Protein AF-A0A819T797-F1 (afdb_monomer)

Structure (mmCIF, N/CA/C/O backbone):
data_AF-A0A819T797-F1
#
_entry.id   AF-A0A819T797-F1
#
loop_
_atom_site.group_PDB
_atom_site.id
_atom_site.type_symbol
_atom_site.label_atom_id
_atom_site.label_alt_id
_atom_site.label_comp_id
_atom_site.label_asym_id
_atom_site.label_entity_id
_atom_site.label_seq_id
_atom_site.pdbx_PDB_ins_code
_atom_site.Cartn_x
_atom_site.Cartn_y
_atom_site.Cartn_z
_atom_site.occupancy
_atom_site.B_iso_or_equiv
_atom_site.auth_seq_id
_atom_site.auth_comp_id
_atom_site.auth_asym_id
_atom_site.auth_atom_id
_atom_site.pdbx_PDB_model_num
ATOM 1 N N . VAL A 1 1 ? -20.049 14.879 30.992 1.00 26.03 1 VAL A N 1
ATOM 2 C CA . VAL A 1 1 ? -18.796 15.307 31.667 1.00 26.03 1 VAL A CA 1
ATOM 3 C C . VAL A 1 1 ? -18.032 16.273 30.765 1.00 26.03 1 VAL A C 1
ATOM 5 O O . VAL A 1 1 ? -17.311 15.842 29.874 1.00 26.03 1 VAL A O 1
ATOM 8 N N . LYS A 1 2 ? -18.274 17.579 30.916 1.00 27.17 2 LYS A N 1
ATOM 9 C CA . LYS A 1 2 ? -17.555 18.656 30.216 1.00 27.17 2 LYS A CA 1
ATOM 10 C C . LYS A 1 2 ? -17.360 19.821 31.186 1.00 27.17 2 LYS A C 1
ATOM 12 O O . LYS A 1 2 ? -18.141 20.762 31.202 1.00 27.17 2 LYS A O 1
ATOM 17 N N . SER A 1 3 ? -16.300 19.748 31.974 1.00 25.39 3 SER A N 1
ATOM 18 C CA . SER A 1 3 ? -15.608 20.923 32.495 1.00 25.39 3 SER A CA 1
ATOM 19 C C . SER A 1 3 ? -14.126 20.671 32.277 1.00 25.39 3 SER A C 1
ATOM 21 O O . SER A 1 3 ? -13.622 19.600 32.611 1.00 25.39 3 SER A O 1
ATOM 23 N N . VAL A 1 4 ? -13.451 21.622 31.642 1.00 36.38 4 VAL A N 1
ATOM 24 C CA . VAL A 1 4 ? -12.000 21.596 31.465 1.00 36.38 4 VAL A CA 1
ATOM 25 C C . VAL A 1 4 ? -11.388 21.669 32.861 1.00 36.38 4 VAL A C 1
ATOM 27 O O . VAL A 1 4 ? -11.480 22.702 33.516 1.00 36.38 4 VAL A O 1
ATOM 30 N N . VAL A 1 5 ? -10.836 20.554 33.333 1.00 31.36 5 VAL A N 1
ATOM 31 C CA . VAL A 1 5 ? -10.043 20.509 34.561 1.00 31.36 5 VAL A CA 1
ATOM 32 C C . VAL A 1 5 ? -8.599 20.744 34.136 1.00 31.36 5 VAL A C 1
ATOM 34 O O . VAL A 1 5 ? -8.013 19.925 33.432 1.00 31.36 5 VAL A O 1
ATOM 37 N N . THR A 1 6 ? -8.065 21.911 34.484 1.00 36.41 6 THR A N 1
ATOM 38 C CA . THR A 1 6 ? -6.714 22.368 34.119 1.00 36.41 6 THR A CA 1
ATOM 39 C C . THR A 1 6 ? -5.624 21.841 35.053 1.00 36.41 6 THR A C 1
ATOM 41 O O . THR A 1 6 ? -4.452 22.130 34.838 1.00 36.41 6 THR A O 1
ATOM 44 N N . ASP A 1 7 ? -5.998 21.084 36.084 1.00 43.12 7 ASP A N 1
ATOM 45 C CA . ASP A 1 7 ? -5.095 20.585 37.115 1.00 43.12 7 ASP A CA 1
ATOM 46 C C . ASP A 1 7 ? -5.287 19.069 37.311 1.00 43.12 7 ASP A C 1
ATOM 48 O O . ASP A 1 7 ? -6.364 18.587 37.674 1.00 43.12 7 ASP A O 1
ATOM 52 N N . LEU A 1 8 ? -4.231 18.300 37.032 1.00 38.62 8 LEU A N 1
ATOM 53 C CA . LEU A 1 8 ? -4.230 16.841 37.145 1.00 38.62 8 LEU A CA 1
ATOM 54 C C . LEU A 1 8 ? -4.485 16.391 38.591 1.00 38.62 8 LEU A C 1
ATOM 56 O O . LEU A 1 8 ? -5.165 15.386 38.798 1.00 38.62 8 LEU A O 1
ATOM 60 N N . ASP A 1 9 ? -4.010 17.149 39.581 1.00 48.84 9 ASP A N 1
ATOM 61 C CA . ASP A 1 9 ? -4.235 16.838 40.992 1.00 48.84 9 ASP A CA 1
ATOM 62 C C . ASP A 1 9 ? -5.684 17.126 41.398 1.00 48.84 9 ASP A C 1
ATOM 64 O O . ASP A 1 9 ? -6.249 16.411 42.226 1.00 48.84 9 ASP A O 1
ATOM 68 N N . GLU A 1 10 ? -6.341 18.103 40.768 1.00 42.66 10 GLU A N 1
ATOM 69 C CA . GLU A 1 10 ? -7.766 18.374 40.963 1.00 42.66 10 GLU A CA 1
ATOM 70 C C . GLU A 1 10 ? -8.640 17.289 40.320 1.00 42.66 10 GLU A C 1
ATOM 72 O O . GLU A 1 10 ? -9.607 16.849 40.941 1.00 42.66 10 GLU A O 1
ATOM 77 N N . LEU A 1 11 ? -8.260 16.774 39.143 1.00 39.94 11 LEU A N 1
ATOM 78 C CA . LEU A 1 11 ? -8.920 15.633 38.497 1.00 39.94 11 LEU A CA 1
ATOM 79 C C . LEU A 1 11 ? -8.748 14.351 39.317 1.00 39.94 11 LEU A C 1
ATOM 81 O O . LEU A 1 11 ? -9.720 13.638 39.548 1.00 39.94 11 LEU A O 1
ATOM 85 N N . VAL A 1 12 ? -7.538 14.068 39.804 1.00 43.88 12 VAL A N 1
ATOM 86 C CA . VAL A 1 12 ? -7.283 12.926 40.691 1.00 43.88 12 VAL A CA 1
ATOM 87 C C . VAL A 1 12 ? -8.029 13.110 42.010 1.00 43.88 12 VAL A C 1
ATOM 89 O O . VAL A 1 12 ? -8.636 12.160 42.497 1.00 43.88 12 VAL A O 1
ATOM 92 N N . SER A 1 13 ? -8.083 14.323 42.567 1.00 41.03 13 SER A N 1
ATOM 93 C CA . SER A 1 13 ? -8.849 14.627 43.780 1.00 41.03 13 SER A CA 1
ATOM 94 C C . SER A 1 13 ? -10.359 14.505 43.561 1.00 41.03 13 SER A C 1
ATOM 96 O O . SER A 1 13 ? -11.052 14.050 44.467 1.00 41.03 13 SER A O 1
ATOM 98 N N . GLN A 1 14 ? -10.864 14.849 42.372 1.00 41.22 14 GLN A N 1
ATOM 99 C CA . GLN A 1 14 ? -12.263 14.698 41.975 1.00 41.22 14 GLN A CA 1
ATOM 100 C C . GLN A 1 14 ? -12.612 13.227 41.730 1.00 41.22 14 GLN A C 1
ATOM 102 O O . GLN A 1 14 ? -13.568 12.754 42.317 1.00 41.22 14 GLN A O 1
ATOM 107 N N . ILE A 1 15 ? -11.788 12.463 41.007 1.00 43.06 15 ILE A N 1
ATOM 108 C CA . ILE A 1 15 ? -11.938 11.006 40.833 1.00 43.06 15 ILE A CA 1
ATOM 109 C C . ILE A 1 15 ? -11.860 10.287 42.185 1.00 43.06 15 ILE A C 1
ATOM 111 O O . ILE A 1 15 ? -12.607 9.342 42.429 1.00 43.06 15 ILE A O 1
ATOM 115 N N . THR A 1 16 ? -10.995 10.751 43.091 1.00 41.03 16 THR A N 1
ATOM 116 C CA . THR A 1 16 ? -10.876 10.227 44.461 1.00 41.03 16 THR A CA 1
ATOM 117 C C . THR A 1 16 ? -12.066 10.645 45.338 1.00 41.03 16 THR A C 1
ATOM 119 O O . THR A 1 16 ? -12.443 9.907 46.246 1.00 41.03 16 THR A O 1
ATOM 122 N N . ARG A 1 17 ? -12.683 11.810 45.085 1.00 37.38 17 ARG A N 1
ATOM 123 C CA . ARG A 1 17 ? -13.941 12.258 45.717 1.00 37.38 17 ARG A CA 1
ATOM 124 C C . ARG A 1 17 ? -15.139 11.462 45.202 1.00 37.38 17 ARG A C 1
ATOM 126 O O . ARG A 1 17 ? -15.938 11.012 46.015 1.00 37.38 17 ARG A O 1
ATOM 133 N N . ASP A 1 18 ? -15.197 11.224 43.899 1.00 39.72 18 ASP A N 1
ATOM 134 C CA . ASP A 1 18 ? -16.226 10.445 43.212 1.00 39.72 18 ASP A CA 1
ATOM 135 C C . ASP A 1 18 ? -16.107 8.946 43.550 1.00 39.72 18 ASP A C 1
ATOM 137 O O . ASP A 1 18 ? -17.109 8.247 43.576 1.00 39.72 18 ASP A O 1
ATOM 141 N N . HIS A 1 19 ? -14.913 8.448 43.906 1.00 44.06 19 HIS A N 1
ATOM 142 C CA . HIS A 1 19 ? -14.728 7.117 44.513 1.00 44.06 19 HIS A CA 1
ATOM 143 C C . HIS A 1 19 ? -15.161 7.046 45.987 1.00 44.06 19 HIS A C 1
ATOM 145 O O . HIS A 1 19 ? -15.362 5.953 46.517 1.00 44.06 19 HIS A O 1
ATOM 151 N N . LYS A 1 20 ? -15.262 8.185 46.687 1.00 36.62 20 LYS A N 1
ATOM 152 C CA . LYS A 1 20 ? -15.606 8.249 48.121 1.00 36.62 20 LYS A CA 1
ATOM 153 C C . LYS A 1 20 ? -17.097 8.429 48.392 1.00 36.62 20 LYS A C 1
ATOM 155 O O . LYS A 1 20 ? -17.504 8.355 49.550 1.00 36.62 20 LYS A O 1
ATOM 160 N N . ILE A 1 21 ? -17.905 8.649 47.362 1.00 39.91 21 ILE A N 1
ATOM 161 C CA . ILE A 1 21 ? -19.356 8.777 47.461 1.00 39.91 21 ILE A CA 1
ATOM 162 C C . ILE A 1 21 ? -19.943 7.686 46.570 1.00 39.91 21 ILE A C 1
ATOM 164 O O . ILE A 1 21 ? -19.541 7.595 45.421 1.00 39.91 21 ILE A O 1
ATOM 168 N N . GLN A 1 22 ? -20.848 6.856 47.099 1.00 37.41 22 GLN A N 1
ATOM 169 C CA . GLN A 1 22 ? -22.180 6.615 46.518 1.00 37.41 22 GLN A CA 1
ATOM 170 C C . GLN A 1 22 ? -22.891 5.435 47.200 1.00 37.41 22 GLN A C 1
ATOM 172 O O . GLN A 1 22 ? -22.364 4.333 47.327 1.00 37.41 22 GLN A O 1
ATOM 177 N N . LYS A 1 23 ? -24.126 5.699 47.643 1.00 43.84 23 LYS A N 1
ATOM 178 C CA . LYS A 1 23 ? -25.135 4.680 47.969 1.00 43.84 23 LYS A CA 1
ATOM 179 C C . LYS A 1 23 ? -25.551 3.957 46.676 1.00 43.84 23 LYS A C 1
ATOM 181 O O . LYS A 1 23 ? -25.515 4.576 45.616 1.00 43.84 23 LYS A O 1
ATOM 186 N N . LYS A 1 24 ? -26.061 2.717 46.789 1.00 46.56 24 LYS A N 1
ATOM 187 C CA . LYS A 1 24 ? -26.581 1.815 45.719 1.00 46.56 24 LYS A CA 1
ATOM 188 C C . LYS A 1 24 ? -27.357 2.465 44.539 1.00 46.56 24 LYS A C 1
ATOM 190 O O . LYS A 1 24 ? -27.506 1.823 43.504 1.00 46.56 24 LYS A O 1
ATOM 195 N N . VAL A 1 25 ? -27.891 3.683 44.680 1.00 45.75 25 VAL A N 1
ATOM 196 C CA . VAL A 1 25 ? -28.860 4.321 43.760 1.00 45.75 25 VAL A CA 1
ATOM 197 C C . VAL A 1 25 ? -28.253 5.413 42.860 1.00 45.75 25 VAL A C 1
ATOM 199 O O . VAL A 1 25 ? -28.884 5.835 41.894 1.00 45.75 25 VAL A O 1
ATOM 202 N N . GLU A 1 26 ? -27.020 5.853 43.123 1.00 52.06 26 GLU A N 1
ATOM 203 C CA . GLU A 1 26 ? -26.384 6.969 42.396 1.00 52.06 26 GLU A CA 1
ATOM 204 C C . GLU A 1 26 ? -25.405 6.521 41.283 1.00 52.06 26 GLU A C 1
ATOM 206 O O . GLU A 1 26 ? -24.828 7.362 40.592 1.00 52.06 26 GLU A O 1
ATOM 211 N N . GLU A 1 27 ? -25.236 5.211 41.063 1.00 55.69 27 GLU A N 1
ATOM 212 C CA . GLU A 1 27 ? -24.305 4.675 40.059 1.00 55.69 27 GLU A CA 1
ATOM 213 C C . GLU A 1 27 ? -24.871 4.767 38.620 1.00 55.69 27 GLU A C 1
ATOM 215 O O . GLU A 1 27 ? -25.913 4.164 38.343 1.00 55.69 27 GLU A O 1
ATOM 220 N N . PRO A 1 28 ? -24.195 5.440 37.661 1.00 60.25 28 PRO A N 1
ATOM 221 C CA . PRO A 1 28 ? -24.653 5.549 36.268 1.00 60.25 28 PRO A CA 1
ATOM 222 C C . PRO A 1 28 ? -24.731 4.188 35.550 1.00 60.25 28 PRO A C 1
ATOM 224 O O . PRO A 1 28 ? -23.790 3.394 35.630 1.00 60.25 28 PRO A O 1
ATOM 227 N N . LEU A 1 29 ? -25.806 3.928 34.794 1.00 65.44 29 LEU A N 1
ATOM 228 C CA . LEU A 1 29 ? -25.934 2.720 33.962 1.00 65.44 29 LEU A CA 1
ATOM 229 C C . LEU A 1 29 ? -25.187 2.873 32.633 1.00 65.44 29 LEU A C 1
ATOM 231 O O . LEU A 1 29 ? -25.348 3.864 31.929 1.00 65.44 29 LEU A O 1
ATOM 235 N N . SER A 1 30 ? -24.437 1.843 32.235 1.00 67.00 30 SER A N 1
ATOM 236 C CA . SER A 1 30 ? -23.907 1.739 30.870 1.00 67.00 30 SER A CA 1
ATOM 237 C C . SER A 1 30 ? -24.970 1.114 29.961 1.00 67.00 30 SER A C 1
ATOM 239 O O . SER A 1 30 ? -25.177 -0.103 29.983 1.00 67.00 30 SER A O 1
ATOM 241 N N . ILE A 1 31 ? -25.671 1.965 29.205 1.00 70.19 31 ILE A N 1
ATOM 242 C CA . ILE A 1 31 ? -26.767 1.595 28.302 1.00 70.19 31 ILE A CA 1
ATOM 243 C C . ILE A 1 31 ? -26.278 1.653 26.850 1.00 70.19 31 ILE A C 1
ATOM 245 O O . ILE A 1 31 ? -25.914 2.719 26.358 1.00 70.19 31 ILE A O 1
ATOM 249 N N . ASN A 1 32 ? -26.330 0.520 26.147 1.00 71.25 32 ASN A N 1
ATOM 250 C CA . ASN A 1 32 ? -26.081 0.432 24.707 1.00 71.25 32 ASN A CA 1
ATOM 251 C C . ASN A 1 32 ? -27.406 0.267 23.955 1.00 71.25 32 ASN A C 1
ATOM 253 O O . ASN A 1 32 ? -28.196 -0.606 24.309 1.00 71.25 32 ASN A O 1
ATOM 257 N N . ILE A 1 33 ? -27.624 1.055 22.900 1.00 69.81 33 ILE A N 1
ATOM 258 C CA . ILE A 1 33 ? -28.846 1.029 22.081 1.00 69.81 33 ILE A CA 1
ATOM 259 C C . ILE A 1 33 ? -28.529 0.493 20.674 1.00 69.81 33 ILE A C 1
ATOM 261 O O . ILE A 1 33 ? -27.484 0.814 20.097 1.00 69.81 33 ILE A O 1
ATOM 265 N N . PHE A 1 34 ? -29.432 -0.317 20.118 1.00 68.31 34 PHE A N 1
ATOM 266 C CA . PHE A 1 34 ? -29.305 -0.957 18.807 1.00 68.31 34 PHE A CA 1
ATOM 267 C C . PHE A 1 34 ? -30.523 -0.683 17.918 1.00 68.31 34 PHE A C 1
ATOM 269 O O . PHE A 1 34 ? -31.641 -0.982 18.327 1.00 68.31 34 PHE A O 1
ATOM 276 N N . THR A 1 35 ? -30.300 -0.179 16.697 1.00 59.97 35 THR A N 1
ATOM 277 C CA . THR A 1 35 ? -31.363 0.187 15.750 1.00 59.97 35 THR A CA 1
ATOM 278 C C . THR A 1 35 ? -31.589 -0.850 14.639 1.00 59.97 35 THR A C 1
ATOM 280 O O . THR A 1 35 ? -30.652 -1.238 13.947 1.00 59.97 35 THR A O 1
ATOM 283 N N . THR A 1 36 ? -32.841 -1.265 14.404 1.00 54.22 36 THR A N 1
ATOM 284 C CA . THR A 1 36 ? -33.242 -2.152 13.285 1.00 54.22 36 THR A CA 1
ATOM 285 C C . THR A 1 36 ? -33.956 -1.377 12.172 1.00 54.22 36 THR A C 1
ATOM 287 O O . THR A 1 36 ? -35.148 -1.583 11.946 1.00 54.22 36 THR A O 1
ATOM 290 N N . ASN A 1 37 ? -33.294 -0.444 11.477 1.00 43.88 37 ASN A N 1
ATOM 291 C CA . ASN A 1 37 ? -33.953 0.245 10.356 1.00 43.88 37 ASN A CA 1
ATOM 292 C C . ASN A 1 37 ? -33.764 -0.506 9.031 1.00 43.88 37 ASN A C 1
ATOM 294 O O . ASN A 1 37 ? -32.662 -0.612 8.492 1.00 43.88 37 ASN A O 1
ATOM 298 N N . VAL A 1 38 ? -34.887 -1.032 8.540 1.00 39.25 38 VAL A N 1
ATOM 299 C CA . VAL A 1 38 ? -35.052 -1.830 7.326 1.00 39.25 38 VAL A CA 1
ATOM 300 C C . VAL A 1 38 ? -35.254 -0.901 6.128 1.00 39.25 38 VAL A C 1
ATOM 302 O O . VAL A 1 38 ? -36.359 -0.421 5.900 1.00 39.25 38 VAL A O 1
ATOM 305 N N . ASP A 1 39 ? -34.212 -0.718 5.319 1.00 29.88 39 ASP A N 1
ATOM 306 C CA . ASP A 1 39 ? -34.376 -0.495 3.880 1.00 29.88 39 ASP A CA 1
ATOM 307 C C . ASP A 1 39 ? -34.025 -1.809 3.174 1.00 29.88 39 ASP A C 1
ATOM 309 O O . ASP A 1 39 ? -32.863 -2.218 3.087 1.00 29.88 39 ASP A O 1
ATOM 313 N N . ALA A 1 40 ? -35.062 -2.502 2.702 1.00 32.16 40 ALA A N 1
ATOM 314 C CA . ALA A 1 40 ? -34.963 -3.759 1.972 1.00 32.16 40 ALA A CA 1
ATOM 315 C C . ALA A 1 40 ? -34.213 -3.543 0.644 1.00 32.16 40 ALA A C 1
ATOM 317 O O . ALA A 1 40 ? -34.805 -3.208 -0.380 1.00 32.16 40 ALA A O 1
ATOM 318 N N . GLY A 1 41 ? -32.889 -3.704 0.673 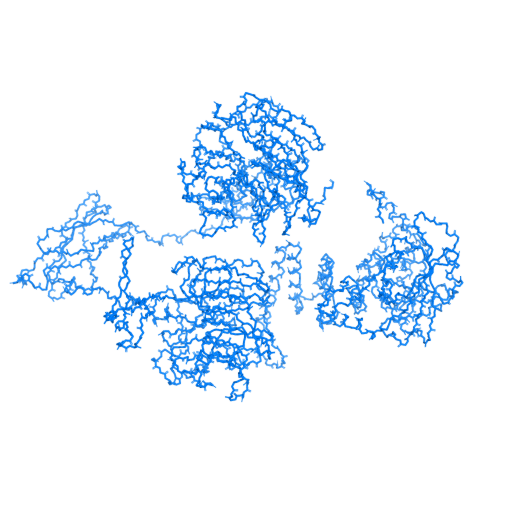1.00 29.42 41 GLY A N 1
ATOM 319 C CA . GLY A 1 41 ? -32.032 -3.574 -0.507 1.00 29.42 41 GLY A CA 1
ATOM 320 C C . GLY A 1 41 ? -30.555 -3.283 -0.241 1.00 29.42 41 GLY A C 1
ATOM 321 O O . GLY A 1 41 ? -29.785 -3.219 -1.198 1.00 29.42 41 GLY A O 1
ATOM 322 N N . LYS A 1 42 ? -30.121 -3.112 1.014 1.00 27.47 42 LYS A N 1
ATOM 323 C CA . LYS A 1 42 ? -28.709 -2.880 1.355 1.00 27.47 42 LYS A CA 1
ATOM 324 C C . LYS A 1 42 ? -28.232 -3.795 2.485 1.00 27.47 42 LYS A C 1
ATOM 326 O O . LYS A 1 42 ? -28.996 -4.180 3.359 1.00 27.47 42 LYS A O 1
ATOM 331 N N . SER A 1 43 ? -26.954 -4.146 2.372 1.00 31.52 43 SER A N 1
ATOM 332 C CA . SER A 1 43 ? -26.116 -4.976 3.243 1.00 31.52 43 SER A CA 1
ATOM 333 C C . SER A 1 43 ? -26.334 -4.776 4.753 1.00 31.52 43 SER A C 1
ATOM 335 O O . SER A 1 43 ? -26.717 -3.697 5.199 1.00 31.52 43 SER A O 1
ATOM 337 N N . THR A 1 44 ? -25.995 -5.799 5.543 1.00 28.28 44 THR A N 1
ATOM 338 C CA . THR A 1 44 ? -26.017 -5.899 7.021 1.00 28.28 44 THR A CA 1
ATOM 339 C C . THR A 1 44 ? -25.149 -4.865 7.771 1.00 28.28 44 THR A C 1
ATOM 341 O O . THR A 1 44 ? -24.879 -5.011 8.960 1.00 28.28 44 THR A O 1
ATOM 344 N N . THR A 1 45 ? -24.727 -3.784 7.117 1.00 31.83 45 THR A N 1
ATOM 345 C CA . THR A 1 45 ? -23.868 -2.714 7.647 1.00 31.83 45 THR A CA 1
ATOM 346 C C . THR A 1 45 ? -24.601 -1.684 8.517 1.00 31.83 45 THR A C 1
ATOM 348 O O . THR A 1 45 ? -23.988 -0.715 8.948 1.00 31.83 45 THR A O 1
ATOM 351 N N . GLY A 1 46 ? -25.899 -1.861 8.785 1.00 32.91 46 GLY A N 1
ATOM 352 C CA . GLY A 1 46 ? -26.690 -0.981 9.661 1.00 32.91 46 GLY A CA 1
ATOM 353 C C . GLY A 1 46 ? -26.572 -1.278 11.162 1.00 32.91 46 GLY A C 1
ATOM 354 O O . GLY A 1 46 ? -27.327 -0.718 11.947 1.00 32.91 46 GLY A O 1
ATOM 355 N N . VAL A 1 47 ? -25.674 -2.177 11.573 1.00 44.78 47 VAL A N 1
ATOM 356 C CA . VAL A 1 47 ? -25.555 -2.638 12.963 1.00 44.78 47 VAL A CA 1
ATOM 357 C C . VAL A 1 47 ? -24.534 -1.803 13.744 1.00 44.78 47 VAL A C 1
ATOM 359 O O . VAL A 1 47 ? -23.400 -1.634 13.299 1.00 44.78 47 VAL A O 1
ATOM 362 N N . ASN A 1 48 ? -24.903 -1.341 14.946 1.00 53.25 48 ASN A N 1
ATOM 363 C CA . ASN A 1 48 ? -23.972 -0.739 15.906 1.00 53.25 48 ASN A CA 1
ATOM 364 C C . ASN A 1 48 ? -22.905 -1.772 16.334 1.00 53.25 48 ASN A C 1
ATOM 366 O O . ASN A 1 48 ? -23.177 -2.667 17.139 1.00 53.25 48 ASN A O 1
ATOM 370 N N . GLY A 1 49 ? -21.694 -1.658 15.777 1.00 55.16 49 GLY A N 1
ATOM 371 C CA . GLY A 1 49 ? -20.591 -2.594 16.013 1.00 55.16 49 GLY A CA 1
ATOM 372 C C . GLY A 1 49 ? -20.163 -2.694 17.481 1.00 55.16 49 GLY A C 1
ATOM 373 O O . GLY A 1 49 ? -19.791 -3.774 17.931 1.00 55.16 49 GLY A O 1
ATOM 374 N N . GLU A 1 50 ? -20.281 -1.618 18.263 1.00 60.22 50 GLU A N 1
ATOM 375 C CA . GLU A 1 50 ? -19.898 -1.632 19.680 1.00 60.22 50 GLU A CA 1
ATOM 376 C C . GLU A 1 50 ? -20.799 -2.553 20.510 1.00 60.22 50 GLU A C 1
ATOM 378 O O . GLU A 1 50 ? -20.300 -3.382 21.269 1.00 60.22 50 GLU A O 1
ATOM 383 N N . PHE A 1 51 ? -22.121 -2.476 20.312 1.00 66.75 51 PHE A N 1
ATOM 384 C CA . PHE A 1 51 ? -23.104 -3.315 21.011 1.00 66.75 51 PHE A CA 1
ATOM 385 C C . PHE A 1 51 ? -22.817 -4.811 20.822 1.00 66.75 51 PHE A C 1
ATOM 387 O O . PHE A 1 51 ? -22.786 -5.591 21.775 1.00 66.75 51 PHE A O 1
ATOM 394 N N . VAL A 1 52 ? -22.546 -5.187 19.579 1.00 65.62 52 VAL A N 1
ATOM 395 C CA . VAL A 1 52 ? -22.212 -6.547 19.160 1.00 65.62 52 VAL A CA 1
ATOM 396 C C . VAL A 1 52 ? -20.963 -7.062 19.855 1.00 65.62 52 VAL A C 1
ATOM 398 O O . VAL A 1 52 ? -20.964 -8.153 20.432 1.00 65.62 52 VAL A O 1
ATOM 401 N N . PHE A 1 53 ? -19.884 -6.282 19.795 1.00 69.56 53 PHE A N 1
ATOM 402 C CA . PHE A 1 53 ? -18.616 -6.713 20.349 1.00 69.56 53 PHE A CA 1
ATOM 403 C C . PHE A 1 53 ? -18.674 -6.786 21.876 1.00 69.56 53 PHE A C 1
ATOM 405 O O . PHE A 1 53 ? -18.079 -7.697 22.444 1.00 69.56 53 PHE A O 1
ATOM 412 N N . SER A 1 54 ? -19.453 -5.923 22.543 1.00 72.56 54 SER A N 1
ATOM 413 C CA . SER A 1 54 ? -19.713 -6.036 23.985 1.00 72.56 54 SER A CA 1
ATOM 414 C C . SER A 1 54 ? -20.395 -7.359 24.351 1.00 72.56 54 SER A C 1
ATOM 416 O O . SER A 1 54 ? -19.975 -8.025 25.296 1.00 72.56 54 SER A O 1
ATOM 418 N N . GLN A 1 55 ? -21.412 -7.782 23.591 1.00 77.00 55 GLN A N 1
ATOM 419 C CA . GLN A 1 55 ? -22.140 -9.033 23.846 1.00 77.00 55 GLN A CA 1
ATOM 420 C C . GLN A 1 55 ? -21.250 -10.269 23.680 1.00 77.00 55 GLN A C 1
ATOM 422 O O . GLN A 1 55 ? -21.255 -11.173 24.518 1.00 77.00 55 GLN A O 1
ATOM 427 N N . ILE A 1 56 ? -20.437 -10.277 22.627 1.00 76.06 56 ILE A N 1
ATOM 428 C CA . ILE A 1 56 ? -19.475 -11.346 22.352 1.00 76.06 56 ILE A CA 1
ATOM 429 C C . ILE A 1 56 ? -18.352 -11.357 23.390 1.00 76.06 56 ILE A C 1
ATOM 431 O O . ILE A 1 56 ? -17.938 -12.429 23.826 1.00 76.06 56 ILE A O 1
ATOM 435 N N . LEU A 1 57 ? -17.862 -10.185 23.805 1.00 79.50 57 LEU A N 1
ATOM 436 C CA . LEU A 1 57 ? -16.830 -10.072 24.830 1.00 79.50 57 LEU A CA 1
ATOM 437 C C . LEU A 1 57 ? -17.306 -10.679 26.149 1.00 79.50 57 LEU A C 1
ATOM 439 O O . LEU A 1 57 ? -16.573 -11.460 26.748 1.00 79.50 57 LEU A O 1
ATOM 443 N N . ILE A 1 58 ? -18.539 -10.385 26.568 1.00 78.75 58 ILE A N 1
ATOM 444 C CA . ILE A 1 58 ? -19.128 -10.973 27.777 1.00 78.75 58 ILE A CA 1
ATOM 445 C C . ILE A 1 58 ? -19.218 -12.503 27.651 1.00 78.75 58 ILE A C 1
ATOM 447 O O . ILE A 1 58 ? -18.767 -13.209 28.551 1.00 78.75 58 ILE A O 1
ATOM 451 N N . ASP A 1 59 ? -19.731 -13.032 26.534 1.00 78.50 59 ASP A N 1
ATOM 452 C CA . ASP A 1 59 ? -19.814 -14.486 26.301 1.00 78.50 59 ASP A CA 1
ATOM 453 C C . ASP A 1 59 ? -18.424 -15.154 26.283 1.00 78.50 59 ASP A C 1
ATOM 455 O O . ASP A 1 59 ? -18.234 -16.224 26.860 1.00 78.50 59 ASP A O 1
ATOM 459 N N . CYS A 1 60 ? -17.427 -14.497 25.685 1.00 82.38 60 CYS A N 1
ATOM 460 C CA . CYS A 1 60 ? -16.036 -14.948 25.671 1.00 82.38 60 CYS A CA 1
ATOM 461 C C . CYS A 1 60 ? -15.456 -15.017 27.093 1.00 82.38 60 CYS A C 1
ATOM 463 O O . CYS A 1 60 ? -14.926 -16.052 27.503 1.00 82.38 60 CYS A O 1
ATOM 465 N N . LEU A 1 61 ? -15.620 -13.951 27.883 1.00 82.12 61 LEU A N 1
ATOM 466 C CA . LEU A 1 61 ? -15.134 -13.871 29.263 1.00 82.12 61 LEU A CA 1
ATOM 467 C C . LEU A 1 61 ? -15.775 -14.921 30.178 1.00 82.12 61 LEU A C 1
ATOM 469 O O . LEU A 1 61 ? -15.078 -15.477 31.023 1.00 82.12 61 LEU A O 1
ATOM 473 N N . LEU A 1 62 ? -17.056 -15.248 29.976 1.00 78.75 62 LEU A N 1
ATOM 474 C CA . LEU A 1 62 ? -17.758 -16.281 30.747 1.00 78.75 62 LEU A CA 1
ATOM 475 C C . LEU A 1 62 ? -17.245 -17.701 30.486 1.00 78.75 62 LEU A C 1
ATOM 477 O O . LEU A 1 62 ? -17.365 -18.561 31.354 1.00 78.75 62 LEU A O 1
ATOM 481 N N . ARG A 1 63 ? -16.689 -17.980 29.304 1.00 82.75 63 ARG A N 1
ATOM 482 C CA . ARG A 1 63 ? -16.186 -19.322 28.954 1.00 82.75 63 ARG A CA 1
ATOM 483 C C . ARG A 1 63 ? -14.682 -19.477 29.172 1.00 82.75 63 ARG A C 1
ATOM 485 O O . ARG A 1 63 ? -14.178 -20.600 29.175 1.00 82.75 63 ARG A O 1
ATOM 492 N N . LEU A 1 64 ? -13.969 -18.371 29.381 1.00 86.12 64 LEU A N 1
ATOM 493 C CA . LEU A 1 64 ? -12.544 -18.374 29.686 1.00 86.12 64 LEU A CA 1
ATOM 494 C C . LEU A 1 64 ? -12.277 -18.896 31.096 1.00 86.12 64 LEU A C 1
ATOM 496 O O . LEU A 1 64 ? -12.755 -18.353 32.091 1.00 86.12 64 LEU A O 1
ATOM 500 N N . LYS A 1 65 ? -11.415 -19.909 31.195 1.00 82.81 65 LYS A N 1
ATOM 501 C CA . LYS A 1 65 ? -10.968 -20.431 32.490 1.00 82.81 65 LYS A CA 1
ATOM 502 C C . LYS A 1 65 ? -10.147 -19.378 33.242 1.00 82.81 65 LYS A C 1
ATOM 504 O O . LYS A 1 65 ? -9.347 -18.647 32.651 1.00 82.81 65 LYS A O 1
ATOM 509 N N . SER A 1 66 ? -10.343 -19.310 34.557 1.00 85.00 66 SER A N 1
ATOM 510 C CA . SER A 1 66 ? -9.526 -18.493 35.457 1.00 85.00 66 SER A CA 1
ATOM 511 C C . SER A 1 66 ? -8.415 -19.311 36.090 1.00 85.00 66 SER A C 1
ATOM 513 O O . SER A 1 66 ? -8.634 -20.456 36.482 1.00 85.00 66 SER A O 1
ATOM 515 N N . THR A 1 67 ? -7.238 -18.708 36.224 1.00 86.12 67 THR A N 1
ATOM 516 C CA . THR A 1 67 ? -6.082 -19.276 36.924 1.00 86.12 67 THR A CA 1
ATOM 517 C C . THR A 1 67 ? -5.936 -18.656 38.316 1.00 86.12 67 THR A C 1
ATOM 519 O O . THR A 1 67 ? -6.530 -17.619 38.614 1.00 86.12 67 THR A O 1
ATOM 522 N N . GLU A 1 68 ? -5.125 -19.270 39.179 1.00 85.50 68 GLU A N 1
ATOM 523 C CA . GLU A 1 68 ? -4.778 -18.691 40.488 1.00 85.50 68 GLU A CA 1
ATOM 524 C C . GLU A 1 68 ? -3.929 -17.416 40.360 1.00 85.50 68 GLU A C 1
ATOM 526 O O . GLU A 1 68 ? -3.986 -16.542 41.221 1.00 85.50 68 GLU A O 1
ATOM 531 N N . ILE A 1 69 ? -3.181 -17.266 39.260 1.00 86.06 69 ILE A N 1
ATOM 532 C CA . ILE A 1 69 ? -2.410 -16.049 38.971 1.00 86.06 69 ILE A CA 1
ATOM 533 C C . ILE A 1 69 ? -3.362 -14.864 38.787 1.00 86.06 69 ILE A C 1
ATOM 535 O O . ILE A 1 69 ? -3.133 -13.805 39.364 1.00 86.06 69 ILE A O 1
ATOM 539 N N . ASP A 1 70 ? -4.460 -15.062 38.052 1.00 88.38 70 ASP A N 1
ATOM 540 C CA . ASP A 1 70 ? -5.472 -14.022 37.827 1.00 88.38 70 ASP A CA 1
ATOM 541 C C . ASP A 1 70 ? -6.135 -13.575 39.134 1.00 88.38 70 ASP A C 1
ATOM 543 O O . ASP A 1 70 ? -6.331 -12.383 39.362 1.00 88.38 70 ASP A O 1
ATOM 547 N N . LYS A 1 71 ? -6.447 -14.529 40.019 1.00 88.75 71 LYS A N 1
ATOM 548 C CA . LYS A 1 71 ? -7.036 -14.223 41.328 1.00 88.75 71 LYS A CA 1
ATOM 549 C C . LYS A 1 71 ? -6.076 -13.403 42.185 1.00 88.75 71 LYS A C 1
ATOM 551 O O . LYS A 1 71 ? -6.491 -12.406 42.761 1.00 88.75 71 LYS A O 1
ATOM 556 N N . ASN A 1 72 ? -4.799 -13.777 42.234 1.00 89.44 72 ASN A N 1
ATOM 557 C CA . ASN A 1 72 ? -3.793 -13.031 42.992 1.00 89.44 72 ASN A CA 1
ATOM 558 C C . ASN A 1 72 ? -3.543 -11.632 42.410 1.00 89.44 72 ASN A C 1
ATOM 560 O O . ASN A 1 72 ? -3.362 -10.681 43.164 1.00 89.44 72 ASN A O 1
ATOM 564 N N . GLU A 1 73 ? -3.562 -11.487 41.082 1.00 91.25 73 GLU A N 1
ATOM 565 C CA . GLU A 1 73 ? -3.454 -10.185 40.414 1.00 91.25 73 GLU A CA 1
ATOM 566 C C . GLU A 1 73 ? -4.617 -9.261 40.798 1.00 91.25 73 GLU A C 1
ATOM 568 O O . GLU A 1 73 ? -4.377 -8.099 41.125 1.00 91.25 73 GLU A O 1
ATOM 573 N N . LEU A 1 74 ? -5.849 -9.784 40.854 1.00 90.81 74 LEU A N 1
ATOM 574 C CA . LEU A 1 74 ? -7.005 -9.033 41.348 1.00 90.81 74 LEU A CA 1
ATOM 575 C C . LEU A 1 74 ? -6.801 -8.558 42.788 1.00 90.81 74 LEU A C 1
ATOM 577 O O . LEU A 1 74 ? -6.982 -7.377 43.068 1.00 90.81 74 LEU A O 1
ATOM 581 N N . ILE A 1 75 ? -6.410 -9.467 43.689 1.00 91.06 75 ILE A N 1
ATOM 582 C CA . ILE A 1 75 ? -6.199 -9.131 45.102 1.00 91.06 75 ILE A CA 1
ATOM 583 C C . ILE A 1 75 ? -5.139 -8.035 45.236 1.00 91.06 75 ILE A C 1
ATOM 585 O O . ILE A 1 75 ? -5.397 -7.037 45.898 1.00 91.06 75 ILE A O 1
ATOM 589 N N . ASN A 1 76 ? -4.003 -8.150 44.543 1.00 88.88 76 ASN A N 1
ATOM 590 C CA . ASN A 1 76 ? -2.944 -7.138 44.583 1.00 88.88 76 ASN A CA 1
ATOM 591 C C . ASN A 1 76 ? -3.410 -5.770 44.056 1.00 88.88 76 ASN A C 1
ATOM 593 O O . ASN A 1 76 ? -3.017 -4.733 44.590 1.00 88.88 76 ASN A O 1
ATOM 597 N N . LEU A 1 77 ? -4.228 -5.741 42.997 1.00 87.94 77 LEU A N 1
ATOM 598 C CA . LEU A 1 77 ? -4.798 -4.490 42.489 1.00 87.94 77 LEU A CA 1
ATOM 599 C C . LEU A 1 77 ? -5.734 -3.855 43.520 1.00 87.94 77 LEU A C 1
ATOM 601 O O . LEU A 1 77 ? -5.594 -2.667 43.797 1.00 87.94 77 LEU A O 1
ATOM 605 N N . CYS A 1 78 ? -6.614 -4.644 44.140 1.00 83.94 78 CYS A N 1
ATOM 606 C CA . CYS A 1 78 ? -7.498 -4.162 45.198 1.00 83.94 78 CYS A CA 1
ATOM 607 C C . CYS A 1 78 ? -6.715 -3.700 46.440 1.00 83.94 78 CYS A C 1
ATOM 609 O O . CYS A 1 78 ? -7.038 -2.663 47.012 1.00 83.94 78 CYS A O 1
ATOM 611 N N . GLU A 1 79 ? -5.658 -4.407 46.851 1.00 86.12 79 GLU A N 1
ATOM 612 C CA . GLU A 1 79 ? -4.795 -3.983 47.964 1.00 86.12 79 GLU A CA 1
ATOM 613 C C . GLU A 1 79 ? -4.160 -2.615 47.702 1.00 86.12 79 GLU A C 1
ATOM 615 O O . GLU A 1 79 ? -4.131 -1.778 48.604 1.00 86.12 79 GLU A O 1
ATOM 620 N N . ASN A 1 80 ? -3.696 -2.378 46.470 1.00 85.62 80 ASN A N 1
ATOM 621 C CA . ASN A 1 80 ? -3.110 -1.106 46.047 1.00 85.62 80 ASN A CA 1
ATOM 622 C C . ASN A 1 80 ? -4.151 0.018 45.923 1.00 85.62 80 ASN A C 1
ATOM 624 O O . ASN A 1 80 ? -3.863 1.164 46.265 1.00 85.62 80 ASN A O 1
ATOM 628 N N . GLU A 1 81 ? -5.355 -0.292 45.445 1.00 83.44 81 GLU A N 1
ATOM 629 C CA . GLU A 1 81 ? -6.449 0.675 45.309 1.00 83.44 81 GLU A CA 1
ATOM 630 C C . GLU A 1 81 ? -6.956 1.148 46.679 1.00 83.44 81 GLU A C 1
ATOM 632 O O . GLU A 1 81 ? -7.174 2.340 46.897 1.00 83.44 81 GLU A O 1
ATOM 637 N N . TYR A 1 82 ? -7.080 0.226 47.636 1.00 82.50 82 TYR A N 1
ATOM 638 C CA . TYR A 1 82 ? -7.597 0.505 48.976 1.00 82.50 82 TYR A CA 1
ATOM 639 C C . TYR A 1 82 ? -6.501 0.798 50.013 1.00 82.50 82 TYR A C 1
ATOM 641 O O . TYR A 1 82 ? -6.746 0.693 51.221 1.00 82.50 82 TYR A O 1
ATOM 649 N N . VAL A 1 83 ? -5.302 1.218 49.583 1.00 79.94 83 VAL A N 1
ATOM 650 C CA . VAL A 1 83 ? -4.222 1.636 50.493 1.00 79.94 83 VAL A CA 1
ATOM 651 C C . VAL A 1 83 ? -4.725 2.738 51.431 1.00 79.94 83 VAL A C 1
ATOM 653 O O . VAL A 1 83 ? -5.145 3.814 51.012 1.00 79.94 83 VAL A O 1
ATOM 656 N N . GLY A 1 84 ? -4.683 2.464 52.737 1.00 79.62 84 GLY A N 1
ATOM 657 C CA . GLY A 1 84 ? -5.156 3.376 53.784 1.00 79.62 84 GLY A CA 1
ATOM 658 C C . GLY A 1 84 ? -6.626 3.204 54.193 1.00 79.62 84 GLY A C 1
ATOM 659 O O . GLY A 1 84 ? -7.032 3.790 55.197 1.00 79.62 84 GLY A O 1
ATOM 660 N N . ASN A 1 85 ? -7.414 2.369 53.503 1.00 85.00 85 ASN A N 1
ATOM 661 C CA . ASN A 1 85 ? -8.772 1.996 53.910 1.00 85.00 85 ASN A CA 1
ATOM 662 C C . ASN A 1 85 ? -8.768 0.639 54.639 1.00 85.00 85 ASN A C 1
ATOM 664 O O . ASN A 1 85 ? -8.989 -0.418 54.048 1.00 85.00 85 ASN A O 1
ATOM 668 N N . TYR A 1 86 ? -8.518 0.667 55.952 1.00 85.56 86 TYR A N 1
ATOM 669 C CA . TYR A 1 86 ? -8.398 -0.544 56.778 1.00 85.56 86 TYR A CA 1
ATOM 670 C C . TYR A 1 86 ? -9.640 -1.446 56.762 1.00 85.56 86 TYR A C 1
ATOM 672 O O . TYR A 1 86 ? -9.501 -2.660 56.910 1.00 85.56 86 TYR A O 1
ATOM 680 N N . THR A 1 87 ? -10.835 -0.875 56.588 1.00 82.69 87 THR A N 1
ATOM 681 C CA . THR A 1 87 ? -12.089 -1.637 56.530 1.00 82.69 87 THR A CA 1
ATOM 682 C C . THR A 1 87 ? -12.136 -2.497 55.273 1.00 82.69 87 THR A C 1
ATOM 684 O O . THR A 1 87 ? -12.324 -3.707 55.373 1.00 82.69 87 THR A O 1
ATOM 687 N N . GLU A 1 88 ? -11.878 -1.909 54.102 1.00 84.81 88 GLU A N 1
ATOM 688 C CA . GLU A 1 88 ? -11.890 -2.663 52.842 1.00 84.81 88 GLU A CA 1
ATOM 689 C C . GLU A 1 88 ? -10.728 -3.657 52.752 1.00 84.81 88 GLU A C 1
ATOM 691 O O . GLU A 1 88 ? -10.919 -4.782 52.301 1.00 84.81 88 GLU A O 1
ATOM 696 N N . LEU A 1 89 ? -9.551 -3.320 53.290 1.00 86.38 89 LEU A N 1
ATOM 697 C CA . LEU A 1 89 ? -8.429 -4.264 53.380 1.00 86.38 89 LEU A CA 1
ATOM 698 C C . LEU A 1 89 ? -8.713 -5.450 54.323 1.00 86.38 89 LEU A C 1
ATOM 700 O O . LEU A 1 89 ? -8.150 -6.532 54.153 1.00 86.38 89 LEU A O 1
ATOM 704 N N . ASN A 1 90 ? -9.565 -5.282 55.339 1.00 87.69 90 ASN A N 1
ATOM 705 C CA . ASN A 1 90 ? -10.034 -6.400 56.164 1.00 87.69 90 ASN A CA 1
ATOM 706 C C . ASN A 1 90 ? -11.065 -7.252 55.418 1.00 87.69 90 ASN A C 1
ATOM 708 O O . ASN A 1 90 ? -10.940 -8.474 55.436 1.00 87.69 90 ASN A O 1
ATOM 712 N N . ASN A 1 91 ? -12.019 -6.622 54.724 1.00 87.25 91 ASN A N 1
ATOM 713 C CA . ASN A 1 91 ? -12.993 -7.319 53.878 1.00 87.25 91 ASN A CA 1
ATOM 714 C C . ASN A 1 91 ? -12.299 -8.144 52.783 1.00 87.25 91 ASN A C 1
ATOM 716 O O . ASN A 1 91 ? -12.692 -9.275 52.520 1.00 87.25 91 ASN A O 1
ATOM 720 N N . LEU A 1 92 ? -11.231 -7.611 52.184 1.00 89.88 92 LEU A N 1
ATOM 721 C CA . LEU A 1 92 ? -10.421 -8.299 51.178 1.00 89.88 92 LEU A CA 1
ATOM 722 C C . LEU A 1 92 ? -9.713 -9.536 51.752 1.00 89.88 92 LEU A C 1
ATOM 724 O O . LEU A 1 92 ? -9.710 -10.599 51.132 1.00 89.88 92 LEU A O 1
ATOM 728 N N . ARG A 1 93 ? -9.167 -9.431 52.971 1.00 89.81 93 ARG A N 1
ATOM 729 C CA . ARG A 1 93 ? -8.554 -10.567 53.682 1.00 89.81 93 ARG A CA 1
ATOM 730 C C . ARG A 1 93 ? -9.577 -11.632 54.072 1.00 89.81 93 ARG A C 1
ATOM 732 O O . ARG A 1 93 ? -9.288 -12.820 53.945 1.00 89.81 93 ARG A O 1
ATOM 739 N N . GLU A 1 94 ? -10.762 -11.222 54.524 1.00 91.69 94 GLU A N 1
ATOM 740 C CA . GLU A 1 94 ? -11.884 -12.127 54.802 1.00 91.69 94 GLU A CA 1
ATOM 741 C C . GLU A 1 94 ? -12.308 -12.858 53.523 1.00 91.69 94 GLU A C 1
ATOM 743 O O . GLU A 1 94 ? -12.398 -14.087 53.523 1.00 91.69 94 GLU A O 1
ATOM 748 N N . PHE A 1 95 ? -12.483 -12.125 52.422 1.00 91.38 95 PHE A N 1
ATOM 749 C CA . PHE A 1 95 ? -12.815 -12.681 51.114 1.00 91.38 95 PHE A CA 1
ATOM 750 C C . PHE A 1 95 ? -11.788 -13.730 50.677 1.00 91.38 95 PHE A C 1
ATOM 752 O O . PHE A 1 95 ? -12.157 -14.856 50.361 1.00 91.38 95 PHE A O 1
ATOM 759 N N . GLN A 1 96 ? -10.491 -13.421 50.748 1.00 89.75 96 GLN A N 1
ATOM 760 C CA . GLN A 1 96 ? -9.437 -14.359 50.353 1.00 89.75 96 GLN A CA 1
ATOM 761 C C . GLN A 1 96 ? -9.433 -15.657 51.184 1.00 89.75 96 GLN A C 1
ATOM 763 O O . GLN A 1 96 ? -9.063 -16.712 50.672 1.00 89.75 96 GLN A O 1
ATOM 768 N N . GLN A 1 97 ? -9.835 -15.600 52.458 1.00 89.25 97 GLN A N 1
ATOM 769 C CA . GLN A 1 97 ? -9.842 -16.761 53.357 1.00 89.25 97 GLN A CA 1
ATOM 770 C C . GLN A 1 97 ? -11.133 -17.583 53.300 1.00 89.25 97 GLN A C 1
ATOM 772 O O . GLN A 1 97 ? -11.088 -18.793 53.517 1.00 89.25 97 GLN A O 1
ATOM 777 N N . SER A 1 98 ? -12.274 -16.934 53.063 1.00 88.62 98 SER A N 1
ATOM 778 C CA . SER A 1 98 ? -13.606 -17.526 53.258 1.00 88.62 98 SER A CA 1
ATOM 779 C C . SER A 1 98 ? -14.452 -17.625 51.989 1.00 88.62 98 SER A C 1
ATOM 781 O O . SER A 1 98 ? -15.503 -18.263 52.024 1.00 88.62 98 SER A O 1
ATOM 783 N N . TYR A 1 99 ? -14.012 -17.046 50.865 1.00 92.62 99 TYR A N 1
ATOM 784 C CA . TYR A 1 99 ? -14.765 -17.095 49.615 1.00 92.62 99 TYR A CA 1
ATOM 785 C C . TYR A 1 99 ? -15.097 -18.533 49.190 1.00 92.62 99 TYR A C 1
ATOM 787 O O . TYR A 1 99 ? -14.238 -19.414 49.120 1.00 92.62 99 TYR A O 1
ATOM 795 N N . SER A 1 100 ? -16.363 -18.737 48.828 1.00 91.00 100 SER A N 1
ATOM 796 C CA . SER A 1 100 ? -16.895 -19.985 48.296 1.00 91.00 100 SER A CA 1
ATOM 797 C C . SER A 1 100 ? -17.799 -19.682 47.100 1.00 91.00 100 SER A C 1
ATOM 799 O O . SER A 1 100 ? -18.664 -18.809 47.213 1.00 91.00 100 SER A O 1
ATOM 801 N N . PRO A 1 101 ? -17.701 -20.437 45.987 1.00 90.62 101 PRO A N 1
ATOM 802 C CA . PRO A 1 101 ? -18.598 -20.283 44.838 1.00 90.62 101 PRO A CA 1
ATOM 803 C C . PRO A 1 101 ? -20.089 -20.381 45.185 1.00 90.62 101 PRO A C 1
ATOM 805 O O . PRO A 1 101 ? -20.923 -19.847 44.462 1.00 90.62 101 PRO A O 1
ATOM 808 N N . ASN A 1 102 ? -20.451 -21.038 46.296 1.00 88.94 102 ASN A N 1
ATOM 809 C CA . ASN A 1 102 ? -21.838 -21.146 46.765 1.00 88.94 102 ASN A CA 1
ATOM 810 C C . ASN A 1 102 ? -22.356 -19.884 47.477 1.00 88.94 102 ASN A C 1
ATOM 812 O O . ASN A 1 102 ? -23.566 -19.744 47.631 1.00 88.94 102 ASN A O 1
ATOM 816 N N . GLU A 1 103 ? -21.481 -18.955 47.862 1.00 89.56 103 GLU A N 1
ATOM 817 C CA . GLU A 1 103 ? -21.824 -17.724 48.593 1.00 89.56 103 GLU A CA 1
ATOM 818 C C . GLU A 1 103 ? -21.519 -16.451 47.784 1.00 89.56 103 GLU A C 1
ATOM 820 O O . GLU A 1 103 ? -21.569 -15.347 48.319 1.00 89.56 103 GLU A O 1
ATOM 825 N N . VAL A 1 104 ? -21.232 -16.566 46.479 1.00 93.50 104 VAL A N 1
ATOM 826 C CA . VAL A 1 104 ? -20.862 -15.404 45.653 1.00 93.50 104 VAL A CA 1
ATOM 827 C C . VAL A 1 104 ? -21.958 -14.338 45.566 1.00 93.50 104 VAL A C 1
ATOM 829 O O . VAL A 1 104 ? -21.635 -13.155 45.547 1.00 93.50 104 VAL A O 1
ATOM 832 N N . LEU A 1 105 ? -23.244 -14.716 45.566 1.00 92.81 105 LEU A N 1
ATOM 833 C CA . LEU A 1 105 ? -24.341 -13.739 45.571 1.00 92.81 105 LEU A CA 1
ATOM 834 C C . LEU A 1 105 ? -24.346 -12.904 46.857 1.00 92.81 105 LEU A C 1
ATOM 836 O O . LEU A 1 105 ? -24.534 -11.694 46.782 1.00 92.81 105 LEU A O 1
ATOM 840 N N . TRP A 1 106 ? -24.042 -13.516 48.005 1.00 91.31 106 TRP A N 1
ATOM 841 C CA . TRP A 1 106 ? -23.932 -12.790 49.269 1.00 91.31 106 TRP A CA 1
ATOM 842 C C . TRP A 1 106 ? -22.774 -11.792 49.210 1.00 91.31 106 TRP A C 1
ATOM 844 O O . TRP A 1 106 ? -22.979 -10.609 49.467 1.00 91.31 106 TRP A O 1
ATOM 854 N N . TRP A 1 107 ? -21.598 -12.228 48.741 1.00 91.12 107 TRP A N 1
ATOM 855 C CA . TRP A 1 107 ? -20.441 -11.349 48.523 1.00 91.12 107 TRP A CA 1
ATOM 856 C C . TRP A 1 107 ? -20.711 -10.212 47.535 1.00 91.12 107 TRP A C 1
ATOM 858 O O . TRP A 1 107 ? -20.242 -9.098 47.757 1.00 91.12 107 TRP A O 1
ATOM 868 N N . TYR A 1 108 ? -21.475 -10.475 46.472 1.00 90.69 108 TYR A N 1
ATOM 869 C CA . TYR A 1 108 ? -21.895 -9.448 45.523 1.00 90.69 108 TYR A CA 1
ATOM 870 C C . TYR A 1 108 ? -22.832 -8.430 46.168 1.00 90.69 108 TYR A C 1
ATOM 872 O O . TYR A 1 108 ? -22.721 -7.250 45.887 1.00 90.69 108 TYR A O 1
ATOM 880 N N . THR A 1 109 ? -23.738 -8.850 47.044 1.00 87.75 109 THR A N 1
ATOM 881 C CA . THR A 1 109 ? -24.691 -7.928 47.684 1.00 87.75 109 THR A CA 1
ATOM 882 C C . THR A 1 109 ? -24.134 -7.212 48.915 1.00 87.75 109 THR A C 1
ATOM 884 O O . THR A 1 109 ? -24.659 -6.166 49.285 1.00 87.75 109 THR A O 1
ATOM 887 N N . LYS A 1 110 ? -23.071 -7.741 49.533 1.00 84.62 110 LYS A N 1
ATOM 888 C CA . LYS A 1 110 ? -22.395 -7.147 50.693 1.00 84.62 110 LYS A CA 1
ATOM 889 C C . LYS A 1 110 ? -21.651 -5.880 50.270 1.00 84.62 110 LYS A C 1
ATOM 891 O O . LYS A 1 110 ? -20.924 -5.880 49.275 1.00 84.62 110 LYS A O 1
ATOM 896 N N . GLU A 1 111 ? -21.763 -4.812 51.058 1.00 79.94 111 GLU A N 1
ATOM 897 C CA . GLU A 1 111 ? -21.137 -3.514 50.766 1.00 79.94 111 GLU A CA 1
ATOM 898 C C . GLU A 1 111 ? -19.607 -3.536 50.990 1.00 79.94 111 GLU A C 1
ATOM 900 O O . GLU A 1 111 ? -19.069 -2.954 51.931 1.00 79.94 111 GLU A O 1
ATOM 905 N N . THR A 1 112 ? -18.892 -4.234 50.110 1.00 84.38 112 THR A N 1
ATOM 906 C CA . THR A 1 112 ? -17.435 -4.435 50.146 1.00 84.38 112 THR A CA 1
ATOM 907 C C . THR A 1 112 ? -16.791 -4.060 48.815 1.00 84.38 112 THR A C 1
ATOM 909 O O . THR A 1 112 ? -17.484 -3.759 47.837 1.00 84.38 112 THR A O 1
ATOM 912 N N . PHE A 1 113 ? -15.459 -4.138 48.754 1.00 84.75 113 PHE A N 1
ATOM 913 C CA . PHE A 1 113 ? -14.689 -4.020 47.516 1.00 84.75 113 PHE A CA 1
ATOM 914 C C . PHE A 1 113 ? -15.281 -4.847 46.360 1.00 84.75 113 PHE A C 1
ATOM 916 O O . PHE A 1 113 ? -15.306 -4.374 45.231 1.00 84.75 113 PHE A O 1
ATOM 923 N N . PHE A 1 114 ? -15.807 -6.052 46.625 1.00 87.50 114 PHE A N 1
ATOM 924 C CA . PHE A 1 114 ? -16.275 -6.952 45.572 1.00 87.50 114 PHE A CA 1
ATOM 925 C C . PHE A 1 114 ? -17.393 -6.315 44.736 1.00 87.50 114 PHE A C 1
ATOM 927 O O . PHE A 1 114 ? -17.282 -6.250 43.514 1.00 87.50 114 PHE A O 1
ATOM 934 N N . TYR A 1 115 ? -18.438 -5.792 45.386 1.00 85.88 115 TYR A N 1
ATOM 935 C CA . TYR A 1 115 ? -19.524 -5.075 44.711 1.00 85.88 115 TYR A CA 1
ATOM 936 C C . TYR A 1 115 ? -19.014 -3.799 44.032 1.00 85.88 115 TYR A C 1
ATOM 938 O O . TYR A 1 115 ? -19.290 -3.560 42.854 1.00 85.88 115 TYR A O 1
ATOM 946 N N . LYS A 1 116 ? -18.252 -2.986 44.774 1.00 82.19 116 LYS A N 1
ATOM 947 C CA . LYS A 1 116 ? -17.822 -1.646 44.347 1.00 82.19 116 LYS A CA 1
ATOM 948 C C . LYS A 1 116 ? -16.907 -1.715 43.125 1.00 82.19 116 LYS A C 1
ATOM 950 O O . LYS A 1 116 ? -17.193 -1.098 42.101 1.00 82.19 116 LYS A O 1
ATOM 955 N N . THR A 1 117 ? -15.838 -2.505 43.201 1.00 84.94 117 THR A N 1
ATOM 956 C CA . THR A 1 117 ? -14.844 -2.632 42.129 1.00 84.94 117 THR A CA 1
ATOM 957 C C . THR A 1 117 ? -15.440 -3.315 40.896 1.00 84.94 117 THR A C 1
ATOM 959 O O . THR A 1 117 ? -15.188 -2.868 39.777 1.00 84.94 117 THR A O 1
ATOM 962 N N . LEU A 1 118 ? -16.270 -4.355 41.063 1.00 87.12 118 LEU A N 1
ATOM 963 C CA . LEU A 1 118 ? -16.885 -5.057 39.932 1.00 87.12 118 LEU A CA 1
ATOM 964 C C . LEU A 1 118 ? -17.853 -4.156 39.154 1.00 87.12 118 LEU A C 1
ATOM 966 O O . LEU A 1 118 ? -17.741 -4.050 37.932 1.00 87.12 118 LEU A O 1
ATOM 970 N N . ASN A 1 119 ? -18.781 -3.479 39.835 1.00 81.81 119 ASN A N 1
ATOM 971 C CA . ASN A 1 119 ? -19.737 -2.602 39.154 1.00 81.81 119 ASN A CA 1
ATOM 972 C C . ASN A 1 119 ? -19.051 -1.358 38.565 1.00 81.81 119 ASN A C 1
ATOM 974 O O . ASN A 1 119 ? -19.395 -0.939 37.456 1.00 81.81 119 ASN A O 1
ATOM 978 N N . ALA A 1 120 ? -18.010 -0.826 39.218 1.00 77.75 120 ALA A N 1
ATOM 979 C CA . ALA A 1 120 ? -17.176 0.228 38.641 1.00 77.75 120 ALA A CA 1
ATOM 980 C C . ALA A 1 120 ? -16.465 -0.231 37.355 1.00 77.75 120 ALA A C 1
ATOM 982 O O . ALA A 1 120 ? -16.463 0.501 36.359 1.00 77.75 120 ALA A O 1
ATOM 983 N N . ALA A 1 121 ? -15.908 -1.446 37.343 1.00 81.44 121 ALA A N 1
ATOM 984 C CA . ALA A 1 121 ? -15.262 -2.022 36.167 1.00 81.44 121 ALA A CA 1
ATOM 985 C C . ALA A 1 121 ? -16.249 -2.240 35.011 1.00 81.44 121 ALA A C 1
ATOM 987 O O . ALA A 1 121 ? -15.929 -1.910 33.870 1.00 81.44 121 ALA A O 1
ATOM 988 N N . LEU A 1 122 ? -17.455 -2.737 35.296 1.00 79.62 122 LEU A N 1
ATOM 989 C CA . LEU A 1 122 ? -18.516 -2.929 34.300 1.00 79.62 122 LEU A CA 1
ATOM 990 C C . LEU A 1 122 ? -18.979 -1.592 33.698 1.00 79.62 122 LEU A C 1
ATOM 992 O O . LEU A 1 122 ? -19.029 -1.447 32.477 1.00 79.62 122 LEU A O 1
ATOM 996 N N . ARG A 1 123 ? -19.205 -0.574 34.538 1.00 73.56 123 ARG A N 1
ATOM 997 C CA . ARG A 1 123 ? -19.617 0.775 34.113 1.00 73.56 123 ARG A CA 1
ATOM 998 C C . ARG A 1 123 ? -18.577 1.472 33.241 1.00 73.56 123 ARG A C 1
ATOM 1000 O O . ARG A 1 123 ? -18.918 2.060 32.220 1.00 73.56 123 ARG A O 1
ATOM 1007 N N . THR A 1 124 ? -17.311 1.419 33.649 1.00 70.12 124 THR A N 1
ATOM 1008 C CA . THR A 1 124 ? -16.195 2.027 32.901 1.00 70.12 124 THR A CA 1
ATOM 1009 C C . THR A 1 124 ? -15.723 1.164 31.732 1.00 70.12 124 THR A C 1
ATOM 1011 O O . THR A 1 124 ? -14.811 1.564 31.011 1.00 70.12 124 THR A O 1
ATOM 1014 N N . GLN A 1 125 ? -16.326 -0.016 31.544 1.00 73.62 125 GLN A N 1
ATOM 1015 C CA . GLN A 1 125 ? -15.887 -1.035 30.594 1.00 73.62 125 GLN A CA 1
ATOM 1016 C C . GLN A 1 125 ? -14.382 -1.317 30.717 1.00 73.62 125 GLN A C 1
ATOM 1018 O O . GLN A 1 125 ? -13.667 -1.461 29.723 1.00 73.62 125 GLN A O 1
ATOM 1023 N N . ASN A 1 126 ? -13.881 -1.403 31.953 1.00 83.94 126 ASN A N 1
ATOM 1024 C CA . ASN A 1 126 ? -12.507 -1.798 32.228 1.00 83.94 126 ASN A CA 1
ATOM 1025 C C . ASN A 1 126 ? -12.352 -3.302 31.971 1.00 83.94 126 ASN A C 1
ATOM 1027 O O . ASN A 1 126 ? -12.443 -4.136 32.871 1.00 83.94 126 ASN A O 1
ATOM 1031 N N . ILE A 1 127 ? -12.106 -3.637 30.705 1.00 86.19 127 ILE A N 1
ATOM 1032 C CA . ILE A 1 127 ? -11.993 -5.005 30.189 1.00 86.19 127 ILE A CA 1
ATOM 1033 C C . ILE A 1 127 ? -11.003 -5.844 31.005 1.00 86.19 127 ILE A C 1
ATOM 1035 O O . ILE A 1 127 ? -11.232 -7.034 31.210 1.00 86.19 127 ILE A O 1
ATOM 1039 N N . HIS A 1 128 ? -9.904 -5.249 31.480 1.00 88.25 128 HIS A N 1
ATOM 1040 C CA . HIS A 1 128 ? -8.908 -5.991 32.244 1.00 88.25 128 HIS A CA 1
ATOM 1041 C C . HIS A 1 128 ? -9.402 -6.367 33.643 1.00 88.25 128 HIS A C 1
ATOM 1043 O O . HIS A 1 128 ? -9.268 -7.526 34.029 1.00 88.25 128 HIS A O 1
ATOM 1049 N N . LEU A 1 129 ? -10.039 -5.445 34.369 1.00 87.75 129 LEU A N 1
ATOM 1050 C CA . LEU A 1 129 ? -10.666 -5.783 35.649 1.00 87.75 129 LEU A CA 1
ATOM 1051 C C . LEU A 1 129 ? -11.804 -6.795 35.468 1.00 87.75 129 LEU A C 1
ATOM 1053 O O . LEU A 1 129 ? -11.862 -7.767 36.214 1.00 87.75 129 LEU A O 1
ATOM 1057 N N . ILE A 1 130 ? -12.652 -6.644 34.443 1.00 88.62 130 ILE A N 1
ATOM 1058 C CA . ILE A 1 130 ? -13.723 -7.617 34.151 1.00 88.62 130 ILE A CA 1
ATOM 1059 C C . ILE A 1 130 ? -13.122 -9.004 33.861 1.00 88.62 130 ILE A C 1
ATOM 1061 O O . ILE A 1 130 ? -13.626 -10.013 34.354 1.00 88.62 130 ILE A O 1
ATOM 1065 N N . PHE A 1 131 ? -12.010 -9.069 33.120 1.00 91.19 131 PHE A N 1
ATOM 1066 C CA . PHE A 1 131 ? -11.269 -10.311 32.906 1.00 91.19 131 PHE A CA 1
ATOM 1067 C C . PHE A 1 131 ? -10.784 -10.925 34.221 1.00 91.19 131 PHE A C 1
ATOM 1069 O O . PHE A 1 131 ? -10.954 -12.125 34.417 1.00 91.19 131 PHE A O 1
ATOM 1076 N N . LEU A 1 132 ? -10.220 -10.148 35.145 1.00 91.19 132 LEU A N 1
ATOM 1077 C CA . LEU A 1 132 ? -9.783 -10.669 36.445 1.00 91.19 132 LEU A CA 1
ATOM 1078 C C . LEU A 1 132 ? -10.964 -11.126 37.318 1.00 91.19 132 LEU A C 1
ATOM 1080 O O . LEU A 1 132 ? -10.859 -12.124 38.029 1.00 91.19 132 LEU A O 1
ATOM 1084 N N . PHE A 1 133 ? -12.120 -10.469 37.196 1.00 91.50 133 PHE A N 1
ATOM 1085 C CA . PHE A 1 133 ? -13.349 -10.860 37.885 1.00 91.50 133 PHE A CA 1
ATOM 1086 C C . PHE A 1 133 ? -14.086 -12.056 37.258 1.00 91.50 133 PHE A C 1
ATOM 1088 O O . PHE A 1 133 ? -15.029 -12.571 37.861 1.00 91.50 133 PHE A O 1
ATOM 1095 N N . ARG A 1 134 ? -13.678 -12.536 36.075 1.00 91.88 134 ARG A N 1
ATOM 1096 C CA . ARG A 1 134 ? -14.449 -13.508 35.274 1.00 91.88 134 ARG A CA 1
ATOM 1097 C C . ARG A 1 134 ? -14.827 -14.794 36.009 1.00 91.88 134 ARG A C 1
ATOM 1099 O O . ARG A 1 134 ? -15.917 -15.305 35.789 1.00 91.88 134 ARG A O 1
ATOM 1106 N N . ALA A 1 135 ? -13.966 -15.293 36.899 1.00 90.19 135 ALA A N 1
ATOM 1107 C CA . ALA A 1 135 ? -14.257 -16.478 37.710 1.00 90.19 135 ALA A CA 1
ATOM 1108 C C . ALA A 1 135 ? -15.481 -16.260 38.605 1.00 90.19 135 ALA A C 1
ATOM 1110 O O . ALA A 1 135 ? -16.353 -17.113 38.707 1.00 90.19 135 ALA A O 1
ATOM 1111 N N . TYR A 1 136 ? -15.556 -15.083 39.218 1.00 92.00 136 TYR A N 1
ATOM 1112 C CA . TYR A 1 136 ? -16.625 -14.731 40.136 1.00 92.00 136 TYR A CA 1
ATOM 1113 C C . TYR A 1 136 ? -17.906 -14.363 39.383 1.00 92.00 136 TYR A C 1
ATOM 1115 O O . TYR A 1 136 ? -18.994 -14.738 39.801 1.00 92.00 136 TYR A O 1
ATOM 1123 N N . ILE A 1 137 ? -17.787 -13.708 38.222 1.00 92.06 137 ILE A N 1
ATOM 1124 C CA . ILE A 1 137 ? -18.915 -13.480 37.305 1.00 92.06 137 ILE A CA 1
ATOM 1125 C C . ILE A 1 137 ? -19.500 -14.824 36.835 1.00 92.06 137 ILE A C 1
ATOM 1127 O O . ILE A 1 137 ? -20.719 -14.980 36.768 1.00 92.06 137 ILE A O 1
ATOM 1131 N N . TYR A 1 138 ? -18.643 -15.807 36.545 1.00 90.81 138 TYR A N 1
ATOM 1132 C CA . TYR A 1 138 ? -19.051 -17.170 36.210 1.00 90.81 138 TYR A CA 1
ATOM 1133 C C . TYR A 1 138 ? -19.761 -17.860 37.383 1.00 90.81 138 TYR A C 1
ATOM 1135 O O . TYR A 1 138 ? -20.813 -18.466 37.189 1.00 90.81 138 TYR A O 1
ATOM 1143 N N . ASP A 1 139 ? -19.255 -17.721 38.609 1.00 92.69 139 ASP A N 1
ATOM 1144 C CA . ASP A 1 139 ? -19.936 -18.246 39.797 1.00 92.69 139 ASP A CA 1
ATOM 1145 C C . ASP A 1 139 ? -21.322 -17.591 39.985 1.00 92.69 139 ASP A C 1
ATOM 1147 O O . ASP A 1 139 ? -22.300 -18.292 40.260 1.00 92.69 139 ASP A O 1
ATOM 1151 N N . ILE A 1 140 ? -21.446 -16.271 39.761 1.00 93.00 140 ILE A N 1
ATOM 1152 C CA . ILE A 1 140 ? -22.735 -15.552 39.808 1.00 93.00 140 ILE A CA 1
ATOM 1153 C C . ILE A 1 140 ? -23.681 -16.113 38.746 1.00 93.00 140 ILE A C 1
ATOM 1155 O O . ILE A 1 140 ? -24.832 -16.419 39.055 1.00 93.00 140 ILE A O 1
ATOM 1159 N N . TYR A 1 141 ? -23.198 -16.307 37.516 1.00 91.75 141 TYR A N 1
ATOM 1160 C CA . TYR A 1 141 ? -23.973 -16.903 36.429 1.00 91.75 141 TYR A CA 1
ATOM 1161 C C . TYR A 1 141 ? -24.556 -18.265 36.823 1.00 91.75 141 TYR A C 1
ATOM 1163 O O . TYR A 1 141 ? -25.762 -18.473 36.696 1.00 91.75 141 TYR A O 1
ATOM 1171 N N . HIS A 1 142 ? -23.735 -19.171 37.365 1.00 90.56 142 HIS A N 1
ATOM 1172 C CA . HIS A 1 142 ? -24.189 -20.500 37.798 1.00 90.56 142 HIS A CA 1
ATOM 1173 C C . HIS A 1 142 ? -25.200 -20.441 38.938 1.00 90.56 142 HIS A C 1
ATOM 1175 O O . HIS A 1 142 ? -26.170 -21.204 38.943 1.00 90.56 142 HIS A O 1
ATOM 1181 N N . GLN A 1 143 ? -25.019 -19.530 39.896 1.00 93.06 143 GLN A N 1
ATOM 1182 C CA . GLN A 1 143 ? -26.008 -19.332 40.952 1.00 93.06 143 GLN A CA 1
ATOM 1183 C C . GLN A 1 143 ? -27.331 -18.789 40.406 1.00 93.06 143 GLN A C 1
ATOM 1185 O O . GLN A 1 143 ? -28.389 -19.310 40.759 1.00 93.06 143 GLN A O 1
ATOM 1190 N N . LEU A 1 144 ? -27.295 -17.802 39.509 1.00 92.31 144 LEU A N 1
ATOM 1191 C CA . LEU A 1 144 ? -28.499 -17.274 38.870 1.00 92.31 144 LEU A CA 1
ATOM 1192 C C . LEU A 1 144 ? -29.205 -18.348 38.034 1.00 92.31 144 LEU A C 1
ATOM 1194 O O . LEU A 1 144 ? -30.419 -18.474 38.134 1.00 92.31 144 LEU A O 1
ATOM 1198 N N . GLN A 1 145 ? -28.473 -19.187 37.290 1.00 90.12 145 GLN A N 1
ATOM 1199 C CA . GLN A 1 145 ? -29.060 -20.333 36.580 1.00 90.12 145 GLN A CA 1
ATOM 1200 C C . GLN A 1 145 ? -29.729 -21.324 37.538 1.00 90.12 145 GLN A C 1
ATOM 1202 O O . GLN A 1 145 ? -30.837 -21.798 37.282 1.00 90.12 145 GLN A O 1
ATOM 1207 N N . LYS A 1 146 ? -29.074 -21.638 38.661 1.00 91.00 146 LYS A N 1
ATOM 1208 C CA . LYS A 1 146 ? -29.612 -22.542 39.686 1.00 91.00 146 LYS A CA 1
ATOM 1209 C C . LYS A 1 146 ? -30.901 -22.001 40.309 1.00 91.00 146 LYS A C 1
ATOM 1211 O O . LYS A 1 146 ? -31.803 -22.784 40.614 1.00 91.00 146 LYS A O 1
ATOM 1216 N N . TYR A 1 147 ? -30.987 -20.687 40.499 1.00 91.00 147 TYR A N 1
ATOM 1217 C CA . TYR A 1 147 ? -32.130 -20.010 41.115 1.00 91.00 147 TYR A CA 1
ATOM 1218 C C . TYR A 1 147 ? -33.074 -19.345 40.106 1.00 91.00 147 TYR A C 1
ATOM 1220 O O . TYR A 1 147 ? -33.955 -18.594 40.522 1.00 91.00 147 TYR A O 1
ATOM 1228 N N . GLN A 1 148 ? -32.924 -19.654 38.813 1.00 90.25 148 GLN A N 1
ATOM 1229 C CA . GLN A 1 148 ? -33.671 -19.046 37.715 1.00 90.25 148 GLN A CA 1
ATOM 1230 C C . GLN A 1 148 ? -35.163 -18.949 38.040 1.00 90.25 148 GLN A C 1
ATOM 1232 O O . GLN A 1 148 ? -35.813 -19.938 38.417 1.00 90.25 148 GLN A O 1
ATOM 1237 N N . SER A 1 149 ? -35.712 -17.746 37.871 1.00 85.25 149 SER A N 1
ATOM 1238 C CA . SER A 1 149 ? -37.135 -17.490 38.084 1.00 85.25 149 SER A CA 1
ATOM 1239 C C . SER A 1 149 ? -37.977 -18.429 37.215 1.00 85.25 149 SER A C 1
ATOM 1241 O O . SER A 1 149 ? -37.659 -18.672 36.060 1.00 85.25 149 SER A O 1
ATOM 1243 N N . LYS A 1 150 ? -39.064 -18.995 37.757 1.00 84.94 150 LYS A N 1
ATOM 1244 C CA . LYS A 1 150 ? -39.924 -19.957 37.022 1.00 84.94 150 LYS A CA 1
ATOM 1245 C C . LYS A 1 150 ? -41.239 -19.367 36.525 1.00 84.94 150 LYS A C 1
ATOM 1247 O O . LYS A 1 150 ? -42.008 -20.043 35.844 1.00 84.94 150 LYS A O 1
ATOM 1252 N N . LYS A 1 151 ? -41.545 -18.145 36.943 1.00 86.44 151 LYS A N 1
ATOM 1253 C CA . LYS A 1 151 ? -42.786 -17.440 36.635 1.00 86.44 151 LYS A CA 1
ATOM 1254 C C . LYS A 1 151 ? -42.434 -16.090 36.040 1.00 86.44 151 LYS A C 1
ATOM 1256 O O . LYS A 1 151 ? -41.365 -15.570 36.333 1.00 86.44 151 LYS A O 1
ATOM 1261 N N . PHE A 1 152 ? -43.351 -15.553 35.248 1.00 90.19 152 PHE A N 1
ATOM 1262 C CA . PHE A 1 152 ? -43.315 -14.159 34.835 1.00 90.19 152 PHE A CA 1
ATOM 1263 C C . PHE A 1 152 ? -43.192 -13.258 36.068 1.00 90.19 152 PHE A C 1
ATOM 1265 O O . PHE A 1 152 ? -43.923 -13.459 37.045 1.00 90.19 152 PHE A O 1
ATOM 1272 N N . VAL A 1 153 ? -42.276 -12.295 36.018 1.00 90.75 153 VAL A N 1
ATOM 1273 C CA . VAL A 1 153 ? -42.071 -11.307 37.079 1.00 90.75 153 VAL A CA 1
ATOM 1274 C C . VAL A 1 153 ? -42.066 -9.920 36.452 1.00 90.75 153 VAL A C 1
ATOM 1276 O O . VAL A 1 153 ? -41.494 -9.713 35.382 1.00 90.75 153 VAL A O 1
ATOM 1279 N N . ARG A 1 154 ? -42.705 -8.969 37.136 1.00 94.00 154 ARG A N 1
ATOM 1280 C CA . ARG A 1 154 ? -42.541 -7.545 36.865 1.00 94.00 154 ARG A CA 1
ATOM 1281 C C . ARG A 1 154 ? -41.672 -6.952 37.962 1.00 94.00 154 ARG A C 1
ATOM 1283 O O . ARG A 1 154 ? -41.974 -7.147 39.137 1.00 94.00 154 ARG A O 1
ATOM 1290 N N . VAL A 1 155 ? -40.613 -6.261 37.569 1.00 94.31 155 VAL A N 1
ATOM 1291 C CA . VAL A 1 155 ? -39.620 -5.703 38.489 1.00 94.31 155 VAL A CA 1
ATOM 1292 C C . VAL A 1 155 ? -39.423 -4.212 38.254 1.00 94.31 155 VAL A C 1
ATOM 1294 O O . VAL A 1 155 ? -39.760 -3.679 37.193 1.00 94.31 155 VAL A O 1
ATOM 1297 N N . TYR A 1 156 ? -38.859 -3.555 39.259 1.00 92.62 156 TYR A N 1
ATOM 1298 C CA . TYR A 1 156 ? -38.730 -2.113 39.344 1.00 92.62 156 TYR A CA 1
ATOM 1299 C C . TYR A 1 156 ? -37.321 -1.714 39.786 1.00 92.62 156 TYR A C 1
ATOM 1301 O O . TYR A 1 156 ? -36.718 -2.366 40.641 1.00 92.62 156 TYR A O 1
ATOM 1309 N N . ARG A 1 157 ? -36.806 -0.611 39.236 1.00 88.75 157 ARG A N 1
ATOM 1310 C CA . ARG A 1 157 ? -35.572 0.040 39.705 1.00 88.75 157 ARG A CA 1
ATOM 1311 C C . ARG A 1 157 ? -35.683 1.547 39.530 1.00 88.75 157 ARG A C 1
ATOM 1313 O O . ARG A 1 157 ? -35.977 2.012 38.434 1.00 88.75 157 ARG A O 1
ATOM 1320 N N . CYS A 1 158 ? -35.404 2.303 40.586 1.00 85.19 158 CYS A N 1
ATOM 1321 C CA . CYS A 1 158 ? -35.279 3.755 40.500 1.00 85.19 158 CYS A CA 1
ATOM 1322 C C . CYS A 1 158 ? -33.823 4.172 40.300 1.00 85.19 158 CYS A C 1
ATOM 1324 O O . CYS A 1 158 ? -32.915 3.523 40.821 1.00 85.19 158 CYS A O 1
ATOM 1326 N N . GLN A 1 159 ? -33.611 5.264 39.571 1.00 80.69 159 GLN A N 1
ATOM 1327 C CA . GLN A 1 159 ? -32.290 5.813 39.296 1.00 80.69 159 GLN A CA 1
ATOM 1328 C C . GLN A 1 159 ? -32.359 7.301 38.921 1.00 80.69 159 GLN A C 1
ATOM 1330 O O . GLN A 1 159 ? -33.351 7.759 38.355 1.00 80.69 159 GLN A O 1
ATOM 1335 N N . LEU A 1 160 ? -31.294 8.050 39.216 1.00 78.75 160 LEU A N 1
ATOM 1336 C CA . LEU A 1 160 ? -31.070 9.379 38.645 1.00 78.75 160 LEU A CA 1
ATOM 1337 C C . LEU A 1 160 ? -30.421 9.261 37.262 1.00 78.75 160 LEU A C 1
ATOM 1339 O O . LEU A 1 160 ? -29.471 8.498 37.083 1.00 78.75 160 LEU A O 1
ATOM 1343 N N . MET A 1 161 ? -30.930 10.022 36.297 1.00 78.88 161 MET A N 1
ATOM 1344 C CA . MET A 1 161 ? -30.455 10.009 34.914 1.00 78.88 161 MET A CA 1
ATOM 1345 C C . MET A 1 161 ? -30.384 11.431 34.360 1.00 78.88 161 MET A C 1
ATOM 1347 O O . MET A 1 161 ? -31.219 12.274 34.689 1.00 78.88 161 MET A O 1
ATOM 1351 N N . SER A 1 162 ? -29.394 11.710 33.514 1.00 80.38 162 SER A N 1
ATOM 1352 C CA . SER A 1 162 ? -29.271 13.021 32.877 1.00 80.38 162 SER A CA 1
ATOM 1353 C C . SER A 1 162 ? -30.355 13.244 31.817 1.00 80.38 162 SER A C 1
ATOM 1355 O O . SER A 1 162 ? -30.855 12.305 31.190 1.00 80.38 162 SER A O 1
ATOM 1357 N N . ASN A 1 163 ? -30.684 14.511 31.559 1.00 79.50 163 ASN A N 1
ATOM 1358 C CA . ASN A 1 163 ? -31.627 14.868 30.496 1.00 79.50 163 ASN A CA 1
ATOM 1359 C C . ASN A 1 163 ? -31.181 14.366 29.109 1.00 79.50 163 ASN A C 1
ATOM 1361 O O . ASN A 1 163 ? -32.023 13.974 28.299 1.00 79.50 163 ASN A O 1
ATOM 1365 N N . ASP A 1 164 ? -29.874 14.324 28.842 1.00 75.06 164 ASP A N 1
ATOM 1366 C CA . ASP A 1 164 ? -29.319 13.821 27.581 1.00 75.06 164 ASP A CA 1
ATOM 1367 C C . ASP A 1 164 ? -29.565 12.315 27.402 1.00 75.06 164 ASP A C 1
ATOM 1369 O O . ASP A 1 164 ? -29.975 11.877 26.325 1.00 75.06 164 ASP A O 1
ATOM 1373 N N . GLU A 1 165 ? -29.383 11.518 28.458 1.00 78.31 165 GLU A N 1
ATOM 1374 C CA . GLU A 1 165 ? -29.643 10.072 28.440 1.00 78.31 165 GLU A CA 1
ATOM 1375 C C . GLU A 1 165 ? -31.135 9.772 28.248 1.00 78.31 165 GLU A C 1
ATOM 1377 O O . GLU A 1 165 ? -31.496 8.937 27.417 1.00 78.31 165 GLU A O 1
ATOM 1382 N N . ILE A 1 166 ? -32.016 10.509 28.933 1.00 82.69 166 ILE A N 1
ATOM 1383 C CA . ILE A 1 166 ? -33.471 10.378 28.761 1.00 82.69 166 ILE A CA 1
ATOM 1384 C C . ILE A 1 166 ? -33.877 10.732 27.325 1.00 82.69 166 ILE A C 1
ATOM 1386 O O . ILE A 1 166 ? -34.690 10.034 26.715 1.00 82.69 166 ILE A O 1
ATOM 1390 N N . ASN A 1 167 ? -33.317 11.805 26.760 1.00 82.44 167 ASN A N 1
ATOM 1391 C CA . ASN A 1 167 ? -33.596 12.210 25.383 1.00 82.44 167 ASN A CA 1
ATOM 1392 C C . ASN A 1 167 ? -33.081 11.184 24.365 1.00 82.44 167 ASN A C 1
ATOM 1394 O O . ASN A 1 167 ? -33.779 10.902 23.390 1.00 82.44 167 ASN A O 1
ATOM 1398 N N . SER A 1 168 ? -31.914 10.583 24.612 1.00 81.19 168 SER A N 1
ATOM 1399 C CA . SER A 1 168 ? -31.380 9.487 23.798 1.00 81.19 168 SER A CA 1
ATOM 1400 C C . SER A 1 168 ? -32.316 8.274 23.807 1.00 81.19 168 SER A C 1
ATOM 1402 O O . SER A 1 168 ? -32.658 7.744 22.750 1.00 81.19 168 SER A O 1
ATOM 1404 N N . LEU A 1 169 ? -32.830 7.882 24.976 1.00 84.00 169 LEU A N 1
ATOM 1405 C CA . LEU A 1 169 ? -33.791 6.781 25.086 1.00 84.00 169 LEU A CA 1
ATOM 1406 C C . LEU A 1 169 ? -35.107 7.089 24.352 1.00 84.00 169 LEU A C 1
ATOM 1408 O O . LEU A 1 169 ? -35.613 6.243 23.620 1.00 84.00 169 LEU A O 1
ATOM 1412 N N . LYS A 1 170 ? -35.627 8.320 24.449 1.00 85.19 170 LYS A N 1
ATOM 1413 C CA . LYS A 1 170 ? -36.848 8.739 23.727 1.00 85.19 170 LYS A CA 1
ATOM 1414 C C . LYS A 1 170 ? -36.724 8.638 22.207 1.00 85.19 170 LYS A C 1
ATOM 1416 O O . LYS A 1 170 ? -37.714 8.357 21.540 1.00 85.19 170 LYS A O 1
ATOM 1421 N N . GLN A 1 171 ? -35.533 8.866 21.655 1.00 82.69 171 GLN A N 1
ATOM 1422 C CA . GLN A 1 171 ? -35.285 8.754 20.212 1.00 82.69 171 GLN A CA 1
ATOM 1423 C C . GLN A 1 171 ? -35.232 7.300 19.720 1.00 82.69 171 GLN A C 1
ATOM 1425 O O . GLN A 1 171 ? -35.259 7.071 18.514 1.00 82.69 171 GLN A O 1
ATOM 1430 N N . ASN A 1 172 ? -35.171 6.327 20.633 1.00 82.25 172 ASN A N 1
ATOM 1431 C CA . ASN A 1 172 ? -34.933 4.919 20.331 1.00 82.25 172 ASN A CA 1
ATOM 1432 C C . ASN A 1 172 ? -36.015 3.992 20.910 1.00 82.25 172 ASN A C 1
ATOM 1434 O O . ASN A 1 172 ? -35.740 2.851 21.277 1.00 82.25 172 ASN A O 1
ATOM 1438 N N . ILE A 1 173 ? -37.258 4.466 21.000 1.00 87.56 173 ILE A N 1
ATOM 1439 C CA . ILE A 1 173 ? -38.404 3.607 21.328 1.00 87.56 173 ILE A CA 1
ATOM 1440 C C . ILE A 1 173 ? -38.513 2.475 20.284 1.00 87.56 173 ILE A C 1
ATOM 1442 O O . ILE A 1 173 ? -38.149 2.658 19.121 1.00 87.56 173 ILE A O 1
ATOM 1446 N N . ASP A 1 174 ? -38.951 1.296 20.728 1.00 83.56 174 ASP A N 1
ATOM 1447 C CA . ASP A 1 174 ? -39.015 0.018 19.999 1.00 83.56 174 ASP A CA 1
ATOM 1448 C C . ASP A 1 174 ? -37.661 -0.629 19.656 1.00 83.56 174 ASP A C 1
ATOM 1450 O O . ASP A 1 174 ? -37.618 -1.734 19.111 1.00 83.56 174 ASP A O 1
ATOM 1454 N N . GLN A 1 175 ? -36.548 0.002 20.032 1.00 84.38 175 GLN A N 1
ATOM 1455 C CA . GLN A 1 175 ? -35.200 -0.517 19.800 1.00 84.38 175 GLN A CA 1
ATOM 1456 C C . GLN A 1 175 ? -34.714 -1.436 20.930 1.00 84.38 175 GLN A C 1
ATOM 1458 O O . GLN A 1 175 ? -35.277 -1.463 22.033 1.00 84.38 175 GLN A O 1
ATOM 1463 N N . PHE A 1 176 ? -33.650 -2.202 20.663 1.00 83.31 176 PHE A N 1
ATOM 1464 C CA . PHE A 1 176 ? -33.017 -3.044 21.680 1.00 83.31 176 PHE A CA 1
ATOM 1465 C C . PHE A 1 176 ? -32.043 -2.236 22.538 1.00 83.31 176 PHE A C 1
ATOM 1467 O O . PHE A 1 176 ? -31.248 -1.439 22.039 1.00 83.31 176 PHE A O 1
ATOM 1474 N N . ILE A 1 177 ? -32.081 -2.500 23.839 1.00 82.69 177 ILE A N 1
ATOM 1475 C CA . ILE A 1 177 ? -31.218 -1.934 24.863 1.00 82.69 177 ILE A CA 1
ATOM 1476 C C . ILE A 1 177 ? -30.455 -3.064 25.543 1.00 82.69 177 ILE A C 1
ATOM 1478 O O . ILE A 1 177 ? -31.048 -4.037 26.001 1.00 82.69 177 ILE A O 1
ATOM 1482 N N . SER A 1 178 ? -29.143 -2.906 25.682 1.00 82.94 178 SER A N 1
ATOM 1483 C CA . SER A 1 178 ? -28.322 -3.748 26.547 1.00 82.94 178 SER A CA 1
ATOM 1484 C C . SER A 1 178 ? -27.748 -2.959 27.694 1.00 82.94 178 SER A C 1
ATOM 1486 O O . SER A 1 178 ? -27.217 -1.864 27.514 1.00 82.94 178 SER A O 1
ATOM 1488 N N . ILE A 1 179 ? -27.805 -3.578 28.865 1.00 77.88 179 ILE A N 1
ATOM 1489 C CA . ILE A 1 179 ? -27.214 -3.052 30.084 1.00 77.88 179 ILE A CA 1
ATOM 1490 C C . ILE A 1 179 ? -25.926 -3.830 30.336 1.00 77.88 179 ILE A C 1
ATOM 1492 O O . ILE A 1 179 ? -25.944 -5.034 30.604 1.00 77.88 179 ILE A O 1
ATOM 1496 N N . ASN A 1 180 ? -24.788 -3.142 30.240 1.00 73.69 180 ASN A N 1
ATOM 1497 C CA . ASN A 1 180 ? -23.459 -3.752 30.375 1.00 73.69 180 ASN A CA 1
ATOM 1498 C C . ASN A 1 180 ? -23.000 -3.881 31.840 1.00 73.69 180 ASN A C 1
ATOM 1500 O O . ASN A 1 180 ? -21.807 -3.973 32.115 1.00 73.69 180 ASN A O 1
ATOM 1504 N N . SER A 1 181 ? -23.955 -3.927 32.768 1.00 81.31 181 SER A N 1
ATOM 1505 C CA . SER A 1 181 ? -23.761 -4.136 34.203 1.00 81.31 181 SER A CA 1
ATOM 1506 C C . SER A 1 181 ? -24.796 -5.134 34.717 1.00 81.31 181 SER A C 1
ATOM 1508 O O . SER A 1 181 ? -25.792 -5.413 34.046 1.00 81.31 181 SER A O 1
ATOM 1510 N N . PHE A 1 182 ? -24.560 -5.696 35.901 1.00 86.31 182 PHE A N 1
ATOM 1511 C CA . PHE A 1 182 ? -25.594 -6.458 36.591 1.00 86.31 182 PHE A CA 1
ATOM 1512 C C . PHE A 1 182 ? -26.753 -5.519 36.905 1.00 86.31 182 PHE A C 1
ATOM 1514 O O . PHE A 1 182 ? -26.544 -4.422 37.428 1.00 86.31 182 PHE A O 1
ATOM 1521 N N . PHE A 1 183 ? -27.971 -5.932 36.564 1.00 87.12 183 PHE A N 1
ATOM 1522 C CA . PHE A 1 183 ? -29.134 -5.078 36.759 1.00 87.12 183 PHE A CA 1
ATOM 1523 C C . PHE A 1 183 ? -29.911 -5.551 37.978 1.00 87.12 183 PHE A C 1
ATOM 1525 O O . PHE A 1 183 ? -30.686 -6.503 37.908 1.00 87.12 183 PHE A O 1
ATOM 1532 N N . SER A 1 184 ? -29.626 -4.921 39.118 1.00 87.88 184 SER A N 1
ATOM 1533 C CA . SER A 1 184 ? -30.327 -5.172 40.379 1.00 87.88 184 SER A CA 1
ATOM 1534 C C . SER A 1 184 ? -31.660 -4.421 40.390 1.00 87.88 184 SER A C 1
ATOM 1536 O O . SER A 1 184 ? -31.724 -3.222 40.104 1.00 87.88 184 SER A O 1
ATOM 1538 N N . THR A 1 185 ? -32.737 -5.140 40.669 1.00 91.44 185 THR A N 1
ATOM 1539 C CA . THR A 1 185 ? -34.122 -4.656 40.648 1.00 91.44 185 THR A CA 1
ATOM 1540 C C . THR A 1 185 ? -34.873 -5.239 41.845 1.00 91.44 185 THR A C 1
ATOM 1542 O O . THR A 1 185 ? -34.333 -6.075 42.562 1.00 91.44 185 THR A O 1
ATOM 1545 N N . THR A 1 186 ? -36.115 -4.832 42.081 1.00 90.50 186 THR A N 1
ATOM 1546 C CA . THR A 1 186 ? -36.986 -5.430 43.108 1.00 90.50 186 THR A CA 1
ATOM 1547 C C . THR A 1 186 ? -38.363 -5.715 42.520 1.00 90.50 186 THR A C 1
ATOM 1549 O O . THR A 1 186 ? -38.808 -5.009 41.616 1.00 90.50 186 THR A O 1
ATOM 1552 N N . ASP A 1 187 ? -39.047 -6.756 42.990 1.00 90.00 187 ASP A N 1
ATOM 1553 C CA . ASP A 1 187 ? -40.435 -7.034 42.595 1.00 90.00 187 ASP A CA 1
ATOM 1554 C C . ASP A 1 187 ? -41.461 -6.185 43.378 1.00 90.00 187 ASP A C 1
ATOM 1556 O O . ASP A 1 187 ? -42.641 -6.151 43.015 1.00 90.00 187 ASP A O 1
ATOM 1560 N N . ASP A 1 188 ? -41.011 -5.408 44.375 1.00 90.12 188 ASP A N 1
ATOM 1561 C CA . ASP A 1 188 ? -41.821 -4.425 45.095 1.00 90.12 188 ASP A CA 1
ATOM 1562 C C . ASP A 1 188 ? -41.533 -2.983 44.640 1.00 90.12 188 ASP A C 1
ATOM 1564 O O . ASP A 1 188 ? -40.515 -2.361 44.960 1.00 90.12 188 ASP A O 1
ATOM 1568 N N . ARG A 1 189 ? -42.514 -2.396 43.949 1.00 89.56 189 ARG A N 1
ATOM 1569 C CA . ARG A 1 189 ? -42.475 -1.002 43.485 1.00 89.56 189 ARG A CA 1
ATOM 1570 C C . ARG A 1 189 ? -42.274 0.007 44.621 1.00 89.56 189 ARG A C 1
ATOM 1572 O O . ARG A 1 189 ? -41.642 1.040 44.404 1.00 89.56 189 ARG A O 1
ATOM 1579 N N . SER A 1 190 ? -42.815 -0.263 45.808 1.00 85.94 190 SER A N 1
ATOM 1580 C CA . SER A 1 190 ? -42.719 0.651 46.956 1.00 85.94 190 SER A CA 1
ATOM 1581 C C . SER A 1 190 ? -41.286 0.698 47.476 1.00 85.94 190 SER A C 1
ATOM 1583 O O . SER A 1 190 ? -40.748 1.781 47.698 1.00 85.94 190 SER A O 1
ATOM 1585 N N . THR A 1 191 ? -40.649 -0.471 47.581 1.00 85.50 191 THR A N 1
ATOM 1586 C CA . THR A 1 191 ? -39.228 -0.604 47.917 1.00 85.50 191 THR A CA 1
ATOM 1587 C C . THR A 1 191 ? -38.339 0.139 46.911 1.00 85.50 191 THR A C 1
ATOM 1589 O O . THR A 1 191 ? -37.470 0.908 47.322 1.00 85.50 191 THR A O 1
ATOM 1592 N N . ALA A 1 192 ? -38.596 0.016 45.600 1.00 85.00 192 ALA A N 1
ATOM 1593 C CA . ALA A 1 192 ? -37.833 0.741 44.574 1.00 85.00 192 ALA A CA 1
ATOM 1594 C C . ALA A 1 192 ? -37.914 2.271 44.735 1.00 85.00 192 ALA A C 1
ATOM 1596 O O . ALA A 1 192 ? -36.907 2.967 44.603 1.00 85.00 192 ALA A O 1
ATOM 1597 N N . LEU A 1 193 ? -39.103 2.805 45.029 1.00 83.44 193 LEU A N 1
ATOM 1598 C CA . LEU A 1 193 ? -39.313 4.240 45.260 1.00 83.44 193 LEU A CA 1
ATOM 1599 C C . LEU A 1 193 ? -38.696 4.711 46.583 1.00 83.44 193 LEU A C 1
ATOM 1601 O O . LEU A 1 193 ? -38.136 5.803 46.636 1.00 83.44 193 LEU A O 1
ATOM 1605 N N . PHE A 1 194 ? -38.750 3.886 47.631 1.00 80.69 194 PHE A N 1
ATOM 1606 C CA . PHE A 1 194 ? -38.152 4.190 48.931 1.00 80.69 194 PHE A CA 1
ATOM 1607 C C . PHE A 1 194 ? -36.627 4.338 48.850 1.00 80.69 194 PHE A C 1
ATOM 1609 O O . PHE A 1 194 ? -36.067 5.271 49.427 1.00 80.69 194 PHE A O 1
ATOM 1616 N N . LEU A 1 195 ? -35.958 3.462 48.090 1.00 71.44 195 LEU A N 1
ATOM 1617 C CA . LEU A 1 195 ? -34.501 3.484 47.919 1.00 71.44 195 LEU A CA 1
ATOM 1618 C C . LEU A 1 195 ? -33.987 4.783 47.265 1.00 71.44 195 LEU A C 1
ATOM 1620 O O . LEU A 1 195 ? -32.844 5.166 47.506 1.00 71.44 195 LEU A O 1
ATOM 1624 N N . LEU A 1 196 ? -34.826 5.499 46.504 1.00 69.44 196 LEU A N 1
ATOM 1625 C CA . LEU A 1 196 ? -34.481 6.780 45.873 1.00 69.44 196 LEU A CA 1
ATOM 1626 C C . LEU A 1 196 ? -34.287 7.929 46.888 1.00 69.44 196 LEU A C 1
ATOM 1628 O O . LEU A 1 196 ? -33.544 8.866 46.610 1.00 69.44 196 LEU A O 1
ATOM 1632 N N . GLY A 1 197 ? -34.904 7.849 48.074 1.00 62.69 197 GLY A N 1
ATOM 1633 C CA . GLY A 1 197 ? -34.785 8.846 49.147 1.00 62.69 197 GLY A CA 1
ATOM 1634 C C . GLY A 1 197 ? -35.245 10.278 48.796 1.00 62.69 197 GLY A C 1
ATOM 1635 O O . GLY A 1 197 ? -35.707 10.568 47.695 1.00 62.69 197 GLY A O 1
ATOM 1636 N N . ASP A 1 198 ? -35.072 11.209 49.745 1.00 55.72 198 ASP A N 1
ATOM 1637 C CA . ASP A 1 198 ? -35.292 12.663 49.578 1.00 55.72 198 ASP A CA 1
ATOM 1638 C C . ASP A 1 198 ? -34.101 13.355 48.875 1.00 55.72 198 ASP A C 1
ATOM 1640 O O . ASP A 1 198 ? -33.650 14.432 49.267 1.00 55.72 198 ASP A O 1
ATOM 1644 N N . LEU A 1 199 ? -33.526 12.725 47.844 1.00 51.91 199 LEU A N 1
ATOM 1645 C CA . LEU A 1 199 ? -32.404 13.307 47.104 1.00 51.91 199 LEU A CA 1
ATOM 1646 C C . LEU A 1 199 ? -32.874 14.571 46.371 1.00 51.91 199 LEU A C 1
ATOM 1648 O O . LEU A 1 199 ? -33.639 14.509 45.403 1.00 51.91 199 LEU A O 1
ATOM 1652 N N . THR A 1 200 ? -32.438 15.732 46.865 1.00 49.53 200 THR A N 1
ATOM 1653 C CA . THR A 1 200 ? -32.588 17.024 46.192 1.00 49.53 200 THR A CA 1
ATOM 1654 C C . THR A 1 200 ? -31.851 16.960 44.863 1.00 49.53 200 THR A C 1
ATOM 1656 O O . THR A 1 200 ? -30.648 16.702 44.844 1.00 49.53 200 THR A O 1
ATOM 1659 N N . THR A 1 201 ? -32.584 17.177 43.772 1.00 52.62 201 THR A N 1
ATOM 1660 C CA . THR A 1 201 ? -32.093 17.216 42.389 1.00 52.62 201 THR A CA 1
ATOM 1661 C C . THR A 1 201 ? -30.769 17.975 42.296 1.00 52.62 201 THR A C 1
ATOM 1663 O O . THR A 1 201 ? -30.725 19.184 42.542 1.00 52.62 201 THR A O 1
ATOM 1666 N N . GLN A 1 202 ? -29.688 17.269 41.952 1.00 54.53 202 GLN A N 1
ATOM 1667 C CA . GLN A 1 202 ? -28.484 17.918 41.441 1.00 54.53 202 GLN A CA 1
ATOM 1668 C C . GLN A 1 202 ? -28.851 18.662 40.149 1.00 54.53 202 GLN A C 1
ATOM 1670 O O . GLN A 1 202 ? -29.743 18.237 39.414 1.00 54.53 202 GLN A O 1
ATOM 1675 N N . ILE A 1 203 ? -28.189 19.794 39.907 1.00 54.38 203 ILE A N 1
ATOM 1676 C CA . ILE A 1 203 ? -28.361 20.616 38.704 1.00 54.38 203 ILE A CA 1
ATOM 1677 C C . ILE A 1 203 ? -28.123 19.686 37.493 1.00 54.38 203 ILE A C 1
ATOM 1679 O O . ILE A 1 203 ? -27.011 19.197 37.332 1.00 54.38 203 ILE A O 1
ATOM 1683 N N . ASP A 1 204 ? -29.176 19.395 36.717 1.00 64.94 204 ASP A N 1
ATOM 1684 C CA . ASP A 1 204 ? -29.208 18.575 35.481 1.00 64.94 204 ASP A CA 1
ATOM 1685 C C . ASP A 1 204 ? -29.472 17.045 35.571 1.00 64.94 204 ASP A C 1
ATOM 1687 O O . ASP A 1 204 ? -29.200 16.328 34.604 1.00 64.94 204 ASP A O 1
ATOM 1691 N N . SER A 1 205 ? -30.050 16.508 36.659 1.00 72.81 205 SER A N 1
ATOM 1692 C CA . SER A 1 205 ? -30.479 15.085 36.735 1.00 72.81 205 SER A CA 1
ATOM 1693 C C . SER A 1 205 ? -31.946 14.894 37.139 1.00 72.81 205 SER A C 1
ATOM 1695 O O . SER A 1 205 ? -32.426 15.521 38.081 1.00 72.81 205 SER A O 1
ATOM 1697 N N . GLU A 1 206 ? -32.634 13.973 36.461 1.00 81.62 206 GLU A N 1
ATOM 1698 C CA . GLU A 1 206 ? -34.056 13.654 36.628 1.00 81.62 206 GLU A CA 1
ATOM 1699 C C . GLU A 1 206 ? -34.265 12.289 37.301 1.00 81.62 206 GLU A C 1
ATOM 1701 O O . GLU A 1 206 ? -33.422 11.390 37.218 1.00 81.62 206 GLU A O 1
ATOM 1706 N N . ARG A 1 207 ? -35.421 12.113 37.954 1.00 84.75 207 ARG A N 1
ATOM 1707 C CA . ARG A 1 207 ? -35.809 10.849 38.599 1.00 84.75 207 ARG A CA 1
ATOM 1708 C C . ARG A 1 207 ? -36.438 9.906 37.577 1.00 84.75 207 ARG A C 1
ATOM 1710 O O . ARG A 1 207 ? -37.427 10.254 36.933 1.00 84.75 207 ARG A O 1
ATOM 1717 N N . VAL A 1 208 ? -35.896 8.696 37.471 1.00 86.81 208 VAL A N 1
ATOM 1718 C CA . VAL A 1 208 ? -36.351 7.664 36.535 1.00 86.81 208 VAL A CA 1
ATOM 1719 C C . VAL A 1 208 ? -36.733 6.389 37.283 1.00 86.81 208 VAL A C 1
ATOM 1721 O O . VAL A 1 208 ? -36.004 5.937 38.163 1.00 86.81 208 VAL A O 1
ATOM 1724 N N . LEU A 1 209 ? -37.860 5.787 36.907 1.00 90.50 209 LEU A N 1
ATOM 1725 C CA . LEU A 1 209 ? -38.310 4.464 37.324 1.00 90.50 209 LEU A CA 1
ATOM 1726 C C . LEU A 1 209 ? -38.319 3.530 36.108 1.00 90.50 209 LEU A C 1
ATOM 1728 O O . LEU A 1 209 ? -39.120 3.704 35.193 1.00 90.50 209 LEU A O 1
ATOM 1732 N N . PHE A 1 210 ? -37.468 2.511 36.121 1.00 91.50 210 PHE A N 1
ATOM 1733 C CA . PHE A 1 210 ? -37.549 1.391 35.190 1.00 91.50 210 PHE A CA 1
ATOM 1734 C C . PHE A 1 210 ? -38.647 0.425 35.641 1.00 91.50 210 PHE A C 1
ATOM 1736 O O . PHE A 1 210 ? -38.641 -0.021 36.789 1.00 91.50 210 PHE A O 1
ATOM 1743 N N . GLU A 1 211 ? -39.565 0.089 34.737 1.00 94.69 211 GLU A N 1
ATOM 1744 C CA . GLU A 1 211 ? -40.577 -0.958 34.898 1.00 94.69 211 GLU A CA 1
ATOM 1745 C C . GLU A 1 211 ? -40.324 -2.036 33.841 1.00 94.69 211 GLU A C 1
ATOM 1747 O O . GLU A 1 211 ? -40.413 -1.770 32.641 1.00 94.69 211 GLU A O 1
ATOM 1752 N N . ILE A 1 212 ? -39.971 -3.242 34.286 1.00 94.31 212 ILE A N 1
ATOM 1753 C CA . ILE A 1 212 ? -39.466 -4.292 33.399 1.00 94.31 212 ILE A CA 1
ATOM 1754 C C . ILE A 1 212 ? -40.339 -5.531 33.507 1.00 94.31 212 ILE A C 1
ATOM 1756 O O . ILE A 1 212 ? -40.559 -6.060 34.599 1.00 94.31 212 ILE A O 1
ATOM 1760 N N . GLU A 1 213 ? -40.794 -6.023 32.362 1.00 93.81 213 GLU A N 1
ATOM 1761 C CA . GLU A 1 213 ? -41.477 -7.305 32.241 1.00 93.81 213 GLU A CA 1
ATOM 1762 C C . GLU A 1 213 ? -40.488 -8.393 31.819 1.00 93.81 213 GLU A C 1
ATOM 1764 O O . GLU A 1 213 ? -39.824 -8.276 30.787 1.00 93.81 213 GLU A O 1
ATOM 1769 N N . ALA A 1 214 ? -40.382 -9.459 32.614 1.00 91.06 214 ALA A N 1
ATOM 1770 C CA . ALA A 1 214 ? -39.462 -10.559 32.356 1.00 91.06 214 ALA A CA 1
ATOM 1771 C C . ALA A 1 214 ? -40.186 -11.912 32.408 1.00 91.06 214 ALA A C 1
ATOM 1773 O O . ALA A 1 214 ? -40.651 -12.351 33.467 1.00 91.06 214 ALA A O 1
ATOM 1774 N N . ASP A 1 215 ? -40.254 -12.599 31.262 1.00 88.38 215 ASP A N 1
ATOM 1775 C CA . ASP A 1 215 ? -40.706 -13.990 31.184 1.00 88.38 215 ASP A CA 1
ATOM 1776 C C . ASP A 1 215 ? -39.488 -14.930 31.138 1.00 88.38 215 ASP A C 1
ATOM 1778 O O . ASP A 1 215 ? -38.730 -14.923 30.169 1.00 88.38 215 ASP A O 1
ATOM 1782 N N . PRO A 1 216 ? -39.274 -15.781 32.154 1.00 84.00 216 PRO A N 1
ATOM 1783 C CA . PRO A 1 216 ? -38.147 -16.706 32.149 1.00 84.00 216 PRO A CA 1
ATOM 1784 C C . PRO A 1 216 ? -38.256 -17.822 31.101 1.00 84.00 216 PRO A C 1
ATOM 1786 O O . PRO A 1 216 ? -37.298 -18.569 30.930 1.00 84.00 216 PRO A O 1
ATOM 1789 N N . LYS A 1 217 ? -39.401 -17.994 30.424 1.00 81.50 217 LYS A N 1
ATOM 1790 C CA . LYS A 1 217 ? -39.570 -19.026 29.387 1.00 81.50 217 LYS A CA 1
ATOM 1791 C C . LYS A 1 217 ? -38.889 -18.687 28.066 1.00 81.50 217 LYS A C 1
ATOM 1793 O O . LYS A 1 217 ? -38.565 -19.612 27.330 1.00 81.50 217 LYS A O 1
ATOM 1798 N N . VAL A 1 218 ? -38.723 -17.400 27.771 1.00 74.12 218 VAL A N 1
ATOM 1799 C CA . VAL A 1 218 ? -38.159 -16.914 26.500 1.00 74.12 218 VAL A CA 1
ATOM 1800 C C . VAL A 1 218 ? -36.652 -16.657 26.586 1.00 74.12 218 VAL A C 1
ATOM 1802 O O . VAL A 1 218 ? -35.996 -16.468 25.571 1.00 74.12 218 VAL A O 1
ATOM 1805 N N . VAL A 1 219 ? -36.073 -16.695 27.793 1.00 73.81 219 VAL A N 1
ATOM 1806 C CA . VAL A 1 219 ? -34.641 -16.449 28.008 1.00 73.81 219 VAL A CA 1
ATOM 1807 C C . VAL A 1 219 ? -33.962 -17.684 28.575 1.00 73.81 219 VAL A C 1
ATOM 1809 O O . VAL A 1 219 ? -34.150 -18.067 29.729 1.00 73.81 219 VAL A O 1
ATOM 1812 N N . THR A 1 220 ? -33.143 -18.302 27.738 1.00 68.44 220 THR A N 1
ATOM 1813 C CA . THR A 1 220 ? -32.378 -19.524 27.993 1.00 68.44 220 THR A CA 1
ATOM 1814 C C . THR A 1 220 ? -30.883 -19.266 28.208 1.00 68.44 220 THR A C 1
ATOM 1816 O O . THR A 1 220 ? -30.224 -20.060 28.880 1.00 68.44 220 THR A O 1
ATOM 1819 N N . THR A 1 221 ? -30.330 -18.167 27.681 1.00 72.44 221 THR A N 1
ATOM 1820 C CA . THR A 1 221 ? -28.883 -17.899 27.684 1.00 72.44 221 THR A CA 1
ATOM 1821 C C . THR A 1 221 ? -28.424 -17.001 28.834 1.00 72.44 221 THR A C 1
ATOM 1823 O O . THR A 1 221 ? -27.331 -17.222 29.368 1.00 72.44 221 THR A O 1
ATOM 1826 N N . LYS A 1 222 ? -29.249 -16.030 29.258 1.00 84.75 222 LYS A N 1
ATOM 1827 C CA . LYS A 1 222 ? -28.928 -15.052 30.314 1.00 84.75 222 LYS A CA 1
ATOM 1828 C C . LYS A 1 222 ? -29.890 -15.154 31.500 1.00 84.75 222 LYS A C 1
ATOM 1830 O O . LYS A 1 222 ? -31.024 -14.691 31.409 1.00 84.75 222 LYS A O 1
ATOM 1835 N N . PRO A 1 223 ? -29.465 -15.766 32.617 1.00 89.31 223 PRO A N 1
ATOM 1836 C CA . PRO A 1 223 ? -30.352 -16.015 33.740 1.00 89.31 223 PRO A CA 1
ATOM 1837 C C . PRO A 1 223 ? -30.678 -14.741 34.531 1.00 89.31 223 PRO A C 1
ATOM 1839 O O . PRO A 1 223 ? -29.897 -13.789 34.580 1.00 89.31 223 PRO A O 1
ATOM 1842 N N . PHE A 1 224 ? -31.818 -14.766 35.211 1.00 92.81 224 PHE A N 1
ATOM 1843 C CA . PHE A 1 224 ? -32.191 -13.803 36.238 1.00 92.81 224 PHE A CA 1
ATOM 1844 C C . PHE A 1 224 ? -32.964 -14.515 37.353 1.00 92.81 224 PHE A C 1
ATOM 1846 O O . PHE A 1 224 ? -33.760 -15.433 37.117 1.00 92.81 224 PHE A O 1
ATOM 1853 N N . ALA A 1 225 ? -32.740 -14.092 38.591 1.00 92.81 225 ALA A N 1
ATOM 1854 C CA . ALA A 1 225 ? -33.316 -14.744 39.759 1.00 92.81 225 ALA A CA 1
ATOM 1855 C C . ALA A 1 225 ? -33.643 -13.731 40.852 1.00 92.81 225 ALA A C 1
ATOM 1857 O O . ALA A 1 225 ? -32.948 -12.728 41.007 1.00 92.81 225 ALA A O 1
ATOM 1858 N N . ASN A 1 226 ? -34.672 -14.031 41.644 1.00 90.88 226 ASN A N 1
ATOM 1859 C CA . ASN A 1 226 ? -34.822 -13.418 42.958 1.00 90.88 226 ASN A CA 1
ATOM 1860 C C . ASN A 1 226 ? -33.717 -13.978 43.871 1.00 90.88 226 ASN A C 1
ATOM 1862 O O . ASN A 1 226 ? -33.654 -15.188 44.110 1.00 90.88 226 ASN A O 1
ATOM 1866 N N . ILE A 1 227 ? -32.839 -13.098 44.346 1.00 91.94 227 ILE A N 1
ATOM 1867 C CA . ILE A 1 227 ? -31.654 -13.448 45.131 1.00 91.94 227 ILE A CA 1
ATOM 1868 C C . ILE A 1 227 ? -31.798 -13.103 46.611 1.00 91.94 227 ILE A C 1
ATOM 1870 O O . ILE A 1 227 ? -30.838 -13.261 47.355 1.00 91.94 227 ILE A O 1
ATOM 1874 N N . SER A 1 228 ? -32.977 -12.691 47.083 1.00 89.19 228 SER A N 1
ATOM 1875 C CA . SER A 1 228 ? -33.149 -12.156 48.444 1.00 89.19 228 SER A CA 1
ATOM 1876 C C . SER A 1 228 ? -32.706 -13.140 49.533 1.00 89.19 228 SER A C 1
ATOM 1878 O O . SER A 1 228 ? -32.086 -12.755 50.513 1.00 89.19 228 SER A O 1
ATOM 1880 N N . LYS A 1 229 ? -32.914 -14.449 49.336 1.00 88.19 229 LYS A N 1
ATOM 1881 C CA . LYS A 1 229 ? -32.461 -15.499 50.278 1.00 88.19 229 LYS A CA 1
ATOM 1882 C C . LYS A 1 229 ? -30.942 -15.694 50.339 1.00 88.19 229 LYS A C 1
ATOM 1884 O O . LYS A 1 229 ? -30.459 -16.418 51.205 1.00 88.19 229 LYS A O 1
ATOM 1889 N N . HIS A 1 230 ? -30.224 -15.120 49.386 1.00 89.56 230 HIS A N 1
ATOM 1890 C CA . HIS A 1 230 ? -28.779 -15.216 49.218 1.00 89.56 230 HIS A CA 1
ATOM 1891 C C . HIS A 1 230 ? -28.117 -13.831 49.226 1.00 89.56 230 HIS A C 1
ATOM 1893 O O . HIS A 1 230 ? -26.929 -13.742 48.936 1.00 89.56 230 HIS A O 1
ATOM 1899 N N . SER A 1 231 ? -28.881 -12.781 49.541 1.00 87.56 231 SER A N 1
ATOM 1900 C CA . SER A 1 231 ? -28.425 -11.397 49.632 1.00 87.56 231 SER A CA 1
ATOM 1901 C C . SER A 1 231 ? -28.100 -11.047 51.084 1.00 87.56 231 SER A C 1
ATOM 1903 O O . SER A 1 231 ? -28.714 -11.578 52.011 1.00 87.56 231 SER A O 1
ATOM 1905 N N . ASP A 1 232 ? -27.160 -10.127 51.283 1.00 87.88 232 ASP A N 1
ATOM 1906 C CA . ASP A 1 232 ? -26.900 -9.469 52.570 1.00 87.88 232 ASP A CA 1
ATOM 1907 C C . ASP A 1 232 ? -28.089 -8.582 53.006 1.00 87.88 232 ASP A C 1
ATOM 1909 O O . ASP A 1 232 ? -28.222 -8.228 54.176 1.00 87.88 232 ASP A O 1
ATOM 1913 N N . PHE A 1 233 ? -29.007 -8.296 52.072 1.00 84.31 233 PHE A N 1
ATOM 1914 C CA . PHE A 1 233 ? -30.226 -7.513 52.272 1.00 84.31 233 PHE A CA 1
ATOM 1915 C C . PHE A 1 233 ? -31.485 -8.320 51.888 1.00 84.31 233 PHE A C 1
ATOM 1917 O O . PHE A 1 233 ? -32.117 -8.056 50.862 1.00 84.31 233 PHE A O 1
ATOM 1924 N N . PRO A 1 234 ? -31.892 -9.320 52.693 1.00 82.25 234 PRO A N 1
ATOM 1925 C CA . PRO A 1 234 ? -33.001 -10.213 52.348 1.00 82.25 234 PRO A CA 1
ATOM 1926 C C . PRO A 1 234 ? -34.369 -9.521 52.268 1.00 82.25 234 PRO A C 1
ATOM 1928 O O . PRO A 1 234 ? -35.273 -10.045 51.617 1.00 82.25 234 PRO A O 1
ATOM 1931 N N . ASP A 1 235 ? -34.518 -8.350 52.887 1.00 81.81 235 ASP A N 1
ATOM 1932 C CA . ASP A 1 235 ? -35.773 -7.594 52.916 1.00 81.81 235 ASP A CA 1
ATOM 1933 C C . ASP A 1 235 ? -36.006 -6.750 51.643 1.00 81.81 235 ASP A C 1
ATOM 1935 O O . ASP A 1 235 ? -37.125 -6.303 51.407 1.00 81.81 235 ASP A O 1
ATOM 1939 N N . GLU A 1 236 ? -34.996 -6.561 50.781 1.00 82.00 236 GLU A N 1
ATOM 1940 C CA . GLU A 1 236 ? -35.105 -5.724 49.565 1.00 82.00 236 GLU A CA 1
ATOM 1941 C C . GLU A 1 236 ? -35.865 -6.406 48.409 1.00 82.00 236 GLU A C 1
ATOM 1943 O O . GLU A 1 236 ? -36.127 -5.786 47.375 1.00 82.00 236 GLU A O 1
ATOM 1948 N N . SER A 1 237 ? -36.225 -7.686 48.560 1.00 87.38 237 SER A N 1
ATOM 1949 C CA . SER A 1 237 ? -36.845 -8.507 47.504 1.00 87.38 237 SER A CA 1
ATOM 1950 C C . SER A 1 237 ? -36.079 -8.448 46.168 1.00 87.38 237 SER A C 1
ATOM 1952 O O . SER A 1 237 ? -36.656 -8.398 45.082 1.00 87.38 237 SER A O 1
ATOM 1954 N N . GLU A 1 238 ? -34.744 -8.422 46.261 1.00 89.56 238 GLU A N 1
ATOM 1955 C CA . GLU A 1 238 ? -33.847 -8.186 45.130 1.00 89.56 238 GLU A CA 1
ATOM 1956 C C . GLU A 1 238 ? -33.958 -9.266 44.037 1.00 89.56 238 GLU A C 1
ATOM 1958 O O . GLU A 1 238 ? -33.821 -10.466 44.298 1.00 89.56 238 GLU A O 1
ATOM 1963 N N . VAL A 1 239 ? -34.158 -8.823 42.795 1.00 91.81 239 VAL A N 1
ATOM 1964 C CA . VAL A 1 239 ? -34.118 -9.610 41.561 1.00 91.81 239 VAL A CA 1
ATOM 1965 C C . VAL A 1 239 ? -32.948 -9.123 40.712 1.00 91.81 239 VAL A C 1
ATOM 1967 O O . VAL A 1 239 ? -32.908 -7.963 40.298 1.00 91.81 239 VAL A O 1
ATOM 1970 N N . LEU A 1 240 ? -31.999 -10.016 40.438 1.00 92.62 240 LEU A N 1
ATOM 1971 C CA . LEU A 1 240 ? -30.756 -9.694 39.742 1.00 92.62 240 LEU A CA 1
ATOM 1972 C C . LEU A 1 240 ? -30.752 -10.281 38.327 1.00 92.62 240 LEU A C 1
ATOM 1974 O O . LEU A 1 240 ? -30.929 -11.490 38.156 1.00 92.62 240 LEU A O 1
ATOM 1978 N N . PHE A 1 241 ? -30.504 -9.434 37.326 1.00 91.38 241 PHE A N 1
ATOM 1979 C CA . PHE A 1 241 ? -30.298 -9.847 35.934 1.00 91.38 241 PHE A CA 1
ATOM 1980 C C . PHE A 1 241 ? -28.811 -9.964 35.609 1.00 91.38 241 PHE A C 1
ATOM 1982 O O . PHE A 1 241 ? -28.004 -9.117 36.005 1.00 91.38 241 PHE A O 1
ATOM 1989 N N . MET A 1 242 ? -28.460 -10.994 34.835 1.00 89.94 242 MET A N 1
ATOM 1990 C CA . MET A 1 242 ? -27.097 -11.210 34.355 1.00 89.94 242 MET A CA 1
ATOM 1991 C C . MET A 1 242 ? -26.608 -10.055 33.465 1.00 89.94 242 MET A C 1
ATOM 1993 O O . MET A 1 242 ? -27.380 -9.473 32.696 1.00 89.94 242 MET A O 1
ATOM 1997 N N . ILE A 1 243 ? -25.304 -9.764 33.521 1.00 86.38 243 ILE A N 1
ATOM 1998 C CA . ILE A 1 243 ? -24.653 -8.779 32.644 1.00 86.38 243 ILE A CA 1
ATOM 1999 C C . ILE A 1 243 ? -24.958 -9.022 31.156 1.00 86.38 243 ILE A C 1
ATOM 2001 O O . ILE A 1 243 ? -24.941 -10.148 30.645 1.00 86.38 243 ILE A O 1
ATOM 2005 N N . GLY A 1 244 ? -25.221 -7.928 30.443 1.00 80.62 244 GLY A N 1
ATOM 2006 C CA . GLY A 1 244 ? -25.539 -7.935 29.021 1.00 80.62 244 GLY A CA 1
ATOM 2007 C C . GLY A 1 244 ? -26.946 -8.438 28.694 1.00 80.62 244 GLY A C 1
ATOM 2008 O O . GLY A 1 244 ? -27.189 -8.747 27.530 1.00 80.62 244 GLY A O 1
ATOM 2009 N N . SER A 1 245 ? -27.847 -8.575 29.670 1.00 86.12 245 SER A N 1
ATOM 2010 C CA . SER A 1 245 ? -29.270 -8.819 29.392 1.00 86.12 245 SER A CA 1
ATOM 2011 C C . SER A 1 245 ? -29.813 -7.768 28.418 1.00 86.12 245 SER A C 1
ATOM 2013 O O . SER A 1 245 ? -29.458 -6.588 28.508 1.00 86.12 245 SER A O 1
ATOM 2015 N N . ILE A 1 246 ? -30.625 -8.222 27.462 1.00 86.62 246 ILE A N 1
ATOM 2016 C CA . ILE A 1 246 ? -31.146 -7.406 26.362 1.00 86.62 246 ILE A CA 1
ATOM 2017 C C . ILE A 1 246 ? -32.636 -7.192 26.590 1.00 86.62 246 ILE A C 1
ATOM 2019 O O . ILE A 1 246 ? -33.378 -8.135 26.865 1.00 86.62 246 ILE A O 1
ATOM 2023 N N . PHE A 1 247 ? -33.063 -5.947 26.458 1.00 88.19 247 PHE A N 1
ATOM 2024 C CA . PHE A 1 247 ? -34.430 -5.522 26.673 1.00 88.19 247 PHE A CA 1
ATOM 2025 C C . PHE A 1 247 ? -34.918 -4.718 25.473 1.00 88.19 247 PHE A C 1
ATOM 2027 O O . PHE A 1 247 ? -34.159 -3.958 24.878 1.00 88.19 247 PHE A O 1
ATOM 2034 N N . ARG A 1 248 ? -36.199 -4.821 25.144 1.00 88.56 248 ARG A N 1
ATOM 2035 C CA . ARG A 1 248 ? -36.866 -3.915 24.212 1.00 88.56 248 ARG A CA 1
ATOM 2036 C C . ARG A 1 248 ? -37.357 -2.694 24.975 1.00 88.56 248 ARG A C 1
ATOM 2038 O O . ARG A 1 248 ? -37.972 -2.847 26.029 1.00 88.56 248 ARG A O 1
ATOM 2045 N N . LEU A 1 249 ? -37.102 -1.500 24.444 1.00 90.06 249 LEU A N 1
ATOM 2046 C CA . LEU A 1 249 ? -37.668 -0.265 24.978 1.00 90.06 249 LEU A CA 1
ATOM 2047 C C . LEU A 1 249 ? -39.099 -0.087 24.467 1.00 90.06 249 LEU A C 1
ATOM 2049 O O . LEU A 1 249 ? -39.292 0.154 23.282 1.00 90.06 249 LEU A O 1
ATOM 2053 N N . ASN A 1 250 ? -40.098 -0.190 25.341 1.00 91.38 250 ASN A N 1
ATOM 2054 C CA . ASN A 1 250 ? -41.506 -0.138 24.940 1.00 91.38 250 ASN A CA 1
ATOM 2055 C C . ASN A 1 250 ? -42.059 1.291 24.927 1.00 91.38 250 ASN A C 1
ATOM 2057 O O . ASN A 1 250 ? -42.695 1.709 23.966 1.00 91.38 250 ASN A O 1
ATOM 2061 N N . SER A 1 251 ? -41.877 2.035 26.019 1.00 92.62 251 SER A N 1
ATOM 2062 C CA . SER A 1 251 ? -42.364 3.412 26.125 1.00 92.62 251 SER A CA 1
ATOM 2063 C C . SER A 1 251 ? -41.650 4.171 27.236 1.00 92.62 251 SER A C 1
ATOM 2065 O O . SER A 1 251 ? -41.069 3.579 28.148 1.00 92.62 251 SER A O 1
ATOM 2067 N N . ILE A 1 252 ? -41.710 5.500 27.159 1.00 91.50 252 ILE A N 1
ATOM 2068 C CA . ILE A 1 252 ? -41.212 6.402 28.196 1.00 91.50 252 ILE A CA 1
ATOM 2069 C C . ILE A 1 252 ? -42.329 7.385 28.526 1.00 91.50 252 ILE A C 1
ATOM 2071 O O . ILE A 1 252 ? -42.677 8.230 27.703 1.00 91.50 252 ILE A O 1
ATOM 2075 N N . ASP A 1 253 ? -42.874 7.264 29.730 1.00 91.06 253 ASP A N 1
ATOM 2076 C CA . ASP A 1 253 ? -43.957 8.097 30.244 1.00 91.06 253 ASP A CA 1
ATOM 2077 C C . ASP A 1 253 ? -43.407 9.067 31.303 1.00 91.06 253 ASP A C 1
ATOM 2079 O O . ASP A 1 253 ? -42.354 8.826 31.887 1.00 91.06 253 ASP A O 1
ATOM 2083 N N . HIS A 1 254 ? -44.104 10.167 31.585 1.00 87.06 254 HIS A N 1
ATOM 2084 C CA . HIS A 1 254 ? -43.763 11.067 32.693 1.00 87.06 254 HIS A CA 1
ATOM 2085 C C . HIS A 1 254 ? -44.959 11.160 33.634 1.00 87.06 254 HIS A C 1
ATOM 2087 O O . HIS A 1 254 ? -46.044 11.545 33.201 1.00 87.06 254 HIS A O 1
ATOM 2093 N N . ASN A 1 255 ? -44.776 10.753 34.890 1.00 80.75 255 ASN A N 1
ATOM 2094 C CA . ASN A 1 255 ? -45.842 10.737 35.888 1.00 80.75 255 ASN A CA 1
ATOM 2095 C C . ASN A 1 255 ? -46.017 12.110 36.560 1.00 80.75 255 ASN A C 1
ATOM 2097 O O . ASN A 1 255 ? -45.087 12.919 36.596 1.00 80.75 255 ASN A O 1
ATOM 2101 N N . ASP A 1 256 ? -47.186 12.328 37.162 1.00 68.88 256 ASP A N 1
ATOM 2102 C CA . ASP A 1 256 ? -47.547 13.551 37.893 1.00 68.88 256 ASP A CA 1
ATOM 2103 C C . ASP A 1 256 ? -46.611 13.835 39.089 1.00 68.88 256 ASP A C 1
ATOM 2105 O O . ASP A 1 256 ? -46.424 14.989 39.472 1.00 68.88 256 ASP A O 1
ATOM 2109 N N . ASP A 1 257 ? -45.946 12.803 39.620 1.00 65.38 257 ASP A N 1
ATOM 2110 C CA . ASP A 1 257 ? -44.966 12.888 40.716 1.00 65.38 257 ASP A CA 1
ATOM 2111 C C . ASP A 1 257 ? -43.551 13.339 40.276 1.00 65.38 257 ASP A C 1
ATOM 2113 O O . ASP A 1 257 ? -42.591 13.163 41.026 1.00 65.38 257 ASP A O 1
ATOM 2117 N N . GLN A 1 258 ? -43.391 13.895 39.065 1.00 75.44 258 GLN A N 1
ATOM 2118 C CA . GLN A 1 258 ? -42.094 14.289 38.471 1.00 75.44 258 GLN A CA 1
ATOM 2119 C C . GLN A 1 258 ? -41.093 13.126 38.323 1.00 75.44 258 GLN A C 1
ATOM 2121 O O . GLN A 1 258 ? -39.898 13.267 38.584 1.00 75.44 258 GLN A O 1
ATOM 2126 N N . ILE A 1 259 ? -41.586 11.947 37.929 1.00 85.75 259 ILE A N 1
ATOM 2127 C CA . ILE A 1 259 ? -40.758 10.758 37.681 1.00 85.75 259 ILE A CA 1
ATOM 2128 C C . ILE A 1 259 ? -40.998 10.274 36.251 1.00 85.75 259 ILE A C 1
ATOM 2130 O O . ILE A 1 259 ? -42.139 10.015 35.857 1.00 85.75 259 ILE A O 1
ATOM 2134 N N . TRP A 1 260 ? -39.922 10.098 35.485 1.00 88.62 260 TRP A N 1
ATOM 2135 C CA . TRP A 1 260 ? -39.958 9.431 34.183 1.00 88.62 260 TRP A CA 1
ATOM 2136 C C . TRP A 1 260 ? -40.083 7.917 34.378 1.00 88.62 260 TRP A C 1
ATOM 2138 O O . TRP A 1 260 ? -39.279 7.314 35.079 1.00 88.62 260 TRP A O 1
ATOM 2148 N N . ILE A 1 261 ? -41.073 7.283 33.757 1.00 91.56 261 ILE A N 1
ATOM 2149 C CA . ILE A 1 261 ? -41.283 5.834 33.795 1.00 91.56 261 ILE A CA 1
ATOM 2150 C C . ILE A 1 261 ? -40.810 5.240 32.471 1.00 91.56 261 ILE A C 1
ATOM 2152 O O . ILE A 1 261 ? -41.393 5.514 31.425 1.00 91.56 261 ILE A O 1
ATOM 2156 N N . ILE A 1 262 ? -39.776 4.405 32.519 1.00 92.31 262 ILE A N 1
ATOM 2157 C CA . ILE A 1 262 ? -39.209 3.715 31.359 1.00 92.31 262 ILE A CA 1
ATOM 2158 C C . ILE A 1 262 ? -39.691 2.268 31.379 1.00 92.31 262 ILE A C 1
ATOM 2160 O O . ILE A 1 262 ? -39.302 1.494 32.254 1.00 92.31 262 ILE A O 1
ATOM 2164 N N . LYS A 1 263 ? -40.544 1.901 30.419 1.00 94.19 263 LYS A N 1
ATOM 2165 C CA . LYS A 1 263 ? -41.106 0.551 30.303 1.00 94.19 263 LYS A CA 1
ATOM 2166 C C . LYS A 1 263 ? -40.290 -0.289 29.338 1.00 94.19 263 LYS A C 1
ATOM 2168 O O . LYS A 1 263 ? -40.053 0.126 28.202 1.00 94.19 263 LYS A O 1
ATOM 2173 N N . MET A 1 264 ? -39.879 -1.468 29.791 1.00 93.31 264 MET A N 1
ATOM 2174 C CA . MET A 1 264 ? -39.010 -2.368 29.038 1.00 93.31 264 MET A CA 1
ATOM 2175 C C . MET A 1 264 ? -39.475 -3.821 29.156 1.00 93.31 264 MET A C 1
ATOM 2177 O O . MET A 1 264 ? -40.043 -4.228 30.166 1.00 93.31 264 MET A O 1
ATOM 2181 N N . THR A 1 265 ? -39.194 -4.624 28.135 1.00 91.56 265 THR A N 1
ATOM 2182 C CA . THR A 1 265 ? -39.488 -6.066 28.130 1.00 91.56 265 THR A CA 1
ATOM 2183 C C . THR A 1 265 ? -38.203 -6.839 27.881 1.00 91.56 265 THR A C 1
ATOM 2185 O O . THR A 1 265 ? -37.461 -6.493 26.967 1.00 91.56 265 THR A O 1
ATOM 2188 N N . LEU A 1 266 ? -37.919 -7.873 28.671 1.00 90.00 266 LEU A N 1
ATOM 2189 C CA . LEU A 1 266 ? -36.775 -8.758 28.438 1.00 90.00 266 LEU A CA 1
ATOM 2190 C C . LEU A 1 266 ? -36.959 -9.521 27.110 1.00 90.00 266 LEU A C 1
ATOM 2192 O O . LEU A 1 266 ? -38.003 -10.141 26.904 1.00 90.00 266 LEU A O 1
ATOM 2196 N N . CYS A 1 267 ? -35.968 -9.459 26.216 1.00 86.50 267 CYS A N 1
ATOM 2197 C CA . CYS A 1 267 ? -36.061 -10.049 24.874 1.00 86.50 267 CYS A CA 1
ATOM 2198 C C . CYS A 1 267 ? -35.864 -11.571 24.867 1.00 86.50 267 CYS A C 1
ATOM 2200 O O . CYS A 1 267 ? -35.119 -12.105 25.686 1.00 86.50 267 CYS A O 1
ATOM 2202 N N . ASP A 1 268 ? -36.487 -12.239 23.891 1.00 79.75 268 ASP A N 1
ATOM 2203 C CA . ASP A 1 268 ? -36.313 -13.670 23.604 1.00 79.75 268 ASP A CA 1
ATOM 2204 C C . ASP A 1 268 ? -34.953 -13.928 22.927 1.00 79.75 268 ASP A C 1
ATOM 2206 O O . ASP A 1 268 ? -34.549 -13.187 22.026 1.00 79.75 268 ASP A O 1
ATOM 2210 N N . ASP A 1 269 ? -34.258 -14.998 23.322 1.00 69.06 269 ASP A N 1
ATOM 2211 C CA . ASP A 1 269 ? -33.003 -15.417 22.682 1.00 69.06 269 ASP A CA 1
ATOM 2212 C C . ASP A 1 269 ? -33.180 -15.818 21.201 1.00 69.06 269 ASP A C 1
ATOM 2214 O O . ASP A 1 269 ? -32.219 -15.766 20.426 1.00 69.06 269 ASP A O 1
ATOM 2218 N N . ASP A 1 270 ? -34.383 -16.241 20.800 1.00 67.62 270 ASP A N 1
ATOM 2219 C CA . ASP A 1 270 ? -34.719 -16.702 19.448 1.00 67.62 270 ASP A CA 1
ATOM 2220 C C . ASP A 1 270 ? -35.315 -15.611 18.542 1.00 67.62 270 ASP A C 1
ATOM 2222 O O . ASP A 1 270 ? -35.678 -15.887 17.391 1.00 67.62 270 ASP A O 1
ATOM 2226 N N . GLU A 1 271 ? -35.391 -14.365 19.015 1.00 72.75 271 GLU A N 1
ATOM 2227 C CA . GLU A 1 271 ? -35.894 -13.250 18.218 1.00 72.75 271 GLU A CA 1
ATOM 2228 C C . GLU A 1 271 ? -35.077 -13.074 16.920 1.00 72.75 271 GLU A C 1
ATOM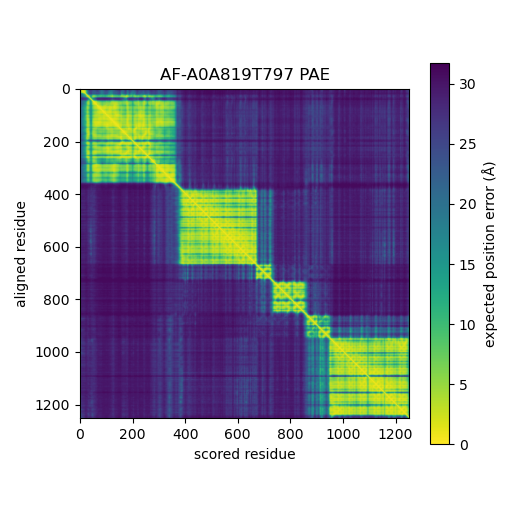 2230 O O . GLU A 1 271 ? -33.846 -13.005 16.935 1.00 72.75 271 GLU A O 1
ATOM 2235 N N . HIS A 1 272 ? -35.770 -13.041 15.772 1.00 67.06 272 HIS A N 1
ATOM 2236 C CA . HIS A 1 272 ? -35.166 -13.195 14.440 1.00 67.06 272 HIS A CA 1
ATOM 2237 C C . HIS A 1 272 ? -34.025 -12.202 14.174 1.00 67.06 272 HIS A C 1
ATOM 2239 O O . HIS A 1 272 ? -32.953 -12.603 13.711 1.00 67.06 272 HIS A O 1
ATOM 2245 N N . ASP A 1 273 ? -34.242 -10.934 14.524 1.00 66.31 273 ASP A N 1
ATOM 2246 C CA . ASP A 1 273 ? -33.291 -9.847 14.291 1.00 66.31 273 ASP A CA 1
ATOM 2247 C C . ASP A 1 273 ? -32.045 -9.988 15.176 1.00 66.31 273 ASP A C 1
ATOM 2249 O O . ASP A 1 273 ? -30.920 -9.797 14.713 1.00 66.31 273 ASP A O 1
ATOM 2253 N N . LEU A 1 274 ? -32.218 -10.421 16.429 1.00 65.69 274 LEU A N 1
ATOM 2254 C CA . LEU A 1 274 ? -31.115 -10.670 17.357 1.00 65.69 274 LEU A CA 1
ATOM 2255 C C . LEU A 1 274 ? -30.304 -11.909 16.938 1.00 65.69 274 LEU A C 1
ATOM 2257 O O . LEU A 1 274 ? -29.071 -11.897 16.947 1.00 65.69 274 LEU A O 1
ATOM 2261 N N . LYS A 1 275 ? -30.987 -12.971 16.502 1.00 68.44 275 LYS A N 1
ATOM 2262 C CA . LYS A 1 275 ? -30.374 -14.245 16.113 1.00 68.44 275 LYS A CA 1
ATOM 2263 C C . LYS A 1 275 ? -29.538 -14.140 14.839 1.00 68.44 275 LYS A C 1
ATOM 2265 O O . LYS A 1 275 ? -28.433 -14.681 14.806 1.00 68.44 275 LYS A O 1
ATOM 2270 N N . GLN A 1 276 ? -30.017 -13.439 13.808 1.00 65.50 276 GLN A N 1
ATOM 2271 C CA . GLN A 1 276 ? -29.248 -13.242 12.571 1.00 65.50 276 GLN A CA 1
ATOM 2272 C C . GLN A 1 276 ? -27.947 -12.474 12.821 1.00 65.50 276 GLN A C 1
ATOM 2274 O O . GLN A 1 276 ? -26.884 -12.879 12.346 1.00 65.50 276 GLN A O 1
ATOM 2279 N N . VAL A 1 277 ? -28.030 -11.402 13.612 1.00 60.19 277 VAL A N 1
ATOM 2280 C CA . VAL A 1 277 ? -26.894 -10.555 13.979 1.00 60.19 277 VAL A CA 1
ATOM 2281 C C . VAL A 1 277 ? -25.859 -11.382 14.749 1.00 60.19 277 VAL A C 1
ATOM 2283 O O . VAL A 1 277 ? -24.715 -11.508 14.310 1.00 60.19 277 VAL A O 1
ATOM 2286 N N . LEU A 1 278 ? -26.274 -12.069 15.819 1.00 64.25 278 LEU A N 1
ATOM 2287 C CA . LEU A 1 278 ? -25.380 -12.906 16.625 1.00 64.25 278 LEU A CA 1
ATOM 2288 C C . LEU A 1 278 ? -24.780 -14.091 15.842 1.00 64.25 278 LEU A C 1
ATOM 2290 O O . LEU A 1 278 ? -23.622 -14.446 16.078 1.00 64.25 278 LEU A O 1
ATOM 2294 N N . MET A 1 279 ? -25.518 -14.709 14.908 1.00 64.19 279 MET A N 1
ATOM 2295 C CA . MET A 1 279 ? -24.998 -15.800 14.066 1.00 64.19 279 MET A CA 1
ATOM 2296 C C . MET A 1 279 ? -23.951 -15.316 13.063 1.00 64.19 279 MET A C 1
ATOM 2298 O O . MET A 1 279 ? -22.902 -15.951 12.946 1.00 64.19 279 MET A O 1
ATOM 2302 N N . TYR A 1 280 ? -24.195 -14.192 12.382 1.00 61.25 280 TYR A N 1
ATOM 2303 C CA . TYR A 1 280 ? -23.230 -13.601 11.453 1.00 61.25 280 TYR A CA 1
ATOM 2304 C C . TYR A 1 280 ? -21.900 -13.303 12.154 1.00 61.25 280 TYR A C 1
ATOM 2306 O O . TYR A 1 280 ? -20.829 -13.591 11.631 1.00 61.25 280 TYR A O 1
ATOM 2314 N N . MET A 1 281 ? -21.948 -12.808 13.389 1.00 54.41 281 MET A N 1
ATOM 2315 C CA . MET A 1 281 ? -20.735 -12.463 14.133 1.00 54.41 281 MET A CA 1
ATOM 2316 C C . MET A 1 281 ? -20.026 -13.670 14.739 1.00 54.41 281 MET A C 1
ATOM 2318 O O . MET A 1 281 ? -18.797 -13.698 14.763 1.00 54.41 281 MET A O 1
ATOM 2322 N N . LYS A 1 282 ? -20.770 -14.700 15.162 1.00 62.16 282 LYS A N 1
ATOM 2323 C CA . LYS A 1 282 ? -20.176 -15.988 15.548 1.00 62.16 282 LYS A CA 1
ATOM 2324 C C . LYS A 1 282 ? -19.478 -16.680 14.378 1.00 62.16 282 LYS A C 1
ATOM 2326 O O . LYS A 1 282 ? -18.538 -17.415 14.619 1.00 62.16 282 LYS A O 1
ATOM 2331 N N . GLN A 1 283 ? -19.874 -16.432 13.127 1.00 63.44 283 GLN A N 1
ATOM 2332 C CA . GLN A 1 283 ? -19.121 -16.911 11.958 1.00 63.44 283 GLN A CA 1
ATOM 2333 C C . GLN A 1 283 ? -17.803 -16.146 11.739 1.00 63.44 283 GLN A C 1
ATOM 2335 O O . GLN A 1 283 ? -16.866 -16.704 11.178 1.00 63.44 283 GLN A O 1
ATOM 2340 N N . GLN A 1 284 ? -17.707 -14.893 12.203 1.00 53.12 284 GLN A N 1
ATOM 2341 C CA . GLN A 1 284 ? -16.502 -14.054 12.091 1.00 53.12 284 GLN A CA 1
ATOM 2342 C C . GLN A 1 284 ? -15.440 -14.348 13.164 1.00 53.12 284 GLN A C 1
ATOM 2344 O O . GLN A 1 284 ? -14.312 -13.849 13.082 1.00 53.12 284 GLN A O 1
ATOM 2349 N N . ILE A 1 285 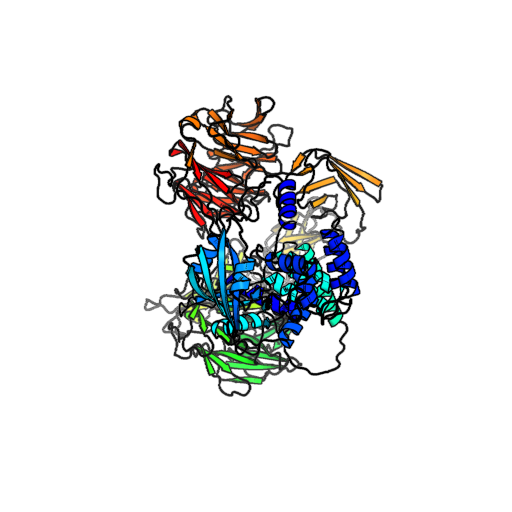? -15.796 -15.112 14.195 1.00 58.22 285 ILE A N 1
ATOM 2350 C CA . ILE A 1 285 ? -14.893 -15.610 15.231 1.00 58.22 285 ILE A CA 1
ATOM 2351 C C . ILE A 1 285 ? -14.833 -17.110 14.988 1.00 58.22 285 ILE A C 1
ATOM 2353 O O . ILE A 1 285 ? -15.804 -17.805 15.255 1.00 58.22 285 ILE A O 1
ATOM 2357 N N . GLU A 1 286 ? -13.743 -17.581 14.380 1.00 53.44 286 GLU A N 1
ATOM 2358 C CA . GLU A 1 286 ? -13.523 -18.984 13.999 1.00 53.44 286 GLU A CA 1
ATOM 2359 C C . GLU A 1 286 ? -14.017 -19.947 15.102 1.00 53.44 286 GLU A C 1
ATOM 2361 O O . GLU A 1 286 ? -13.899 -19.627 16.284 1.00 53.44 286 GLU A O 1
ATOM 2366 N N . ASN A 1 287 ? -14.541 -21.131 14.738 1.00 53.53 287 ASN A N 1
ATOM 2367 C CA . ASN A 1 287 ? -15.016 -22.193 15.658 1.00 53.53 287 ASN A CA 1
ATOM 2368 C C . ASN A 1 287 ? -13.894 -22.793 16.561 1.00 53.53 287 ASN A C 1
ATOM 2370 O O . ASN A 1 287 ? -13.924 -23.976 16.904 1.00 53.53 287 ASN A O 1
ATOM 2374 N N . GLU A 1 288 ? -12.871 -22.013 16.904 1.00 55.06 288 GLU A N 1
ATOM 2375 C CA . GLU A 1 288 ? -11.796 -22.346 17.828 1.00 55.06 288 GLU A CA 1
ATOM 2376 C C . GLU A 1 288 ? -12.312 -22.392 19.280 1.00 55.06 288 GLU A C 1
ATOM 2378 O O . GLU A 1 288 ? -13.262 -21.713 19.674 1.00 55.06 288 GLU A O 1
ATOM 2383 N N . GLU A 1 289 ? -11.663 -23.216 20.102 1.00 66.94 289 GLU A N 1
ATOM 2384 C CA . GLU A 1 289 ? -11.901 -23.285 21.544 1.00 66.94 289 GLU A CA 1
ATOM 2385 C C . GLU A 1 289 ? -11.583 -21.924 22.196 1.00 66.94 289 GLU A C 1
ATOM 2387 O O . GLU A 1 289 ? -10.507 -21.371 21.967 1.00 66.94 289 GLU A O 1
ATOM 2392 N N . ILE A 1 290 ? -12.503 -21.373 23.002 1.00 77.06 290 ILE A N 1
ATOM 2393 C CA . ILE A 1 290 ? -12.343 -20.033 23.594 1.00 77.06 290 ILE A CA 1
ATOM 2394 C C . ILE A 1 290 ? -11.143 -20.012 24.549 1.00 77.06 290 ILE A C 1
ATOM 2396 O O . ILE A 1 290 ? -11.164 -20.629 25.616 1.00 77.06 290 ILE A O 1
ATOM 2400 N N . ASN A 1 291 ? -10.102 -19.271 24.171 1.00 83.94 291 ASN A N 1
ATOM 2401 C CA . ASN A 1 291 ? -8.855 -19.133 24.923 1.00 83.94 291 ASN A CA 1
ATOM 2402 C C . ASN A 1 291 ? -8.308 -17.686 24.850 1.00 83.94 291 ASN A C 1
ATOM 2404 O O . ASN A 1 291 ? -8.922 -16.800 24.250 1.00 83.94 291 ASN A O 1
ATOM 2408 N N . LEU A 1 292 ? -7.154 -17.421 25.481 1.00 87.81 292 LEU A N 1
ATOM 2409 C CA . LEU A 1 292 ? -6.548 -16.078 25.512 1.00 87.81 292 LEU A CA 1
ATOM 2410 C C . LEU A 1 292 ? -6.219 -15.524 24.115 1.00 87.81 292 LEU A C 1
ATOM 2412 O O . LEU A 1 292 ? -6.253 -14.310 23.925 1.00 87.81 292 LEU A O 1
ATOM 2416 N N . ARG A 1 293 ? -5.955 -16.388 23.126 1.00 86.94 293 ARG A N 1
ATOM 2417 C CA . ARG A 1 293 ? -5.741 -15.984 21.731 1.00 86.94 293 ARG A CA 1
ATOM 2418 C C . ARG A 1 293 ? -7.040 -15.479 21.110 1.00 86.94 293 ARG A C 1
ATOM 2420 O O . ARG A 1 293 ? -7.037 -14.432 20.470 1.00 86.94 293 ARG A O 1
ATOM 2427 N N . THR A 1 294 ? -8.154 -16.179 21.337 1.00 86.00 294 THR A N 1
ATOM 2428 C CA . THR A 1 294 ? -9.489 -15.748 20.889 1.00 86.00 294 THR A CA 1
ATOM 2429 C C . THR A 1 294 ? -9.868 -14.403 21.509 1.00 86.00 294 THR A C 1
ATOM 2431 O O . THR A 1 294 ? -10.350 -13.519 20.804 1.00 86.00 294 THR A O 1
ATOM 2434 N N . LEU A 1 295 ? -9.591 -14.214 22.807 1.00 87.19 295 LEU A N 1
ATOM 2435 C CA . LEU A 1 295 ? -9.784 -12.931 23.489 1.00 87.19 295 LEU A CA 1
ATOM 2436 C C . LEU A 1 295 ? -8.915 -11.828 22.874 1.00 87.19 295 LEU A C 1
ATOM 2438 O O . LEU A 1 295 ? -9.430 -10.755 22.575 1.00 87.19 295 LEU A O 1
ATOM 2442 N N . GLY A 1 296 ? -7.627 -12.096 22.639 1.00 88.06 296 GLY A N 1
ATOM 2443 C CA . GLY A 1 296 ? -6.712 -11.151 21.996 1.00 88.06 296 GLY A CA 1
ATOM 2444 C C . GLY A 1 296 ? -7.194 -10.731 20.606 1.00 88.06 296 GLY A C 1
ATOM 2445 O O . GLY A 1 296 ? -7.297 -9.539 20.329 1.00 88.06 296 GLY A O 1
ATOM 2446 N N . LYS A 1 297 ? -7.608 -11.688 19.765 1.00 85.62 297 LYS A N 1
ATOM 2447 C CA . LYS A 1 297 ? -8.189 -11.418 18.438 1.00 85.62 297 LYS A CA 1
ATOM 2448 C C . LYS A 1 297 ? -9.485 -10.605 18.512 1.00 85.62 297 LYS A C 1
ATOM 2450 O O . LYS A 1 297 ? -9.697 -9.717 17.690 1.00 85.62 297 LYS A O 1
ATOM 2455 N N . LEU A 1 298 ? -10.359 -10.890 19.479 1.00 83.75 298 LEU A N 1
ATOM 2456 C CA . LEU A 1 298 ? -11.595 -10.130 19.670 1.00 83.75 298 LEU A CA 1
ATOM 2457 C C . LEU A 1 298 ? -11.297 -8.676 20.056 1.00 83.75 298 LEU A C 1
ATOM 2459 O O . LEU A 1 298 ? -11.836 -7.758 19.448 1.00 83.75 298 LEU A O 1
ATOM 2463 N N . LEU A 1 299 ? -10.402 -8.466 21.023 1.00 84.94 299 LEU A N 1
ATOM 2464 C CA . LEU A 1 299 ? -9.989 -7.133 21.471 1.00 84.94 299 LEU A CA 1
ATOM 2465 C C . LEU A 1 299 ? -9.296 -6.347 20.362 1.00 84.94 299 LEU A C 1
ATOM 2467 O O . LEU A 1 299 ? -9.522 -5.147 20.219 1.00 84.94 299 LEU A O 1
ATOM 2471 N N . TRP A 1 300 ? -8.519 -7.039 19.538 1.00 85.44 300 TRP A N 1
ATOM 2472 C CA . TRP A 1 300 ? -7.916 -6.475 18.346 1.00 85.44 300 TRP A CA 1
ATOM 2473 C C . TRP A 1 300 ? -8.976 -5.994 17.343 1.00 85.44 300 TRP A C 1
ATOM 2475 O O . TRP A 1 300 ? -8.931 -4.836 16.934 1.00 85.44 300 TRP A O 1
ATOM 2485 N N . LYS A 1 301 ? -10.000 -6.807 17.035 1.00 78.56 301 LYS A N 1
ATOM 2486 C CA . LYS A 1 301 ? -11.140 -6.394 16.187 1.00 78.56 301 LYS A CA 1
ATOM 2487 C C . LYS A 1 301 ? -11.949 -5.232 16.780 1.00 78.56 301 LYS A C 1
ATOM 2489 O O . LYS A 1 301 ? -12.522 -4.449 16.031 1.00 78.56 301 LYS A O 1
ATOM 2494 N N . MET A 1 302 ? -11.968 -5.094 18.107 1.00 73.12 302 MET A N 1
ATOM 2495 C CA . MET A 1 302 ? -12.567 -3.956 18.821 1.00 73.12 302 MET A CA 1
ATOM 2496 C C . MET A 1 302 ? -11.687 -2.690 18.820 1.00 73.12 302 MET A C 1
ATOM 2498 O O . MET A 1 302 ? -12.061 -1.694 19.437 1.00 73.12 302 MET A O 1
ATOM 2502 N N . GLY A 1 303 ? -10.499 -2.722 18.203 1.00 76.25 303 GLY A N 1
ATOM 2503 C CA . GLY A 1 303 ? -9.541 -1.611 18.206 1.00 76.25 303 GLY A CA 1
ATOM 2504 C C . GLY A 1 303 ? -8.812 -1.404 19.541 1.00 76.25 303 GLY A C 1
ATOM 2505 O O . GLY A 1 303 ? -8.163 -0.381 19.739 1.00 76.25 303 GLY A O 1
ATOM 2506 N N . LYS A 1 304 ? -8.897 -2.354 20.482 1.00 81.19 304 LYS A N 1
ATOM 2507 C CA . LYS A 1 304 ? -8.222 -2.306 21.793 1.00 81.19 304 LYS A CA 1
ATOM 2508 C C . LYS A 1 304 ? -6.829 -2.944 21.703 1.00 81.19 304 LYS A C 1
ATOM 2510 O O . LYS A 1 304 ? -6.576 -3.975 22.327 1.00 81.19 304 LYS A O 1
ATOM 2515 N N . LEU A 1 305 ? -5.948 -2.337 20.905 1.00 83.25 305 LEU A N 1
ATOM 2516 C CA . LEU A 1 305 ? -4.653 -2.909 20.504 1.00 83.25 305 LEU A CA 1
ATOM 2517 C C . LEU A 1 305 ? -3.739 -3.234 21.700 1.00 83.25 305 LEU A C 1
ATOM 2519 O O . LEU A 1 305 ? -3.261 -4.361 21.795 1.00 83.25 305 LEU A O 1
ATOM 2523 N N . ASP A 1 306 ? -3.601 -2.325 22.671 1.00 83.69 306 ASP A N 1
ATOM 2524 C CA . ASP A 1 306 ? -2.757 -2.541 23.864 1.00 83.69 306 ASP A CA 1
ATOM 2525 C C . ASP A 1 306 ? -3.219 -3.738 24.708 1.00 83.69 306 ASP A C 1
ATOM 2527 O O . ASP A 1 306 ? -2.423 -4.518 25.235 1.00 83.69 306 ASP A O 1
ATOM 2531 N N . LEU A 1 307 ? -4.539 -3.907 24.845 1.00 84.69 307 LEU A N 1
ATOM 2532 C CA . LEU A 1 307 ? -5.112 -5.035 25.575 1.00 84.69 307 LEU A CA 1
ATOM 2533 C C . LEU A 1 307 ? -4.953 -6.338 24.786 1.00 84.69 307 LEU A C 1
ATOM 2535 O O . LEU A 1 307 ? -4.659 -7.369 25.390 1.00 84.69 307 LEU A O 1
ATOM 2539 N N . ALA A 1 308 ? -5.111 -6.301 23.460 1.00 88.62 308 ALA A N 1
ATOM 2540 C CA . ALA A 1 308 ? -4.844 -7.452 22.604 1.00 88.62 308 ALA A CA 1
ATOM 2541 C C . ALA A 1 308 ? -3.387 -7.914 22.747 1.00 88.62 308 ALA A C 1
ATOM 2543 O O . ALA A 1 308 ? -3.141 -9.092 23.015 1.00 88.62 308 ALA A O 1
ATOM 2544 N N . GLU A 1 309 ? -2.433 -6.981 22.689 1.00 89.12 309 GLU A N 1
ATOM 2545 C CA . GLU A 1 309 ? -1.011 -7.262 22.885 1.00 89.12 309 GLU A CA 1
ATOM 2546 C C . GLU A 1 309 ? -0.743 -7.836 24.281 1.00 89.12 309 GLU A C 1
ATOM 2548 O O . GLU A 1 309 ? -0.057 -8.854 24.416 1.00 89.12 309 GLU A O 1
ATOM 2553 N N . LYS A 1 310 ? -1.330 -7.239 25.327 1.00 90.62 310 LYS A N 1
ATOM 2554 C CA . LYS A 1 310 ? -1.207 -7.719 26.710 1.00 90.62 310 LYS A CA 1
ATOM 2555 C C . LYS A 1 310 ? -1.619 -9.186 26.842 1.00 90.62 310 LYS A C 1
ATOM 2557 O O . LYS A 1 310 ? -0.894 -9.966 27.463 1.00 90.62 310 LYS A O 1
ATOM 2562 N N . TYR A 1 311 ? -2.757 -9.583 26.270 1.00 92.06 311 TYR A N 1
ATOM 2563 C CA . TYR A 1 311 ? -3.240 -10.963 26.380 1.00 92.06 311 TYR A CA 1
ATOM 2564 C C . TYR A 1 311 ? -2.507 -11.940 25.460 1.00 92.06 311 TYR A C 1
ATOM 2566 O O . TYR A 1 311 ? -2.279 -13.079 25.871 1.00 92.06 311 TYR A O 1
ATOM 2574 N N . PHE A 1 312 ? -2.057 -11.510 24.277 1.00 92.88 312 PHE A N 1
ATOM 2575 C CA . PHE A 1 312 ? -1.166 -12.324 23.450 1.00 92.88 312 PHE A CA 1
ATOM 2576 C C . PHE A 1 312 ? 0.173 -12.585 24.149 1.00 92.88 312 PHE A C 1
ATOM 2578 O O . PHE A 1 312 ? 0.636 -13.723 24.178 1.00 92.88 312 PHE A O 1
ATOM 2585 N N . ASN A 1 313 ? 0.761 -11.571 24.788 1.00 89.69 313 ASN A N 1
ATOM 2586 C CA . ASN A 1 313 ? 1.988 -11.725 25.567 1.00 89.69 313 ASN A CA 1
ATOM 2587 C C . ASN A 1 313 ? 1.787 -12.583 26.824 1.00 89.69 313 ASN A C 1
ATOM 2589 O O . ASN A 1 313 ? 2.674 -13.359 27.176 1.00 89.69 313 ASN A O 1
ATOM 2593 N N . ARG A 1 314 ? 0.626 -12.497 27.487 1.00 89.44 314 ARG A N 1
ATOM 2594 C CA . ARG A 1 314 ? 0.290 -13.390 28.609 1.00 89.44 314 ARG A CA 1
ATOM 2595 C C . ARG A 1 314 ? 0.228 -14.847 28.150 1.00 89.44 314 ARG A C 1
ATOM 2597 O O . ARG A 1 314 ? 0.898 -15.692 28.733 1.00 89.44 314 ARG A O 1
ATOM 2604 N N . LEU A 1 315 ? -0.478 -15.121 27.051 1.00 90.06 315 LEU A N 1
ATOM 2605 C CA . LEU A 1 315 ? -0.514 -16.457 26.455 1.00 90.06 315 LEU A CA 1
ATOM 2606 C C . LEU A 1 315 ? 0.890 -16.931 26.057 1.00 90.06 315 LEU A C 1
ATOM 2608 O O . LEU A 1 315 ? 1.246 -18.081 26.291 1.00 90.06 315 LEU A O 1
ATOM 2612 N N . LEU A 1 316 ? 1.717 -16.039 25.511 1.00 88.69 316 LEU A N 1
ATOM 2613 C CA . LEU A 1 316 ? 3.085 -16.360 25.117 1.00 88.69 316 LEU A CA 1
ATOM 2614 C C . LEU A 1 316 ? 3.947 -16.841 26.298 1.00 88.69 316 LEU A C 1
ATOM 2616 O O . LEU A 1 316 ? 4.830 -17.674 26.105 1.00 88.69 316 LEU A O 1
ATOM 2620 N N . GLN A 1 317 ? 3.699 -16.327 27.504 1.00 86.62 317 GLN A N 1
ATOM 2621 C CA . GLN A 1 317 ? 4.389 -16.752 28.725 1.00 86.62 317 GLN A CA 1
ATOM 2622 C C . GLN A 1 317 ? 3.868 -18.092 29.268 1.00 86.62 317 GLN A C 1
ATOM 2624 O O . GLN A 1 317 ? 4.626 -18.820 29.906 1.00 86.62 317 GLN A O 1
ATOM 2629 N N . GLU A 1 318 ? 2.597 -18.420 29.020 1.00 85.25 318 GLU A N 1
ATOM 2630 C CA . GLU A 1 318 ? 1.964 -19.668 29.467 1.00 85.25 318 GLU A CA 1
ATOM 2631 C C . GLU A 1 318 ? 2.292 -20.864 28.555 1.00 85.25 318 GLU A C 1
ATOM 2633 O O . GLU A 1 318 ? 2.324 -22.007 29.019 1.00 85.25 318 GLU A O 1
ATOM 2638 N N . LEU A 1 319 ? 2.554 -20.622 27.266 1.00 85.44 319 LEU A N 1
ATOM 2639 C CA . LEU A 1 319 ? 2.819 -21.685 26.296 1.00 85.44 319 LEU A CA 1
ATOM 2640 C C . LEU A 1 319 ? 4.243 -22.267 26.431 1.00 85.44 319 LEU A C 1
ATOM 2642 O O . LEU A 1 319 ? 5.229 -21.524 26.471 1.00 85.44 319 LEU A O 1
ATOM 2646 N N . PRO A 1 320 ? 4.405 -23.605 26.426 1.00 83.25 320 PRO A N 1
ATOM 2647 C CA . PRO A 1 320 ? 5.723 -24.228 26.399 1.00 83.25 320 PRO A CA 1
ATOM 2648 C C . PRO A 1 320 ? 6.445 -23.948 25.072 1.00 83.25 320 PRO A C 1
ATOM 2650 O O . PRO A 1 320 ? 5.833 -23.783 24.020 1.00 83.25 320 PRO A O 1
ATOM 2653 N N . SER A 1 321 ? 7.782 -23.984 25.080 1.00 74.81 321 SER A N 1
ATOM 2654 C CA . SER A 1 321 ? 8.618 -23.612 23.921 1.00 74.81 321 SER A CA 1
ATOM 2655 C C . SER A 1 321 ? 8.415 -24.458 22.650 1.00 74.81 321 SER A C 1
ATOM 2657 O O . SER A 1 321 ? 8.950 -24.107 21.600 1.00 74.81 321 SER A O 1
ATOM 2659 N N . ASN A 1 322 ? 7.680 -25.571 22.743 1.00 74.50 322 ASN A N 1
ATOM 2660 C CA . ASN A 1 322 ? 7.366 -26.483 21.639 1.00 74.50 322 ASN A CA 1
ATOM 2661 C C . ASN A 1 322 ? 5.860 -26.525 21.310 1.00 74.50 322 ASN A C 1
ATOM 2663 O O . ASN A 1 322 ? 5.421 -27.444 20.620 1.00 74.50 322 ASN A O 1
ATOM 2667 N N . ASP A 1 323 ? 5.061 -25.591 21.831 1.00 79.75 323 ASP A N 1
ATOM 2668 C CA . ASP A 1 323 ? 3.617 -25.594 21.606 1.00 79.75 323 ASP A CA 1
ATOM 2669 C C . ASP A 1 323 ? 3.266 -25.298 20.132 1.00 79.75 323 ASP A C 1
ATOM 2671 O O . ASP A 1 323 ? 3.811 -24.350 19.552 1.00 79.75 323 ASP A O 1
ATOM 2675 N N . PRO A 1 324 ? 2.360 -26.069 19.499 1.00 74.00 324 PRO A N 1
ATOM 2676 C CA . PRO A 1 324 ? 1.938 -25.817 18.122 1.00 74.00 324 PRO A CA 1
ATOM 2677 C C . PRO A 1 324 ? 1.262 -24.449 17.920 1.00 74.00 324 PRO A C 1
ATOM 2679 O O . PRO A 1 324 ? 1.347 -23.904 16.818 1.00 74.00 324 PRO A O 1
ATOM 2682 N N . LEU A 1 325 ? 0.642 -23.859 18.950 1.00 82.06 325 LEU A N 1
ATOM 2683 C CA . LEU A 1 325 ? -0.004 -22.541 18.868 1.00 82.06 325 LEU A CA 1
ATOM 2684 C C . LEU A 1 325 ? 0.996 -21.382 18.819 1.00 82.06 325 LEU A C 1
ATOM 2686 O O . LEU A 1 325 ? 0.640 -20.290 18.377 1.00 82.06 325 LEU A O 1
ATOM 2690 N N . LEU A 1 326 ? 2.249 -21.610 19.223 1.00 84.38 326 LEU A N 1
ATOM 2691 C CA . LEU A 1 326 ? 3.274 -20.571 19.348 1.00 84.38 326 LEU A CA 1
ATOM 2692 C C . LEU A 1 326 ? 3.571 -19.885 18.005 1.00 84.38 326 LEU A C 1
ATOM 2694 O O . LEU A 1 326 ? 3.811 -18.683 17.949 1.00 84.38 326 LEU A O 1
ATOM 2698 N N . SER A 1 327 ? 3.495 -20.643 16.908 1.00 82.88 327 SER A N 1
ATOM 2699 C CA . SER A 1 327 ? 3.664 -20.102 15.559 1.00 82.88 327 SER A CA 1
ATOM 2700 C C . SER A 1 327 ? 2.531 -19.151 15.175 1.00 82.88 327 SER A C 1
ATOM 2702 O O . SER A 1 327 ? 2.806 -18.055 14.696 1.00 82.88 327 SER A O 1
ATOM 2704 N N . ASN A 1 328 ? 1.280 -19.541 15.422 1.00 84.31 328 ASN A N 1
ATOM 2705 C CA . ASN A 1 328 ? 0.117 -18.712 15.110 1.00 84.31 328 ASN A CA 1
ATOM 2706 C C . ASN A 1 328 ? 0.085 -17.460 15.997 1.00 84.31 328 ASN A C 1
ATOM 2708 O O . ASN A 1 328 ? -0.193 -16.372 15.513 1.00 84.31 328 ASN A O 1
ATOM 2712 N N . LEU A 1 329 ? 0.456 -17.596 17.274 1.00 88.25 329 LEU A N 1
ATOM 2713 C CA . LEU A 1 329 ? 0.543 -16.476 18.209 1.00 88.25 329 LEU A CA 1
ATOM 2714 C C . LEU A 1 329 ? 1.610 -15.449 17.801 1.00 88.25 329 LEU A C 1
ATOM 2716 O O . LEU A 1 329 ? 1.393 -14.249 17.931 1.00 88.25 329 LEU A O 1
ATOM 2720 N N . TYR A 1 330 ? 2.754 -15.902 17.282 1.00 89.81 330 TYR A N 1
ATOM 2721 C CA . TYR A 1 330 ? 3.758 -15.008 16.705 1.00 89.81 330 TYR A CA 1
ATOM 2722 C C . TYR A 1 330 ? 3.296 -14.349 15.401 1.00 89.81 330 TYR A C 1
ATOM 2724 O O . TYR A 1 330 ? 3.769 -13.266 15.083 1.00 89.81 330 TYR A O 1
ATOM 2732 N N . GLU A 1 331 ? 2.387 -14.955 14.640 1.00 85.69 331 GLU A N 1
ATOM 2733 C CA . GLU A 1 331 ? 1.775 -14.266 13.496 1.00 85.69 331 GLU A CA 1
ATOM 2734 C C . GLU A 1 331 ? 0.808 -13.186 13.960 1.00 85.69 331 GLU A C 1
ATOM 2736 O O . GLU A 1 331 ? 0.931 -12.058 13.494 1.00 85.69 331 GLU A O 1
ATOM 2741 N N . ASP A 1 332 ? -0.052 -13.489 14.937 1.00 88.44 332 ASP A N 1
ATOM 2742 C CA . ASP A 1 332 ? -0.986 -12.507 15.494 1.00 88.44 332 ASP A CA 1
ATOM 2743 C C . ASP A 1 332 ? -0.234 -11.317 16.130 1.00 88.44 332 ASP A C 1
ATOM 2745 O O . ASP A 1 332 ? -0.581 -10.166 15.887 1.00 88.44 332 ASP A O 1
ATOM 2749 N N . LEU A 1 333 ? 0.843 -11.568 16.892 1.00 85.31 333 LEU A N 1
ATOM 2750 C CA . LEU A 1 333 ? 1.710 -10.515 17.450 1.00 85.31 333 LEU A CA 1
ATOM 2751 C C . LEU A 1 333 ? 2.459 -9.730 16.365 1.00 85.31 333 LEU A C 1
ATOM 2753 O O . LEU A 1 333 ? 2.695 -8.534 16.523 1.00 85.31 333 LEU A O 1
ATOM 2757 N N . GLY A 1 334 ? 2.844 -10.391 15.271 1.00 81.19 334 GLY A N 1
ATOM 2758 C CA . GLY A 1 334 ? 3.502 -9.746 14.139 1.00 81.19 334 GLY A CA 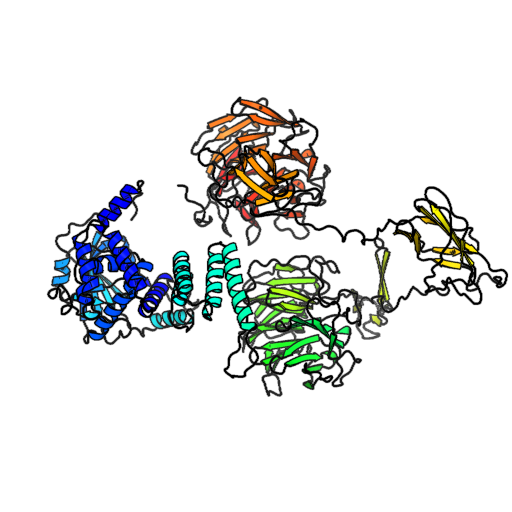1
ATOM 2759 C C . GLY A 1 334 ? 2.568 -8.807 13.384 1.00 81.19 334 GLY A C 1
ATOM 2760 O O . GLY A 1 334 ? 2.944 -7.678 13.069 1.00 81.19 334 GLY A O 1
ATOM 2761 N N . GLU A 1 335 ? 1.334 -9.238 13.152 1.00 80.38 335 GLU A N 1
ATOM 2762 C CA . GLU A 1 335 ? 0.319 -8.434 12.481 1.00 80.38 335 GLU A CA 1
ATOM 2763 C C . GLU A 1 335 ? -0.176 -7.294 13.379 1.00 80.38 335 GLU A C 1
ATOM 2765 O O . GLU A 1 335 ? -0.291 -6.159 12.916 1.00 80.38 335 GLU A O 1
ATOM 2770 N N . LEU A 1 336 ? -0.352 -7.550 14.681 1.00 78.69 336 LEU A N 1
ATOM 2771 C CA . LEU A 1 336 ? -0.683 -6.514 15.658 1.00 78.69 336 LEU A CA 1
ATOM 2772 C C . LEU A 1 336 ? 0.410 -5.437 15.722 1.00 78.69 336 LEU A C 1
ATOM 2774 O O . LEU A 1 336 ? 0.089 -4.256 15.625 1.00 78.69 336 LEU A O 1
ATOM 2778 N N . ALA A 1 337 ? 1.687 -5.834 15.787 1.00 72.88 337 ALA A N 1
ATOM 2779 C CA . ALA A 1 337 ? 2.820 -4.908 15.747 1.00 72.88 337 ALA A CA 1
ATOM 2780 C C . ALA A 1 337 ? 2.885 -4.119 14.425 1.00 72.88 337 ALA A C 1
ATOM 2782 O O . ALA A 1 337 ? 3.227 -2.941 14.415 1.00 72.88 337 ALA A O 1
ATOM 2783 N N . SER A 1 338 ? 2.495 -4.728 13.299 1.00 67.31 338 SER A N 1
ATOM 2784 C CA . SER A 1 338 ? 2.384 -4.008 12.024 1.00 67.31 338 SER A CA 1
ATOM 2785 C C . SER A 1 338 ? 1.265 -2.965 12.044 1.00 67.31 338 SER A C 1
ATOM 2787 O O . SER A 1 338 ? 1.413 -1.918 11.418 1.00 67.31 338 SER A O 1
ATOM 2789 N N . GLN A 1 339 ? 0.147 -3.243 12.719 1.00 61.16 339 GLN A N 1
ATOM 2790 C CA . GLN A 1 339 ? -0.986 -2.320 12.816 1.00 61.16 339 GLN A CA 1
ATOM 2791 C C . GLN A 1 339 ? -0.761 -1.199 13.837 1.00 61.16 339 GLN A C 1
ATOM 2793 O O . GLN A 1 339 ? -1.265 -0.097 13.637 1.00 61.16 339 GLN A O 1
ATOM 2798 N N . THR A 1 340 ? 0.025 -1.438 14.891 1.00 62.59 340 THR A N 1
ATOM 2799 C CA . THR A 1 340 ? 0.475 -0.392 15.827 1.00 62.59 340 THR A CA 1
ATOM 2800 C C . THR A 1 340 ? 1.667 0.414 15.297 1.00 62.59 340 THR A C 1
ATOM 2802 O O . THR A 1 340 ? 2.075 1.385 15.930 1.00 62.59 340 THR A O 1
ATOM 2805 N N . GLY A 1 341 ? 2.210 0.055 14.126 1.00 46.28 341 GLY A N 1
ATOM 2806 C CA . GLY A 1 341 ? 3.316 0.758 13.467 1.00 46.28 341 GLY A CA 1
ATOM 2807 C C . GLY A 1 341 ? 4.721 0.333 13.919 1.00 46.28 341 GLY A C 1
ATOM 2808 O O . GLY A 1 341 ? 5.705 0.884 13.426 1.00 46.28 341 GLY A O 1
ATOM 2809 N N . ASP A 1 342 ? 4.845 -0.669 14.796 1.00 65.31 342 ASP A N 1
ATOM 2810 C CA . ASP A 1 342 ? 6.116 -1.289 15.193 1.00 65.31 342 ASP A CA 1
ATOM 2811 C C . ASP A 1 342 ? 6.527 -2.389 14.195 1.00 65.31 342 ASP A C 1
ATOM 2813 O O . ASP A 1 342 ? 6.513 -3.597 14.460 1.00 65.31 342 ASP A O 1
ATOM 2817 N N . TYR A 1 343 ? 6.893 -1.961 12.985 1.00 48.81 343 TYR A N 1
ATOM 2818 C CA . TYR A 1 343 ? 7.277 -2.866 11.898 1.00 48.81 343 TYR A CA 1
ATOM 2819 C C . TYR A 1 343 ? 8.543 -3.686 12.208 1.00 48.81 343 TYR A C 1
ATOM 2821 O O . TYR A 1 343 ? 8.694 -4.802 11.708 1.00 48.81 343 TYR A O 1
ATOM 2829 N N . ASP A 1 344 ? 9.452 -3.173 13.045 1.00 51.69 344 ASP A N 1
ATOM 2830 C CA . ASP A 1 344 ? 10.653 -3.907 13.460 1.00 51.69 344 ASP A CA 1
ATOM 2831 C C . ASP A 1 344 ? 10.273 -5.086 14.372 1.00 51.69 344 ASP A C 1
ATOM 2833 O O . ASP A 1 344 ? 10.783 -6.200 14.197 1.00 51.69 344 ASP A O 1
ATOM 2837 N N . MET A 1 345 ? 9.353 -4.873 15.316 1.00 59.50 345 MET A N 1
ATOM 2838 C CA . MET A 1 345 ? 8.804 -5.940 16.147 1.00 59.50 345 MET A CA 1
ATOM 2839 C C . MET A 1 345 ? 7.926 -6.897 15.331 1.00 59.50 345 MET A C 1
ATOM 2841 O O . MET A 1 345 ? 8.027 -8.113 15.506 1.00 59.50 345 MET A O 1
ATOM 2845 N N . SER A 1 346 ? 7.158 -6.381 14.365 1.00 61.25 346 SER A N 1
ATOM 2846 C CA . SER A 1 346 ? 6.391 -7.187 13.407 1.00 61.25 346 SER A CA 1
ATOM 2847 C C . SER A 1 346 ? 7.280 -8.196 12.678 1.00 61.25 346 SER A C 1
ATOM 2849 O O . SER A 1 346 ? 7.036 -9.406 12.708 1.00 61.25 346 SER A O 1
ATOM 2851 N N . VAL A 1 347 ? 8.396 -7.727 12.111 1.00 59.97 347 VAL A N 1
ATOM 2852 C CA . VAL A 1 347 ? 9.371 -8.587 11.432 1.00 59.97 347 VAL A CA 1
ATOM 2853 C C . VAL A 1 347 ? 9.984 -9.608 12.394 1.00 59.97 347 VAL A C 1
ATOM 2855 O O . VAL A 1 347 ? 10.145 -10.772 12.020 1.00 59.97 347 VAL A O 1
ATOM 2858 N N . GLN A 1 348 ? 10.307 -9.222 13.632 1.00 72.38 348 GLN A N 1
ATOM 2859 C CA . GLN A 1 348 ? 10.843 -10.156 14.631 1.00 72.38 348 GLN A CA 1
ATOM 2860 C C . GLN A 1 348 ? 9.851 -11.269 14.982 1.00 72.38 348 GLN A C 1
ATOM 2862 O O . GLN A 1 348 ? 10.243 -12.438 15.073 1.00 72.38 348 GLN A O 1
ATOM 2867 N N . TRP A 1 349 ? 8.576 -10.936 15.165 1.00 79.62 349 TRP A N 1
ATOM 2868 C CA . TRP A 1 349 ? 7.535 -11.917 15.446 1.00 79.62 349 TRP A CA 1
ATOM 2869 C C . TRP A 1 349 ? 7.307 -12.856 14.257 1.00 79.62 349 TRP A C 1
ATOM 2871 O O . TRP A 1 349 ? 7.368 -14.078 14.427 1.00 79.62 349 TRP A O 1
ATOM 2881 N N . HIS A 1 350 ? 7.214 -12.334 13.031 1.00 71.38 350 HIS A N 1
ATOM 2882 C CA . HIS A 1 350 ? 7.097 -13.169 11.830 1.00 71.38 350 HIS A CA 1
ATOM 2883 C C . HIS A 1 350 ? 8.315 -14.086 11.619 1.00 71.38 350 HIS A C 1
ATOM 2885 O O . HIS A 1 350 ? 8.158 -15.248 11.238 1.00 71.38 350 HIS A O 1
ATOM 2891 N N . GLN A 1 351 ? 9.531 -13.628 11.941 1.00 68.38 351 GLN A N 1
ATOM 2892 C CA . GLN A 1 351 ? 10.733 -14.471 11.912 1.00 68.38 351 GLN A CA 1
ATOM 2893 C C . GLN A 1 351 ? 10.676 -15.610 12.938 1.00 68.38 351 GLN A C 1
ATOM 2895 O O . GLN A 1 351 ? 11.046 -16.743 12.615 1.00 68.38 351 GLN A O 1
ATOM 2900 N N . LYS A 1 352 ? 10.200 -15.341 14.161 1.00 80.12 352 LYS A N 1
ATOM 2901 C CA . LYS A 1 352 ? 10.011 -16.376 15.190 1.00 80.12 352 LYS A CA 1
ATOM 2902 C C . LYS A 1 352 ? 8.954 -17.400 14.770 1.00 80.12 352 LYS A C 1
ATOM 2904 O O . LYS A 1 352 ? 9.185 -18.597 14.947 1.00 80.12 352 LYS A O 1
ATOM 2909 N N . SER A 1 353 ? 7.852 -16.961 14.157 1.00 79.50 353 SER A N 1
ATOM 2910 C CA . SER A 1 353 ? 6.846 -17.872 13.592 1.00 79.50 353 SER A CA 1
ATOM 2911 C C . SER A 1 353 ? 7.447 -18.773 12.511 1.00 79.50 353 SER A C 1
ATOM 2913 O O . SER A 1 353 ? 7.358 -20.002 12.590 1.00 79.50 353 SER A O 1
ATOM 2915 N N . LEU A 1 354 ? 8.163 -18.182 11.548 1.00 73.44 354 LEU A N 1
ATOM 2916 C CA . LEU A 1 354 ? 8.792 -18.909 10.447 1.00 73.44 354 LEU A CA 1
ATOM 2917 C C . LEU A 1 354 ? 9.825 -19.934 10.943 1.00 73.44 354 LEU A C 1
ATOM 2919 O O . LEU A 1 354 ? 9.907 -21.043 10.414 1.00 73.44 354 LEU A O 1
ATOM 2923 N N . ALA A 1 355 ? 10.591 -19.601 11.986 1.00 75.25 355 ALA A N 1
ATOM 2924 C CA . ALA A 1 355 ? 11.557 -20.514 12.589 1.00 75.25 355 ALA A CA 1
ATOM 2925 C C . ALA A 1 355 ? 10.893 -21.785 13.147 1.00 75.25 355 ALA A C 1
ATOM 2927 O O . ALA A 1 355 ? 11.443 -22.874 12.978 1.00 75.25 355 ALA A O 1
ATOM 2928 N N . ILE A 1 356 ? 9.708 -21.672 13.758 1.00 75.06 356 ILE A N 1
ATOM 2929 C CA . ILE A 1 356 ? 8.940 -22.817 14.274 1.00 75.06 356 ILE A CA 1
ATOM 2930 C C . ILE A 1 356 ? 8.344 -23.631 13.123 1.00 75.06 356 ILE A C 1
ATOM 2932 O O . ILE A 1 356 ? 8.497 -24.856 13.109 1.00 75.06 356 ILE A O 1
ATOM 2936 N N . LYS A 1 357 ? 7.751 -22.971 12.115 1.00 71.44 357 LYS A N 1
ATOM 2937 C CA . LYS A 1 357 ? 7.227 -23.642 10.909 1.00 71.44 357 LYS A CA 1
ATOM 2938 C C . LYS A 1 357 ? 8.320 -24.455 10.202 1.00 71.44 357 LYS A C 1
ATOM 2940 O O . LYS A 1 357 ? 8.091 -25.607 9.839 1.00 71.44 357 LYS A O 1
ATOM 2945 N N . ASN A 1 358 ? 9.538 -23.920 10.118 1.00 61.66 358 ASN A N 1
ATOM 2946 C CA . ASN A 1 358 ? 10.692 -24.604 9.527 1.00 61.66 358 ASN A CA 1
ATOM 2947 C C . ASN A 1 358 ? 11.241 -25.748 10.403 1.00 61.66 358 ASN A C 1
ATOM 2949 O O . ASN A 1 358 ? 11.656 -26.782 9.881 1.00 61.66 358 ASN A O 1
ATOM 2953 N N . LYS A 1 359 ? 11.228 -25.610 11.738 1.00 57.66 359 LYS A N 1
ATOM 2954 C CA . LYS A 1 359 ? 11.657 -26.674 12.670 1.00 57.66 359 LYS A CA 1
ATOM 2955 C C . LYS A 1 359 ? 10.721 -27.887 12.622 1.00 57.66 359 LYS A C 1
ATOM 2957 O O . LYS A 1 359 ? 11.188 -29.027 12.636 1.00 57.66 359 LYS A O 1
ATOM 2962 N N . ASN A 1 360 ? 9.420 -27.630 12.489 1.00 48.91 360 ASN A N 1
ATOM 2963 C CA . ASN A 1 360 ? 8.392 -28.658 12.324 1.00 48.91 360 ASN A CA 1
ATOM 2964 C C . ASN A 1 360 ? 8.446 -29.318 10.930 1.00 48.91 360 ASN A C 1
ATOM 2966 O O . ASN A 1 360 ? 8.094 -30.486 10.798 1.00 48.91 360 ASN A O 1
ATOM 2970 N N . GLN A 1 361 ? 8.970 -28.630 9.905 1.00 39.19 361 GLN A N 1
ATOM 2971 C CA . GLN A 1 361 ? 9.265 -29.226 8.591 1.00 39.19 361 GLN A CA 1
ATOM 2972 C C . GLN A 1 361 ? 10.499 -30.150 8.590 1.00 39.19 361 GLN A C 1
ATOM 2974 O O . GLN A 1 361 ? 10.587 -31.041 7.750 1.00 39.19 361 GLN A O 1
ATOM 2979 N N . LEU A 1 362 ? 11.433 -29.991 9.536 1.00 33.94 362 LEU A N 1
ATOM 2980 C CA . LEU A 1 362 ? 12.666 -30.793 9.627 1.00 33.94 362 LEU A CA 1
ATOM 2981 C C . LEU A 1 362 ? 12.531 -32.074 10.476 1.00 33.94 362 LEU A C 1
ATOM 2983 O O . LEU A 1 362 ? 13.469 -32.867 10.523 1.00 33.94 362 LEU A O 1
ATOM 2987 N N . THR A 1 363 ? 11.392 -32.305 11.140 1.00 29.12 363 THR A N 1
ATOM 2988 C CA . THR A 1 363 ? 11.190 -33.450 12.057 1.00 29.12 363 THR A CA 1
ATOM 2989 C C . THR A 1 363 ? 10.185 -34.505 11.589 1.00 29.12 363 THR A C 1
ATOM 2991 O O . THR A 1 363 ? 10.000 -35.504 12.281 1.00 29.12 363 THR A O 1
ATOM 2994 N N . VAL A 1 364 ? 9.592 -34.379 10.399 1.00 25.55 364 VAL A N 1
ATOM 2995 C CA . VAL A 1 364 ? 8.621 -35.368 9.898 1.00 25.55 364 VAL A CA 1
ATOM 2996 C C . VAL A 1 364 ? 9.206 -36.165 8.731 1.00 25.55 364 VAL A C 1
ATOM 2998 O O . VAL A 1 364 ? 9.002 -35.848 7.563 1.00 25.55 364 VAL A O 1
ATOM 3001 N N . ASN A 1 365 ? 9.909 -37.252 9.063 1.00 24.36 365 ASN A N 1
ATOM 3002 C CA . ASN A 1 365 ? 9.985 -38.414 8.176 1.00 24.36 365 ASN A CA 1
ATOM 3003 C C . ASN A 1 365 ? 8.599 -39.094 8.136 1.00 24.36 365 ASN A C 1
ATOM 3005 O O . ASN A 1 365 ? 7.913 -39.154 9.161 1.00 24.36 365 ASN A O 1
ATOM 3009 N N . PRO A 1 366 ? 8.159 -39.607 6.975 1.00 27.44 366 PRO A N 1
ATOM 3010 C CA . PRO A 1 366 ? 6.759 -39.907 6.725 1.00 27.44 366 PRO A CA 1
ATOM 3011 C C . PRO A 1 366 ? 6.345 -41.198 7.431 1.00 27.44 366 PRO A C 1
ATOM 3013 O O . PRO A 1 366 ? 6.683 -42.299 7.004 1.00 27.44 366 PRO A O 1
ATOM 3016 N N . THR A 1 367 ? 5.544 -41.075 8.487 1.00 22.45 367 THR A N 1
ATOM 3017 C CA . THR A 1 367 ? 4.610 -42.139 8.866 1.00 22.45 367 THR A CA 1
ATOM 3018 C C . THR A 1 367 ? 3.199 -41.661 8.582 1.00 22.45 367 THR A C 1
ATOM 3020 O O . THR A 1 367 ? 2.705 -40.684 9.136 1.00 22.45 367 THR A O 1
ATOM 3023 N N . ILE A 1 368 ? 2.578 -42.364 7.643 1.00 35.06 368 ILE A N 1
ATOM 3024 C CA . ILE A 1 368 ? 1.210 -42.179 7.187 1.00 35.06 368 ILE A CA 1
ATOM 3025 C C . ILE A 1 368 ? 0.263 -42.294 8.386 1.00 35.06 368 ILE A C 1
ATOM 3027 O O . ILE A 1 368 ? 0.087 -43.379 8.939 1.00 35.06 368 ILE A O 1
ATOM 3031 N N . LYS A 1 369 ? -0.433 -41.204 8.715 1.00 21.95 369 LYS A N 1
ATOM 3032 C CA . LYS A 1 369 ? -1.811 -41.275 9.206 1.00 21.95 369 LYS A CA 1
ATOM 3033 C C . LYS A 1 369 ? -2.664 -40.275 8.436 1.00 21.95 369 LYS A C 1
ATOM 3035 O O . LYS A 1 369 ? -2.479 -39.069 8.522 1.00 21.95 369 LYS A O 1
ATOM 3040 N N . LYS A 1 370 ? -3.576 -40.842 7.645 1.00 35.81 370 LYS A N 1
ATOM 3041 C CA . LYS A 1 370 ? -4.700 -40.166 7.000 1.00 35.81 370 LYS A CA 1
ATOM 3042 C C . LYS A 1 370 ? -5.497 -39.381 8.041 1.00 35.81 370 LYS A C 1
ATOM 3044 O O . LYS A 1 370 ? -6.015 -40.012 8.954 1.00 35.81 370 LYS A O 1
ATOM 3049 N N . THR A 1 371 ? -5.691 -38.088 7.812 1.00 22.47 371 THR A N 1
ATOM 3050 C CA . THR A 1 371 ? -6.949 -37.382 8.097 1.00 22.47 371 THR A CA 1
ATOM 3051 C C . THR A 1 371 ? -7.027 -36.139 7.214 1.00 22.47 371 THR A C 1
ATOM 3053 O O . THR A 1 371 ? -6.039 -35.435 7.025 1.00 22.47 371 THR A O 1
ATOM 3056 N N . ASN A 1 372 ? -8.201 -35.956 6.616 1.00 28.17 372 ASN A N 1
ATOM 3057 C CA . ASN A 1 372 ? -8.528 -35.005 5.562 1.00 28.17 372 ASN A CA 1
ATOM 3058 C C . ASN A 1 372 ? -8.483 -33.550 6.050 1.00 28.17 372 ASN A C 1
ATOM 3060 O O . ASN A 1 372 ? -9.108 -33.243 7.060 1.00 28.17 372 ASN A O 1
ATOM 3064 N N . ASN A 1 373 ? -7.804 -32.672 5.309 1.00 25.33 373 ASN A N 1
ATOM 3065 C CA . ASN A 1 373 ? -8.357 -31.442 4.719 1.00 25.33 373 ASN A CA 1
ATOM 3066 C C . ASN A 1 373 ? -7.226 -30.525 4.231 1.00 25.33 373 ASN A C 1
ATOM 3068 O O . ASN A 1 373 ? -6.168 -30.393 4.841 1.00 25.33 373 ASN A O 1
ATOM 3072 N N . SER A 1 374 ? -7.465 -29.955 3.060 1.00 25.83 374 SER A N 1
ATOM 3073 C CA . SER A 1 374 ? -6.568 -29.169 2.226 1.00 25.83 374 SER A CA 1
ATOM 3074 C C . SER A 1 374 ? -6.177 -27.852 2.906 1.00 25.83 374 SER A C 1
ATOM 3076 O O . SER A 1 374 ? -7.026 -26.989 3.093 1.00 25.83 374 SER A O 1
ATOM 3078 N N . ILE A 1 375 ? -4.897 -27.667 3.243 1.00 23.55 375 ILE A N 1
ATOM 3079 C CA . ILE A 1 375 ? -4.361 -26.352 3.628 1.00 23.55 375 ILE A CA 1
ATOM 3080 C C . ILE A 1 375 ? -3.937 -25.643 2.340 1.00 23.55 375 ILE A C 1
ATOM 3082 O O . ILE A 1 375 ? -2.895 -25.958 1.759 1.00 23.55 375 ILE A O 1
ATOM 3086 N N . VAL A 1 376 ? -4.773 -24.717 1.873 1.00 26.45 376 VAL A N 1
ATOM 3087 C CA . VAL A 1 376 ? -4.400 -23.710 0.875 1.00 26.45 376 VAL A CA 1
ATOM 3088 C C . VAL A 1 376 ? -3.718 -22.577 1.643 1.00 26.45 376 VAL A C 1
ATOM 3090 O O . VAL A 1 376 ? -4.340 -21.905 2.456 1.00 26.45 376 VAL A O 1
ATOM 3093 N N . LEU A 1 377 ? -2.411 -22.412 1.441 1.00 24.11 377 LEU A N 1
ATOM 3094 C CA . LEU A 1 377 ? -1.667 -21.239 1.904 1.00 24.11 377 LEU A CA 1
ATOM 3095 C C . LEU A 1 377 ? -2.006 -20.070 0.970 1.00 24.11 377 LEU A C 1
ATOM 3097 O O . LEU A 1 377 ? -1.460 -19.999 -0.130 1.00 24.11 377 LEU A O 1
ATOM 3101 N N . VAL A 1 378 ? -2.908 -19.188 1.400 1.00 26.98 378 VAL A N 1
ATOM 3102 C CA . VAL A 1 378 ? -3.188 -17.900 0.747 1.00 26.98 378 VAL A CA 1
ATOM 3103 C C . VAL A 1 378 ? -2.402 -16.824 1.498 1.00 26.98 378 VAL A C 1
ATOM 3105 O O . VAL A 1 378 ? -2.641 -16.600 2.680 1.00 26.98 378 VAL A O 1
ATOM 3108 N N . ASN A 1 379 ? -1.434 -16.190 0.831 1.00 28.23 379 ASN A N 1
ATOM 3109 C CA . ASN A 1 379 ? -0.729 -15.011 1.337 1.00 28.23 379 ASN A CA 1
ATOM 3110 C C . ASN A 1 379 ? -1.205 -13.769 0.575 1.00 28.23 379 ASN A C 1
ATOM 3112 O O . ASN A 1 379 ? -1.305 -13.774 -0.652 1.00 28.23 379 ASN A O 1
ATOM 3116 N N . TYR A 1 380 ? -1.470 -12.713 1.340 1.00 31.61 380 TYR A N 1
ATOM 3117 C CA . TYR A 1 380 ? -2.050 -11.443 0.923 1.00 31.61 380 TYR A CA 1
ATOM 3118 C C . TYR A 1 380 ? -1.125 -10.639 -0.011 1.00 31.61 380 TYR A C 1
ATOM 3120 O O . TYR A 1 380 ? -0.032 -10.225 0.376 1.00 31.61 380 TYR A O 1
ATOM 3128 N N . ILE A 1 381 ? -1.597 -10.328 -1.222 1.00 34.31 381 ILE A N 1
ATOM 3129 C CA . ILE A 1 381 ? -1.117 -9.172 -1.998 1.00 34.31 381 ILE A CA 1
ATOM 3130 C C . ILE A 1 381 ? -1.538 -7.902 -1.244 1.00 34.31 381 ILE A C 1
ATOM 3132 O O . ILE A 1 381 ? -2.728 -7.645 -1.075 1.00 34.31 381 ILE A O 1
ATOM 3136 N N . ASN A 1 382 ? -0.561 -7.139 -0.752 1.00 34.78 382 ASN A N 1
ATOM 3137 C CA . ASN A 1 382 ? -0.768 -5.899 -0.003 1.00 34.78 382 ASN A CA 1
ATOM 3138 C C . ASN A 1 382 ? -1.189 -4.763 -0.963 1.00 34.78 382 ASN A C 1
ATOM 3140 O O . ASN A 1 382 ? -0.543 -4.577 -1.997 1.00 34.78 382 ASN A O 1
ATOM 3144 N N . ASN A 1 383 ? -2.220 -3.977 -0.624 1.00 33.28 383 ASN A N 1
ATOM 3145 C CA . ASN A 1 383 ? -2.864 -2.971 -1.499 1.00 33.28 383 ASN A CA 1
ATOM 3146 C C . ASN A 1 383 ? -1.923 -1.874 -2.055 1.00 33.28 383 ASN A C 1
ATOM 3148 O O . ASN A 1 383 ? -2.248 -1.215 -3.044 1.00 33.28 383 ASN A O 1
ATOM 3152 N N . ASN A 1 384 ? -0.731 -1.720 -1.465 1.00 37.19 384 ASN A N 1
ATOM 3153 C CA . ASN A 1 384 ? 0.305 -0.754 -1.850 1.00 37.19 384 ASN A CA 1
ATOM 3154 C C . ASN A 1 384 ? 1.510 -1.366 -2.588 1.00 37.19 384 ASN A C 1
ATOM 3156 O O . ASN A 1 384 ? 2.550 -0.714 -2.721 1.00 37.19 384 ASN A O 1
ATOM 3160 N N . THR A 1 385 ? 1.416 -2.605 -3.076 1.00 42.69 385 THR A N 1
ATOM 3161 C CA . THR A 1 385 ? 2.496 -3.212 -3.869 1.00 42.69 385 THR A CA 1
ATOM 3162 C C . THR A 1 385 ? 2.636 -2.515 -5.226 1.00 42.69 385 THR A C 1
ATOM 3164 O O . THR A 1 385 ? 2.028 -2.885 -6.225 1.00 42.69 385 THR A O 1
ATOM 3167 N N . LYS A 1 386 ? 3.483 -1.481 -5.283 1.00 48.56 386 LYS A N 1
ATOM 3168 C CA . LYS A 1 386 ? 4.020 -0.980 -6.551 1.00 48.56 386 LYS A CA 1
ATOM 3169 C C . LYS A 1 386 ? 5.078 -1.967 -7.029 1.00 48.56 386 LYS A C 1
ATOM 3171 O O . LYS A 1 386 ? 6.157 -2.057 -6.438 1.00 48.56 386 LYS A O 1
ATOM 3176 N N . TRP A 1 387 ? 4.783 -2.709 -8.095 1.00 63.91 387 TRP A N 1
ATOM 3177 C CA . TRP A 1 387 ? 5.819 -3.489 -8.766 1.00 63.91 387 TRP A CA 1
ATOM 3178 C C . TRP A 1 387 ? 6.907 -2.556 -9.296 1.00 63.91 387 TRP A C 1
ATOM 3180 O O . TRP A 1 387 ? 6.654 -1.417 -9.704 1.00 63.91 387 TRP A O 1
ATOM 3190 N N . LYS A 1 388 ? 8.149 -3.044 -9.278 1.00 67.12 388 LYS A N 1
ATOM 3191 C CA . LYS A 1 388 ? 9.256 -2.342 -9.923 1.00 67.12 388 LYS A CA 1
ATOM 3192 C C . LYS A 1 388 ? 8.910 -2.170 -11.400 1.00 67.12 388 LYS A C 1
ATOM 3194 O O . LYS A 1 388 ? 8.570 -3.138 -12.068 1.00 67.12 388 LYS A O 1
ATOM 3199 N N . GLN A 1 389 ? 9.054 -0.949 -11.906 1.00 68.25 389 GLN A N 1
ATOM 3200 C CA . GLN A 1 389 ? 8.767 -0.629 -13.310 1.00 68.25 389 GLN A CA 1
ATOM 3201 C C . GLN A 1 389 ? 9.727 -1.317 -14.294 1.00 68.25 389 GLN A C 1
ATOM 3203 O O . GLN A 1 389 ? 9.433 -1.408 -15.479 1.00 68.25 389 GLN A O 1
ATOM 3208 N N . HIS A 1 390 ? 10.866 -1.812 -13.800 1.00 73.06 390 HIS A N 1
ATOM 3209 C CA . HIS A 1 390 ? 11.810 -2.619 -14.561 1.00 73.06 390 HIS A CA 1
ATOM 3210 C C . HIS A 1 390 ? 11.665 -4.091 -14.153 1.00 73.06 390 HIS A C 1
ATOM 3212 O O . HIS A 1 390 ? 12.036 -4.467 -13.036 1.00 73.06 390 HIS A O 1
ATOM 3218 N N . GLY A 1 391 ? 11.130 -4.903 -15.060 1.00 68.75 391 GLY A N 1
ATOM 3219 C CA . GLY A 1 391 ? 11.055 -6.352 -14.945 1.00 68.75 391 GLY A CA 1
ATOM 3220 C C . GLY A 1 391 ? 12.423 -7.022 -15.077 1.00 68.75 391 GLY A C 1
ATOM 3221 O O . GLY A 1 391 ? 13.398 -6.437 -15.546 1.00 68.75 391 GLY A O 1
ATOM 3222 N N . ILE A 1 392 ? 12.503 -8.276 -14.645 1.00 77.56 392 ILE A N 1
ATOM 3223 C CA . ILE A 1 392 ? 13.702 -9.106 -14.775 1.00 77.56 392 ILE A CA 1
ATOM 3224 C C . ILE A 1 392 ? 13.315 -10.315 -15.612 1.00 77.56 392 ILE A C 1
ATOM 3226 O O . ILE A 1 392 ? 12.332 -10.987 -15.310 1.00 77.56 392 ILE A O 1
ATOM 3230 N N . THR A 1 393 ? 14.096 -10.623 -16.644 1.00 77.94 393 THR A N 1
ATOM 3231 C CA . THR A 1 393 ? 13.908 -11.866 -17.392 1.00 77.94 393 THR A CA 1
ATOM 3232 C C . THR A 1 393 ? 14.343 -13.054 -16.541 1.00 77.94 393 THR A C 1
ATOM 3234 O O . THR A 1 393 ? 15.504 -13.159 -16.147 1.00 77.94 393 THR A O 1
ATOM 3237 N N . ILE A 1 394 ? 13.406 -13.957 -16.272 1.00 77.25 394 ILE A N 1
ATOM 3238 C CA . ILE A 1 394 ? 13.617 -15.143 -15.429 1.00 77.25 394 ILE A CA 1
ATOM 3239 C C . ILE A 1 394 ? 13.685 -16.453 -16.228 1.00 77.25 394 ILE A C 1
ATOM 3241 O O . ILE A 1 394 ? 14.243 -17.437 -15.749 1.00 77.25 394 ILE A O 1
ATOM 3245 N N . ALA A 1 395 ? 13.110 -16.463 -17.432 1.00 78.81 395 ALA A N 1
ATOM 3246 C CA . ALA A 1 395 ? 13.031 -17.596 -18.341 1.00 78.81 395 ALA A CA 1
ATOM 3247 C C . ALA A 1 395 ? 13.120 -17.065 -19.777 1.00 78.81 395 ALA A C 1
ATOM 3249 O O . ALA A 1 395 ? 12.537 -16.033 -20.102 1.00 78.81 395 ALA A O 1
ATOM 3250 N N . GLY A 1 396 ? 13.891 -17.738 -20.627 1.00 74.75 396 GLY A N 1
ATOM 3251 C CA . GLY A 1 396 ? 14.246 -17.226 -21.952 1.00 74.75 396 GLY A CA 1
ATOM 3252 C C . GLY A 1 396 ? 15.284 -16.095 -21.899 1.00 74.75 396 GLY A C 1
ATOM 3253 O O . GLY A 1 396 ? 16.261 -16.176 -21.155 1.00 74.75 396 GLY A O 1
ATOM 3254 N N . GLY A 1 397 ? 15.111 -15.064 -22.736 1.00 66.44 397 GLY A N 1
ATOM 3255 C CA . GLY A 1 397 ? 15.984 -13.877 -22.780 1.00 66.44 397 GLY A CA 1
ATOM 3256 C C . GLY A 1 397 ? 17.272 -14.012 -23.595 1.00 66.44 397 GLY A C 1
ATOM 3257 O O . GLY A 1 397 ? 18.052 -13.067 -23.661 1.00 66.44 397 GLY A O 1
ATOM 3258 N N . ASN A 1 398 ? 17.506 -15.161 -24.235 1.00 73.75 398 ASN A N 1
ATOM 3259 C CA . ASN A 1 398 ? 18.704 -15.427 -25.044 1.00 73.75 398 ASN A CA 1
ATOM 3260 C C . ASN A 1 398 ? 18.392 -15.461 -26.553 1.00 73.75 398 ASN A C 1
ATOM 3262 O O . ASN A 1 398 ? 18.967 -16.260 -27.296 1.00 73.75 398 ASN A O 1
ATOM 3266 N N . GLY A 1 399 ? 17.463 -14.606 -26.989 1.00 65.88 399 GLY A N 1
ATOM 3267 C CA . GLY A 1 399 ? 16.890 -14.609 -28.338 1.00 65.88 399 GLY A CA 1
ATOM 3268 C C . GLY A 1 399 ? 15.753 -15.620 -28.513 1.00 65.88 399 GLY A C 1
ATOM 3269 O O . GLY A 1 399 ? 15.556 -16.507 -27.675 1.00 65.88 399 GLY A O 1
ATOM 3270 N N . SER A 1 400 ? 15.005 -15.469 -29.605 1.00 70.44 400 SER A N 1
ATOM 3271 C CA . SER A 1 400 ? 13.958 -16.400 -30.021 1.00 70.44 400 SER A CA 1
ATOM 3272 C C . SER A 1 400 ? 14.573 -17.663 -30.626 1.00 70.44 400 SER A C 1
ATOM 3274 O O . SER A 1 400 ? 15.484 -17.588 -31.453 1.00 70.44 400 SER A O 1
ATOM 3276 N N . GLY A 1 401 ? 14.092 -18.840 -30.226 1.00 75.94 401 GLY A N 1
ATOM 3277 C CA . GLY A 1 401 ? 14.605 -20.105 -30.753 1.00 75.94 401 GLY A CA 1
ATOM 3278 C C . GLY A 1 401 ? 14.180 -21.329 -29.951 1.00 75.94 401 GLY A C 1
ATOM 3279 O O . GLY A 1 401 ? 13.358 -21.238 -29.043 1.00 75.94 401 GLY A O 1
ATOM 3280 N N . ASN A 1 402 ? 14.747 -22.488 -30.294 1.00 79.12 402 ASN A N 1
ATOM 3281 C CA . ASN A 1 402 ? 14.364 -23.797 -29.750 1.00 79.12 402 ASN A CA 1
ATOM 3282 C C . ASN A 1 402 ? 15.380 -24.400 -28.763 1.00 79.12 402 ASN A C 1
ATOM 3284 O O . ASN A 1 402 ? 15.188 -25.522 -28.284 1.00 79.12 402 ASN A O 1
ATOM 3288 N N . GLN A 1 403 ? 16.460 -23.688 -28.435 1.00 83.81 403 GLN A N 1
ATOM 3289 C CA . GLN A 1 403 ? 17.417 -24.139 -27.422 1.00 83.81 403 GLN A CA 1
ATOM 3290 C C . GLN A 1 403 ? 16.777 -24.147 -26.023 1.00 83.81 403 GLN A C 1
ATOM 3292 O O . GLN A 1 403 ? 15.718 -23.565 -25.801 1.00 83.81 403 GLN A O 1
ATOM 3297 N N . LEU A 1 404 ? 17.407 -24.820 -25.056 1.00 83.44 404 LEU A N 1
ATOM 3298 C CA . LEU A 1 404 ? 16.870 -24.937 -23.691 1.00 83.44 404 LEU A CA 1
ATOM 3299 C C . LEU A 1 404 ? 16.883 -23.613 -22.911 1.00 83.44 404 LEU A C 1
ATOM 3301 O O . LEU A 1 404 ? 16.180 -23.479 -21.921 1.00 83.44 404 LEU A O 1
ATOM 3305 N N . ASN A 1 405 ? 17.668 -22.626 -23.335 1.00 81.62 405 ASN A N 1
ATOM 3306 C CA . ASN A 1 405 ? 17.682 -21.270 -22.779 1.00 81.62 405 ASN A CA 1
ATOM 3307 C C . ASN A 1 405 ? 16.898 -20.253 -23.639 1.00 81.62 405 ASN A C 1
ATOM 3309 O O . ASN A 1 405 ? 17.002 -19.048 -23.391 1.00 81.62 405 ASN A O 1
ATOM 3313 N N . GLN A 1 406 ? 16.157 -20.722 -24.647 1.00 82.88 406 GLN A N 1
ATOM 3314 C CA . GLN A 1 406 ? 15.384 -19.918 -25.596 1.00 82.88 406 GLN A CA 1
ATOM 3315 C C . GLN A 1 406 ? 13.915 -20.361 -25.604 1.00 82.88 406 GLN A C 1
ATOM 3317 O O . GLN A 1 406 ? 13.598 -21.511 -25.300 1.00 82.88 406 GLN A O 1
ATOM 3322 N N . LEU A 1 407 ? 13.028 -19.434 -25.956 1.00 81.88 407 LEU A N 1
ATOM 3323 C CA . LEU A 1 407 ? 11.593 -19.660 -26.147 1.00 81.88 407 LEU A CA 1
ATOM 3324 C C . LEU A 1 407 ? 11.193 -19.050 -27.498 1.00 81.88 407 LEU A C 1
ATOM 3326 O O . LEU A 1 407 ? 11.846 -18.113 -27.957 1.00 81.88 407 LEU A O 1
ATOM 3330 N N . TYR A 1 408 ? 10.137 -19.555 -28.131 1.00 78.56 408 TYR A N 1
ATOM 3331 C CA . TYR A 1 408 ? 9.586 -19.025 -29.375 1.00 78.56 408 TYR A CA 1
ATOM 3332 C C . TYR A 1 408 ? 8.069 -18.828 -29.251 1.00 78.56 408 TYR A C 1
ATOM 3334 O O . TYR A 1 408 ? 7.293 -19.780 -29.309 1.00 78.56 408 TYR A O 1
ATOM 3342 N N . CYS A 1 409 ? 7.650 -17.563 -29.136 1.00 76.31 409 CYS A N 1
ATOM 3343 C CA . CYS A 1 409 ? 6.257 -17.160 -28.891 1.00 76.31 409 CYS A CA 1
ATOM 3344 C C . CYS A 1 409 ? 5.669 -17.822 -27.623 1.00 76.31 409 CYS A C 1
ATOM 3346 O O . CYS A 1 409 ? 4.725 -18.600 -27.737 1.00 76.31 409 CYS A O 1
ATOM 3348 N N . PRO A 1 410 ? 6.228 -17.587 -26.421 1.00 85.50 410 PRO A N 1
ATOM 3349 C CA . PRO A 1 410 ? 5.630 -18.124 -25.198 1.00 85.50 410 PRO A CA 1
ATOM 3350 C C . PRO A 1 410 ? 4.202 -17.579 -25.025 1.00 85.50 410 PRO A C 1
ATOM 3352 O O . PRO A 1 410 ? 3.988 -16.378 -25.174 1.00 85.50 410 PRO A O 1
ATOM 3355 N N . PHE A 1 411 ? 3.235 -18.454 -24.738 1.00 83.25 411 PHE A N 1
ATOM 3356 C CA . PHE A 1 411 ? 1.816 -18.083 -24.648 1.00 83.25 411 PHE A CA 1
ATOM 3357 C C . PHE A 1 411 ? 1.300 -18.195 -23.206 1.00 83.25 411 PHE A C 1
ATOM 3359 O O . PHE A 1 411 ? 1.319 -17.210 -22.471 1.00 83.25 411 PHE A O 1
ATOM 3366 N N . GLY A 1 412 ? 0.877 -19.388 -22.779 1.00 83.38 412 GLY A N 1
ATOM 3367 C CA . GLY A 1 412 ? 0.440 -19.668 -21.412 1.00 83.38 412 GLY A CA 1
ATOM 3368 C C . GLY A 1 412 ? 1.601 -19.920 -20.450 1.00 83.38 412 GLY A C 1
ATOM 3369 O O . GLY A 1 412 ? 2.646 -20.468 -20.823 1.00 83.38 412 GLY A O 1
ATOM 3370 N N . ILE A 1 413 ? 1.405 -19.521 -19.195 1.00 89.88 413 ILE A N 1
ATOM 3371 C CA . ILE A 1 413 ? 2.376 -19.661 -18.108 1.00 89.88 413 ILE A CA 1
ATOM 3372 C C . ILE A 1 413 ? 1.667 -20.117 -16.832 1.00 89.88 413 ILE A C 1
ATOM 3374 O O . ILE A 1 413 ? 0.625 -19.580 -16.471 1.00 89.88 413 ILE A O 1
ATOM 3378 N N . TYR A 1 414 ? 2.264 -21.073 -16.119 1.00 90.06 414 TYR A N 1
ATOM 3379 C CA . TYR A 1 414 ? 1.762 -21.551 -14.830 1.00 90.06 414 TYR A CA 1
ATOM 3380 C C . TYR A 1 414 ? 2.891 -21.738 -13.825 1.00 90.06 414 TYR A C 1
ATOM 3382 O O . TYR A 1 414 ? 3.954 -22.267 -14.154 1.00 90.06 414 TYR A O 1
ATOM 3390 N N . ILE A 1 415 ? 2.654 -21.339 -12.576 1.00 86.19 415 ILE A N 1
ATOM 3391 C CA . ILE A 1 415 ? 3.656 -21.388 -11.509 1.00 86.19 415 ILE A CA 1
ATOM 3392 C C . ILE A 1 415 ? 3.253 -22.430 -10.463 1.00 86.19 415 ILE A C 1
ATOM 3394 O O . ILE A 1 415 ? 2.258 -22.287 -9.759 1.00 86.19 415 ILE A O 1
ATOM 3398 N N . ASP A 1 416 ? 4.070 -23.473 -10.315 1.00 83.00 416 ASP A N 1
ATOM 3399 C CA . ASP A 1 416 ? 3.944 -24.471 -9.253 1.00 83.00 416 ASP A CA 1
ATOM 3400 C C . ASP A 1 416 ? 4.759 -24.036 -8.026 1.00 83.00 416 ASP A C 1
ATOM 3402 O O . ASP A 1 416 ? 5.965 -24.287 -7.913 1.00 83.00 416 ASP A O 1
ATOM 3406 N N . HIS A 1 417 ? 4.090 -23.371 -7.082 1.00 69.56 417 HIS A N 1
ATOM 3407 C CA . HIS A 1 417 ? 4.728 -22.830 -5.877 1.00 69.56 417 HIS A CA 1
ATOM 3408 C C . HIS A 1 417 ? 5.320 -23.906 -4.960 1.00 69.56 417 HIS A C 1
ATOM 3410 O O . HIS A 1 417 ? 6.294 -23.635 -4.259 1.00 69.56 417 HIS A O 1
ATOM 3416 N N . ARG A 1 418 ? 4.775 -25.133 -4.967 1.00 65.94 418 ARG A N 1
ATOM 3417 C CA . ARG A 1 418 ? 5.258 -26.229 -4.108 1.00 65.94 418 ARG A CA 1
ATOM 3418 C C . ARG A 1 418 ? 6.647 -26.700 -4.535 1.00 65.94 418 ARG A C 1
ATOM 3420 O O . ARG A 1 418 ? 7.440 -27.116 -3.695 1.00 65.94 418 ARG A O 1
ATOM 3427 N N . HIS A 1 419 ? 6.930 -26.608 -5.832 1.00 64.19 419 HIS A N 1
ATOM 3428 C CA . HIS A 1 419 ? 8.177 -27.062 -6.440 1.00 64.19 419 HIS A CA 1
ATOM 3429 C C . HIS A 1 419 ? 9.053 -25.911 -6.962 1.00 64.19 419 HIS A C 1
ATOM 3431 O O . HIS A 1 419 ? 10.075 -26.179 -7.590 1.00 64.19 419 HIS A O 1
ATOM 3437 N N . GLN A 1 420 ? 8.673 -24.647 -6.719 1.00 76.44 420 GLN A N 1
ATOM 3438 C CA . GLN A 1 420 ? 9.366 -23.445 -7.219 1.00 76.44 420 GLN A CA 1
ATOM 3439 C C . GLN A 1 420 ? 9.696 -23.541 -8.718 1.00 76.44 420 GLN A C 1
ATOM 3441 O O . GLN A 1 420 ? 10.835 -23.346 -9.153 1.00 76.44 420 GLN A O 1
ATOM 3446 N N . THR A 1 421 ? 8.692 -23.930 -9.503 1.00 86.38 421 THR A N 1
ATOM 3447 C CA . THR A 1 421 ? 8.857 -24.306 -10.907 1.00 86.38 421 THR A CA 1
ATOM 3448 C C . THR A 1 421 ? 7.845 -23.575 -11.784 1.00 86.38 421 THR A C 1
ATOM 3450 O O . THR A 1 421 ? 6.679 -23.454 -11.417 1.00 86.38 421 THR A O 1
ATOM 3453 N N . ILE A 1 422 ? 8.295 -23.092 -12.941 1.00 89.25 422 ILE A N 1
ATOM 3454 C CA . ILE A 1 422 ? 7.484 -22.383 -13.934 1.00 89.25 422 ILE A CA 1
ATOM 3455 C C . ILE A 1 422 ? 7.291 -23.300 -15.139 1.00 89.25 422 ILE A C 1
ATOM 3457 O O . ILE A 1 422 ? 8.267 -23.799 -15.694 1.00 89.25 422 ILE A O 1
ATOM 3461 N N . TYR A 1 423 ? 6.048 -23.511 -15.555 1.00 91.94 423 TYR A N 1
ATOM 3462 C CA . TYR A 1 423 ? 5.703 -24.210 -16.787 1.00 91.94 423 TYR A CA 1
ATOM 3463 C C . TYR A 1 423 ? 5.291 -23.190 -17.841 1.00 91.94 423 TYR A C 1
ATOM 3465 O O . TYR A 1 423 ? 4.466 -22.320 -17.575 1.00 91.94 423 TYR A O 1
ATOM 3473 N N . ILE A 1 424 ? 5.887 -23.286 -19.026 1.00 92.62 424 ILE A N 1
ATOM 3474 C CA . ILE A 1 424 ? 5.670 -22.341 -20.123 1.00 92.62 424 ILE A CA 1
ATOM 3475 C C . ILE A 1 424 ? 5.217 -23.120 -21.352 1.00 92.62 424 ILE A C 1
ATOM 3477 O O . ILE A 1 424 ? 5.906 -24.048 -21.791 1.00 92.62 424 ILE A O 1
ATOM 3481 N N . ALA A 1 425 ? 4.079 -22.722 -21.919 1.00 91.56 425 ALA A N 1
ATOM 3482 C CA . ALA A 1 425 ? 3.636 -23.170 -23.228 1.00 91.56 425 ALA A CA 1
ATOM 3483 C C . ALA A 1 425 ? 4.440 -22.433 -24.308 1.00 91.56 425 ALA A C 1
ATOM 3485 O O . ALA A 1 425 ? 4.165 -21.286 -24.665 1.00 91.56 425 ALA A O 1
ATOM 3486 N N . ASP A 1 426 ? 5.481 -23.096 -24.805 1.00 90.81 426 ASP A N 1
ATOM 3487 C CA . ASP A 1 426 ? 6.372 -22.587 -25.842 1.00 90.81 426 ASP A CA 1
ATOM 3488 C C . ASP A 1 426 ? 5.737 -22.869 -27.213 1.00 90.81 426 ASP A C 1
ATOM 3490 O O . ASP A 1 426 ? 6.084 -23.827 -27.917 1.00 90.81 426 ASP A O 1
ATOM 3494 N N . TRP A 1 427 ? 4.707 -22.076 -27.526 1.00 86.31 427 TRP A N 1
ATOM 3495 C CA . TRP A 1 427 ? 3.746 -22.294 -28.612 1.00 86.31 427 TRP A CA 1
ATOM 3496 C C . TRP A 1 427 ? 4.425 -22.558 -29.957 1.00 86.31 427 TRP A C 1
ATOM 3498 O O . TRP A 1 427 ? 4.072 -23.505 -30.672 1.00 86.31 427 TRP A O 1
ATOM 3508 N N . GLY A 1 428 ? 5.434 -21.752 -30.291 1.00 79.56 428 GLY A N 1
ATOM 3509 C CA . GLY A 1 428 ? 6.138 -21.817 -31.568 1.00 79.56 428 GLY A CA 1
ATOM 3510 C C . GLY A 1 428 ? 7.070 -23.019 -31.687 1.00 79.56 428 GLY A C 1
ATOM 3511 O O . GLY A 1 428 ? 7.312 -23.483 -32.796 1.00 79.56 428 GLY A O 1
ATOM 3512 N N . ASN A 1 429 ? 7.554 -23.553 -30.564 1.00 84.69 429 ASN A N 1
ATOM 3513 C CA . ASN A 1 429 ? 8.388 -24.758 -30.529 1.00 84.69 429 ASN A CA 1
ATOM 3514 C C . ASN A 1 429 ? 7.591 -26.039 -30.233 1.00 84.69 429 ASN A C 1
ATOM 3516 O O . ASN A 1 429 ? 8.180 -27.117 -30.143 1.00 84.69 429 ASN A O 1
ATOM 3520 N N . HIS A 1 430 ? 6.269 -25.933 -30.072 1.00 89.88 430 HIS A N 1
ATOM 3521 C CA . HIS A 1 430 ? 5.358 -27.065 -29.886 1.00 89.88 430 HIS A CA 1
ATOM 3522 C C . HIS A 1 430 ? 5.717 -27.948 -28.682 1.00 89.88 430 HIS A C 1
ATOM 3524 O O . HIS A 1 430 ? 5.759 -29.181 -28.761 1.00 89.88 430 HIS A O 1
ATOM 3530 N N . ARG A 1 431 ? 6.028 -27.303 -27.557 1.00 92.81 431 ARG A N 1
ATOM 3531 C CA . ARG A 1 431 ? 6.507 -27.973 -26.345 1.00 92.81 431 ARG A CA 1
ATOM 3532 C C . ARG A 1 431 ? 6.076 -27.240 -25.080 1.00 92.81 431 ARG A C 1
ATOM 3534 O O . ARG A 1 431 ? 5.797 -26.045 -25.119 1.00 92.81 431 ARG A O 1
ATOM 3541 N N . ILE A 1 432 ? 6.094 -27.952 -23.959 1.00 94.00 432 ILE A N 1
ATOM 3542 C CA . ILE A 1 432 ? 6.029 -27.363 -22.621 1.00 94.00 432 ILE A CA 1
ATOM 3543 C C . ILE A 1 432 ? 7.424 -27.399 -22.008 1.00 94.00 432 ILE A C 1
ATOM 3545 O O . ILE A 1 432 ? 8.061 -28.457 -21.939 1.00 94.00 432 ILE A O 1
ATOM 3549 N N . VAL A 1 433 ? 7.890 -26.236 -21.562 1.00 93.00 433 VAL A N 1
ATOM 3550 C CA . VAL A 1 433 ? 9.188 -26.077 -20.905 1.00 93.00 433 VAL A CA 1
ATOM 3551 C C . VAL A 1 433 ? 8.973 -25.888 -19.410 1.00 93.00 433 VAL A C 1
ATOM 3553 O O . VAL A 1 433 ? 8.243 -24.998 -18.986 1.00 93.00 433 VAL A O 1
ATOM 3556 N N . GLU A 1 434 ? 9.631 -26.726 -18.618 1.00 92.44 434 GLU A N 1
ATOM 3557 C CA . GLU A 1 434 ? 9.789 -26.573 -17.178 1.00 92.44 434 GLU A CA 1
ATOM 3558 C C . GLU A 1 434 ? 11.024 -25.718 -16.887 1.00 92.44 434 GLU A C 1
ATOM 3560 O O . GLU A 1 434 ? 12.131 -26.027 -17.333 1.00 92.44 434 GLU A O 1
ATOM 3565 N N . TRP A 1 435 ? 10.857 -24.657 -16.108 1.00 88.88 435 TRP A N 1
ATOM 3566 C CA . TRP A 1 435 ? 11.927 -23.759 -15.703 1.00 88.88 435 TRP A CA 1
ATOM 3567 C C . TRP A 1 435 ? 11.978 -23.658 -14.182 1.00 88.88 435 TRP A C 1
ATOM 3569 O O . TRP A 1 435 ? 11.086 -23.104 -13.540 1.00 88.88 435 TRP A O 1
ATOM 3579 N N . LYS A 1 436 ? 13.033 -24.210 -13.582 1.00 85.81 436 LYS A N 1
ATOM 3580 C CA . LYS A 1 436 ? 13.239 -24.142 -12.130 1.00 85.81 436 LYS A CA 1
ATOM 3581 C C . LYS A 1 436 ? 13.764 -22.771 -11.729 1.00 85.81 436 LYS A C 1
ATOM 3583 O O . LYS A 1 436 ? 14.529 -22.151 -12.471 1.00 85.81 436 LYS A O 1
ATOM 3588 N N . TYR A 1 437 ? 13.391 -22.314 -10.539 1.00 74.69 437 TYR A N 1
ATOM 3589 C CA . TYR A 1 437 ? 13.853 -21.031 -10.020 1.00 74.69 437 TYR A CA 1
ATOM 3590 C C . TYR A 1 437 ? 15.396 -20.944 -10.026 1.00 74.69 437 TYR A C 1
ATOM 3592 O O . TYR A 1 437 ? 16.082 -21.891 -9.640 1.00 74.69 437 TYR A O 1
ATOM 3600 N N . ALA A 1 438 ? 15.940 -19.818 -10.503 1.00 71.31 438 ALA A N 1
ATOM 3601 C CA . ALA A 1 438 ? 17.375 -19.561 -10.721 1.00 71.31 438 ALA A CA 1
ATOM 3602 C C . ALA A 1 438 ? 18.096 -20.433 -11.781 1.00 71.31 438 ALA A C 1
ATOM 3604 O O . ALA A 1 438 ? 19.314 -20.300 -11.953 1.00 71.31 438 ALA A O 1
ATOM 3605 N N . ALA A 1 439 ? 17.389 -21.290 -12.526 1.00 76.75 439 ALA A N 1
ATOM 3606 C CA . ALA A 1 439 ? 17.982 -22.035 -13.634 1.00 76.75 439 ALA A CA 1
ATOM 3607 C C . ALA A 1 439 ? 18.278 -21.120 -14.837 1.00 76.75 439 ALA A C 1
ATOM 3609 O O . ALA A 1 439 ? 17.498 -20.231 -15.173 1.00 76.75 439 ALA A O 1
ATOM 3610 N N . LYS A 1 440 ? 19.401 -21.361 -15.528 1.00 76.81 440 LYS A N 1
ATOM 3611 C CA . LYS A 1 440 ? 19.766 -20.635 -16.764 1.00 76.81 440 LYS A CA 1
ATOM 3612 C C . LYS A 1 440 ? 19.176 -21.255 -18.038 1.00 76.81 440 LYS A C 1
ATOM 3614 O O . LYS A 1 440 ? 19.237 -20.646 -19.101 1.00 76.81 440 LYS A O 1
ATOM 3619 N N . THR A 1 441 ? 18.655 -22.473 -17.934 1.00 85.81 441 THR A N 1
ATOM 3620 C CA . THR A 1 441 ? 18.085 -23.280 -19.020 1.00 85.81 441 THR A CA 1
ATOM 3621 C C . THR A 1 441 ? 16.862 -24.012 -18.483 1.00 85.81 441 THR A C 1
ATOM 3623 O O . THR A 1 441 ? 16.925 -24.550 -17.375 1.00 85.81 441 THR A O 1
ATOM 3626 N N . GLY A 1 442 ? 15.796 -24.081 -19.269 1.00 88.19 442 GLY A N 1
ATOM 3627 C CA . GLY A 1 442 ? 14.651 -24.942 -19.011 1.00 88.19 442 GLY A CA 1
ATOM 3628 C C . GLY A 1 442 ? 14.885 -26.399 -19.419 1.00 88.19 442 GLY A C 1
ATOM 3629 O O . GLY A 1 442 ? 15.917 -26.766 -19.985 1.00 88.19 442 GLY A O 1
ATOM 3630 N N . GLN A 1 443 ? 13.893 -27.235 -19.136 1.00 90.81 443 GLN A N 1
ATOM 3631 C CA . GLN A 1 443 ? 13.818 -28.641 -19.508 1.00 90.81 443 GLN A CA 1
ATOM 3632 C C . GLN A 1 443 ? 12.501 -28.889 -20.244 1.00 90.81 443 GLN A C 1
ATOM 3634 O O . GLN A 1 443 ? 11.442 -28.475 -19.787 1.00 90.81 443 GLN A O 1
ATOM 3639 N N . VAL A 1 444 ? 12.542 -29.584 -21.381 1.00 91.38 444 VAL A N 1
ATOM 3640 C CA . VAL A 1 444 ? 11.310 -29.986 -22.074 1.00 91.38 444 VAL A CA 1
ATOM 3641 C C . VAL A 1 444 ? 10.647 -31.113 -21.290 1.00 91.38 444 VAL A C 1
ATOM 3643 O O . VAL A 1 444 ? 11.274 -32.149 -21.064 1.00 91.38 444 VAL A O 1
ATOM 3646 N N . VAL A 1 445 ? 9.397 -30.904 -20.877 1.00 91.31 445 VAL A N 1
ATOM 3647 C CA . VAL A 1 445 ? 8.621 -31.881 -20.090 1.00 91.31 445 VAL A CA 1
ATOM 3648 C C . VAL A 1 445 ? 7.450 -32.489 -20.858 1.00 91.31 445 VAL A C 1
ATOM 3650 O O . VAL A 1 445 ? 7.005 -33.575 -20.508 1.00 91.31 445 VAL A O 1
ATOM 3653 N N . ALA A 1 446 ? 6.999 -31.844 -21.937 1.00 91.19 446 ALA A N 1
ATOM 3654 C CA . ALA A 1 446 ? 6.017 -32.395 -22.868 1.00 91.19 446 ALA A CA 1
ATOM 3655 C C . ALA A 1 446 ? 6.254 -31.858 -24.288 1.00 91.19 446 ALA A C 1
ATOM 3657 O O . ALA A 1 446 ? 6.658 -30.705 -24.461 1.00 91.19 446 ALA A O 1
ATOM 3658 N N . GLY A 1 447 ? 5.985 -32.676 -25.307 1.00 90.06 447 GLY A N 1
ATOM 3659 C CA . GLY A 1 447 ? 6.200 -32.318 -26.714 1.00 90.06 447 GLY A CA 1
ATOM 3660 C C . GLY A 1 447 ? 7.674 -32.114 -27.094 1.00 90.06 447 GLY A C 1
ATOM 3661 O O . GLY A 1 447 ? 8.572 -32.742 -26.533 1.00 90.06 447 GLY A O 1
ATOM 3662 N N . GLY A 1 448 ? 7.927 -31.256 -28.090 1.00 82.81 448 GLY A N 1
ATOM 3663 C CA . GLY A 1 448 ? 9.279 -30.951 -28.587 1.00 82.81 448 GLY A CA 1
ATOM 3664 C C . GLY A 1 448 ? 9.904 -32.006 -29.513 1.00 82.81 448 GLY A C 1
ATOM 3665 O O . GLY A 1 448 ? 11.054 -31.844 -29.914 1.00 82.81 448 GLY A O 1
ATOM 3666 N N . ASN A 1 449 ? 9.151 -33.049 -29.881 1.00 81.56 449 ASN A N 1
ATOM 3667 C CA . ASN A 1 449 ? 9.568 -34.135 -30.776 1.00 81.56 449 ASN A CA 1
ATOM 3668 C C . ASN A 1 449 ? 8.791 -34.082 -32.106 1.00 81.56 449 ASN A C 1
ATOM 3670 O O . ASN A 1 449 ? 8.079 -35.026 -32.448 1.00 81.56 449 ASN A O 1
ATOM 3674 N N . GLU A 1 450 ? 8.933 -32.972 -32.839 1.00 76.19 450 GLU A N 1
ATOM 3675 C CA . GLU A 1 450 ? 8.213 -32.656 -34.091 1.00 76.19 450 GLU A CA 1
ATOM 3676 C C . GLU A 1 450 ? 6.718 -32.320 -33.905 1.00 76.19 450 GLU A C 1
ATOM 3678 O O . GLU A 1 450 ? 6.097 -32.639 -32.891 1.00 76.19 450 GLU A O 1
ATOM 3683 N N . ILE A 1 451 ? 6.144 -31.633 -34.900 1.00 83.44 451 ILE A N 1
ATOM 3684 C CA . ILE A 1 451 ? 4.718 -31.280 -34.934 1.00 83.44 451 ILE A CA 1
ATOM 3685 C C . ILE A 1 451 ? 3.901 -32.540 -35.208 1.00 83.44 451 ILE A C 1
ATOM 3687 O O . ILE A 1 451 ? 4.125 -33.212 -36.214 1.00 83.44 451 ILE A O 1
ATOM 3691 N N . GLY A 1 452 ? 2.897 -32.825 -34.380 1.00 82.38 452 GLY A N 1
ATOM 3692 C CA . GLY A 1 452 ? 1.957 -33.899 -34.686 1.00 82.38 452 GLY A CA 1
ATOM 3693 C C . GLY A 1 452 ? 0.950 -34.200 -33.585 1.00 82.38 452 GLY A C 1
ATOM 3694 O O . GLY A 1 452 ? 0.889 -33.513 -32.569 1.00 82.38 452 GLY A O 1
ATOM 3695 N N . LYS A 1 453 ? 0.133 -35.233 -33.827 1.00 86.00 453 LYS A N 1
ATOM 3696 C CA . LYS A 1 453 ? -0.997 -35.666 -32.978 1.00 86.00 453 LYS A CA 1
ATOM 3697 C C . LYS A 1 453 ? -0.706 -36.910 -32.138 1.00 86.00 453 LYS A C 1
ATOM 3699 O O . LYS A 1 453 ? -1.593 -37.387 -31.426 1.00 86.00 453 LYS A O 1
ATOM 3704 N N . ARG A 1 454 ? 0.502 -37.475 -32.238 1.00 88.62 454 ARG A N 1
ATOM 3705 C CA . ARG A 1 454 ? 0.886 -38.648 -31.444 1.00 88.62 454 ARG A CA 1
ATOM 3706 C C . ARG A 1 454 ? 0.835 -38.326 -29.949 1.00 88.62 454 ARG A C 1
ATOM 3708 O O . ARG A 1 454 ? 0.795 -37.160 -29.558 1.00 88.62 454 ARG A O 1
ATOM 3715 N N . SER A 1 455 ? 0.812 -39.363 -29.119 1.00 87.06 455 SER A N 1
ATOM 3716 C CA . SER A 1 455 ? 0.784 -39.209 -27.663 1.00 87.06 455 SER A CA 1
ATOM 3717 C C . SER A 1 455 ? 2.019 -38.478 -27.129 1.00 87.06 455 SER A C 1
ATOM 3719 O O . SER A 1 455 ? 1.921 -37.783 -26.135 1.00 87.06 455 SER A O 1
ATOM 3721 N N . ASP A 1 456 ? 3.163 -38.565 -27.802 1.00 87.44 456 ASP A N 1
ATOM 3722 C CA . ASP A 1 456 ? 4.420 -37.894 -27.448 1.00 87.44 456 ASP A CA 1
ATOM 3723 C C . ASP A 1 456 ? 4.624 -36.524 -28.128 1.00 87.44 456 ASP A C 1
ATOM 3725 O O . ASP A 1 456 ? 5.692 -35.918 -27.998 1.00 87.44 456 ASP A O 1
ATOM 3729 N N . GLN A 1 457 ? 3.614 -36.016 -28.843 1.00 91.38 457 GLN A N 1
ATOM 3730 C CA . GLN A 1 457 ? 3.690 -34.791 -29.643 1.00 91.38 457 GLN A CA 1
ATOM 3731 C C . GLN A 1 457 ? 2.616 -33.770 -29.255 1.00 91.38 457 GLN A C 1
ATOM 3733 O O . GLN A 1 457 ? 1.512 -34.116 -28.833 1.00 91.38 457 GLN A O 1
ATOM 3738 N N . LEU A 1 458 ? 2.956 -32.497 -29.449 1.00 91.38 458 LEU A N 1
ATOM 3739 C CA . LEU A 1 458 ? 2.057 -31.354 -29.319 1.00 91.38 458 LEU A CA 1
ATOM 3740 C C . LEU A 1 458 ? 2.111 -30.541 -30.619 1.00 91.38 458 LEU A C 1
ATOM 3742 O O . LEU A 1 458 ? 3.086 -30.603 -31.371 1.00 91.38 458 LEU A O 1
ATOM 3746 N N . HIS A 1 459 ? 1.078 -29.754 -30.880 1.00 87.62 459 HIS A N 1
ATOM 3747 C CA . HIS A 1 459 ? 1.018 -28.787 -31.961 1.00 87.62 459 HIS A CA 1
ATOM 3748 C C . HIS A 1 459 ? 0.468 -27.473 -31.413 1.00 87.62 459 HIS A C 1
ATOM 3750 O O . HIS A 1 459 ? -0.721 -27.342 -31.139 1.00 87.62 459 HIS A O 1
ATOM 3756 N N . ARG A 1 460 ? 1.355 -26.477 -31.305 1.00 86.44 460 ARG A N 1
ATOM 3757 C CA . ARG A 1 460 ? 1.015 -25.113 -30.862 1.00 86.44 460 ARG A CA 1
ATOM 3758 C C . ARG A 1 460 ? 0.239 -25.111 -29.533 1.00 86.44 460 ARG A C 1
ATOM 3760 O O . ARG A 1 460 ? -0.905 -24.656 -29.505 1.00 86.44 460 ARG A O 1
ATOM 3767 N N . PRO A 1 461 ? 0.833 -25.643 -28.446 1.00 92.00 461 PRO A N 1
ATOM 3768 C CA . PRO A 1 461 ? 0.181 -25.621 -27.150 1.00 92.00 461 PRO A CA 1
ATOM 3769 C C . PRO A 1 461 ? -0.009 -24.169 -26.715 1.00 92.00 461 PRO A C 1
ATOM 3771 O O . PRO A 1 461 ? 0.924 -23.370 -26.818 1.00 92.00 461 PRO A O 1
ATOM 3774 N N . THR A 1 462 ? -1.211 -23.821 -26.275 1.00 86.69 462 THR A N 1
ATOM 3775 C CA . THR A 1 462 ? -1.536 -22.444 -25.886 1.00 86.69 462 THR A CA 1
ATOM 3776 C C . THR A 1 462 ? -1.453 -22.259 -24.381 1.00 86.69 462 THR A C 1
ATOM 3778 O O . THR A 1 462 ? -0.998 -21.215 -23.943 1.00 86.69 462 THR A O 1
ATOM 3781 N N . ASP A 1 463 ? -1.804 -23.268 -23.583 1.00 93.12 463 ASP A N 1
ATOM 3782 C CA . ASP A 1 463 ? -1.837 -23.136 -22.125 1.00 93.12 463 ASP A CA 1
ATOM 3783 C C . ASP A 1 463 ? -1.488 -24.442 -21.404 1.00 93.12 463 ASP A C 1
ATOM 3785 O O . ASP A 1 463 ? -1.601 -25.535 -21.973 1.00 93.12 463 ASP A O 1
ATOM 3789 N N . VAL A 1 464 ? -1.047 -24.332 -20.151 1.00 94.81 464 VAL A N 1
ATOM 3790 C CA . VAL A 1 464 ? -0.668 -25.466 -19.302 1.00 94.81 464 VAL A CA 1
ATOM 3791 C C . VAL A 1 464 ? -0.988 -25.181 -17.840 1.00 94.81 464 VAL A C 1
ATOM 3793 O O . VAL A 1 464 ? -0.655 -24.121 -17.336 1.00 94.81 464 VAL A O 1
ATOM 3796 N N . ILE A 1 465 ? -1.564 -26.151 -17.129 1.00 94.06 465 ILE A N 1
ATOM 3797 C CA . ILE A 1 465 ? -1.791 -26.092 -15.676 1.00 94.06 465 ILE A CA 1
ATOM 3798 C C . ILE A 1 465 ? -1.363 -27.402 -15.004 1.00 94.06 465 ILE A C 1
ATOM 3800 O O . ILE A 1 465 ? -1.248 -28.440 -15.655 1.00 94.06 465 ILE A O 1
ATOM 3804 N N . VAL A 1 466 ? -1.135 -27.379 -13.689 1.00 91.12 466 VAL A N 1
ATOM 3805 C CA . VAL A 1 466 ? -0.789 -28.584 -12.915 1.00 91.12 466 VAL A CA 1
ATOM 3806 C C . VAL A 1 466 ? -2.031 -29.176 -12.249 1.00 91.12 466 VAL A C 1
ATOM 3808 O O . VAL A 1 466 ? -2.646 -28.555 -11.381 1.00 91.12 466 VAL A O 1
ATOM 3811 N N . ASP A 1 467 ? -2.344 -30.427 -12.582 1.00 88.75 467 ASP A N 1
ATOM 3812 C CA . ASP A 1 467 ? -3.279 -31.260 -11.832 1.00 88.75 467 ASP A CA 1
ATOM 3813 C C . ASP A 1 467 ? -2.554 -31.914 -10.650 1.00 88.75 467 ASP A C 1
ATOM 3815 O O . ASP A 1 467 ? -1.890 -32.950 -10.765 1.00 88.75 467 ASP A O 1
ATOM 3819 N N . LYS A 1 468 ? -2.702 -31.282 -9.483 1.00 81.94 468 LYS A N 1
ATOM 3820 C CA . LYS A 1 468 ? -2.067 -31.702 -8.226 1.00 81.94 468 LYS A CA 1
ATOM 3821 C C . LYS A 1 468 ? -2.559 -33.060 -7.719 1.00 81.94 468 LYS A C 1
ATOM 3823 O O . LYS A 1 468 ? -1.850 -33.684 -6.935 1.00 81.94 468 LYS A O 1
ATOM 3828 N N . ARG A 1 469 ? -3.762 -33.506 -8.100 1.00 79.81 469 ARG A N 1
ATOM 3829 C CA . ARG A 1 469 ? -4.344 -34.765 -7.598 1.00 79.81 469 ARG A CA 1
ATOM 3830 C C . ARG A 1 469 ? -3.730 -35.968 -8.294 1.00 79.81 469 ARG A C 1
ATOM 3832 O O . ARG A 1 469 ? -3.433 -36.960 -7.638 1.00 79.81 469 ARG A O 1
ATOM 3839 N N . ASN A 1 470 ? -3.524 -35.843 -9.602 1.00 79.88 470 ASN A N 1
ATOM 3840 C CA . ASN A 1 470 ? -2.971 -36.901 -10.445 1.00 79.88 470 ASN A CA 1
ATOM 3841 C C . ASN A 1 470 ? -1.467 -36.736 -10.718 1.00 79.88 470 ASN A C 1
ATOM 3843 O O . ASN A 1 470 ? -0.901 -37.542 -11.449 1.00 79.88 470 ASN A O 1
ATOM 3847 N N . ASP A 1 471 ? -0.832 -35.701 -10.153 1.00 86.12 471 ASP A N 1
ATOM 3848 C CA . ASP A 1 471 ? 0.581 -35.360 -10.372 1.00 86.12 471 ASP A CA 1
ATOM 3849 C C . ASP A 1 471 ? 0.927 -35.275 -11.873 1.00 86.12 471 ASP A C 1
ATOM 3851 O O . ASP A 1 471 ? 1.856 -35.902 -12.390 1.00 86.12 471 ASP A O 1
ATOM 3855 N N . SER A 1 472 ? 0.105 -34.517 -12.603 1.00 90.81 472 SER A N 1
ATOM 3856 C CA . SER A 1 472 ? 0.154 -34.424 -14.066 1.00 90.81 472 SER A CA 1
ATOM 3857 C C . SER A 1 472 ? -0.007 -32.983 -14.553 1.00 90.81 472 SER A C 1
ATOM 3859 O O . SER A 1 472 ? -0.509 -32.122 -13.834 1.00 90.81 472 SER A O 1
ATOM 3861 N N . LEU A 1 473 ? 0.447 -32.707 -15.772 1.00 93.38 473 LEU A N 1
ATOM 3862 C CA . LEU A 1 473 ? 0.192 -31.464 -16.491 1.00 93.38 473 LEU A CA 1
ATOM 3863 C C . LEU A 1 473 ? -1.083 -31.620 -17.317 1.00 93.38 473 LEU A C 1
ATOM 3865 O O . LEU A 1 473 ? -1.249 -32.627 -17.999 1.00 93.38 473 LEU A O 1
ATOM 3869 N N . ILE A 1 474 ? -1.953 -30.619 -17.297 1.00 95.31 474 ILE A N 1
ATOM 3870 C CA . ILE A 1 474 ? -3.062 -30.493 -18.242 1.00 95.31 474 ILE A CA 1
ATOM 3871 C C . ILE A 1 474 ? -2.657 -29.438 -19.260 1.00 95.31 474 ILE A C 1
ATOM 3873 O O . ILE A 1 474 ? -2.330 -28.315 -18.889 1.00 95.31 474 ILE A O 1
ATOM 3877 N N . ILE A 1 475 ? -2.626 -29.818 -20.531 1.00 96.06 475 ILE A N 1
ATOM 3878 C CA . ILE A 1 475 ? -2.085 -29.012 -21.621 1.00 96.06 475 ILE A CA 1
ATOM 3879 C C . ILE A 1 475 ? -3.184 -28.789 -22.645 1.00 96.06 475 ILE A C 1
ATOM 3881 O O . ILE A 1 475 ? -3.795 -29.745 -23.127 1.00 96.06 475 ILE A O 1
ATOM 3885 N N . CYS A 1 476 ? -3.405 -27.532 -23.012 1.00 95.00 476 CYS A N 1
ATOM 3886 C CA . CYS A 1 476 ? -4.231 -27.207 -24.155 1.00 95.00 476 CYS A CA 1
ATOM 3887 C C . CYS A 1 476 ? -3.371 -27.307 -25.415 1.00 95.00 476 CYS A C 1
ATOM 3889 O O . CYS A 1 476 ? -2.507 -26.471 -25.679 1.00 95.00 476 CYS A O 1
ATOM 3891 N N . ASP A 1 477 ? -3.607 -28.361 -26.188 1.00 94.31 477 ASP A N 1
ATOM 3892 C CA . ASP A 1 477 ? -2.925 -28.662 -27.440 1.00 94.31 477 ASP A CA 1
ATOM 3893 C C . ASP A 1 477 ? -3.740 -28.073 -28.603 1.00 94.31 477 ASP A C 1
ATOM 3895 O O . ASP A 1 477 ? -4.336 -28.790 -29.415 1.00 94.31 477 ASP A O 1
ATOM 3899 N N . GLY A 1 478 ? -3.837 -26.738 -28.614 1.00 84.94 478 GLY A N 1
ATOM 3900 C CA . GLY A 1 478 ? -4.793 -25.983 -29.429 1.00 84.94 478 GLY A CA 1
ATOM 3901 C C . GLY A 1 478 ? -4.696 -26.276 -30.926 1.00 84.94 478 GLY A C 1
ATOM 3902 O O . GLY A 1 478 ? -5.713 -26.487 -31.584 1.00 84.94 478 GLY A O 1
ATOM 3903 N N . GLY A 1 479 ? -3.484 -26.416 -31.473 1.00 83.62 479 GLY A N 1
ATOM 3904 C CA . GLY A 1 479 ? -3.287 -26.764 -32.885 1.00 83.62 479 GLY A CA 1
ATOM 3905 C C . GLY A 1 479 ? -3.757 -28.176 -33.256 1.00 83.62 479 GLY A C 1
ATOM 3906 O O . GLY A 1 479 ? -3.955 -28.469 -34.437 1.00 83.62 479 GLY A O 1
ATOM 3907 N N . ASN A 1 480 ? -3.948 -29.058 -32.275 1.00 89.62 480 ASN A N 1
ATOM 3908 C CA . ASN A 1 480 ? -4.533 -30.385 -32.457 1.00 89.62 480 ASN A CA 1
ATOM 3909 C C . ASN A 1 480 ? -5.993 -30.476 -32.005 1.00 89.62 480 ASN A C 1
ATOM 3911 O O . ASN A 1 480 ? -6.587 -31.546 -32.154 1.00 89.62 480 ASN A O 1
ATOM 3915 N N . ARG A 1 481 ? -6.568 -29.372 -31.513 1.00 91.94 481 ARG A N 1
ATOM 3916 C CA . ARG A 1 481 ? -7.954 -29.263 -31.045 1.00 91.94 481 ARG A CA 1
ATOM 3917 C C . ARG A 1 481 ? -8.299 -30.240 -29.920 1.00 91.94 481 ARG A C 1
ATOM 3919 O O . ARG A 1 481 ? -9.312 -30.944 -29.974 1.00 91.94 481 ARG A O 1
ATOM 3926 N N . ARG A 1 482 ? -7.413 -30.346 -28.929 1.00 94.06 482 ARG A N 1
ATOM 3927 C CA . ARG A 1 482 ? -7.569 -31.279 -27.808 1.00 94.06 482 ARG A CA 1
ATOM 3928 C C . ARG A 1 482 ? -6.945 -30.752 -26.520 1.00 94.06 482 ARG A C 1
ATOM 3930 O O . ARG A 1 482 ? -6.027 -29.938 -26.555 1.00 94.06 482 ARG A O 1
ATOM 3937 N N . VAL A 1 483 ? -7.392 -31.293 -25.392 1.00 95.44 483 VAL A N 1
ATOM 3938 C CA . VAL A 1 483 ? -6.738 -31.136 -24.088 1.00 95.44 483 VAL A CA 1
ATOM 3939 C C . VAL A 1 483 ? -6.096 -32.462 -23.695 1.00 95.44 483 VAL A C 1
ATOM 3941 O O . VAL A 1 483 ? -6.718 -33.524 -23.798 1.00 95.44 483 VAL A O 1
ATOM 3944 N N . VAL A 1 484 ? -4.839 -32.399 -23.266 1.00 94.25 484 VAL A N 1
ATOM 3945 C CA . VAL A 1 484 ? -3.989 -33.559 -22.989 1.00 94.25 484 VAL A CA 1
ATOM 3946 C C . VAL A 1 484 ? -3.574 -33.560 -21.521 1.00 94.25 484 VAL A C 1
ATOM 3948 O O . VAL A 1 484 ? -3.144 -32.534 -21.003 1.00 94.25 484 VAL A O 1
ATOM 3951 N N . ARG A 1 485 ? -3.661 -34.714 -20.856 1.00 92.81 485 ARG A N 1
ATOM 3952 C CA . ARG A 1 485 ? -3.070 -34.961 -19.537 1.00 92.81 485 ARG A CA 1
ATOM 3953 C C . ARG A 1 485 ? -1.713 -35.638 -19.706 1.00 92.81 485 ARG A C 1
ATOM 3955 O O . ARG A 1 485 ? -1.616 -36.656 -20.382 1.00 92.81 485 ARG A O 1
ATOM 3962 N N . TRP A 1 486 ? -0.676 -35.111 -19.069 1.00 91.75 486 TRP A N 1
ATOM 3963 C CA . TRP A 1 486 ? 0.703 -35.584 -19.192 1.00 91.75 486 TRP A CA 1
ATOM 3964 C C . TRP A 1 486 ? 1.300 -35.885 -17.817 1.00 91.75 486 TRP A C 1
ATOM 3966 O O . TRP A 1 486 ? 1.414 -34.990 -16.984 1.00 91.75 486 TRP A O 1
ATOM 3976 N N . SER A 1 487 ? 1.676 -37.134 -17.539 1.00 86.81 487 SER A N 1
ATOM 3977 C CA . SER A 1 487 ? 2.203 -37.514 -16.217 1.00 86.81 487 SER A CA 1
ATOM 3978 C C . SER A 1 487 ? 3.580 -36.900 -15.944 1.00 86.81 487 SER A C 1
ATOM 3980 O O . SER A 1 487 ? 4.460 -36.933 -16.805 1.00 86.81 487 SER A O 1
ATOM 3982 N N . ARG A 1 488 ? 3.806 -36.393 -14.721 1.00 82.50 488 ARG A N 1
ATOM 3983 C CA . ARG A 1 488 ? 5.120 -35.874 -14.291 1.00 82.50 488 ARG A CA 1
ATOM 3984 C C . ARG A 1 488 ? 6.089 -36.978 -13.852 1.00 82.50 488 ARG A C 1
ATOM 3986 O O . ARG A 1 488 ? 7.282 -36.724 -13.711 1.00 82.50 488 ARG A O 1
ATOM 3993 N N . GLN A 1 489 ? 5.622 -38.217 -13.677 1.00 75.62 489 GLN A N 1
ATOM 3994 C CA . GLN A 1 489 ? 6.411 -39.339 -13.143 1.00 75.62 489 GLN A CA 1
ATOM 3995 C C . GLN A 1 489 ? 7.200 -40.118 -14.219 1.00 75.62 489 GLN A C 1
ATOM 3997 O O . GLN A 1 489 ? 7.387 -41.326 -14.100 1.00 75.62 489 GLN A O 1
ATOM 4002 N N . ASN A 1 490 ? 7.721 -39.417 -15.237 1.00 60.88 490 ASN A N 1
ATOM 4003 C CA . ASN A 1 490 ? 8.475 -39.943 -16.393 1.00 60.88 490 ASN A CA 1
ATOM 4004 C C . ASN A 1 490 ? 7.663 -40.672 -17.483 1.00 60.88 490 ASN A C 1
ATOM 4006 O O . ASN A 1 490 ? 8.204 -41.562 -18.145 1.00 60.88 490 ASN A O 1
ATOM 4010 N N . ASP A 1 491 ? 6.415 -40.272 -17.743 1.00 64.38 491 ASP A N 1
ATOM 4011 C CA . ASP A 1 491 ? 5.737 -40.696 -18.974 1.00 64.38 491 ASP A CA 1
ATOM 4012 C C . ASP A 1 491 ? 6.076 -39.738 -20.129 1.00 64.38 491 ASP A C 1
ATOM 4014 O O . ASP A 1 491 ? 5.940 -38.518 -20.018 1.00 64.38 491 ASP A O 1
ATOM 4018 N N . LYS A 1 492 ? 6.554 -40.282 -21.252 1.00 68.25 492 LYS A N 1
ATOM 4019 C CA . LYS A 1 492 ? 6.821 -39.491 -22.468 1.00 68.25 492 LYS A CA 1
ATOM 4020 C C . LYS A 1 492 ? 5.565 -39.277 -23.311 1.00 68.25 492 LYS A C 1
ATOM 4022 O O . LYS A 1 492 ? 5.658 -38.646 -24.357 1.00 68.25 492 LYS A O 1
ATOM 4027 N N . ASN A 1 493 ? 4.427 -39.811 -22.877 1.00 84.50 493 ASN A N 1
ATOM 4028 C CA . ASN A 1 493 ? 3.166 -39.766 -23.592 1.00 84.50 493 ASN A CA 1
ATOM 4029 C C . ASN A 1 493 ? 2.103 -39.007 -22.793 1.00 84.50 493 ASN A C 1
ATOM 4031 O O . ASN A 1 493 ? 1.942 -39.205 -21.592 1.00 84.50 493 ASN A O 1
ATOM 4035 N N . GLY A 1 494 ? 1.342 -38.176 -23.494 1.00 87.06 494 GLY A N 1
ATOM 4036 C CA . GLY A 1 494 ? 0.116 -37.563 -23.023 1.00 87.06 494 GLY A CA 1
ATOM 4037 C C . GLY A 1 494 ? -1.130 -38.349 -23.439 1.00 87.06 494 GLY A C 1
ATOM 4038 O O . GLY A 1 494 ? -1.230 -38.873 -24.552 1.00 87.06 494 GLY A O 1
ATOM 4039 N N . GLU A 1 495 ? -2.106 -38.391 -22.539 1.00 91.31 495 GLU A N 1
ATOM 4040 C CA . GLU A 1 495 ? -3.444 -38.941 -22.740 1.00 91.31 495 GLU A CA 1
ATOM 4041 C C . GLU A 1 495 ? -4.399 -37.824 -23.180 1.00 91.31 495 GLU A C 1
ATOM 4043 O O . GLU A 1 495 ? -4.494 -36.784 -22.531 1.00 91.31 495 GLU A O 1
ATOM 4048 N N . THR A 1 496 ? -5.134 -38.015 -24.278 1.00 92.56 496 THR A N 1
ATOM 4049 C CA . THR A 1 496 ? -6.171 -37.050 -24.680 1.00 92.56 496 THR A CA 1
ATOM 4050 C C . THR A 1 496 ? -7.392 -37.203 -23.778 1.00 92.56 496 THR A C 1
ATOM 4052 O O . THR A 1 496 ? -8.027 -38.253 -23.794 1.00 92.56 496 THR A O 1
ATOM 4055 N N . ILE A 1 497 ? -7.727 -36.153 -23.025 1.00 91.62 497 ILE A N 1
ATOM 4056 C CA . ILE A 1 497 ? -8.862 -36.149 -22.088 1.00 91.62 497 ILE A CA 1
ATOM 4057 C C . ILE A 1 497 ? -10.079 -35.387 -22.626 1.00 91.62 497 ILE A C 1
ATOM 4059 O O . ILE A 1 497 ? -11.200 -35.675 -22.220 1.00 91.62 497 ILE A O 1
ATOM 4063 N N . ILE A 1 498 ? -9.878 -34.445 -23.555 1.00 92.62 498 ILE A N 1
ATOM 4064 C CA . ILE A 1 498 ? -10.951 -33.739 -24.274 1.00 92.62 498 ILE A CA 1
ATOM 4065 C C . ILE A 1 498 ? -10.538 -33.623 -25.743 1.00 92.62 498 ILE A C 1
ATOM 4067 O O . ILE A 1 498 ? -9.416 -33.208 -26.032 1.00 92.62 498 ILE A O 1
ATOM 4071 N N . SER A 1 499 ? -11.431 -33.972 -26.668 1.00 91.88 499 SER A N 1
ATOM 4072 C CA . SER A 1 499 ? -11.238 -33.846 -28.119 1.00 91.88 499 SER A CA 1
ATOM 4073 C C . SER A 1 499 ? -12.213 -32.838 -28.735 1.00 91.88 499 SER A C 1
ATOM 4075 O O . SER A 1 499 ? -13.195 -32.452 -28.107 1.00 91.88 499 SER A O 1
ATOM 4077 N N . ASP A 1 500 ? -11.944 -32.428 -29.977 1.00 90.00 500 ASP A N 1
ATOM 4078 C CA . ASP A 1 500 ? -12.796 -31.541 -30.787 1.00 90.00 500 ASP A CA 1
ATOM 4079 C C . ASP A 1 500 ? -13.110 -30.183 -30.139 1.00 90.00 500 ASP A C 1
ATOM 4081 O O . ASP A 1 500 ? -14.183 -29.594 -30.335 1.00 90.00 500 ASP A O 1
ATOM 4085 N N . ILE A 1 501 ? -12.127 -29.664 -29.406 1.00 90.75 501 ILE A N 1
ATOM 4086 C CA . ILE A 1 501 ? -12.179 -28.368 -28.736 1.00 90.75 501 ILE A CA 1
ATOM 4087 C C . ILE A 1 501 ? -11.062 -27.471 -29.253 1.00 90.75 501 ILE A C 1
ATOM 4089 O O . ILE A 1 501 ? -9.887 -27.827 -29.175 1.00 90.75 501 ILE A O 1
ATOM 4093 N N . ASP A 1 502 ? -11.413 -26.301 -29.780 1.00 86.25 502 ASP A N 1
ATOM 4094 C CA . ASP A 1 502 ? -10.439 -25.288 -30.190 1.00 86.25 502 ASP A CA 1
ATOM 4095 C C . ASP A 1 502 ? -9.975 -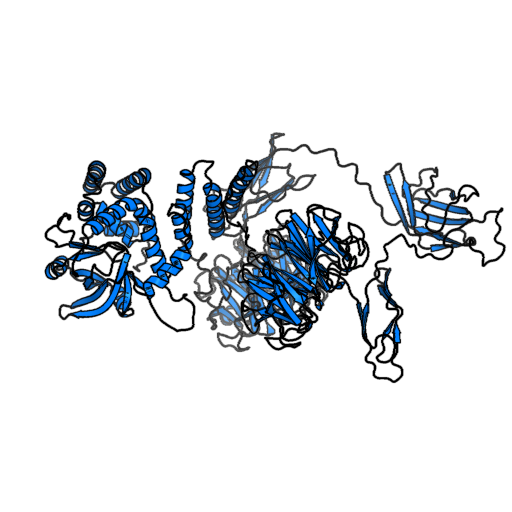24.530 -28.935 1.00 86.25 502 ASP A C 1
ATOM 4097 O O . ASP A 1 502 ? -10.324 -23.373 -28.702 1.00 86.25 502 ASP A O 1
ATOM 4101 N N . CYS A 1 503 ? -9.263 -25.241 -28.056 1.00 89.00 503 CYS A N 1
ATOM 4102 C CA . CYS A 1 503 ? -8.933 -24.729 -26.735 1.00 89.00 503 CYS A CA 1
ATOM 4103 C C . CYS A 1 503 ? -7.937 -23.557 -26.816 1.00 89.00 503 CYS A C 1
ATOM 4105 O O . CYS A 1 503 ? -7.034 -23.562 -27.657 1.00 89.00 503 CYS A O 1
ATOM 4107 N N . SER A 1 504 ? -8.093 -22.564 -25.935 1.00 85.75 504 SER A N 1
ATOM 4108 C CA . SER A 1 504 ? -7.136 -21.452 -25.802 1.00 85.75 504 SER A CA 1
ATOM 4109 C C . SER A 1 504 ? -6.542 -21.334 -24.407 1.00 85.75 504 SER A C 1
ATOM 4111 O O . SER A 1 504 ? -5.331 -21.151 -24.299 1.00 85.75 504 SER A O 1
ATOM 4113 N N . SER A 1 505 ? -7.350 -21.503 -23.359 1.00 92.06 505 SER A N 1
ATOM 4114 C CA . SER A 1 505 ? -6.906 -21.411 -21.968 1.00 92.06 505 SER A CA 1
ATOM 4115 C C . SER A 1 505 ? -7.582 -22.446 -21.076 1.00 92.06 505 SER A C 1
ATOM 4117 O O . SER A 1 505 ? -8.669 -22.949 -21.385 1.00 92.06 505 SER A O 1
ATOM 4119 N N . LEU A 1 506 ? -6.894 -22.782 -19.985 1.00 95.00 506 LEU A N 1
ATOM 4120 C CA . LEU A 1 506 ? -7.286 -23.772 -18.996 1.00 95.00 506 LEU A CA 1
ATOM 4121 C C . LEU A 1 506 ? -7.353 -23.142 -17.603 1.00 95.00 506 LEU A C 1
ATOM 4123 O O . LEU A 1 506 ? -6.444 -22.435 -17.182 1.00 95.00 506 LEU A O 1
ATOM 4127 N N . ALA A 1 507 ? -8.377 -23.499 -16.834 1.00 94.06 507 ALA A N 1
ATOM 4128 C CA . ALA A 1 507 ? -8.429 -23.233 -15.400 1.00 94.06 507 ALA A CA 1
ATOM 4129 C C . ALA A 1 507 ? -8.975 -24.459 -14.668 1.00 94.06 507 ALA A C 1
ATOM 4131 O O . ALA A 1 507 ? -9.793 -25.200 -15.208 1.00 94.06 507 ALA A O 1
ATOM 4132 N N . MET A 1 508 ? -8.526 -24.692 -13.438 1.00 90.94 508 MET A N 1
ATOM 4133 C CA . MET A 1 508 ? -9.025 -25.793 -12.617 1.00 90.94 508 MET A CA 1
ATOM 4134 C C . MET A 1 508 ? -9.305 -25.289 -11.211 1.00 90.94 508 MET A C 1
ATOM 4136 O O . MET A 1 508 ? -8.445 -24.654 -10.602 1.00 90.94 508 MET A O 1
ATOM 4140 N N . ASP A 1 509 ? -10.504 -25.570 -10.709 1.00 87.38 509 ASP A N 1
ATOM 4141 C CA . ASP A 1 509 ? -10.898 -25.148 -9.368 1.00 87.38 509 ASP A CA 1
ATOM 4142 C C . ASP A 1 509 ? -10.427 -26.133 -8.281 1.00 87.38 509 ASP A C 1
ATOM 4144 O O . ASP A 1 509 ? -9.874 -27.207 -8.548 1.00 87.38 509 ASP A O 1
ATOM 4148 N N . ASN A 1 510 ? -10.660 -25.777 -7.016 1.00 82.69 510 ASN A N 1
ATOM 4149 C CA . ASN A 1 510 ? -10.279 -26.604 -5.867 1.00 82.69 510 ASN A CA 1
ATOM 4150 C C . ASN A 1 510 ? -10.996 -27.971 -5.836 1.00 82.69 510 ASN A C 1
ATOM 4152 O O . ASN A 1 510 ? -10.491 -28.925 -5.226 1.00 82.69 510 ASN A O 1
ATOM 4156 N N . ASN A 1 511 ? -12.134 -28.098 -6.528 1.00 83.19 511 ASN A N 1
ATOM 4157 C CA . ASN A 1 511 ? -12.876 -29.348 -6.677 1.00 83.19 511 ASN A CA 1
ATOM 4158 C C . ASN A 1 511 ? -12.315 -30.234 -7.794 1.00 83.19 511 ASN A C 1
ATOM 4160 O O . ASN A 1 511 ? -12.679 -31.411 -7.844 1.00 83.19 511 ASN A O 1
ATOM 4164 N N . GL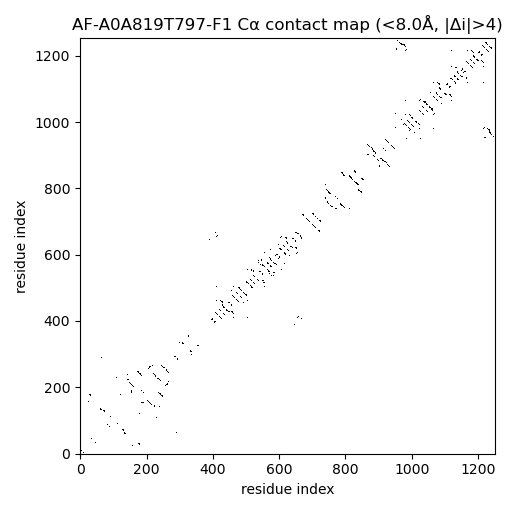Y A 1 512 ? -11.348 -29.741 -8.571 1.00 85.25 512 GLY A N 1
ATOM 4165 C CA . GLY A 1 512 ? -10.749 -30.449 -9.697 1.00 85.25 512 GLY A CA 1
ATOM 4166 C C . GLY A 1 512 ? -11.605 -30.390 -10.960 1.00 85.25 512 GLY A C 1
ATOM 4167 O O . GLY A 1 512 ? -11.356 -31.173 -11.875 1.00 85.25 512 GLY A O 1
ATOM 4168 N N . ASP A 1 513 ? -12.602 -29.502 -11.011 1.00 91.12 513 ASP A N 1
ATOM 4169 C CA . ASP A 1 513 ? -13.388 -29.283 -12.221 1.00 91.12 513 ASP A CA 1
ATOM 4170 C C . ASP A 1 513 ? -12.535 -28.490 -13.220 1.00 91.12 513 ASP A C 1
ATOM 4172 O O . ASP A 1 513 ? -11.923 -27.476 -12.868 1.00 91.12 513 ASP A O 1
ATOM 4176 N N . LEU A 1 514 ? -12.483 -28.961 -14.467 1.00 94.00 514 LEU A N 1
ATOM 4177 C CA . LEU A 1 514 ? -11.662 -28.377 -15.525 1.00 94.00 514 LEU A CA 1
ATOM 4178 C C . LEU A 1 514 ? -12.498 -27.431 -16.385 1.00 94.00 514 LEU A C 1
ATOM 4180 O O . LEU A 1 514 ? -13.503 -27.836 -16.968 1.00 94.00 514 LEU A O 1
ATOM 4184 N N . TYR A 1 515 ? -12.049 -26.189 -16.504 1.00 96.31 515 TYR A N 1
ATOM 4185 C CA . TYR A 1 515 ? -12.638 -25.148 -17.333 1.00 96.31 515 TYR A CA 1
ATOM 4186 C C . TYR A 1 515 ? -11.754 -24.932 -18.560 1.00 96.31 515 TYR A C 1
ATOM 4188 O O . TYR A 1 515 ? -10.531 -24.843 -18.439 1.00 96.31 515 TYR A O 1
ATOM 4196 N N . VAL A 1 516 ? -12.369 -24.858 -19.738 1.00 96.44 516 VAL A N 1
ATOM 4197 C CA . VAL A 1 516 ? -11.667 -24.694 -21.017 1.00 96.44 516 VAL A CA 1
ATOM 4198 C C . VAL A 1 516 ? -12.404 -23.672 -21.872 1.00 96.44 516 VAL A C 1
ATOM 4200 O O . VAL A 1 516 ? -13.618 -23.796 -22.069 1.00 96.44 516 VAL A O 1
ATOM 4203 N N . SER A 1 517 ? -11.685 -22.674 -22.388 1.00 94.88 517 SER A N 1
ATOM 4204 C CA . SER A 1 517 ? -12.223 -21.754 -23.397 1.00 94.88 517 SER A CA 1
ATOM 4205 C C . SER A 1 517 ? -12.102 -22.345 -24.798 1.00 94.88 517 SER A C 1
ATOM 4207 O O . SER A 1 517 ? -11.041 -22.840 -25.167 1.00 94.88 517 SER A O 1
ATOM 4209 N N . ASP A 1 518 ? -13.180 -22.277 -25.580 1.00 93.38 518 ASP A N 1
ATOM 4210 C CA . ASP A 1 518 ? -13.212 -22.613 -27.006 1.00 93.38 518 ASP A CA 1
ATOM 4211 C C . ASP A 1 518 ? -13.371 -21.310 -27.804 1.00 93.38 518 ASP A C 1
ATOM 4213 O O . ASP A 1 518 ? -14.442 -20.687 -27.818 1.00 93.38 518 ASP A O 1
ATOM 4217 N N . HIS A 1 519 ? -12.282 -20.862 -28.434 1.00 84.44 519 HIS A N 1
ATOM 4218 C CA . HIS A 1 519 ? -12.248 -19.559 -29.103 1.00 84.44 519 HIS A CA 1
ATOM 4219 C C . HIS A 1 519 ? -13.049 -19.533 -30.408 1.00 84.44 519 HIS A C 1
ATOM 4221 O O . HIS A 1 519 ? -13.524 -18.472 -30.808 1.00 84.44 519 HIS A O 1
ATOM 4227 N N . VAL A 1 520 ? -13.237 -20.687 -31.057 1.00 85.69 520 VAL A N 1
ATOM 4228 C CA . VAL A 1 520 ? -14.011 -20.798 -32.302 1.00 85.69 520 VAL A CA 1
ATOM 4229 C C . VAL A 1 520 ? -15.505 -20.839 -31.997 1.00 85.69 520 VAL A C 1
ATOM 4231 O O . VAL A 1 520 ? -16.296 -20.171 -32.665 1.00 85.69 520 VAL A O 1
ATOM 4234 N N . LYS A 1 521 ? -15.911 -21.588 -30.966 1.00 88.62 521 LYS A N 1
ATOM 4235 C CA . LYS A 1 521 ? -17.317 -21.667 -30.538 1.00 88.62 521 LYS A CA 1
ATOM 4236 C C . LYS A 1 521 ? -17.757 -20.492 -29.664 1.00 88.62 521 LYS A C 1
ATOM 4238 O O . LYS A 1 521 ? -18.952 -20.351 -29.417 1.00 88.62 521 LYS A O 1
ATOM 4243 N N . ASN A 1 522 ? -16.832 -19.618 -29.262 1.00 92.75 522 ASN A N 1
ATOM 4244 C CA . ASN A 1 522 ? -17.100 -18.437 -28.437 1.00 92.75 522 ASN A CA 1
ATOM 4245 C C . ASN A 1 522 ? -17.768 -18.791 -27.097 1.00 92.75 522 ASN A C 1
ATOM 4247 O O . ASN A 1 522 ? -18.770 -18.196 -26.688 1.00 92.75 522 ASN A O 1
ATOM 4251 N N . GLU A 1 523 ? -17.232 -19.801 -26.419 1.00 95.44 523 GLU A N 1
ATOM 4252 C CA . GLU A 1 523 ? -17.794 -20.316 -25.172 1.00 95.44 523 GLU A CA 1
ATOM 4253 C C . GLU A 1 523 ? -16.707 -20.795 -24.210 1.00 95.44 523 GLU A C 1
ATOM 4255 O O . GLU A 1 523 ? -15.583 -21.103 -24.605 1.00 95.44 523 GLU A O 1
ATOM 4260 N N . VAL A 1 524 ? -17.062 -20.880 -22.931 1.00 96.75 524 VAL A N 1
ATOM 4261 C CA . VAL A 1 524 ? -16.257 -21.539 -21.901 1.00 96.75 524 VAL A CA 1
ATOM 4262 C C . VAL A 1 524 ? -17.067 -22.690 -21.338 1.00 96.75 524 VAL A C 1
ATOM 4264 O O . VAL A 1 524 ? -18.233 -22.523 -20.964 1.00 96.75 524 VAL A O 1
ATOM 4267 N N . ARG A 1 525 ? -16.447 -23.866 -21.268 1.00 95.56 525 ARG A N 1
ATOM 4268 C CA . ARG A 1 525 ? -17.072 -25.091 -20.770 1.00 95.56 525 ARG A CA 1
ATOM 4269 C C . ARG A 1 525 ? -16.361 -25.605 -19.528 1.00 95.56 525 ARG A C 1
ATOM 4271 O O . ARG A 1 525 ? -15.145 -25.491 -19.424 1.00 95.56 525 ARG A O 1
ATOM 4278 N N . ARG A 1 526 ? -17.128 -26.209 -18.621 1.00 95.12 526 ARG A N 1
ATOM 4279 C CA . ARG A 1 526 ? -16.654 -26.899 -17.417 1.00 95.12 526 ARG A CA 1
ATOM 4280 C C . ARG A 1 526 ? -16.935 -28.397 -17.519 1.00 95.12 526 ARG A C 1
ATOM 4282 O O . ARG A 1 526 ? -18.075 -28.776 -17.785 1.00 95.12 526 ARG A O 1
ATOM 4289 N N . TRP A 1 527 ? -15.937 -29.217 -17.212 1.00 94.31 527 TRP A N 1
ATOM 4290 C CA . TRP A 1 527 ? -16.049 -30.661 -17.016 1.00 94.31 527 TRP A CA 1
ATOM 4291 C C . TRP A 1 527 ? -15.832 -31.004 -15.550 1.00 94.31 527 TRP A C 1
ATOM 4293 O O . TRP A 1 527 ? -14.785 -30.682 -14.986 1.00 94.31 527 TRP A O 1
ATOM 4303 N N . LYS A 1 528 ? -16.796 -31.699 -14.951 1.00 89.56 528 LYS A N 1
ATOM 4304 C CA . LYS A 1 528 ? -16.585 -32.367 -13.666 1.00 89.56 528 LYS A CA 1
ATOM 4305 C C . LYS A 1 528 ? -15.892 -33.707 -13.855 1.00 89.56 528 LYS A C 1
ATOM 4307 O O . LYS A 1 528 ? -15.868 -34.277 -14.948 1.00 89.56 528 LYS A O 1
ATOM 4312 N N . GLN A 1 529 ? -15.374 -34.247 -12.758 1.00 72.56 529 GLN A N 1
ATOM 4313 C CA . GLN A 1 529 ? -14.839 -35.602 -12.730 1.00 72.56 529 GLN A CA 1
ATOM 4314 C C . GLN A 1 529 ? -15.892 -36.601 -13.261 1.00 72.56 529 GLN A C 1
ATOM 4316 O O . GLN A 1 529 ? -17.020 -36.620 -12.780 1.00 72.56 529 GLN A O 1
ATOM 4321 N N . GLU A 1 530 ? -15.512 -37.406 -14.263 1.00 71.44 530 GLU A N 1
ATOM 4322 C CA . GLU A 1 530 ? -16.345 -38.415 -14.958 1.00 71.44 530 GLU A CA 1
ATOM 4323 C C . GLU A 1 530 ? -17.390 -37.894 -15.971 1.00 71.44 530 GLU A C 1
ATOM 4325 O O . GLU A 1 530 ? -18.031 -38.701 -16.651 1.00 71.44 530 GLU A O 1
ATOM 4330 N N . GLU A 1 531 ? -17.532 -36.577 -16.166 1.00 83.38 531 GLU A N 1
ATOM 4331 C CA . GLU A 1 531 ? -18.386 -36.033 -17.232 1.00 83.38 531 GLU A CA 1
ATOM 4332 C C . GLU A 1 531 ? -17.739 -36.233 -18.614 1.00 83.38 531 GLU A C 1
ATOM 4334 O O . GLU A 1 531 ? -16.583 -35.880 -18.842 1.00 83.38 531 GLU A O 1
ATOM 4339 N N . ARG A 1 532 ? -18.502 -36.784 -19.569 1.00 78.75 532 ARG A N 1
ATOM 4340 C CA . ARG A 1 532 ? -18.048 -36.946 -20.965 1.00 78.75 532 ARG A CA 1
ATOM 4341 C C . ARG A 1 532 ? -18.222 -35.681 -21.804 1.00 78.75 532 ARG A C 1
ATOM 4343 O O . ARG A 1 532 ? -17.488 -35.486 -22.767 1.00 78.75 532 ARG A O 1
ATOM 4350 N N . GLU A 1 533 ? -19.177 -34.830 -21.443 1.00 86.19 533 GLU A N 1
ATOM 4351 C CA . GLU A 1 533 ? -19.494 -33.588 -22.148 1.00 86.19 533 GLU A CA 1
ATOM 4352 C C . GLU A 1 533 ? -19.460 -32.408 -21.178 1.00 86.19 533 GLU A C 1
ATOM 4354 O O . GLU A 1 533 ? -20.000 -32.484 -20.077 1.00 86.19 533 GLU A O 1
ATOM 4359 N N . GLY A 1 534 ? -18.824 -31.313 -21.596 1.00 89.31 534 GLY A N 1
ATOM 4360 C CA . GLY A 1 534 ? -18.667 -30.123 -20.768 1.00 89.31 534 GLY A CA 1
ATOM 4361 C C . GLY A 1 534 ? -19.914 -29.249 -20.780 1.00 89.31 534 GLY A C 1
ATOM 4362 O O . GLY A 1 534 ? -20.500 -28.998 -21.838 1.00 89.31 534 GLY A O 1
ATOM 4363 N N . THR A 1 535 ? -20.273 -28.730 -19.608 1.00 93.44 535 THR A N 1
ATOM 4364 C CA . THR A 1 535 ? -21.368 -27.769 -19.433 1.00 93.44 535 THR A CA 1
ATOM 4365 C C . THR A 1 535 ? -20.893 -26.364 -19.796 1.00 93.44 535 THR A C 1
ATOM 4367 O O . THR A 1 535 ? -19.856 -25.931 -19.299 1.00 93.44 535 THR A O 1
ATOM 4370 N N . ILE A 1 536 ? -21.648 -25.628 -20.613 1.00 95.06 536 ILE A N 1
ATOM 4371 C CA . ILE A 1 536 ? -21.354 -24.216 -20.912 1.00 95.06 536 ILE A CA 1
ATOM 4372 C C . ILE A 1 536 ? -21.564 -23.381 -19.643 1.00 95.06 536 ILE A C 1
ATOM 4374 O O . ILE A 1 536 ? -22.619 -23.457 -19.014 1.00 95.06 536 ILE A O 1
ATOM 4378 N N . VAL A 1 537 ? -20.555 -22.594 -19.271 1.00 95.62 537 VAL A N 1
ATOM 4379 C CA .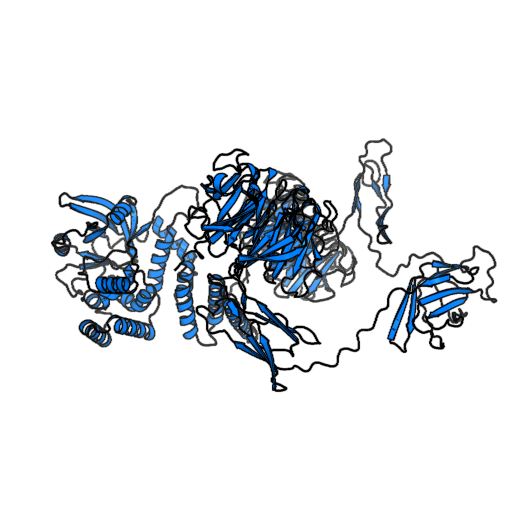 VAL A 1 537 ? -20.566 -21.727 -18.078 1.00 95.62 537 VAL A CA 1
ATOM 4380 C C . VAL A 1 537 ? -20.392 -20.243 -18.407 1.00 95.62 537 VAL A C 1
ATOM 4382 O O . VAL A 1 537 ? -20.748 -19.405 -17.586 1.00 95.62 537 VAL A O 1
ATOM 4385 N N . ALA A 1 538 ? -19.904 -19.912 -19.605 1.00 95.81 538 ALA A N 1
ATOM 4386 C CA . ALA A 1 538 ? -19.893 -18.554 -20.147 1.00 95.81 538 ALA A CA 1
ATOM 4387 C C . ALA A 1 538 ? -20.022 -18.591 -21.680 1.00 95.81 538 ALA A C 1
ATOM 4389 O O . ALA A 1 538 ? -19.508 -19.505 -22.329 1.00 95.81 538 ALA A O 1
ATOM 4390 N N . GLY A 1 539 ? -20.692 -17.596 -22.265 1.00 93.88 539 GLY A N 1
ATOM 4391 C CA . GLY A 1 539 ? -20.938 -17.531 -23.711 1.00 93.88 539 GLY A CA 1
ATOM 4392 C C . GLY A 1 539 ? -21.920 -18.593 -24.220 1.00 93.88 539 GLY A C 1
ATOM 4393 O O . GLY A 1 539 ? -22.924 -18.882 -23.570 1.00 93.88 539 GLY A O 1
ATOM 4394 N N . GLY A 1 540 ? -21.664 -19.132 -25.418 1.00 87.00 540 GLY A N 1
ATOM 4395 C CA . GLY A 1 540 ? -22.489 -20.184 -26.036 1.00 87.00 540 GLY A CA 1
ATOM 4396 C C . GLY A 1 540 ? -23.768 -19.700 -26.738 1.00 87.00 540 GLY A C 1
ATOM 4397 O O . GLY A 1 540 ? -24.520 -20.511 -27.272 1.00 87.00 540 GLY A O 1
ATOM 4398 N N . ASN A 1 541 ? -24.013 -18.385 -26.792 1.00 91.25 541 ASN A N 1
ATOM 4399 C CA . ASN A 1 541 ? -25.179 -17.779 -27.459 1.00 91.25 541 ASN A CA 1
ATOM 4400 C C . ASN A 1 541 ? -24.821 -17.116 -28.806 1.00 91.25 541 ASN A C 1
ATOM 4402 O O . ASN A 1 541 ? -25.432 -16.121 -29.207 1.00 91.25 541 ASN A O 1
ATOM 4406 N N . GLY A 1 542 ? -23.812 -17.656 -29.494 1.00 85.94 542 GLY A N 1
ATOM 4407 C CA . GLY A 1 542 ? -23.258 -17.101 -30.730 1.00 85.94 542 GLY A CA 1
ATOM 4408 C C . GLY A 1 542 ? -22.223 -15.995 -30.502 1.00 85.94 542 GLY A C 1
ATOM 4409 O O . GLY A 1 542 ? -22.028 -15.512 -29.386 1.00 85.94 542 GLY A O 1
ATOM 4410 N N . GLN A 1 543 ? -21.552 -15.613 -31.589 1.00 90.75 543 GLN A N 1
ATOM 4411 C CA . GLN A 1 543 ? -20.540 -14.561 -31.603 1.00 90.75 543 GLN A CA 1
ATOM 4412 C C . GLN A 1 543 ? -21.189 -13.176 -31.508 1.00 90.75 543 GLN A C 1
ATOM 4414 O O . GLN A 1 543 ? -22.097 -12.868 -32.283 1.00 90.75 543 GLN A O 1
ATOM 4419 N N . GLY A 1 544 ? -20.699 -12.320 -30.613 1.00 88.88 544 GLY A N 1
ATOM 4420 C CA . GLY A 1 544 ? -21.131 -10.924 -30.571 1.00 88.88 544 GLY A CA 1
ATOM 4421 C C . GLY A 1 544 ? -20.797 -10.202 -29.272 1.00 88.88 544 GLY A C 1
ATOM 4422 O O . GLY A 1 544 ? -20.100 -10.724 -28.408 1.00 88.88 544 GLY A O 1
ATOM 4423 N N . LYS A 1 545 ? -21.313 -8.974 -29.152 1.00 90.75 545 LYS A N 1
ATOM 4424 C CA . LYS A 1 545 ? -21.003 -8.021 -28.069 1.00 90.75 545 LYS A CA 1
ATOM 4425 C C . LYS A 1 545 ? -22.049 -7.954 -26.951 1.00 90.75 545 LYS A C 1
ATOM 4427 O O . LYS A 1 545 ? -21.891 -7.175 -26.009 1.00 90.75 545 LYS A O 1
ATOM 4432 N N . HIS A 1 546 ? -23.144 -8.710 -27.047 1.00 93.94 546 HIS A N 1
ATOM 4433 C CA . HIS A 1 546 ? -24.155 -8.750 -25.985 1.00 93.94 546 HIS A CA 1
ATOM 4434 C C . HIS A 1 546 ? -23.581 -9.370 -24.696 1.00 93.94 546 HIS A C 1
ATOM 4436 O O . HIS A 1 546 ? -22.543 -10.029 -24.726 1.00 93.94 546 HIS A O 1
ATOM 4442 N N . LEU A 1 547 ? -24.224 -9.135 -23.546 1.00 94.38 547 LEU A N 1
ATOM 4443 C CA . LEU A 1 547 ? -23.714 -9.586 -22.240 1.00 94.38 547 LEU A CA 1
ATOM 4444 C C . LEU A 1 547 ? -23.732 -11.114 -22.065 1.00 94.38 547 LEU A C 1
ATOM 4446 O O . LEU A 1 547 ? -23.034 -11.658 -21.218 1.00 94.38 547 LEU A O 1
ATOM 4450 N N . ASN A 1 548 ? -24.498 -11.825 -22.884 1.00 93.25 548 ASN A N 1
ATOM 4451 C CA . ASN A 1 548 ? -24.556 -13.285 -22.931 1.00 93.25 548 ASN A CA 1
ATOM 4452 C C . ASN A 1 548 ? -23.730 -13.893 -24.085 1.00 93.25 548 ASN A C 1
ATOM 4454 O O . ASN A 1 548 ? -23.817 -15.099 -24.323 1.00 93.25 548 ASN A O 1
ATOM 4458 N N . GLN A 1 549 ? -22.963 -13.075 -24.811 1.00 95.31 549 GLN A N 1
ATOM 4459 C CA . GLN A 1 549 ? -22.146 -13.471 -25.958 1.00 95.31 549 GLN A CA 1
ATOM 4460 C C . GLN A 1 549 ? -20.668 -13.157 -25.714 1.00 95.31 549 GLN A C 1
ATOM 4462 O O . GLN A 1 549 ? -20.324 -12.253 -24.952 1.00 95.31 549 GLN A O 1
ATOM 4467 N N . LEU A 1 550 ? -19.810 -13.919 -26.385 1.00 93.44 550 LEU A N 1
ATOM 4468 C CA . LEU A 1 550 ? -18.363 -13.733 -26.419 1.00 93.44 550 LEU A CA 1
ATOM 4469 C C . LEU A 1 550 ? -17.911 -13.655 -27.881 1.00 93.44 550 LEU A C 1
ATOM 4471 O O . LEU A 1 550 ? -18.621 -14.096 -28.788 1.00 93.44 550 LEU A O 1
ATOM 4475 N N . GLN A 1 551 ? -16.720 -13.119 -28.108 1.00 89.75 551 GLN A N 1
ATOM 4476 C CA . GLN A 1 551 ? -16.039 -13.131 -29.388 1.00 89.75 551 GLN A CA 1
ATOM 4477 C C . GLN A 1 551 ? -14.546 -13.395 -29.184 1.00 89.75 551 GLN A C 1
ATOM 4479 O O . GLN A 1 551 ? -13.773 -12.510 -28.813 1.00 89.75 551 GLN A O 1
ATOM 4484 N N . TYR A 1 552 ? -14.148 -14.624 -29.509 1.00 83.88 552 TYR A N 1
ATOM 4485 C CA . TYR A 1 552 ? -12.779 -15.122 -29.438 1.00 83.88 552 TYR A CA 1
ATOM 4486 C C . TYR A 1 552 ? -12.210 -15.122 -28.003 1.00 83.88 552 TYR A C 1
ATOM 4488 O O . TYR A 1 552 ? -11.245 -14.418 -27.714 1.00 83.88 552 TYR A O 1
ATOM 4496 N N . PRO A 1 553 ? -12.813 -15.880 -27.063 1.00 90.31 553 PRO A N 1
ATOM 4497 C CA . PRO A 1 553 ? -12.345 -15.950 -25.679 1.00 90.31 553 PRO A CA 1
ATOM 4498 C C . PRO A 1 553 ? -10.964 -16.615 -25.570 1.00 90.31 553 PRO A C 1
ATOM 4500 O O . PRO A 1 553 ? -10.843 -17.835 -25.685 1.00 90.31 553 PRO A O 1
ATOM 4503 N N . ILE A 1 554 ? -9.921 -15.818 -25.322 1.00 83.06 554 ILE A N 1
ATOM 4504 C CA . ILE A 1 554 ? -8.529 -16.301 -25.320 1.00 83.06 554 ILE A CA 1
ATOM 4505 C C . ILE A 1 554 ? -8.103 -16.865 -23.965 1.00 83.06 554 ILE A C 1
ATOM 4507 O O . ILE A 1 554 ? -7.478 -17.923 -23.930 1.00 83.06 554 ILE A O 1
ATOM 4511 N N . TYR A 1 555 ? -8.434 -16.190 -22.863 1.00 91.19 555 TYR A N 1
ATOM 4512 C CA . TYR A 1 555 ? -7.945 -16.548 -21.529 1.00 91.19 555 TYR A CA 1
ATOM 4513 C C . TYR A 1 555 ? -9.056 -16.537 -20.496 1.00 91.19 555 TYR A C 1
ATOM 4515 O O . TYR A 1 555 ? -9.999 -15.743 -20.599 1.00 91.19 555 TYR A O 1
ATOM 4523 N N . ILE A 1 556 ? -8.935 -17.427 -19.513 1.00 95.06 556 ILE A N 1
ATOM 4524 C CA . ILE A 1 556 ? -9.910 -17.568 -18.438 1.00 95.06 556 ILE A CA 1
ATOM 4525 C C . ILE A 1 556 ? -9.242 -17.585 -17.068 1.00 95.06 556 ILE A C 1
ATOM 4527 O O . ILE A 1 556 ? -8.140 -18.096 -16.895 1.00 95.06 556 ILE A O 1
ATOM 4531 N N . PHE A 1 557 ? -9.956 -17.061 -16.079 1.00 94.69 557 PHE A N 1
ATOM 4532 C CA . PHE A 1 557 ? -9.621 -17.195 -14.666 1.00 94.69 557 PHE A CA 1
ATOM 4533 C C . PHE A 1 557 ? -10.876 -17.596 -13.892 1.00 94.69 557 PHE A C 1
ATOM 4535 O O . PHE A 1 557 ? -11.971 -17.124 -14.200 1.00 94.69 557 PHE A O 1
ATOM 4542 N N . VAL A 1 558 ? -10.729 -18.473 -12.901 1.00 93.56 558 VAL A N 1
ATOM 4543 C CA . VAL A 1 558 ? -11.837 -18.934 -12.056 1.00 93.56 558 VAL A CA 1
ATOM 4544 C C . VAL A 1 558 ? -11.508 -18.602 -10.607 1.00 93.56 558 VAL A C 1
ATOM 4546 O O . VAL A 1 558 ? -10.463 -19.023 -10.114 1.00 93.56 558 VAL A O 1
ATOM 4549 N N . ASP A 1 559 ? -12.377 -17.827 -9.954 1.00 88.25 559 ASP A N 1
ATOM 4550 C CA . ASP A 1 559 ? -12.218 -17.445 -8.545 1.00 88.25 559 ASP A CA 1
ATOM 4551 C C . ASP A 1 559 ? -12.724 -18.534 -7.576 1.00 88.25 559 ASP A C 1
ATOM 4553 O O . ASP A 1 559 ? -13.248 -19.576 -7.987 1.00 88.25 559 ASP A O 1
ATOM 4557 N N . GLU A 1 560 ? -12.548 -18.310 -6.269 1.00 85.19 560 GLU A N 1
ATOM 4558 C CA . GLU A 1 560 ? -12.963 -19.260 -5.224 1.00 85.19 560 GLU A CA 1
ATOM 4559 C C . GLU A 1 560 ? -14.487 -19.468 -5.164 1.00 85.19 560 GLU A C 1
ATOM 4561 O O . GLU A 1 560 ? -14.944 -20.547 -4.781 1.00 85.19 560 GLU A O 1
ATOM 4566 N N . ASP A 1 561 ? -15.269 -18.491 -5.630 1.00 85.25 561 ASP A N 1
ATOM 4567 C CA . ASP A 1 561 ? -16.731 -18.557 -5.726 1.00 85.25 561 ASP A CA 1
ATOM 4568 C C . ASP A 1 561 ? -17.218 -19.263 -7.008 1.00 85.25 561 ASP A C 1
ATOM 4570 O O . ASP A 1 561 ? -18.425 -19.371 -7.266 1.00 85.25 561 ASP A O 1
ATOM 4574 N N . HIS A 1 562 ? -16.291 -19.797 -7.810 1.00 88.44 562 HIS A N 1
ATOM 4575 C CA . HIS A 1 562 ? -16.530 -20.403 -9.121 1.00 88.44 562 HIS A CA 1
ATOM 4576 C C . HIS A 1 562 ? -17.107 -19.430 -10.163 1.00 88.44 562 HIS A C 1
ATOM 4578 O O . HIS A 1 562 ? -17.826 -19.849 -11.079 1.00 88.44 562 HIS A O 1
ATOM 4584 N N . SER A 1 563 ? -16.816 -18.136 -10.039 1.00 92.44 563 SER A N 1
ATOM 4585 C CA . SER A 1 563 ? -17.072 -17.167 -11.099 1.00 92.44 563 SER A CA 1
ATOM 4586 C C . SER A 1 563 ? -15.992 -17.269 -12.169 1.00 92.44 563 SER A C 1
ATOM 4588 O O . SER A 1 563 ? -14.806 -17.391 -11.868 1.00 92.44 563 SER A O 1
ATOM 4590 N N . VAL A 1 564 ? -16.402 -17.181 -13.432 1.00 95.38 564 VAL A N 1
ATOM 4591 C CA . VAL A 1 564 ? -15.509 -17.286 -14.588 1.00 95.38 564 VAL A CA 1
ATOM 4592 C C . VAL A 1 564 ? -15.267 -15.899 -15.166 1.00 95.38 564 VAL A C 1
ATOM 4594 O O . VAL A 1 564 ? -16.192 -15.243 -15.644 1.00 95.38 564 VAL A O 1
ATOM 4597 N N . TYR A 1 565 ? -14.016 -15.466 -15.147 1.00 96.75 565 TYR A N 1
ATOM 4598 C CA . TYR A 1 565 ? -13.538 -14.268 -15.819 1.00 96.75 565 TYR A CA 1
ATOM 4599 C C . TYR A 1 565 ? -13.004 -14.662 -17.188 1.00 96.75 565 TYR A C 1
ATOM 4601 O O . TYR A 1 565 ? -12.234 -15.614 -17.299 1.00 96.75 565 TYR A O 1
ATOM 4609 N N . VAL A 1 566 ? -13.417 -13.945 -18.227 1.00 96.69 566 VAL A N 1
ATOM 4610 C CA . VAL A 1 566 ? -13.080 -14.263 -19.615 1.00 96.69 566 VAL A CA 1
ATOM 4611 C C . VAL A 1 566 ? -12.556 -13.018 -20.313 1.00 96.69 566 VAL A C 1
ATOM 4613 O O . VAL A 1 566 ? -13.234 -11.986 -20.343 1.00 96.69 566 VAL A O 1
ATOM 4616 N N . SER A 1 567 ? -11.372 -13.137 -20.909 1.00 94.38 567 SER A N 1
ATOM 4617 C CA . SER A 1 567 ? -10.838 -12.152 -21.849 1.00 94.38 567 SER A CA 1
ATOM 4618 C C . SER A 1 567 ? -11.575 -12.264 -23.181 1.00 94.38 567 SER A C 1
ATOM 4620 O O . SER A 1 567 ? -11.336 -13.184 -23.966 1.00 94.38 567 SER A O 1
ATOM 4622 N N . ASP A 1 568 ? -12.490 -11.332 -23.430 1.00 93.81 568 ASP A N 1
ATOM 4623 C CA . ASP A 1 568 ? -13.321 -11.268 -24.630 1.00 93.81 568 ASP A CA 1
ATOM 4624 C C . ASP A 1 568 ? -12.588 -10.449 -25.708 1.00 93.81 568 ASP A C 1
ATOM 4626 O O . ASP A 1 568 ? -12.874 -9.269 -25.942 1.00 93.81 568 ASP A O 1
ATOM 4630 N N . HIS A 1 569 ? -11.559 -11.081 -26.284 1.00 87.62 569 HIS A N 1
ATOM 4631 C CA . HIS A 1 569 ? -10.475 -10.472 -27.061 1.00 87.62 569 HIS A CA 1
ATOM 4632 C C . HIS A 1 569 ? -10.956 -9.457 -28.106 1.00 87.62 569 HIS A C 1
ATOM 4634 O O . HIS A 1 569 ? -10.616 -8.275 -28.038 1.00 87.62 569 HIS A O 1
ATOM 4640 N N . HIS A 1 570 ? -11.795 -9.876 -29.056 1.00 86.00 570 HIS A N 1
ATOM 4641 C CA . HIS A 1 570 ? -12.225 -8.991 -30.146 1.00 86.00 570 HIS A CA 1
ATOM 4642 C C . HIS A 1 570 ? -13.300 -7.983 -29.734 1.00 86.00 570 HIS A C 1
ATOM 4644 O O . HIS A 1 570 ? -13.527 -7.010 -30.447 1.00 86.00 570 HIS A O 1
ATOM 4650 N N . ASN A 1 571 ? -13.954 -8.189 -28.590 1.00 88.56 571 ASN A N 1
ATOM 4651 C CA . ASN A 1 571 ? -14.867 -7.204 -28.016 1.00 88.56 571 ASN A CA 1
ATOM 4652 C C . ASN A 1 571 ? -14.151 -6.203 -27.095 1.00 88.56 571 ASN A C 1
ATOM 4654 O O . ASN A 1 571 ? -14.806 -5.310 -26.552 1.00 88.56 571 ASN A O 1
ATOM 4658 N N . HIS A 1 572 ? -12.831 -6.334 -26.912 1.00 92.94 572 HIS A N 1
ATOM 4659 C CA . HIS A 1 572 ? -12.003 -5.391 -26.158 1.00 92.94 572 HIS A CA 1
ATOM 4660 C C . HIS A 1 572 ? -12.477 -5.182 -24.711 1.00 92.94 572 HIS A C 1
ATOM 4662 O O . HIS A 1 572 ? -12.551 -4.061 -24.192 1.00 92.94 572 HIS A O 1
ATOM 4668 N N . ARG A 1 573 ? -12.856 -6.281 -24.054 1.00 95.31 573 ARG A N 1
ATOM 4669 C CA . ARG A 1 573 ? -13.383 -6.268 -22.688 1.00 95.31 573 ARG A CA 1
ATOM 4670 C C . ARG A 1 573 ? -13.011 -7.533 -21.928 1.00 95.31 573 ARG A C 1
ATOM 4672 O O . ARG A 1 573 ? -12.696 -8.560 -22.521 1.00 95.31 573 ARG A O 1
ATOM 4679 N N . VAL A 1 574 ? -13.113 -7.457 -20.610 1.00 96.75 574 VAL A N 1
ATOM 4680 C CA . VAL A 1 574 ? -13.092 -8.618 -19.720 1.00 96.75 574 VAL A CA 1
ATOM 4681 C C . VAL A 1 574 ? -14.448 -8.724 -19.053 1.00 96.75 574 VAL A C 1
ATOM 4683 O O . VAL A 1 574 ? -14.994 -7.736 -18.554 1.00 96.75 574 VAL A O 1
ATOM 4686 N N . MET A 1 575 ? -14.995 -9.930 -19.059 1.00 96.06 575 MET A N 1
ATOM 4687 C CA . MET A 1 575 ? -16.339 -10.208 -18.581 1.00 96.06 575 MET A CA 1
ATOM 4688 C C . MET A 1 575 ? -16.302 -11.255 -17.460 1.00 96.06 575 MET A C 1
ATOM 4690 O O . MET A 1 575 ? -15.581 -12.245 -17.571 1.00 96.06 575 MET A O 1
ATOM 4694 N N . LYS A 1 576 ? -17.083 -11.049 -16.394 1.00 96.19 576 LYS A N 1
ATOM 4695 C CA . LYS A 1 576 ? -17.259 -11.981 -15.267 1.00 96.19 576 LYS A CA 1
ATOM 4696 C C . LYS A 1 576 ? -18.634 -12.646 -15.351 1.00 96.19 576 LYS A C 1
ATOM 4698 O O . LYS A 1 576 ? -19.649 -11.952 -15.392 1.00 96.19 576 LYS A O 1
ATOM 4703 N N . TRP A 1 577 ? -18.679 -13.975 -15.312 1.00 96.50 577 TRP A N 1
ATOM 4704 C CA . TRP A 1 577 ? -19.900 -14.770 -15.148 1.00 96.50 577 TRP A CA 1
ATOM 4705 C C . TRP A 1 577 ? -19.927 -15.399 -13.765 1.00 96.50 577 TRP A C 1
ATOM 4707 O O . TRP A 1 577 ? -19.081 -16.226 -13.437 1.00 96.50 577 TRP A O 1
ATOM 4717 N N . MET A 1 578 ? -20.925 -15.036 -12.966 1.00 93.31 578 MET A N 1
ATOM 4718 C CA . MET A 1 578 ? -21.189 -15.708 -11.694 1.00 93.31 578 MET A CA 1
ATOM 4719 C C . MET A 1 578 ? -21.737 -17.118 -11.939 1.00 93.31 578 MET A C 1
ATOM 4721 O O . MET A 1 578 ? -22.371 -17.391 -12.963 1.00 93.31 578 MET A O 1
ATOM 4725 N N . LYS A 1 579 ? -21.542 -18.018 -10.973 1.00 90.31 579 LYS A N 1
ATOM 4726 C CA . LYS A 1 579 ? -22.018 -19.403 -11.049 1.00 90.31 579 LYS A CA 1
ATOM 4727 C C . LYS A 1 579 ? -23.520 -19.473 -11.362 1.00 90.31 579 LYS A C 1
ATOM 4729 O O . LYS A 1 579 ? -24.357 -19.068 -10.562 1.00 90.31 579 LYS A O 1
ATOM 4734 N N . GLY A 1 580 ? -23.861 -20.039 -12.521 1.00 85.62 580 GLY A N 1
ATOM 4735 C CA . GLY A 1 580 ? -25.248 -20.207 -12.976 1.00 85.62 580 GLY A CA 1
ATOM 4736 C C . GLY A 1 580 ? -25.880 -18.971 -13.629 1.00 85.62 580 GLY A C 1
ATOM 4737 O O . GLY A 1 580 ? -27.058 -19.021 -13.989 1.00 85.62 580 GLY A O 1
ATOM 4738 N N . ALA A 1 581 ? -25.130 -17.880 -13.807 1.00 88.94 581 ALA A N 1
ATOM 4739 C CA . ALA A 1 581 ? -25.604 -16.692 -14.507 1.00 88.94 581 ALA A CA 1
ATOM 4740 C C . ALA A 1 581 ? -25.824 -16.966 -16.006 1.00 88.94 581 ALA A C 1
ATOM 4742 O O . ALA A 1 581 ? -25.080 -17.716 -16.637 1.00 88.94 581 ALA A O 1
ATOM 4743 N N . LYS A 1 582 ? -26.851 -16.336 -16.590 1.00 89.69 582 LYS A N 1
ATOM 4744 C CA . LYS A 1 582 ? -27.157 -16.432 -18.033 1.00 89.69 582 LYS A CA 1
ATOM 4745 C C . LYS A 1 582 ? -26.440 -15.374 -18.875 1.00 89.69 582 LYS A C 1
ATOM 4747 O O . LYS A 1 582 ? -26.315 -15.529 -20.086 1.00 89.69 582 LYS A O 1
ATOM 4752 N N . GLU A 1 583 ? -25.985 -14.308 -18.235 1.00 93.44 583 GLU A N 1
ATOM 4753 C CA . GLU A 1 583 ? -25.240 -13.202 -18.824 1.00 93.44 583 GLU A CA 1
ATOM 4754 C C . GLU A 1 583 ? -24.109 -12.800 -17.877 1.00 93.44 583 GLU A C 1
ATOM 4756 O O . GLU A 1 583 ? -24.170 -13.077 -16.677 1.00 93.44 583 GLU A O 1
ATOM 4761 N N . GLY A 1 584 ? -23.058 -12.210 -18.433 1.00 93.00 584 GLY A N 1
ATOM 4762 C CA . GLY A 1 584 ? -21.910 -11.733 -17.683 1.00 93.00 584 GLY A CA 1
ATOM 4763 C C . GLY A 1 584 ? -21.987 -10.234 -17.439 1.00 93.00 584 GLY A C 1
ATOM 4764 O O . GLY A 1 584 ? -22.787 -9.519 -18.042 1.00 93.00 584 GLY A O 1
ATOM 4765 N N . ILE A 1 585 ? -21.103 -9.754 -16.576 1.00 93.94 585 ILE A N 1
ATOM 4766 C CA . ILE A 1 585 ? -20.898 -8.330 -16.315 1.00 93.94 585 ILE A CA 1
ATOM 4767 C C . ILE A 1 585 ? -19.526 -7.904 -16.835 1.00 93.94 585 ILE A C 1
ATOM 4769 O O . ILE A 1 585 ? -18.561 -8.662 -16.748 1.00 93.94 585 ILE A O 1
ATOM 4773 N N . ILE A 1 586 ? -19.430 -6.692 -17.377 1.00 94.25 586 ILE A N 1
ATOM 4774 C CA . ILE A 1 586 ? -18.150 -6.119 -17.806 1.00 94.25 586 ILE A CA 1
ATOM 4775 C C . ILE A 1 586 ? -17.392 -5.682 -16.553 1.00 94.25 586 ILE A C 1
ATOM 4777 O O . ILE A 1 586 ? -17.893 -4.854 -15.797 1.00 94.25 586 ILE A O 1
ATOM 4781 N N . VAL A 1 587 ? -16.196 -6.229 -16.344 1.00 93.88 587 VAL A N 1
ATOM 4782 C CA . VAL A 1 587 ? -15.339 -5.912 -15.185 1.00 93.88 587 VAL A CA 1
ATOM 4783 C C . VAL A 1 587 ? -14.071 -5.147 -15.564 1.00 93.88 587 VAL A C 1
ATOM 4785 O O . VAL A 1 587 ? -13.449 -4.539 -14.701 1.00 93.88 587 VAL A O 1
ATOM 4788 N N . ALA A 1 588 ? -13.703 -5.133 -16.848 1.00 93.69 588 ALA A N 1
ATOM 4789 C CA . ALA A 1 588 ? -12.680 -4.242 -17.391 1.00 93.69 588 ALA A CA 1
ATOM 4790 C C . ALA A 1 588 ? -12.949 -3.939 -18.875 1.00 93.69 588 ALA A C 1
ATOM 4792 O O . ALA A 1 588 ? -13.436 -4.796 -19.618 1.00 93.69 588 ALA A O 1
ATOM 4793 N N . GLY A 1 589 ? -12.605 -2.730 -19.323 1.00 90.19 589 GLY A N 1
ATOM 4794 C CA . GLY A 1 589 ? -12.834 -2.277 -20.701 1.00 90.19 589 GLY A CA 1
ATOM 4795 C C . GLY A 1 589 ? -14.318 -2.107 -21.061 1.00 90.19 589 GLY A C 1
ATOM 4796 O O . GLY A 1 589 ? -15.118 -1.647 -20.250 1.00 90.19 589 GLY A O 1
ATOM 4797 N N . GLY A 1 590 ? -14.692 -2.452 -22.301 1.00 82.69 590 GLY A N 1
ATOM 4798 C CA . GLY A 1 590 ? -16.090 -2.411 -22.771 1.00 82.69 590 GLY A CA 1
ATOM 4799 C C . GLY A 1 590 ? -16.544 -1.108 -23.439 1.00 82.69 590 GLY A C 1
ATOM 4800 O O . GLY A 1 590 ? -17.694 -1.015 -23.861 1.00 82.69 590 GLY A O 1
ATOM 4801 N N . GLN A 1 591 ? -15.647 -0.130 -23.600 1.00 85.69 591 GLN A N 1
ATOM 4802 C CA . GLN A 1 591 ? -15.888 1.140 -24.308 1.00 85.69 591 GLN A CA 1
ATOM 4803 C C . GLN A 1 591 ? -15.255 1.151 -25.717 1.00 85.69 591 GLN A C 1
ATOM 4805 O O . GLN A 1 591 ? -14.785 2.183 -26.200 1.00 85.69 591 GLN A O 1
ATOM 4810 N N . GLY A 1 592 ? -15.213 -0.015 -26.370 1.00 84.75 592 GLY A N 1
ATOM 4811 C CA . GLY A 1 592 ? -14.520 -0.227 -27.646 1.00 84.75 592 GLY A CA 1
ATOM 4812 C C . GLY A 1 592 ? -12.999 -0.370 -27.509 1.00 84.75 592 GLY A C 1
ATOM 4813 O O . GLY A 1 592 ? -12.444 -0.213 -26.421 1.00 84.75 592 GLY A O 1
ATOM 4814 N N . GLY A 1 593 ? -12.350 -0.685 -28.633 1.00 88.56 593 GLY A N 1
ATOM 4815 C CA . GLY A 1 593 ? -10.896 -0.814 -28.733 1.00 88.56 593 GLY A CA 1
ATOM 4816 C C . GLY A 1 593 ? -10.205 0.544 -28.641 1.00 88.56 593 GLY A C 1
ATOM 4817 O O . GLY A 1 593 ? -10.615 1.489 -29.318 1.00 88.56 593 GLY A O 1
ATOM 4818 N N . GLY A 1 594 ? -9.177 0.659 -27.804 1.00 85.94 594 GLY A N 1
ATOM 4819 C CA . GLY A 1 594 ? -8.407 1.893 -27.659 1.00 85.94 594 GLY A CA 1
ATOM 4820 C C . GLY A 1 594 ? -7.348 1.818 -26.564 1.00 85.94 594 GLY A C 1
ATOM 4821 O O . GLY A 1 594 ? -7.199 0.796 -25.901 1.00 85.94 594 GLY A O 1
ATOM 4822 N N . ASN A 1 595 ? -6.615 2.915 -26.364 1.00 86.19 595 ASN A N 1
ATOM 4823 C CA . ASN A 1 595 ? -5.474 2.995 -25.442 1.00 86.19 595 ASN A CA 1
ATOM 4824 C C . ASN A 1 595 ? -5.723 3.876 -24.200 1.00 86.19 595 ASN A C 1
ATOM 4826 O O . ASN A 1 595 ? -4.826 4.043 -23.367 1.00 86.19 595 ASN A O 1
ATOM 4830 N N . SER A 1 596 ? -6.930 4.430 -24.039 1.00 91.25 596 SER A N 1
ATOM 4831 C CA . SER A 1 596 ? -7.297 5.194 -22.839 1.00 91.25 596 SER A CA 1
ATOM 4832 C C . SER A 1 596 ? -7.353 4.300 -21.593 1.00 91.25 596 SER A C 1
ATOM 4834 O O . SER A 1 596 ? -7.359 3.073 -21.688 1.00 91.25 596 SER A O 1
ATOM 4836 N N . LEU A 1 597 ? -7.425 4.897 -20.400 1.00 89.62 597 LEU A N 1
ATOM 4837 C CA . LEU A 1 597 ? -7.555 4.146 -19.142 1.00 89.62 597 LEU A CA 1
ATOM 4838 C C . LEU A 1 597 ? -8.914 3.441 -18.988 1.00 89.62 597 LEU A C 1
ATOM 4840 O O . LEU A 1 597 ? -9.069 2.593 -18.119 1.00 89.62 597 LEU A O 1
ATOM 4844 N N . LYS A 1 598 ? -9.902 3.763 -19.829 1.00 88.44 598 LYS A N 1
ATOM 4845 C CA . LYS A 1 598 ? -11.242 3.143 -19.832 1.00 88.44 598 LYS A CA 1
ATOM 4846 C C . LYS A 1 598 ? -11.399 2.069 -20.907 1.00 88.44 598 LYS A C 1
ATOM 4848 O O . LYS A 1 598 ? -12.437 1.414 -20.977 1.00 88.44 598 LYS A O 1
ATOM 4853 N N . GLN A 1 599 ? -10.396 1.918 -21.764 1.00 92.62 599 GLN A N 1
ATOM 4854 C CA . GLN A 1 599 ? -10.419 1.028 -22.914 1.00 92.62 599 GLN A CA 1
ATOM 4855 C C . GLN A 1 599 ? -9.321 -0.022 -22.792 1.00 92.62 599 GLN A C 1
ATOM 4857 O O . GLN A 1 599 ? -8.306 0.170 -22.124 1.00 92.62 599 GLN A O 1
ATOM 4862 N N . LEU A 1 600 ? -9.569 -1.142 -23.454 1.00 90.94 600 LEU A N 1
ATOM 4863 C CA . LEU A 1 600 ? -8.593 -2.187 -23.713 1.00 90.94 600 LEU A CA 1
ATOM 4864 C C . LEU A 1 600 ? -8.468 -2.315 -25.233 1.00 90.94 600 LEU A C 1
ATOM 4866 O O . LEU A 1 600 ? -9.371 -1.915 -25.965 1.00 90.94 600 LEU A O 1
ATOM 4870 N N . SER A 1 601 ? -7.380 -2.895 -25.712 1.00 89.06 601 SER A N 1
ATOM 4871 C CA . SER A 1 601 ? -7.200 -3.315 -27.093 1.00 89.06 601 SER A CA 1
ATOM 4872 C C . SER A 1 601 ? -6.726 -4.762 -27.092 1.00 89.06 601 SER A C 1
ATOM 4874 O O . SER A 1 601 ? -5.659 -5.098 -26.584 1.00 89.06 601 SER A O 1
ATOM 4876 N N . SER A 1 602 ? -7.598 -5.617 -27.620 1.00 84.62 602 SER A N 1
ATOM 4877 C CA . SER A 1 602 ? -7.422 -7.069 -27.732 1.00 84.62 602 SER A CA 1
ATOM 4878 C C . SER A 1 602 ? -6.851 -7.742 -26.469 1.00 84.62 602 SER A C 1
ATOM 4880 O O . SER A 1 602 ? -5.762 -8.314 -26.512 1.00 84.62 602 SER A O 1
ATOM 4882 N N . PRO A 1 603 ? -7.549 -7.675 -25.315 1.00 92.69 603 PRO A N 1
ATOM 4883 C CA . PRO A 1 603 ? -7.023 -8.228 -24.075 1.00 92.69 603 PRO A CA 1
ATOM 4884 C C . PRO A 1 603 ? -6.840 -9.745 -24.192 1.00 92.69 603 PRO A C 1
ATOM 4886 O O . PRO A 1 603 ? -7.783 -10.456 -24.547 1.00 92.69 603 PRO A O 1
ATOM 4889 N N . CYS A 1 604 ? -5.640 -10.239 -23.877 1.00 85.50 604 CYS A N 1
ATOM 4890 C CA . CYS A 1 604 ? -5.348 -11.672 -23.884 1.00 85.50 604 CYS A CA 1
ATOM 4891 C C . CYS A 1 604 ? -5.411 -12.252 -22.472 1.00 85.50 604 CYS A C 1
ATOM 4893 O O . CYS A 1 604 ? -6.308 -13.034 -22.207 1.00 85.50 604 CYS A O 1
ATOM 4895 N N . GLY A 1 605 ? -4.531 -11.863 -21.548 1.00 87.31 605 GLY A N 1
ATOM 4896 C CA . GLY A 1 605 ? -4.468 -12.421 -20.188 1.00 87.31 605 GLY A CA 1
ATOM 4897 C C . GLY A 1 605 ? -5.399 -11.753 -19.181 1.00 87.31 605 GLY A C 1
ATOM 4898 O O . GLY A 1 605 ? -5.540 -10.531 -19.186 1.00 87.31 605 GLY A O 1
ATOM 4899 N N . VAL A 1 606 ? -5.969 -12.548 -18.273 1.00 94.25 606 VAL A N 1
ATOM 4900 C CA . VAL A 1 606 ? -6.727 -12.068 -17.109 1.00 94.25 606 VAL A CA 1
ATOM 4901 C C . VAL A 1 606 ? -6.387 -12.900 -15.874 1.00 94.25 606 VAL A C 1
ATOM 4903 O O . VAL A 1 606 ? -6.394 -14.126 -15.937 1.00 94.25 606 VAL A O 1
ATOM 4906 N N . ILE A 1 607 ? -6.111 -12.239 -14.750 1.00 92.25 607 ILE A N 1
ATOM 4907 C CA . ILE A 1 607 ? -6.026 -12.856 -13.417 1.00 92.25 607 ILE A CA 1
ATOM 4908 C C . ILE A 1 607 ? -6.677 -11.938 -12.384 1.00 92.25 607 ILE A C 1
ATOM 4910 O O . ILE A 1 607 ? -6.720 -10.721 -12.570 1.00 92.25 607 ILE A O 1
ATOM 4914 N N . VAL A 1 608 ? -7.180 -12.514 -11.296 1.00 90.19 608 VAL A N 1
ATOM 4915 C CA . VAL A 1 608 ? -7.834 -11.767 -10.215 1.00 90.19 608 VAL A CA 1
ATOM 4916 C C . VAL A 1 608 ? -7.116 -12.070 -8.908 1.00 90.19 608 VAL A C 1
ATOM 4918 O O . VAL A 1 608 ? -6.738 -13.217 -8.663 1.00 90.19 608 VAL A O 1
ATOM 4921 N N . ASP A 1 609 ? -6.867 -11.044 -8.099 1.00 81.50 609 ASP A N 1
ATOM 4922 C CA . ASP A 1 609 ? -6.296 -11.233 -6.765 1.00 81.50 609 ASP A CA 1
ATOM 4923 C C . ASP A 1 609 ? -7.367 -11.579 -5.712 1.00 81.50 609 ASP A C 1
ATOM 4925 O O . ASP A 1 609 ? -8.568 -11.578 -5.979 1.00 81.50 609 ASP A O 1
ATOM 4929 N N . HIS A 1 610 ? -6.924 -11.879 -4.489 1.00 73.31 610 HIS A N 1
ATOM 4930 C CA . HIS A 1 610 ? -7.802 -12.207 -3.356 1.00 73.31 610 HIS A CA 1
ATOM 4931 C C . HIS A 1 610 ? -8.703 -11.041 -2.903 1.00 73.31 610 HIS A C 1
ATOM 4933 O O . HIS A 1 610 ? -9.678 -11.273 -2.198 1.00 73.31 610 HIS A O 1
ATOM 4939 N N . LEU A 1 611 ? -8.407 -9.804 -3.323 1.00 72.94 611 LEU A N 1
ATOM 4940 C CA . LEU A 1 611 ? -9.216 -8.613 -3.043 1.00 72.94 611 LEU A CA 1
ATOM 4941 C C . LEU A 1 611 ? -10.252 -8.336 -4.141 1.00 72.94 611 LEU A C 1
ATOM 4943 O O . LEU A 1 611 ? -11.008 -7.376 -4.026 1.00 72.94 611 LEU A O 1
ATOM 4947 N N . GLY A 1 612 ? -10.270 -9.134 -5.213 1.00 79.94 612 GLY A N 1
ATOM 4948 C CA . GLY A 1 612 ? -11.163 -8.946 -6.353 1.00 79.94 612 GLY A CA 1
ATOM 4949 C C . GLY A 1 612 ? -10.646 -7.975 -7.420 1.00 79.94 612 GLY A C 1
ATOM 4950 O O . GLY A 1 612 ? -11.383 -7.670 -8.361 1.00 79.94 612 GLY A O 1
ATOM 4951 N N . ASN A 1 613 ? -9.396 -7.500 -7.337 1.00 86.94 613 ASN A N 1
ATOM 4952 C CA . ASN A 1 613 ? -8.819 -6.646 -8.376 1.00 86.94 613 ASN A CA 1
ATOM 4953 C C . ASN A 1 613 ? -8.498 -7.469 -9.628 1.00 86.94 613 ASN A C 1
ATOM 4955 O O . ASN A 1 613 ? -7.830 -8.503 -9.563 1.00 86.94 613 ASN A O 1
ATOM 4959 N N . VAL A 1 614 ? -8.924 -6.971 -10.786 1.00 91.25 614 VAL A N 1
ATOM 4960 C CA . VAL A 1 614 ? -8.761 -7.627 -12.085 1.00 91.25 614 VAL A CA 1
ATOM 4961 C C . VAL A 1 614 ? -7.524 -7.076 -12.787 1.00 91.25 614 VAL A C 1
ATOM 4963 O O . VAL A 1 614 ? -7.458 -5.890 -13.109 1.00 91.25 614 VAL A O 1
ATOM 4966 N N . TYR A 1 615 ? -6.553 -7.940 -13.061 1.00 93.19 615 TYR A N 1
ATOM 4967 C CA . TYR A 1 615 ? -5.348 -7.616 -13.819 1.00 93.19 615 TYR A CA 1
ATOM 4968 C C . TYR A 1 615 ? -5.474 -8.155 -15.236 1.00 93.19 615 TYR A C 1
ATOM 4970 O O . TYR A 1 615 ? -5.761 -9.335 -15.435 1.00 93.19 615 TYR A O 1
ATOM 4978 N N . VAL A 1 616 ? -5.254 -7.287 -16.218 1.00 94.75 616 VAL A N 1
ATOM 4979 C CA . VAL A 1 616 ? -5.512 -7.565 -17.630 1.00 94.75 616 VAL A CA 1
ATOM 4980 C C . VAL A 1 616 ? -4.269 -7.264 -18.452 1.00 94.75 616 VAL A C 1
ATOM 4982 O O . VAL A 1 616 ? -3.698 -6.176 -18.341 1.00 94.75 616 VAL A O 1
ATOM 4985 N N . ALA A 1 617 ? -3.863 -8.210 -19.297 1.00 92.75 617 ALA A N 1
ATOM 4986 C CA . ALA A 1 617 ? -2.868 -7.961 -20.329 1.00 92.75 617 ALA A CA 1
ATOM 4987 C C . ALA A 1 617 ? -3.564 -7.283 -21.509 1.00 92.75 617 ALA A C 1
ATOM 4989 O O . ALA A 1 617 ? -4.300 -7.915 -22.266 1.00 92.75 617 ALA A O 1
ATOM 4990 N N . ASP A 1 618 ? -3.352 -5.979 -21.620 1.00 93.44 618 ASP A N 1
ATOM 4991 C CA . ASP A 1 618 ? -3.867 -5.134 -22.687 1.00 93.44 618 ASP A CA 1
ATOM 4992 C C . ASP A 1 618 ? -2.892 -5.221 -23.871 1.00 93.44 618 ASP A C 1
ATOM 4994 O O . ASP A 1 618 ? -1.973 -4.407 -24.016 1.00 93.44 618 ASP A O 1
ATOM 4998 N N . SER A 1 619 ? -3.011 -6.327 -24.610 1.00 85.56 619 SER A N 1
ATOM 4999 C CA . SER A 1 619 ? -1.947 -6.894 -25.441 1.00 85.56 619 SER A CA 1
ATOM 5000 C C . SER A 1 619 ? -1.490 -5.960 -26.556 1.00 85.56 619 SER A C 1
ATOM 5002 O O . SER A 1 619 ? -0.295 -5.652 -26.624 1.00 85.56 619 SER A O 1
ATOM 5004 N N . ASP A 1 620 ? -2.420 -5.426 -27.349 1.00 84.00 620 ASP A N 1
ATOM 5005 C CA . ASP A 1 620 ? -2.084 -4.523 -28.461 1.00 84.00 620 ASP A CA 1
ATOM 5006 C C . ASP A 1 620 ? -1.550 -3.170 -27.961 1.00 84.00 620 ASP A C 1
ATOM 5008 O O . ASP A 1 620 ? -0.832 -2.473 -28.671 1.00 84.00 620 ASP A O 1
ATOM 5012 N N . ASN A 1 621 ? -1.861 -2.800 -26.714 1.00 86.31 621 ASN A N 1
ATOM 5013 C CA . ASN A 1 621 ? -1.320 -1.604 -26.061 1.00 86.31 621 ASN A CA 1
ATOM 5014 C C . ASN A 1 621 ? -0.015 -1.875 -25.288 1.00 86.31 621 ASN A C 1
ATOM 5016 O O . ASN A 1 621 ? 0.533 -0.965 -24.658 1.00 86.31 621 ASN A O 1
ATOM 5020 N N . HIS A 1 622 ? 0.479 -3.117 -25.301 1.00 88.38 622 HIS A N 1
ATOM 5021 C CA . HIS A 1 622 ? 1.743 -3.540 -24.695 1.00 88.38 622 HIS A CA 1
ATOM 5022 C C . HIS A 1 622 ? 1.882 -3.171 -23.209 1.00 88.38 622 HIS A C 1
ATOM 5024 O O . HIS A 1 622 ? 2.929 -2.700 -22.742 1.00 88.38 622 HIS A O 1
ATOM 5030 N N . ARG A 1 623 ? 0.801 -3.351 -22.444 1.00 92.44 623 ARG A N 1
ATOM 5031 C CA . ARG A 1 623 ? 0.744 -2.972 -21.026 1.00 92.44 623 ARG A CA 1
ATOM 5032 C C . ARG A 1 623 ? -0.080 -3.949 -20.199 1.00 92.44 623 ARG A C 1
ATOM 5034 O O . ARG A 1 623 ? -0.947 -4.643 -20.719 1.00 92.44 623 ARG A O 1
ATOM 5041 N N . ILE A 1 624 ? 0.173 -3.960 -18.894 1.00 92.88 624 ILE A N 1
ATOM 5042 C CA . ILE A 1 624 ? -0.678 -4.632 -17.912 1.00 92.88 624 ILE A CA 1
ATOM 5043 C C . ILE A 1 624 ? -1.466 -3.573 -17.159 1.00 92.88 624 ILE A C 1
ATOM 5045 O O . ILE A 1 624 ? -0.895 -2.630 -16.606 1.00 92.88 624 ILE A O 1
ATOM 5049 N N . MET A 1 625 ? -2.778 -3.745 -17.120 1.00 93.00 625 MET A N 1
ATOM 5050 C CA . MET A 1 625 ? -3.709 -2.843 -16.461 1.00 93.00 625 MET A CA 1
ATOM 5051 C C . MET A 1 625 ? -4.353 -3.523 -15.255 1.00 93.00 625 MET A C 1
ATOM 5053 O O . MET A 1 625 ? -4.559 -4.732 -15.265 1.00 93.00 625 MET A O 1
ATOM 5057 N N . ARG A 1 626 ? -4.711 -2.743 -14.235 1.00 93.12 626 ARG A N 1
ATOM 5058 C CA . ARG A 1 626 ? -5.473 -3.191 -13.063 1.00 93.12 626 ARG A CA 1
ATOM 5059 C C . ARG A 1 626 ? -6.781 -2.419 -12.960 1.00 93.12 626 ARG A C 1
ATOM 5061 O O . ARG A 1 626 ? -6.755 -1.190 -12.971 1.00 93.12 626 ARG A O 1
ATOM 5068 N N . TRP A 1 627 ? -7.884 -3.133 -12.785 1.00 91.88 627 TRP A N 1
ATOM 5069 C CA . TRP A 1 627 ? -9.195 -2.600 -12.426 1.00 91.88 627 TRP A CA 1
ATOM 5070 C C . TRP A 1 627 ? -9.569 -3.060 -11.021 1.00 91.88 627 TRP A C 1
ATOM 5072 O O . TRP A 1 627 ? -9.663 -4.258 -10.765 1.00 91.88 627 TRP A O 1
ATOM 5082 N N . CYS A 1 628 ? -9.784 -2.108 -10.116 1.00 83.88 628 CYS A N 1
ATOM 5083 C CA . CYS A 1 628 ? -10.355 -2.404 -8.804 1.00 83.88 628 CYS A CA 1
ATOM 5084 C C . CYS A 1 628 ? -11.867 -2.626 -8.924 1.00 83.88 628 CYS A C 1
ATOM 5086 O O . CYS A 1 628 ? -12.507 -2.086 -9.834 1.00 83.88 628 CYS A O 1
ATOM 5088 N N . GLU A 1 629 ? -12.446 -3.386 -7.995 1.00 76.31 629 GLU A N 1
ATOM 5089 C CA . GLU A 1 629 ? -13.886 -3.643 -7.981 1.00 76.31 629 GLU A CA 1
ATOM 5090 C C . GLU A 1 629 ? -14.688 -2.327 -7.950 1.00 76.31 629 GLU A C 1
ATOM 5092 O O . GLU A 1 629 ? -14.411 -1.418 -7.168 1.00 76.31 629 GLU A O 1
ATOM 5097 N N . GLY A 1 630 ? -15.656 -2.192 -8.863 1.00 65.69 630 GLY A N 1
ATOM 5098 C CA . GLY A 1 630 ? -16.477 -0.984 -9.013 1.00 65.69 630 GLY A CA 1
ATOM 5099 C C . GLY A 1 630 ? -15.807 0.197 -9.735 1.00 65.69 630 GLY A C 1
ATOM 5100 O O . GLY A 1 630 ? -16.468 1.213 -9.957 1.00 65.69 630 GLY A O 1
ATOM 5101 N N . SER A 1 631 ? -14.535 0.091 -10.140 1.00 74.19 631 SER A N 1
ATOM 5102 C CA . SER A 1 631 ? -13.848 1.173 -10.856 1.00 74.19 631 SER A CA 1
ATOM 5103 C C . SER A 1 631 ? -14.364 1.350 -12.289 1.00 74.19 631 SER A C 1
ATOM 5105 O O . SER A 1 631 ? -14.564 0.386 -13.026 1.00 74.19 631 SER A O 1
ATOM 5107 N N . CYS A 1 632 ? -14.514 2.607 -12.719 1.00 74.00 632 CYS A N 1
ATOM 5108 C CA . CYS A 1 632 ? -14.893 2.959 -14.094 1.00 74.00 632 CYS A CA 1
ATOM 5109 C C . CYS A 1 632 ? -13.688 3.085 -15.047 1.00 74.00 632 CYS A C 1
ATOM 5111 O O . CYS A 1 632 ? -13.877 3.251 -16.251 1.00 74.00 632 CYS A O 1
ATOM 5113 N N . GLU A 1 633 ? -12.460 3.038 -14.525 1.00 86.44 633 GLU A N 1
ATOM 5114 C CA . GLU A 1 633 ? -11.209 3.101 -15.287 1.00 86.44 633 GLU A CA 1
ATOM 5115 C C . GLU A 1 633 ? -10.109 2.266 -14.625 1.00 86.44 633 GLU A C 1
ATOM 5117 O O . GLU A 1 633 ? -10.157 1.976 -13.428 1.00 86.44 633 GLU A O 1
ATOM 5122 N N . GLY A 1 634 ? -9.138 1.836 -15.421 1.00 83.81 634 GLY A N 1
ATOM 5123 C CA . GLY A 1 634 ? -8.018 1.025 -14.976 1.00 83.81 634 GLY A CA 1
ATOM 5124 C C . GLY A 1 634 ? -6.768 1.860 -14.740 1.00 83.81 634 GLY A C 1
ATOM 5125 O O . GLY A 1 634 ? -6.598 2.942 -15.296 1.00 83.81 634 GLY A O 1
ATOM 5126 N N . SER A 1 635 ? -5.848 1.324 -13.949 1.00 88.31 635 SER A N 1
ATOM 5127 C CA . SER A 1 635 ? -4.513 1.885 -13.737 1.00 88.31 635 SER A CA 1
ATOM 5128 C C . SER A 1 635 ? -3.456 1.019 -14.420 1.00 88.31 635 SER A C 1
ATOM 5130 O O . SER A 1 635 ? -3.470 -0.201 -14.240 1.00 88.31 635 SER A O 1
ATOM 5132 N N . ILE A 1 636 ? -2.514 1.626 -15.147 1.00 88.62 636 ILE A N 1
ATOM 5133 C CA . ILE A 1 636 ? -1.351 0.910 -15.697 1.00 88.62 636 ILE A CA 1
ATOM 5134 C C . ILE A 1 636 ? -0.494 0.424 -14.531 1.00 88.62 636 ILE A C 1
ATOM 5136 O O . ILE A 1 636 ? -0.069 1.227 -13.700 1.00 88.62 636 ILE A O 1
ATOM 5140 N N . VAL A 1 637 ? -0.226 -0.879 -14.471 1.00 84.81 637 VAL A N 1
ATOM 5141 C CA . VAL A 1 637 ? 0.628 -1.446 -13.423 1.00 84.81 637 VAL A CA 1
ATOM 5142 C C . VAL A 1 637 ? 2.083 -1.504 -13.871 1.00 84.81 637 VAL A C 1
ATOM 5144 O O . VAL A 1 637 ? 2.973 -1.047 -13.153 1.00 84.81 637 VAL A O 1
ATOM 5147 N N . VAL A 1 638 ? 2.315 -2.029 -15.076 1.00 84.12 638 VAL A N 1
ATOM 5148 C CA . VAL A 1 638 ? 3.625 -2.140 -15.734 1.00 84.12 638 VAL A CA 1
ATOM 5149 C C . VAL A 1 638 ? 3.446 -2.135 -17.258 1.00 84.12 638 VAL A C 1
ATOM 5151 O O . VAL A 1 638 ? 2.401 -2.543 -17.769 1.00 84.12 638 VAL A O 1
ATOM 5154 N N . GLY A 1 639 ? 4.470 -1.704 -17.998 1.00 83.19 639 GLY A N 1
ATOM 5155 C CA . GLY A 1 639 ? 4.421 -1.586 -19.462 1.00 83.19 639 GLY A CA 1
ATOM 5156 C C . GLY A 1 639 ? 3.838 -0.257 -19.950 1.00 83.19 639 GLY A C 1
ATOM 5157 O O . GLY A 1 639 ? 3.802 0.721 -19.208 1.00 83.19 639 GLY A O 1
ATOM 5158 N N . GLY A 1 640 ? 3.424 -0.194 -21.219 1.00 79.94 640 GLY A N 1
ATOM 5159 C CA . GLY A 1 640 ? 2.886 1.031 -21.834 1.00 79.94 640 GLY A CA 1
ATOM 5160 C C . GLY A 1 640 ? 3.942 2.044 -22.297 1.00 79.94 640 GLY A C 1
ATOM 5161 O O . GLY A 1 640 ? 3.594 3.124 -22.764 1.00 79.94 640 GLY A O 1
ATOM 5162 N N . ASN A 1 641 ? 5.231 1.691 -22.229 1.00 80.94 641 ASN A N 1
ATOM 5163 C CA . ASN A 1 641 ? 6.356 2.505 -22.717 1.00 80.94 641 ASN A CA 1
ATOM 5164 C C . ASN A 1 641 ? 6.756 2.158 -24.169 1.00 80.94 641 ASN A C 1
ATOM 5166 O O . ASN A 1 641 ? 7.930 2.263 -24.542 1.00 80.94 641 ASN A O 1
ATOM 5170 N N . GLY A 1 642 ? 5.785 1.715 -24.971 1.00 71.06 642 GLY A N 1
ATOM 5171 C CA . GLY A 1 642 ? 5.974 1.199 -26.329 1.00 71.06 642 GLY A CA 1
ATOM 5172 C C . GLY A 1 642 ? 6.468 -0.251 -26.383 1.00 71.06 642 GLY A C 1
ATOM 5173 O O . GLY A 1 642 ? 6.949 -0.792 -25.385 1.00 71.06 642 GLY A O 1
ATOM 5174 N N . GLU A 1 643 ? 6.357 -0.854 -27.568 1.00 79.25 643 GLU A N 1
ATOM 5175 C CA . GLU A 1 643 ? 6.883 -2.192 -27.859 1.00 79.25 643 GLU A CA 1
ATOM 5176 C C . GLU A 1 643 ? 8.413 -2.221 -27.705 1.00 79.25 643 GLU A C 1
ATOM 5178 O O . GLU A 1 643 ? 9.113 -1.313 -28.174 1.00 79.25 643 GLU A O 1
ATOM 5183 N N . GLY A 1 644 ? 8.968 -3.254 -27.066 1.00 69.75 644 GLY A N 1
ATOM 5184 C CA . GLY A 1 644 ? 10.420 -3.423 -27.018 1.00 69.75 644 GLY A CA 1
ATOM 5185 C C . GLY A 1 644 ? 10.947 -4.401 -25.972 1.00 69.75 644 GLY A C 1
ATOM 5186 O O . GLY A 1 644 ? 10.194 -5.064 -25.274 1.00 69.75 644 GLY A O 1
ATOM 5187 N N . GLU A 1 645 ? 12.279 -4.487 -25.891 1.00 65.25 645 GLU A N 1
ATOM 5188 C CA . GLU A 1 645 ? 13.027 -5.436 -25.039 1.00 65.25 645 GLU A CA 1
ATOM 5189 C C . GLU A 1 645 ? 13.622 -4.782 -23.782 1.00 65.25 645 GLU A C 1
ATOM 5191 O O . GLU A 1 645 ? 14.380 -5.410 -23.038 1.00 65.25 645 GLU A O 1
ATOM 5196 N N . LYS A 1 646 ? 13.373 -3.485 -23.563 1.00 72.75 646 LYS A N 1
ATOM 5197 C CA . LYS A 1 646 ? 13.850 -2.832 -22.341 1.00 72.75 646 LYS A CA 1
ATOM 5198 C C . LYS A 1 646 ? 13.081 -3.388 -21.140 1.00 72.75 646 LYS A C 1
ATOM 5200 O O . LYS A 1 646 ? 11.909 -3.713 -21.284 1.00 72.75 646 LYS A O 1
ATOM 5205 N N . PRO A 1 647 ? 13.671 -3.393 -19.932 1.00 72.50 647 PRO A N 1
ATOM 5206 C CA . PRO A 1 647 ? 13.009 -3.935 -18.745 1.00 72.50 647 PRO A CA 1
ATOM 5207 C C . PRO A 1 647 ? 11.646 -3.303 -18.399 1.00 72.50 647 PRO A C 1
ATOM 5209 O O . PRO A 1 647 ? 10.905 -3.871 -17.609 1.00 72.50 647 PRO A O 1
ATOM 5212 N N . ASN A 1 648 ? 11.315 -2.131 -18.947 1.00 75.88 648 ASN A N 1
ATOM 5213 C CA . ASN A 1 648 ? 10.048 -1.420 -18.747 1.00 75.88 648 ASN A CA 1
ATOM 5214 C C . ASN A 1 648 ? 9.113 -1.432 -19.978 1.00 75.88 648 ASN A C 1
ATOM 5216 O O . ASN A 1 648 ? 8.170 -0.637 -20.034 1.00 75.88 648 ASN A O 1
ATOM 5220 N N . GLN A 1 649 ? 9.399 -2.270 -20.976 1.00 82.50 649 GLN A N 1
ATOM 5221 C CA . GLN A 1 649 ? 8.620 -2.443 -22.203 1.00 82.50 649 GLN A CA 1
ATOM 5222 C C . GLN A 1 649 ? 8.113 -3.885 -22.288 1.00 82.50 649 GLN A C 1
ATOM 5224 O O . GLN A 1 649 ? 8.781 -4.799 -21.813 1.00 82.50 649 GLN A O 1
ATOM 5229 N N . PHE A 1 650 ? 6.944 -4.069 -22.897 1.00 82.31 650 PHE A N 1
ATOM 5230 C CA . PHE A 1 650 ? 6.446 -5.384 -23.298 1.00 82.31 650 PHE A CA 1
ATOM 5231 C C . PHE A 1 650 ? 6.256 -5.404 -24.805 1.00 82.31 650 PHE A C 1
ATOM 5233 O O . PHE A 1 650 ? 6.107 -4.355 -25.426 1.00 82.31 650 PHE A O 1
ATOM 5240 N N . SER A 1 651 ? 6.207 -6.592 -25.387 1.00 78.50 651 SER A N 1
ATOM 5241 C CA . SER A 1 651 ? 5.701 -6.797 -26.744 1.00 78.50 651 SER A CA 1
ATOM 5242 C C . SER A 1 651 ? 4.505 -7.741 -26.649 1.00 78.50 651 SER A C 1
ATOM 5244 O O . SER A 1 651 ? 4.682 -8.860 -26.205 1.00 78.50 651 SER A O 1
ATOM 5246 N N . ASN A 1 652 ? 3.283 -7.299 -26.958 1.00 77.81 652 ASN A N 1
ATOM 5247 C CA . ASN A 1 652 ? 2.048 -8.110 -26.884 1.00 77.81 652 ASN A CA 1
ATOM 5248 C C . ASN A 1 652 ? 1.970 -9.082 -25.686 1.00 77.81 652 ASN A C 1
ATOM 5250 O O . ASN A 1 652 ? 2.029 -10.297 -25.884 1.00 77.81 652 ASN A O 1
ATOM 5254 N N . PRO A 1 653 ? 1.869 -8.587 -24.438 1.00 88.38 653 PRO A N 1
ATOM 5255 C CA . PRO A 1 653 ? 1.774 -9.455 -23.268 1.00 88.38 653 PRO A CA 1
ATOM 5256 C C . PRO A 1 653 ? 0.530 -10.352 -23.356 1.00 88.38 653 PRO A C 1
ATOM 5258 O O . PRO A 1 653 ? -0.551 -9.876 -23.704 1.00 88.38 653 PRO A O 1
ATOM 5261 N N . VAL A 1 654 ? 0.675 -11.640 -23.036 1.00 83.25 654 VAL A N 1
ATOM 5262 C CA . VAL A 1 654 ? -0.391 -12.651 -23.136 1.00 83.25 654 VAL A CA 1
ATOM 5263 C C . VAL A 1 654 ? -0.638 -13.327 -21.789 1.00 83.25 654 VAL A C 1
ATOM 5265 O O . VAL A 1 654 ? -1.618 -13.002 -21.129 1.00 83.25 654 VAL A O 1
ATOM 5268 N N . GLY A 1 655 ? 0.217 -14.267 -21.377 1.00 81.81 655 GLY A N 1
ATOM 5269 C CA . GLY A 1 655 ? 0.020 -15.060 -20.163 1.00 81.81 655 GLY A CA 1
ATOM 5270 C C . GLY A 1 655 ? 0.379 -14.288 -18.895 1.00 81.81 655 GLY A C 1
ATOM 5271 O O . GLY A 1 655 ? 1.431 -13.648 -18.842 1.00 81.81 655 GLY A O 1
ATOM 5272 N N . LEU A 1 656 ? -0.475 -14.385 -17.872 1.00 88.75 656 LEU A N 1
ATOM 5273 C CA . LEU A 1 656 ? -0.279 -13.767 -16.558 1.00 88.75 656 LEU A CA 1
ATOM 5274 C C . LEU A 1 656 ? -0.394 -14.814 -15.447 1.00 88.75 656 LEU A C 1
ATOM 5276 O O . LEU A 1 656 ? -1.309 -15.635 -15.460 1.00 88.75 656 LEU A O 1
ATOM 5280 N N . SER A 1 657 ? 0.497 -14.753 -14.455 1.00 86.44 657 SER A N 1
ATOM 5281 C CA . SER A 1 657 ? 0.401 -15.563 -13.234 1.00 86.44 657 SER A CA 1
ATOM 5282 C C . SER A 1 657 ? 1.018 -14.837 -12.041 1.00 86.44 657 SER A C 1
ATOM 5284 O O . SER A 1 657 ? 2.017 -14.131 -12.188 1.00 86.44 657 SER A O 1
ATOM 5286 N N . PHE A 1 658 ? 0.461 -15.058 -10.849 1.00 81.56 658 PHE A N 1
ATOM 5287 C CA . PHE A 1 658 ? 1.079 -14.653 -9.584 1.00 81.56 658 PHE A CA 1
ATOM 5288 C C . PHE A 1 658 ? 1.895 -15.785 -8.967 1.00 81.56 658 PHE A C 1
ATOM 5290 O O . PHE A 1 658 ? 1.601 -16.959 -9.200 1.00 81.56 658 PHE A O 1
ATOM 5297 N N . ASP A 1 659 ? 2.899 -15.432 -8.161 1.00 71.75 659 ASP A N 1
ATOM 5298 C CA . ASP A 1 659 ? 3.422 -16.324 -7.125 1.00 71.75 659 ASP A CA 1
ATOM 5299 C C . ASP A 1 659 ? 2.793 -16.067 -5.746 1.00 71.75 659 ASP A C 1
ATOM 5301 O O . ASP A 1 659 ? 2.088 -15.082 -5.535 1.00 71.75 659 ASP A O 1
ATOM 5305 N N . VAL A 1 660 ? 3.064 -16.956 -4.783 1.00 65.19 660 VAL A N 1
ATOM 5306 C CA . VAL A 1 660 ? 2.588 -16.830 -3.387 1.00 65.19 660 VAL A CA 1
ATOM 5307 C C . VAL A 1 660 ? 3.171 -15.622 -2.642 1.00 65.19 660 VAL A C 1
ATOM 5309 O O . VAL A 1 660 ? 2.803 -15.384 -1.494 1.00 65.19 660 VAL A O 1
ATOM 5312 N N . GLN A 1 661 ? 4.104 -14.882 -3.248 1.00 63.16 661 GLN A N 1
ATOM 5313 C CA . GLN A 1 661 ? 4.646 -13.624 -2.733 1.00 63.16 661 GLN A CA 1
ATOM 5314 C C . GLN A 1 661 ? 4.026 -12.391 -3.418 1.00 63.16 661 GLN A C 1
ATOM 5316 O O . GLN A 1 661 ? 4.382 -11.267 -3.065 1.00 63.16 661 GLN A O 1
ATOM 5321 N N . GLY A 1 662 ? 3.111 -12.574 -4.377 1.00 70.00 662 GLY A N 1
ATOM 5322 C CA . GLY A 1 662 ? 2.469 -11.485 -5.115 1.00 70.00 662 GLY A CA 1
ATOM 5323 C C . GLY A 1 662 ? 3.323 -10.887 -6.239 1.00 70.00 662 GLY A C 1
ATOM 5324 O O . GLY A 1 662 ? 3.045 -9.773 -6.692 1.00 70.00 662 GLY A O 1
ATOM 5325 N N . ASN A 1 663 ? 4.367 -11.583 -6.703 1.00 78.81 663 ASN A N 1
ATOM 5326 C CA . ASN A 1 663 ? 5.100 -11.159 -7.895 1.00 78.81 663 ASN A CA 1
ATOM 5327 C C . ASN A 1 663 ? 4.292 -11.507 -9.150 1.00 78.81 663 ASN A C 1
ATOM 5329 O O . ASN A 1 663 ? 3.801 -12.630 -9.280 1.00 78.81 663 ASN A O 1
ATOM 5333 N N . LEU A 1 664 ? 4.185 -10.554 -10.080 1.00 85.12 664 LEU A N 1
ATOM 5334 C CA . LEU A 1 664 ? 3.545 -10.762 -11.377 1.00 85.12 664 LEU A CA 1
ATOM 5335 C C . LEU A 1 664 ? 4.544 -11.312 -12.399 1.00 85.12 664 LEU A C 1
ATOM 5337 O O . LEU A 1 664 ? 5.590 -10.710 -12.647 1.00 85.12 664 LEU A O 1
ATOM 5341 N N . TYR A 1 665 ? 4.166 -12.410 -13.042 1.00 85.31 665 TYR A N 1
ATOM 5342 C CA . TYR A 1 665 ? 4.894 -13.030 -14.138 1.00 85.31 665 TYR A CA 1
ATOM 5343 C C . TYR A 1 665 ? 4.107 -12.824 -15.425 1.00 85.31 665 TYR A C 1
ATOM 5345 O O . TYR A 1 665 ? 2.913 -13.118 -15.475 1.00 85.31 665 TYR A O 1
ATOM 5353 N N . VAL A 1 666 ? 4.785 -12.313 -16.451 1.00 86.62 666 VAL A N 1
ATOM 5354 C CA . VAL A 1 666 ? 4.186 -11.953 -17.739 1.00 86.62 666 VAL A CA 1
ATOM 5355 C C . VAL A 1 666 ? 4.938 -12.675 -18.852 1.00 86.62 666 VAL A C 1
ATOM 5357 O O . VAL A 1 666 ? 6.167 -12.624 -18.889 1.00 86.62 666 VAL A O 1
ATOM 5360 N N . ALA A 1 667 ? 4.206 -13.335 -19.747 1.00 82.25 667 ALA A N 1
ATOM 5361 C CA . ALA A 1 667 ? 4.731 -13.840 -21.014 1.00 82.25 667 ALA A CA 1
ATOM 5362 C C . ALA A 1 667 ? 4.421 -12.839 -22.140 1.00 82.25 667 ALA A C 1
ATOM 5364 O O . ALA A 1 667 ? 3.270 -12.431 -22.287 1.00 82.25 667 ALA A O 1
ATOM 5365 N N . ASP A 1 668 ? 5.425 -12.439 -22.924 1.00 75.50 668 ASP A N 1
ATOM 5366 C CA . ASP A 1 668 ? 5.310 -11.434 -23.992 1.00 75.50 668 ASP A CA 1
ATOM 5367 C C . ASP A 1 668 ? 6.115 -11.838 -25.265 1.00 75.50 668 ASP A C 1
ATOM 5369 O O . ASP A 1 668 ? 6.984 -12.715 -25.209 1.00 75.50 668 ASP A O 1
ATOM 5373 N N . TRP A 1 669 ? 5.767 -11.297 -26.449 1.00 65.62 669 TRP A N 1
ATOM 5374 C CA . TRP A 1 669 ? 6.328 -11.625 -27.779 1.00 65.62 669 TRP A CA 1
ATOM 5375 C C . TRP A 1 669 ? 6.089 -10.552 -28.894 1.00 65.62 669 TRP A C 1
ATOM 5377 O O . TRP A 1 669 ? 5.178 -9.733 -28.821 1.00 65.62 669 TRP A O 1
ATOM 5387 N N . LYS A 1 670 ? 6.903 -10.545 -29.970 1.00 54.94 670 LYS A N 1
ATOM 5388 C CA . LYS A 1 670 ? 6.908 -9.516 -31.057 1.00 54.94 670 LYS A CA 1
ATOM 5389 C C . LYS A 1 670 ? 6.096 -9.882 -32.320 1.00 54.94 670 LYS A C 1
ATOM 5391 O O . LYS A 1 670 ? 6.209 -11.023 -32.778 1.00 54.94 670 LYS A O 1
ATOM 5396 N N . VAL A 1 671 ? 5.423 -8.906 -32.965 1.00 44.09 671 VAL A N 1
ATOM 5397 C CA . VAL A 1 671 ? 4.800 -9.010 -34.322 1.00 44.09 671 VAL A CA 1
ATOM 5398 C C . VAL A 1 671 ? 4.847 -7.683 -35.126 1.00 44.09 671 VAL A C 1
ATOM 5400 O O . VAL A 1 671 ? 4.867 -6.618 -34.529 1.00 44.09 671 VAL A O 1
ATOM 5403 N N . VAL A 1 672 ? 4.851 -7.732 -36.473 1.00 38.25 672 VAL A N 1
ATOM 5404 C CA . VAL A 1 672 ? 4.716 -6.583 -37.413 1.00 38.25 672 VAL A CA 1
ATOM 5405 C C . VAL A 1 672 ? 3.489 -6.776 -38.307 1.00 38.25 672 VAL A C 1
ATOM 5407 O O . VAL A 1 672 ? 3.317 -7.850 -38.862 1.00 38.25 672 VAL A O 1
ATOM 5410 N N . GLU A 1 673 ? 2.652 -5.756 -38.505 1.00 39.81 673 GLU A N 1
ATOM 5411 C CA . GLU A 1 673 ? 1.416 -5.838 -39.306 1.00 39.81 673 GLU A CA 1
ATOM 5412 C C . GLU A 1 673 ? 1.478 -4.958 -40.571 1.00 39.81 673 GLU A C 1
ATOM 5414 O O . GLU A 1 673 ? 1.960 -3.828 -40.514 1.00 39.81 673 GLU A O 1
ATOM 5419 N N . ILE A 1 674 ? 1.001 -5.469 -41.716 1.00 41.53 674 ILE A N 1
ATOM 5420 C CA . ILE A 1 674 ? 0.944 -4.754 -43.005 1.00 41.53 674 ILE A CA 1
ATOM 5421 C C . ILE A 1 674 ? -0.368 -5.030 -43.767 1.00 41.53 674 ILE A C 1
ATOM 5423 O O . ILE A 1 674 ? -0.819 -6.174 -43.833 1.00 41.53 674 ILE A O 1
ATOM 5427 N N . GLU A 1 675 ? -0.976 -3.997 -44.369 1.00 42.78 675 GLU A N 1
ATOM 5428 C CA . GLU A 1 675 ? -2.251 -4.079 -45.111 1.00 42.78 675 GLU A CA 1
ATOM 5429 C C . GLU A 1 675 ? -2.327 -3.132 -46.330 1.00 42.78 675 GLU A C 1
ATOM 5431 O O . GLU A 1 675 ? -1.554 -2.177 -46.427 1.00 42.78 675 GLU A O 1
ATOM 5436 N N . HIS A 1 676 ? -3.271 -3.387 -47.252 1.00 45.75 676 HIS A N 1
ATOM 5437 C CA . HIS A 1 676 ? -3.678 -2.449 -48.314 1.00 45.75 676 HIS A CA 1
ATOM 5438 C C . HIS A 1 676 ? -5.216 -2.348 -48.449 1.00 45.75 676 HIS A C 1
ATOM 5440 O O . HIS A 1 676 ? -5.942 -3.298 -48.152 1.00 45.75 676 HIS A O 1
ATOM 5446 N N . ASP A 1 677 ? -5.711 -1.204 -48.938 1.00 42.91 677 ASP A N 1
ATOM 5447 C CA . ASP A 1 677 ? -7.142 -0.827 -48.988 1.00 42.91 677 ASP A CA 1
ATOM 5448 C C . ASP A 1 677 ? -7.955 -1.514 -50.108 1.00 42.91 677 ASP A C 1
ATOM 5450 O O . ASP A 1 677 ? -9.152 -1.774 -49.971 1.00 42.91 677 ASP A O 1
ATOM 5454 N N . GLY A 1 678 ? -7.298 -1.891 -51.205 1.00 47.28 678 GLY A N 1
ATOM 5455 C CA . GLY A 1 678 ? -7.870 -2.752 -52.238 1.00 47.28 678 GLY A CA 1
ATOM 5456 C C . GLY A 1 678 ? -8.839 -2.052 -53.191 1.00 47.28 678 GLY A C 1
ATOM 5457 O O . GLY A 1 678 ? -9.668 -2.730 -53.793 1.00 47.28 678 GLY A O 1
ATOM 5458 N N . GLU A 1 679 ? -8.727 -0.738 -53.381 1.00 45.22 679 GLU A N 1
ATOM 5459 C CA . GLU A 1 679 ? -9.719 0.050 -54.131 1.00 45.22 679 GLU A CA 1
ATOM 5460 C C . GLU A 1 679 ? -9.545 0.060 -55.667 1.00 45.22 679 GLU A C 1
ATOM 5462 O O . GLU A 1 679 ? -10.416 0.555 -56.382 1.00 45.22 679 GLU A O 1
ATOM 5467 N N . THR A 1 680 ? -8.459 -0.498 -56.221 1.00 41.97 680 THR A N 1
ATOM 5468 C CA . THR A 1 680 ? -8.167 -0.432 -57.671 1.00 41.97 680 THR A CA 1
ATOM 5469 C C . THR A 1 680 ? -8.055 -1.806 -58.342 1.00 41.97 680 THR A C 1
ATOM 5471 O O . THR A 1 680 ? -7.662 -2.784 -57.721 1.00 41.97 680 THR A O 1
ATOM 5474 N N . LEU A 1 681 ? -8.345 -1.879 -59.650 1.00 39.28 681 LEU A N 1
ATOM 5475 C CA . LEU A 1 681 ? -8.368 -3.108 -60.478 1.00 39.28 681 LEU A CA 1
ATOM 5476 C C . LEU A 1 681 ? -7.012 -3.848 -60.616 1.00 39.28 681 LEU A C 1
ATOM 5478 O O . LEU A 1 681 ? -6.937 -4.867 -61.298 1.00 39.28 681 LEU A O 1
ATOM 5482 N N . ALA A 1 682 ? -5.937 -3.348 -59.997 1.00 42.47 682 ALA A N 1
ATOM 5483 C CA . ALA A 1 682 ? -4.591 -3.935 -60.012 1.00 42.47 682 ALA A CA 1
ATOM 5484 C C . ALA A 1 682 ? -3.974 -4.019 -58.599 1.00 42.47 682 ALA A C 1
ATOM 5486 O O . ALA A 1 682 ? -2.771 -3.874 -58.417 1.00 42.47 682 ALA A O 1
ATOM 5487 N N . ASN A 1 683 ? -4.810 -4.244 -57.591 1.00 47.62 683 ASN A N 1
ATOM 5488 C CA . ASN A 1 683 ? -4.491 -4.256 -56.160 1.00 47.62 683 ASN A CA 1
ATOM 5489 C C . ASN A 1 683 ? -3.884 -5.575 -55.633 1.00 47.62 683 ASN A C 1
ATOM 5491 O O . ASN A 1 683 ? -3.674 -5.699 -54.434 1.00 47.62 683 ASN A O 1
ATOM 5495 N N . SER A 1 684 ? -3.607 -6.564 -56.489 1.00 48.31 684 SER A N 1
ATOM 5496 C CA . SER A 1 684 ? -2.953 -7.806 -56.052 1.00 48.31 684 SER A CA 1
ATOM 5497 C C . SER A 1 684 ? -1.449 -7.598 -55.882 1.00 48.31 684 SER A C 1
ATOM 5499 O O . SER A 1 684 ? -0.734 -7.481 -56.880 1.00 48.31 684 SER A O 1
ATOM 5501 N N . TRP A 1 685 ? -0.964 -7.609 -54.641 1.00 45.94 685 TRP A N 1
ATOM 5502 C CA . TRP A 1 685 ? 0.444 -7.384 -54.315 1.00 45.94 685 TRP A CA 1
ATOM 5503 C C . TRP A 1 685 ? 1.072 -8.635 -53.694 1.00 45.94 685 TRP A C 1
ATOM 5505 O O . TRP A 1 685 ? 0.654 -9.088 -52.634 1.00 45.94 685 TRP A O 1
ATOM 5515 N N . PHE A 1 686 ? 2.074 -9.212 -54.362 1.00 45.69 686 PHE A N 1
ATOM 5516 C CA . PHE A 1 686 ? 2.875 -10.290 -53.782 1.00 45.69 686 PHE A CA 1
ATOM 5517 C C . PHE A 1 686 ? 3.964 -9.687 -52.901 1.00 45.69 686 PHE A C 1
ATOM 5519 O O . PHE A 1 686 ? 4.858 -9.003 -53.407 1.00 45.69 686 PHE A O 1
ATOM 5526 N N . LEU A 1 687 ? 3.868 -9.921 -51.595 1.00 43.06 687 LEU A N 1
ATOM 5527 C CA . LEU A 1 687 ? 4.828 -9.434 -50.619 1.00 43.06 687 LEU A CA 1
ATOM 5528 C C . LEU A 1 687 ? 5.793 -10.569 -50.268 1.00 43.06 687 LEU A C 1
ATOM 5530 O O . LEU A 1 687 ? 5.391 -11.560 -49.663 1.00 43.06 687 LEU A O 1
ATOM 5534 N N . ASP A 1 688 ? 7.055 -10.419 -50.677 1.00 39.69 688 ASP A N 1
ATOM 5535 C CA . ASP A 1 688 ? 8.105 -11.431 -50.505 1.00 39.69 688 ASP A CA 1
ATOM 5536 C C . ASP A 1 688 ? 8.756 -11.313 -49.116 1.00 39.69 688 ASP A C 1
ATOM 5538 O O . ASP A 1 688 ? 8.606 -12.211 -48.288 1.00 39.69 688 ASP A O 1
ATOM 5542 N N . ASP A 1 689 ? 9.351 -10.158 -48.805 1.00 41.44 689 ASP A N 1
ATOM 5543 C CA . ASP A 1 689 ? 9.794 -9.764 -47.465 1.00 41.44 689 ASP A CA 1
ATOM 5544 C C . ASP A 1 689 ? 9.742 -8.234 -47.262 1.00 41.44 689 ASP A C 1
ATOM 5546 O O . ASP A 1 689 ? 9.634 -7.465 -48.219 1.00 41.44 689 ASP A O 1
ATOM 5550 N N . ILE A 1 690 ? 9.804 -7.783 -46.005 1.00 41.19 690 ILE A N 1
ATOM 5551 C CA . ILE A 1 690 ? 9.987 -6.376 -45.618 1.00 41.19 690 ILE A CA 1
ATOM 5552 C C . ILE A 1 690 ? 11.305 -6.248 -44.866 1.00 41.19 690 ILE A C 1
ATOM 5554 O O . ILE A 1 690 ? 11.543 -7.004 -43.931 1.00 41.19 690 ILE A O 1
ATOM 5558 N N . THR A 1 691 ? 12.120 -5.243 -45.190 1.00 40.28 691 THR A N 1
ATOM 5559 C CA . THR A 1 691 ? 13.332 -4.920 -44.426 1.00 40.28 691 THR A CA 1
ATOM 5560 C C . THR A 1 691 ? 13.246 -3.512 -43.829 1.00 40.28 691 THR A C 1
ATOM 5562 O O . THR A 1 691 ? 13.094 -2.535 -44.557 1.00 40.28 691 THR A O 1
ATOM 5565 N N . ILE A 1 692 ? 13.347 -3.398 -42.500 1.00 36.94 692 ILE A N 1
ATOM 5566 C CA . ILE A 1 692 ? 13.315 -2.124 -41.760 1.00 36.94 692 ILE A CA 1
ATOM 5567 C C . ILE A 1 692 ? 14.717 -1.813 -41.233 1.00 36.94 692 ILE A C 1
ATOM 5569 O O . ILE A 1 692 ? 15.237 -2.537 -40.381 1.00 36.94 692 ILE A O 1
ATOM 5573 N N . GLU A 1 693 ? 15.324 -0.725 -41.709 1.00 36.66 693 GLU A N 1
ATOM 5574 C CA . GLU A 1 693 ? 16.660 -0.285 -41.293 1.00 36.66 693 GLU A CA 1
ATOM 5575 C C . GLU A 1 693 ? 16.598 0.807 -40.217 1.00 36.66 693 GLU A C 1
ATOM 5577 O O . GLU A 1 693 ? 15.854 1.778 -40.335 1.00 36.66 693 GLU A O 1
ATOM 5582 N N . MET A 1 694 ? 17.417 0.675 -39.169 1.00 32.53 694 MET A N 1
ATOM 5583 C CA . MET A 1 694 ? 17.607 1.687 -38.124 1.00 32.53 694 MET A CA 1
ATOM 5584 C C . MET A 1 694 ? 18.992 2.348 -38.264 1.00 32.53 694 MET A C 1
ATOM 5586 O O . MET A 1 694 ? 19.985 1.807 -37.756 1.00 32.53 694 MET A O 1
ATOM 5590 N N . PRO A 1 695 ? 19.089 3.541 -38.889 1.00 27.50 695 PRO A N 1
ATOM 5591 C CA . PRO A 1 695 ? 20.369 4.162 -39.250 1.00 27.50 695 PRO A CA 1
ATOM 5592 C C . PRO A 1 695 ? 21.239 4.535 -38.045 1.00 27.50 695 PRO A C 1
ATOM 5594 O O . PRO A 1 695 ? 22.463 4.524 -38.126 1.00 27.50 695 PRO A O 1
ATOM 5597 N N . THR A 1 696 ? 20.623 4.810 -36.893 1.00 26.08 696 THR A N 1
ATOM 5598 C CA . THR A 1 696 ? 21.312 5.237 -35.663 1.00 26.08 696 THR A CA 1
ATOM 5599 C C . THR A 1 696 ? 21.984 4.091 -34.900 1.00 26.08 696 THR A C 1
ATOM 5601 O O . THR A 1 696 ? 22.802 4.345 -34.018 1.00 26.08 696 THR A O 1
ATOM 5604 N N . LYS A 1 697 ? 21.667 2.827 -35.230 1.00 30.16 697 LYS A N 1
ATOM 5605 C CA . LYS A 1 697 ? 22.233 1.618 -34.592 1.00 30.16 697 LYS A CA 1
ATOM 5606 C C . LYS A 1 697 ? 22.798 0.590 -35.578 1.00 30.16 697 LYS A C 1
ATOM 5608 O O . LYS A 1 697 ? 23.326 -0.432 -35.140 1.00 30.16 697 LYS A O 1
ATOM 5613 N N . GLY A 1 698 ? 22.691 0.839 -36.886 1.00 30.20 698 GLY A N 1
ATOM 5614 C CA . GLY A 1 698 ? 23.248 -0.019 -37.936 1.00 30.20 698 GLY A CA 1
ATOM 5615 C C . GLY A 1 698 ? 22.669 -1.438 -37.964 1.00 30.20 698 GLY A C 1
ATOM 5616 O O . GLY A 1 698 ? 23.405 -2.385 -38.236 1.00 30.20 698 GLY A O 1
ATOM 5617 N N . ARG A 1 699 ? 21.381 -1.603 -37.635 1.00 36.78 699 ARG A N 1
ATOM 5618 C CA . ARG A 1 699 ? 20.664 -2.888 -37.711 1.00 36.78 699 ARG A CA 1
ATOM 5619 C C . ARG A 1 699 ? 19.520 -2.792 -38.715 1.00 36.78 699 ARG A C 1
ATOM 5621 O O . ARG A 1 699 ? 18.845 -1.768 -38.764 1.00 36.78 699 ARG A O 1
ATOM 5628 N N . ALA A 1 700 ? 19.310 -3.871 -39.459 1.00 32.56 700 ALA A N 1
ATOM 5629 C CA . ALA A 1 700 ? 18.175 -4.071 -40.347 1.00 32.56 700 ALA A CA 1
ATOM 5630 C C . ALA A 1 700 ? 17.417 -5.325 -39.894 1.00 32.56 700 ALA A C 1
ATOM 5632 O O . ALA A 1 700 ? 18.051 -6.324 -39.548 1.00 32.56 700 ALA A O 1
ATOM 5633 N N . PHE A 1 701 ? 16.089 -5.265 -39.863 1.00 41.41 701 PHE A N 1
ATOM 5634 C CA . PHE A 1 701 ? 15.216 -6.384 -39.503 1.00 41.41 701 PHE A CA 1
ATOM 5635 C C . PHE A 1 701 ? 14.439 -6.824 -40.742 1.00 41.41 701 PHE A C 1
ATOM 5637 O O . PHE A 1 701 ? 13.820 -5.973 -41.372 1.00 41.41 701 PHE A O 1
ATOM 5644 N N . CYS A 1 702 ? 14.486 -8.114 -41.089 1.00 38.75 702 CYS A N 1
ATOM 5645 C CA . CYS A 1 702 ? 13.817 -8.684 -42.262 1.00 38.75 702 CYS A CA 1
ATOM 5646 C C . CYS A 1 702 ? 12.614 -9.545 -41.835 1.00 38.75 702 CYS A C 1
ATOM 5648 O O . CYS A 1 702 ? 12.704 -10.331 -40.886 1.00 38.75 702 CYS A O 1
ATOM 5650 N N . PHE A 1 703 ? 11.495 -9.382 -42.534 1.00 49.81 703 PHE A N 1
ATOM 5651 C CA . PHE A 1 703 ? 10.199 -9.991 -42.253 1.00 49.81 703 PHE A CA 1
ATOM 5652 C C . PHE A 1 703 ? 9.692 -10.687 -43.517 1.00 49.81 703 PHE A C 1
ATOM 5654 O O . PHE A 1 703 ? 9.143 -10.034 -44.399 1.00 49.81 703 PHE A O 1
ATOM 5661 N N . ALA A 1 704 ? 9.883 -12.001 -43.621 1.00 45.06 704 ALA A N 1
ATOM 5662 C CA . ALA A 1 704 ? 9.432 -12.775 -44.778 1.00 45.06 704 ALA A CA 1
ATOM 5663 C C . ALA A 1 704 ? 7.905 -12.981 -44.767 1.00 45.06 704 ALA A C 1
ATOM 5665 O O . ALA A 1 704 ? 7.328 -13.301 -43.725 1.00 45.06 704 ALA A O 1
ATOM 5666 N N . CYS A 1 705 ? 7.269 -12.827 -45.928 1.00 51.59 705 CYS A N 1
ATOM 5667 C CA . CYS A 1 705 ? 5.825 -12.938 -46.145 1.00 51.59 705 CYS A CA 1
ATOM 5668 C C . CYS A 1 705 ? 5.480 -13.985 -47.222 1.00 51.59 705 CYS A C 1
ATOM 5670 O O . CYS A 1 705 ? 4.592 -14.798 -46.988 1.00 51.59 705 CYS A O 1
ATOM 5672 N N . HIS A 1 706 ? 6.208 -14.011 -48.346 1.00 51.94 706 HIS A N 1
ATOM 5673 C CA . HIS A 1 706 ? 6.070 -14.952 -49.475 1.00 51.94 706 HIS A CA 1
ATOM 5674 C C . HIS A 1 706 ? 4.628 -15.231 -49.966 1.00 51.94 706 HIS A C 1
ATOM 5676 O O . HIS A 1 706 ? 4.363 -16.307 -50.501 1.00 51.94 706 HIS A O 1
ATOM 5682 N N . GLU A 1 707 ? 3.696 -14.288 -49.809 1.00 53.31 707 GLU A N 1
ATOM 5683 C CA . GLU A 1 707 ? 2.267 -14.488 -50.099 1.00 53.31 707 GLU A CA 1
ATOM 5684 C C . GLU A 1 707 ? 1.621 -13.280 -50.790 1.00 53.31 707 GLU A C 1
ATOM 5686 O O . GLU A 1 707 ? 2.154 -12.166 -50.792 1.00 53.31 707 GLU A O 1
ATOM 5691 N N . TRP A 1 708 ? 0.454 -13.505 -51.404 1.00 52.53 708 TRP A N 1
ATOM 5692 C CA . TRP A 1 708 ? -0.330 -12.455 -52.066 1.00 52.53 708 TRP A CA 1
ATOM 5693 C C . TRP A 1 708 ? -1.268 -11.744 -51.084 1.00 52.53 708 TRP A C 1
ATOM 5695 O O . TRP A 1 708 ? -2.208 -12.352 -50.583 1.00 52.53 708 TRP A O 1
ATOM 5705 N N . LEU A 1 709 ? -1.096 -10.432 -50.900 1.00 56.72 709 LEU A N 1
ATOM 5706 C CA . LEU A 1 709 ? -2.137 -9.569 -50.344 1.00 56.72 709 LEU A CA 1
ATOM 5707 C C . LEU A 1 709 ? -3.110 -9.216 -51.477 1.00 56.72 709 LEU A C 1
ATOM 5709 O O . LEU A 1 709 ? -2.800 -8.407 -52.354 1.00 56.72 709 LEU A O 1
ATOM 5713 N N . SER A 1 710 ? -4.237 -9.925 -51.544 1.00 56.47 710 SER A N 1
ATOM 5714 C CA . SER A 1 710 ? -5.219 -9.782 -52.622 1.00 56.47 710 SER A CA 1
ATOM 5715 C C . SER A 1 710 ? -6.547 -10.432 -52.252 1.00 56.47 710 SER A C 1
ATOM 5717 O O . SER A 1 710 ? -6.559 -11.532 -51.717 1.00 56.47 710 SER A O 1
ATOM 5719 N N . LYS A 1 711 ? -7.673 -9.812 -52.634 1.00 58.22 711 LYS A N 1
ATOM 5720 C CA . LYS A 1 711 ? -9.009 -10.435 -52.533 1.00 58.22 711 LYS A CA 1
ATOM 5721 C C . LYS A 1 711 ? -9.270 -11.494 -53.614 1.00 58.22 711 LYS A C 1
ATOM 5723 O O . LYS A 1 711 ? -10.231 -12.247 -53.504 1.00 58.22 711 LYS A O 1
ATOM 5728 N N . GLU A 1 712 ? -8.454 -11.531 -54.671 1.00 54.06 712 GLU A N 1
ATOM 5729 C CA . GLU A 1 712 ? -8.681 -12.364 -55.864 1.00 54.06 712 GLU A CA 1
ATOM 5730 C C . GLU A 1 712 ? -7.589 -13.430 -56.100 1.00 54.06 712 GLU A C 1
ATOM 5732 O O . GLU A 1 712 ? -7.786 -14.336 -56.911 1.00 54.06 712 GLU A O 1
ATOM 5737 N N . LYS A 1 713 ? -6.432 -13.343 -55.422 1.00 49.69 713 LYS A N 1
ATOM 5738 C CA . LYS A 1 713 ? -5.281 -14.263 -55.556 1.00 49.69 713 LYS A CA 1
ATOM 5739 C C . LYS A 1 713 ? -4.747 -14.686 -54.182 1.00 49.69 713 LYS A C 1
ATOM 5741 O O . LYS A 1 713 ? -4.877 -13.936 -53.226 1.00 49.69 713 LYS A O 1
ATOM 5746 N N . GLY A 1 714 ? -4.087 -15.844 -54.103 1.00 63.84 714 GLY A N 1
ATOM 5747 C CA . GLY A 1 714 ? -3.551 -16.365 -52.837 1.00 63.84 714 GLY A CA 1
ATOM 5748 C C . GLY A 1 714 ? -4.660 -16.856 -51.904 1.00 63.84 714 GLY A C 1
ATOM 5749 O O . GLY A 1 714 ? -5.538 -17.599 -52.339 1.00 63.84 714 GLY A O 1
ATOM 5750 N N . ASP A 1 715 ? -4.612 -16.448 -50.639 1.00 61.16 715 ASP A N 1
ATOM 5751 C CA . ASP A 1 715 ? -5.567 -16.815 -49.581 1.00 61.16 715 ASP A CA 1
ATOM 5752 C C . ASP A 1 715 ? -6.777 -15.862 -49.455 1.00 61.16 715 ASP A C 1
ATOM 5754 O O . ASP A 1 715 ? -7.654 -16.107 -48.630 1.00 61.16 715 ASP A O 1
ATOM 5758 N N . GLY A 1 716 ? -6.866 -14.815 -50.285 1.00 58.12 716 GLY A N 1
ATOM 5759 C CA . GLY A 1 716 ? -7.995 -13.875 -50.296 1.00 58.12 716 GLY A CA 1
ATOM 5760 C C . GLY A 1 716 ? -7.900 -12.733 -49.276 1.00 58.12 716 GLY A C 1
ATOM 5761 O O . GLY A 1 716 ? -8.800 -11.893 -49.217 1.00 58.12 716 GLY A O 1
ATOM 5762 N N . GLU A 1 717 ? -6.823 -12.673 -48.493 1.00 56.62 717 GLU A N 1
ATOM 5763 C CA . GLU A 1 717 ? -6.637 -11.696 -47.421 1.00 56.62 717 GLU A CA 1
ATOM 5764 C C . GLU A 1 717 ? -5.781 -10.505 -47.895 1.00 56.62 717 GLU A C 1
ATOM 5766 O O . GLU A 1 717 ? -4.716 -10.691 -48.484 1.00 56.62 717 GLU A O 1
ATOM 5771 N N . THR A 1 718 ? -6.186 -9.264 -47.594 1.00 55.41 718 THR A N 1
ATOM 5772 C CA . THR A 1 718 ? -5.434 -8.028 -47.942 1.00 55.41 718 THR A CA 1
ATOM 5773 C C . THR A 1 718 ? -4.580 -7.485 -46.794 1.00 55.41 718 THR A C 1
ATOM 5775 O O . THR A 1 718 ? -4.025 -6.388 -46.883 1.00 55.41 718 THR A O 1
ATOM 5778 N N . LYS A 1 719 ? -4.464 -8.267 -45.716 1.00 46.72 719 LYS A N 1
ATOM 5779 C CA . LYS A 1 719 ? -3.748 -7.945 -44.480 1.00 46.72 719 LYS A CA 1
ATOM 5780 C C . LYS A 1 719 ? -2.856 -9.113 -44.053 1.00 46.72 719 LYS A C 1
ATOM 5782 O O . LYS A 1 719 ? -3.240 -10.274 -44.214 1.00 46.72 719 LYS A O 1
ATOM 5787 N N . ARG A 1 720 ? -1.658 -8.832 -43.525 1.00 53.94 720 ARG A N 1
ATOM 5788 C CA . ARG A 1 720 ? -0.707 -9.833 -43.009 1.00 53.94 720 ARG A CA 1
ATOM 5789 C C . ARG A 1 720 ? -0.047 -9.395 -41.712 1.00 53.94 720 ARG A C 1
ATOM 5791 O O . ARG A 1 720 ? 0.364 -8.252 -41.558 1.00 53.94 720 ARG A O 1
ATOM 5798 N N . ILE A 1 721 ? 0.118 -10.363 -40.815 1.00 47.59 721 ILE A N 1
ATOM 5799 C CA . ILE A 1 721 ? 0.896 -10.233 -39.584 1.00 47.59 721 ILE A CA 1
ATOM 5800 C C . ILE A 1 721 ? 2.191 -11.030 -39.780 1.00 47.59 721 ILE A C 1
ATOM 5802 O O . ILE A 1 721 ? 2.177 -12.258 -39.874 1.00 47.59 721 ILE A O 1
ATOM 5806 N N . LEU A 1 722 ? 3.309 -10.322 -39.886 1.00 43.84 722 LEU A N 1
ATOM 5807 C CA . LEU A 1 722 ? 4.650 -10.823 -40.154 1.00 43.84 722 LEU A CA 1
ATOM 5808 C C . LEU A 1 722 ? 5.485 -10.879 -38.872 1.00 43.84 722 LEU A C 1
ATOM 5810 O O . LEU A 1 722 ? 5.356 -10.059 -37.966 1.00 43.84 722 LEU A O 1
ATOM 5814 N N . LYS A 1 723 ? 6.366 -11.875 -38.781 1.00 44.41 723 LYS A N 1
ATOM 5815 C CA . LYS A 1 723 ? 7.181 -12.143 -37.587 1.00 44.41 723 LYS A CA 1
ATOM 5816 C C . LYS A 1 723 ? 8.648 -11.829 -37.862 1.00 44.41 723 LYS A C 1
ATOM 5818 O O . LYS A 1 723 ? 9.128 -12.054 -38.971 1.00 44.41 723 LYS A O 1
ATOM 5823 N N . VAL A 1 724 ? 9.369 -11.366 -36.838 1.00 43.72 724 VAL A N 1
ATOM 5824 C CA . VAL A 1 724 ? 10.836 -11.250 -36.885 1.00 43.72 724 VAL A CA 1
ATOM 5825 C C . VAL A 1 724 ? 11.432 -12.640 -37.098 1.00 43.72 724 VAL A C 1
ATOM 5827 O O . VAL A 1 724 ? 11.192 -13.550 -36.302 1.00 43.72 724 VAL A O 1
ATOM 5830 N N . GLN A 1 725 ? 12.243 -12.802 -38.141 1.00 40.66 725 GLN A N 1
ATOM 5831 C CA . GLN A 1 725 ? 13.167 -13.927 -38.216 1.00 40.66 725 GLN A CA 1
ATOM 5832 C C . GLN A 1 725 ? 14.432 -13.563 -37.429 1.00 40.66 725 GLN A C 1
ATOM 5834 O O . GLN A 1 725 ? 15.243 -12.754 -37.878 1.00 40.66 725 GLN A O 1
ATOM 5839 N N . ASP A 1 726 ? 14.593 -14.138 -36.232 1.00 33.19 726 ASP A N 1
ATOM 5840 C CA . ASP A 1 726 ? 15.822 -13.987 -35.454 1.00 33.19 726 ASP A CA 1
ATOM 5841 C C . ASP A 1 726 ? 16.962 -14.717 -36.169 1.00 33.19 726 ASP A C 1
ATOM 5843 O O . ASP A 1 726 ? 17.016 -15.946 -36.270 1.00 33.19 726 ASP A O 1
ATOM 5847 N N . SER A 1 727 ? 17.911 -13.934 -36.663 1.00 31.59 727 SER A N 1
ATOM 5848 C CA . SER A 1 727 ? 19.173 -14.409 -37.200 1.00 31.59 727 SER A CA 1
ATOM 5849 C C . SER A 1 727 ? 20.041 -14.957 -36.064 1.00 31.59 727 SER A C 1
ATOM 5851 O O . SER A 1 727 ? 20.930 -14.246 -35.609 1.00 31.59 727 SER A O 1
ATOM 5853 N N . ASN A 1 728 ? 19.770 -16.166 -35.560 1.00 30.84 728 ASN A N 1
ATOM 5854 C CA . ASN A 1 728 ? 20.703 -16.938 -34.723 1.00 30.84 728 ASN A CA 1
ATOM 5855 C C . ASN A 1 728 ? 20.308 -18.429 -34.588 1.00 30.84 728 ASN A C 1
ATOM 5857 O O . ASN A 1 728 ? 20.117 -18.951 -33.493 1.00 30.84 728 ASN A O 1
ATOM 5861 N N . GLN A 1 729 ? 20.322 -19.178 -35.693 1.00 27.25 729 GLN A N 1
ATOM 5862 C CA . GLN A 1 729 ? 20.937 -20.507 -35.653 1.00 27.25 729 GLN A CA 1
ATOM 5863 C C . GLN A 1 729 ? 22.072 -20.550 -36.663 1.00 27.25 729 GLN A C 1
ATOM 5865 O O . GLN A 1 729 ? 21.894 -20.266 -37.845 1.00 27.25 729 GLN A O 1
ATOM 5870 N N . SER A 1 730 ? 23.240 -20.925 -36.144 1.00 26.33 730 SER A N 1
ATOM 5871 C CA . SER A 1 730 ? 24.563 -20.809 -36.747 1.00 26.33 730 SER A CA 1
ATOM 5872 C C . SER A 1 730 ? 24.988 -19.366 -37.003 1.00 26.33 730 SER A C 1
ATOM 5874 O O . SER A 1 730 ? 24.206 -18.492 -37.358 1.00 26.33 730 SER A O 1
ATOM 5876 N N . SER A 1 731 ? 26.275 -19.115 -36.824 1.00 26.84 731 SER A N 1
ATOM 5877 C CA . SER A 1 731 ? 26.962 -18.014 -37.468 1.00 26.84 731 SER A CA 1
ATOM 5878 C C . SER A 1 731 ? 26.792 -18.118 -38.990 1.00 26.84 731 SER A C 1
ATOM 5880 O O . SER A 1 731 ? 27.736 -18.438 -39.709 1.00 26.84 731 SER A O 1
ATOM 5882 N N . PHE A 1 732 ? 25.622 -17.761 -39.518 1.00 25.52 732 PHE A N 1
ATOM 5883 C CA . PHE A 1 732 ? 25.556 -17.177 -40.841 1.00 25.52 732 PHE A CA 1
ATOM 5884 C C . PHE A 1 732 ? 26.157 -15.784 -40.701 1.00 25.52 732 PHE A C 1
ATOM 5886 O O . PHE A 1 732 ? 25.494 -14.760 -40.565 1.00 25.52 732 PHE A O 1
ATOM 5893 N N . ARG A 1 733 ? 27.494 -15.759 -40.795 1.00 30.14 733 ARG A N 1
ATOM 5894 C CA . ARG A 1 733 ? 28.127 -14.690 -41.560 1.00 30.14 733 ARG A CA 1
ATOM 5895 C C . ARG A 1 733 ? 27.267 -14.547 -42.819 1.00 30.14 733 ARG A C 1
ATOM 5897 O O . ARG A 1 733 ? 26.970 -15.596 -43.404 1.00 30.14 733 ARG A O 1
ATOM 5904 N N . PRO A 1 734 ? 26.874 -13.335 -43.258 1.00 30.58 734 PRO A N 1
ATOM 5905 C CA . PRO A 1 734 ? 26.398 -13.209 -44.622 1.00 30.58 734 PRO A CA 1
ATOM 5906 C C . PRO A 1 734 ? 27.448 -13.927 -45.453 1.00 30.58 734 PRO A C 1
ATOM 5908 O O . PRO A 1 734 ? 28.642 -13.603 -45.370 1.00 30.58 734 PRO A O 1
ATOM 5911 N N . TYR A 1 735 ? 27.040 -14.993 -46.136 1.00 31.83 735 TYR A N 1
ATOM 5912 C CA . TYR A 1 735 ? 27.886 -15.607 -47.127 1.00 31.83 735 TYR A CA 1
ATOM 5913 C C . TYR A 1 735 ? 27.954 -14.556 -48.227 1.00 31.83 735 TYR A C 1
ATOM 5915 O O . TYR A 1 735 ? 27.219 -14.591 -49.206 1.00 31.83 735 TYR A O 1
ATOM 5923 N N . LYS A 1 736 ? 28.828 -13.562 -48.029 1.00 42.06 736 LYS A N 1
ATOM 5924 C CA . LYS A 1 736 ? 29.485 -12.880 -49.122 1.00 42.06 736 LYS A CA 1
ATOM 5925 C C . LYS A 1 736 ? 30.182 -14.027 -49.824 1.00 42.06 736 LYS A C 1
ATOM 5927 O O . LYS A 1 736 ? 31.198 -14.534 -49.335 1.00 42.06 736 LYS A O 1
ATOM 5932 N N . GLN A 1 737 ? 29.527 -14.530 -50.867 1.00 42.62 737 GLN A N 1
ATOM 5933 C CA . GLN A 1 737 ? 30.089 -15.521 -51.761 1.00 42.62 737 GLN A CA 1
ATOM 5934 C C . GLN A 1 737 ? 31.553 -15.107 -51.989 1.00 42.62 737 GLN A C 1
ATOM 5936 O O . GLN A 1 737 ? 31.827 -13.963 -52.339 1.00 42.62 737 GLN A O 1
ATOM 5941 N N . HIS A 1 738 ? 32.491 -15.998 -51.642 1.00 53.84 738 HIS A N 1
ATOM 5942 C CA . HIS A 1 738 ? 33.940 -15.798 -51.837 1.00 53.84 738 HIS A CA 1
ATOM 5943 C C . HIS A 1 738 ? 34.670 -14.816 -50.887 1.00 53.84 738 HIS A C 1
ATOM 5945 O O . HIS A 1 738 ? 35.711 -14.290 -51.253 1.00 53.84 738 HIS A O 1
ATOM 5951 N N . ALA A 1 739 ? 34.223 -14.630 -49.636 1.00 58.38 739 ALA A N 1
ATOM 5952 C CA . ALA A 1 739 ? 34.866 -13.728 -48.652 1.00 58.38 739 ALA A CA 1
ATOM 5953 C C . ALA A 1 739 ? 36.272 -14.110 -48.114 1.00 58.38 739 ALA A C 1
ATOM 5955 O O . ALA A 1 739 ? 36.829 -13.363 -47.307 1.00 58.38 739 ALA A O 1
ATOM 5956 N N . GLY A 1 740 ? 36.838 -15.256 -48.507 1.00 60.16 740 GLY A N 1
ATOM 5957 C CA . GLY A 1 740 ? 38.169 -15.716 -48.077 1.00 60.16 740 GLY A CA 1
ATOM 5958 C C . GLY A 1 740 ? 39.179 -15.745 -49.223 1.00 60.16 740 GLY A C 1
ATOM 5959 O O . GLY A 1 740 ? 38.786 -15.818 -50.383 1.00 60.16 740 GLY A O 1
ATOM 5960 N N . THR A 1 741 ? 40.474 -15.757 -48.902 1.00 67.38 741 THR A N 1
ATOM 5961 C CA . THR A 1 741 ? 41.556 -15.746 -49.904 1.00 67.38 741 THR A CA 1
ATOM 5962 C C . THR A 1 741 ? 42.399 -17.021 -49.882 1.00 67.38 741 THR A C 1
ATOM 5964 O O . THR A 1 741 ? 42.537 -17.690 -48.859 1.00 67.38 741 THR A O 1
ATOM 5967 N N . THR A 1 742 ? 42.956 -17.376 -51.041 1.00 67.00 742 THR A N 1
ATOM 5968 C CA . THR A 1 742 ? 44.018 -18.388 -51.197 1.00 67.00 742 THR A CA 1
ATOM 5969 C C . THR A 1 742 ? 45.415 -17.767 -51.292 1.00 67.00 742 THR A C 1
ATOM 5971 O O . THR A 1 742 ? 46.404 -18.494 -51.354 1.00 67.00 742 THR A O 1
ATOM 5974 N N . GLN A 1 743 ? 45.493 -16.436 -51.314 1.00 70.12 743 GLN A N 1
ATOM 5975 C CA . GLN A 1 743 ? 46.715 -15.638 -51.369 1.00 70.12 743 GLN A CA 1
ATOM 5976 C C . GLN A 1 743 ? 47.212 -15.318 -49.941 1.00 70.12 743 GLN A C 1
ATOM 5978 O O . GLN A 1 743 ? 46.627 -15.766 -48.949 1.00 70.12 743 GLN A O 1
ATOM 5983 N N . HIS A 1 744 ? 48.319 -14.585 -49.807 1.00 72.94 744 HIS A N 1
ATOM 5984 C CA . HIS A 1 744 ? 48.909 -14.255 -48.507 1.00 72.94 744 HIS A CA 1
ATOM 5985 C C . HIS A 1 744 ? 48.314 -12.965 -47.921 1.00 72.94 744 HIS A C 1
ATOM 5987 O O . HIS A 1 744 ? 48.175 -11.961 -48.615 1.00 72.94 744 HIS A O 1
ATOM 5993 N N . GLY A 1 745 ? 48.015 -12.960 -46.622 1.00 74.06 745 GLY A N 1
ATOM 5994 C CA . GLY A 1 745 ? 47.692 -11.736 -45.879 1.00 74.06 745 GLY A CA 1
ATOM 5995 C C . GLY A 1 745 ? 48.937 -11.162 -45.203 1.00 74.06 745 GLY A C 1
ATOM 5996 O O . GLY A 1 745 ? 49.907 -11.883 -44.966 1.00 74.06 745 GLY A O 1
ATOM 5997 N N . TRP A 1 746 ? 48.928 -9.882 -44.843 1.00 75.44 746 TRP A N 1
ATOM 5998 C CA . TRP A 1 746 ? 49.962 -9.314 -43.977 1.00 75.44 746 TRP A CA 1
ATOM 5999 C C . TRP A 1 746 ? 49.418 -8.222 -43.049 1.00 75.44 746 TRP A C 1
ATOM 6001 O O . TRP A 1 746 ? 48.390 -7.609 -43.337 1.00 75.44 746 TRP A O 1
ATOM 6011 N N . ILE A 1 747 ? 50.110 -7.988 -41.931 1.00 83.19 747 ILE A N 1
ATOM 6012 C CA . ILE A 1 747 ? 49.756 -6.978 -40.926 1.00 83.19 747 ILE A CA 1
ATOM 6013 C C . ILE A 1 747 ? 50.993 -6.223 -40.416 1.00 83.19 747 ILE A C 1
ATOM 6015 O O . ILE A 1 747 ? 52.077 -6.793 -40.298 1.00 83.19 747 ILE A O 1
ATOM 6019 N N . ILE A 1 748 ? 50.830 -4.937 -40.109 1.00 75.81 748 ILE A N 1
ATOM 6020 C CA . ILE A 1 748 ? 51.776 -4.116 -39.346 1.00 75.81 748 ILE A CA 1
ATOM 6021 C C . ILE A 1 748 ? 51.031 -3.495 -38.165 1.00 75.81 748 ILE A C 1
ATOM 6023 O O . ILE A 1 748 ? 49.907 -3.027 -38.323 1.00 75.81 748 ILE A O 1
ATOM 6027 N N . ILE A 1 749 ? 51.660 -3.469 -36.994 1.00 79.50 749 ILE A N 1
ATOM 6028 C CA . ILE A 1 749 ? 51.084 -2.935 -35.761 1.00 79.50 749 ILE A CA 1
ATOM 6029 C C . ILE A 1 749 ? 51.852 -1.665 -35.373 1.00 79.50 749 ILE A C 1
ATOM 6031 O O . ILE A 1 749 ? 53.083 -1.668 -35.299 1.00 79.50 749 ILE A O 1
ATOM 6035 N N . GLU A 1 750 ? 51.134 -0.569 -35.134 1.00 74.94 750 GLU A N 1
ATOM 6036 C CA . GLU A 1 750 ? 51.692 0.716 -34.709 1.00 74.94 750 GLU A CA 1
ATOM 6037 C C . GLU A 1 750 ? 51.297 1.025 -33.264 1.00 74.94 750 GLU A C 1
ATOM 6039 O O . GLU A 1 750 ? 50.119 1.218 -32.943 1.00 74.94 750 GLU A O 1
ATOM 6044 N N . GLY A 1 751 ? 52.305 1.104 -32.395 1.00 73.69 751 GLY A N 1
ATOM 6045 C CA . GLY A 1 751 ? 52.159 1.615 -31.040 1.00 73.69 751 GLY A CA 1
ATOM 6046 C C . GLY A 1 751 ? 52.722 3.027 -30.891 1.00 73.69 751 GLY A C 1
ATOM 6047 O O . GLY A 1 751 ? 53.382 3.562 -31.780 1.00 73.69 751 GLY A O 1
ATOM 6048 N N . ASN A 1 752 ? 52.467 3.649 -29.744 1.00 75.69 752 ASN A N 1
ATOM 6049 C CA . ASN A 1 752 ? 52.870 5.026 -29.453 1.00 75.69 752 ASN A CA 1
ATOM 6050 C C . ASN A 1 752 ? 54.395 5.250 -29.395 1.00 75.69 752 ASN A C 1
ATOM 6052 O O . ASN A 1 752 ? 54.831 6.398 -29.440 1.00 75.69 752 ASN A O 1
ATOM 6056 N N . LYS A 1 753 ? 55.206 4.188 -29.289 1.00 66.25 753 LYS A N 1
ATOM 6057 C CA . LYS A 1 753 ? 56.673 4.284 -29.240 1.00 66.25 753 LYS A CA 1
ATOM 6058 C C . LYS A 1 753 ? 57.332 3.873 -30.551 1.00 66.25 753 LYS A C 1
ATOM 6060 O O . LYS A 1 753 ? 58.317 4.496 -30.943 1.00 66.25 753 LYS A O 1
ATOM 6065 N N . LYS A 1 754 ? 56.855 2.797 -31.189 1.00 69.00 754 LYS A N 1
ATOM 6066 C CA . LYS A 1 754 ? 57.451 2.214 -32.404 1.00 69.00 754 LYS A CA 1
ATOM 6067 C C . LYS A 1 754 ? 56.400 1.512 -33.270 1.00 69.00 754 LYS A C 1
ATOM 6069 O O . LYS A 1 754 ? 55.326 1.142 -32.801 1.00 69.00 754 LYS A O 1
ATOM 6074 N N . ARG A 1 755 ? 56.765 1.279 -34.531 1.00 78.12 755 ARG A N 1
ATOM 6075 C CA . ARG A 1 755 ? 56.028 0.472 -35.513 1.00 78.12 755 ARG A CA 1
ATOM 6076 C C . ARG A 1 755 ? 56.680 -0.905 -35.663 1.00 78.12 755 ARG A C 1
ATOM 6078 O O . ARG A 1 755 ? 57.907 -0.995 -35.634 1.00 78.12 755 ARG A O 1
ATOM 6085 N N . SER A 1 756 ? 55.875 -1.956 -35.810 1.00 77.19 756 SER A N 1
ATOM 6086 C CA . SER A 1 756 ? 56.363 -3.316 -36.063 1.00 77.19 756 SER A CA 1
ATOM 6087 C C . SER A 1 756 ? 56.853 -3.499 -37.502 1.00 77.19 756 SER A C 1
ATOM 6089 O O . SER A 1 756 ? 56.507 -2.732 -38.401 1.00 77.19 756 SER A O 1
ATOM 6091 N N . GLU A 1 757 ? 57.611 -4.566 -37.745 1.00 73.38 757 GLU A N 1
ATOM 6092 C CA . GLU A 1 757 ? 57.849 -5.044 -39.109 1.00 73.38 757 GLU A CA 1
ATOM 6093 C C . GLU A 1 757 ? 56.564 -5.640 -39.716 1.00 73.38 757 GLU A C 1
ATOM 6095 O O . GLU A 1 757 ? 55.579 -5.885 -39.010 1.00 73.38 757 GLU A O 1
ATOM 6100 N N . LYS A 1 758 ? 56.558 -5.835 -41.042 1.00 77.50 758 LYS A N 1
ATOM 6101 C CA . LYS A 1 758 ? 55.430 -6.435 -41.769 1.00 77.50 758 LYS A CA 1
ATOM 6102 C C . LYS A 1 758 ? 55.399 -7.940 -41.526 1.00 77.50 758 LYS A C 1
ATOM 6104 O O . LYS A 1 758 ? 56.260 -8.669 -42.014 1.00 77.50 758 LYS A O 1
ATOM 6109 N N . PHE A 1 759 ? 54.373 -8.402 -40.821 1.00 74.44 759 PHE A N 1
ATOM 6110 C CA . PHE A 1 759 ? 54.150 -9.815 -40.554 1.00 74.44 759 PHE A CA 1
ATOM 6111 C C . PHE A 1 759 ? 53.304 -10.442 -41.648 1.00 74.44 759 PHE A C 1
ATOM 6113 O O . PHE A 1 759 ? 52.206 -9.972 -41.942 1.00 74.44 759 PHE A O 1
ATOM 6120 N N . TYR A 1 760 ? 53.811 -11.517 -42.246 1.00 73.06 760 TYR A N 1
ATOM 6121 C CA . TYR A 1 760 ? 53.120 -12.237 -43.309 1.00 73.06 760 TYR A CA 1
ATOM 6122 C C . TYR A 1 760 ? 52.366 -13.444 -42.749 1.00 73.06 760 TYR A C 1
ATOM 6124 O O . TYR A 1 760 ? 52.958 -14.349 -42.166 1.00 73.06 760 TYR A O 1
ATOM 6132 N N . MET A 1 761 ? 51.061 -13.476 -43.002 1.00 77.88 761 MET A N 1
ATOM 6133 C CA . MET A 1 761 ? 50.178 -14.617 -42.779 1.00 77.88 761 MET A CA 1
ATOM 6134 C C . MET A 1 761 ? 50.228 -15.503 -44.030 1.00 77.88 761 MET A C 1
ATOM 6136 O O . MET A 1 761 ? 49.507 -15.287 -45.011 1.00 77.88 761 MET A O 1
ATOM 6140 N N . LYS A 1 762 ? 51.153 -16.468 -44.029 1.00 71.50 762 LYS A N 1
ATOM 6141 C CA . LYS A 1 762 ? 51.425 -17.333 -45.184 1.00 71.50 762 LYS A CA 1
ATOM 6142 C C . LYS A 1 762 ? 50.388 -18.448 -45.313 1.00 71.50 762 LYS A C 1
ATOM 6144 O O . LYS A 1 762 ? 50.339 -19.367 -44.505 1.00 71.50 762 LYS A O 1
ATOM 6149 N N . ASN A 1 763 ? 49.574 -18.354 -46.356 1.00 67.44 763 ASN A N 1
ATOM 6150 C CA . ASN A 1 763 ? 48.665 -19.408 -46.799 1.00 67.44 763 ASN A CA 1
ATOM 6151 C C . ASN A 1 763 ? 49.434 -20.464 -47.611 1.00 67.44 763 ASN A C 1
ATOM 6153 O O . ASN A 1 763 ? 49.816 -20.190 -48.750 1.00 67.44 763 ASN A O 1
ATOM 6157 N N . GLU A 1 764 ? 49.684 -21.639 -47.028 1.00 67.56 764 GLU A N 1
ATOM 6158 C CA . GLU A 1 764 ? 50.450 -22.741 -47.634 1.00 67.56 764 GLU A CA 1
ATOM 6159 C C . GLU A 1 764 ? 49.517 -23.897 -48.058 1.00 67.56 764 GLU A C 1
ATOM 6161 O O . GLU A 1 764 ? 48.412 -24.022 -47.534 1.00 67.56 764 GLU A O 1
ATOM 6166 N N . PRO A 1 765 ? 49.901 -24.789 -48.995 1.00 58.09 765 PRO A N 1
ATOM 6167 C CA . PRO A 1 765 ? 48.995 -25.805 -49.547 1.00 58.09 765 PRO A CA 1
ATOM 6168 C C . PRO A 1 765 ? 48.463 -26.764 -48.470 1.00 58.09 765 PRO A C 1
ATOM 6170 O O . PRO A 1 765 ? 47.337 -27.254 -48.557 1.00 58.09 765 PRO A O 1
ATOM 6173 N N . HIS A 1 766 ? 49.278 -26.987 -47.440 1.00 57.47 766 HIS A N 1
ATOM 6174 C CA . HIS A 1 766 ? 49.016 -27.829 -46.276 1.00 57.47 766 HIS A CA 1
ATOM 6175 C C . HIS A 1 766 ? 48.512 -27.040 -45.051 1.00 57.47 766 HIS A C 1
ATOM 6177 O O . HIS A 1 766 ? 48.061 -27.656 -44.091 1.00 57.47 766 HIS A O 1
ATOM 6183 N N . ILE A 1 767 ? 48.530 -25.700 -45.080 1.00 57.62 767 ILE A N 1
ATOM 6184 C CA . ILE A 1 767 ? 48.067 -24.829 -43.986 1.00 57.62 767 ILE A CA 1
ATOM 6185 C C . ILE A 1 767 ? 47.168 -23.742 -44.585 1.00 57.62 767 ILE A C 1
ATOM 6187 O O . ILE A 1 767 ? 47.630 -22.691 -45.032 1.00 57.62 767 ILE A O 1
ATOM 6191 N N . LYS A 1 768 ? 45.863 -24.031 -44.615 1.00 63.34 768 LYS A N 1
ATOM 6192 C CA . LYS A 1 768 ? 44.833 -23.161 -45.195 1.00 63.34 768 LYS A CA 1
ATOM 6193 C C . LYS A 1 768 ? 44.310 -22.193 -44.135 1.00 63.34 768 LYS A C 1
ATOM 6195 O O . LYS A 1 768 ? 43.555 -22.605 -43.262 1.00 63.34 768 LYS A O 1
ATOM 6200 N N . ILE A 1 769 ? 44.676 -20.926 -44.267 1.00 64.94 769 ILE A N 1
ATOM 6201 C CA . ILE A 1 769 ? 44.263 -19.818 -43.389 1.00 64.94 769 ILE A CA 1
ATOM 6202 C C . ILE A 1 769 ? 43.471 -18.770 -44.184 1.00 64.94 769 ILE A C 1
ATOM 6204 O O . ILE A 1 769 ? 43.482 -18.795 -45.419 1.00 64.94 769 ILE A O 1
ATOM 6208 N N . LEU A 1 770 ? 42.802 -17.841 -43.496 1.00 64.81 770 LEU A N 1
ATOM 6209 C CA . LEU A 1 770 ? 42.065 -16.704 -44.067 1.00 64.81 770 LEU A CA 1
ATOM 6210 C C . LEU A 1 770 ? 40.864 -17.118 -44.943 1.00 64.81 770 LEU A C 1
ATOM 6212 O O . LEU A 1 770 ? 40.545 -16.479 -45.954 1.00 64.81 770 LEU A O 1
ATOM 6216 N N . ARG A 1 771 ? 40.181 -18.209 -44.565 1.00 64.19 771 ARG A N 1
ATOM 6217 C CA . ARG A 1 771 ? 38.959 -18.684 -45.235 1.00 64.19 771 ARG A CA 1
ATOM 6218 C C . ARG A 1 771 ? 37.727 -17.923 -44.738 1.00 64.19 771 ARG A C 1
ATOM 6220 O O . ARG A 1 771 ? 37.614 -17.560 -43.568 1.00 64.19 771 ARG A O 1
ATOM 6227 N N . GLY A 1 772 ? 36.755 -17.717 -45.627 1.00 57.62 772 GLY A N 1
ATOM 6228 C CA . GLY A 1 772 ? 35.467 -17.134 -45.250 1.00 57.62 772 GLY A CA 1
ATOM 6229 C C . GLY A 1 772 ? 34.788 -18.018 -44.202 1.00 57.62 772 GLY A C 1
ATOM 6230 O O . GLY A 1 772 ? 34.673 -19.220 -44.409 1.00 57.62 772 GLY A O 1
ATOM 6231 N N . GLY A 1 773 ? 34.387 -17.447 -43.066 1.00 53.81 773 GLY A N 1
ATOM 6232 C CA . GLY A 1 773 ? 33.851 -18.228 -41.940 1.00 53.81 773 GLY A CA 1
ATOM 6233 C C . GLY A 1 773 ? 34.833 -18.462 -40.792 1.00 53.81 773 GLY A C 1
ATOM 6234 O O . GLY A 1 773 ? 34.387 -18.711 -39.676 1.00 53.81 773 GLY A O 1
ATOM 6235 N N . GLN A 1 774 ? 36.139 -18.302 -41.023 1.00 55.31 774 GLN A N 1
ATOM 6236 C CA . GLN A 1 774 ? 37.183 -18.703 -40.079 1.00 55.31 774 GLN A CA 1
ATOM 6237 C C . GLN A 1 774 ? 37.717 -17.538 -39.226 1.00 55.31 774 GLN A C 1
ATOM 6239 O O . GLN A 1 774 ? 37.607 -16.370 -39.617 1.00 55.31 774 GLN A O 1
ATOM 6244 N N . THR A 1 775 ? 38.240 -17.869 -38.042 1.00 65.88 775 THR A N 1
ATOM 6245 C CA . THR A 1 775 ? 39.070 -17.005 -37.188 1.00 65.88 775 THR A CA 1
ATOM 6246 C C . THR A 1 775 ? 40.435 -17.672 -37.076 1.00 65.88 775 THR A C 1
ATOM 6248 O O . THR A 1 775 ? 40.512 -18.819 -36.638 1.00 65.88 775 THR A O 1
ATOM 6251 N N . ASP A 1 776 ? 41.491 -16.971 -37.480 1.00 56.72 776 ASP A N 1
ATOM 6252 C CA . ASP A 1 776 ? 42.857 -17.493 -37.509 1.00 56.72 776 ASP A CA 1
ATOM 6253 C C . ASP A 1 776 ? 43.736 -16.719 -36.513 1.00 56.72 776 ASP A C 1
ATOM 6255 O O . ASP A 1 776 ? 43.702 -15.487 -36.478 1.00 56.72 776 ASP A O 1
ATOM 6259 N N . THR A 1 777 ? 44.516 -17.439 -35.702 1.00 68.50 777 THR A N 1
ATOM 6260 C CA . THR A 1 777 ? 45.378 -16.862 -34.655 1.00 68.50 777 THR A CA 1
ATOM 6261 C C . THR A 1 777 ? 46.842 -16.967 -35.061 1.00 68.50 777 THR A C 1
ATOM 6263 O O . THR A 1 777 ? 47.312 -18.047 -35.417 1.00 68.50 777 THR A O 1
ATOM 6266 N N . PHE A 1 778 ? 47.580 -15.861 -34.953 1.00 62.72 778 PHE A N 1
ATOM 6267 C CA . PHE A 1 778 ? 49.003 -15.795 -35.280 1.00 62.72 778 PHE A CA 1
ATOM 6268 C C . PHE A 1 778 ? 49.797 -15.206 -34.115 1.00 62.72 778 PHE A C 1
ATOM 6270 O O . PHE A 1 778 ? 49.346 -14.267 -33.458 1.00 62.72 778 PHE A O 1
ATOM 6277 N N . THR A 1 779 ? 50.994 -15.738 -33.879 1.00 67.94 779 THR A N 1
ATOM 6278 C CA . THR A 1 779 ? 51.923 -15.238 -32.861 1.00 67.94 779 THR A CA 1
ATOM 6279 C C . THR A 1 779 ? 53.179 -14.735 -33.555 1.00 67.94 779 THR A C 1
ATOM 6281 O O . THR A 1 779 ? 53.779 -15.457 -34.350 1.00 67.94 779 THR A O 1
ATOM 6284 N N . PHE A 1 780 ? 53.566 -13.495 -33.264 1.00 63.25 780 PHE A N 1
ATOM 6285 C CA . PHE A 1 780 ? 54.749 -12.859 -33.834 1.00 63.25 780 PHE A CA 1
ATOM 6286 C C . PHE A 1 780 ? 55.599 -12.264 -32.717 1.00 63.25 780 PHE A C 1
ATOM 6288 O O . PHE A 1 780 ? 55.069 -11.676 -31.775 1.00 63.25 780 PHE A O 1
ATOM 6295 N N . GLU A 1 781 ? 56.915 -12.388 -32.837 1.00 68.25 781 GLU A N 1
ATOM 6296 C CA . GLU A 1 781 ? 57.855 -11.768 -31.909 1.00 68.25 781 GLU A CA 1
ATOM 6297 C C . GLU A 1 781 ? 58.268 -10.389 -32.431 1.00 68.25 781 GLU A C 1
ATOM 6299 O O . GLU A 1 781 ? 58.692 -10.240 -33.579 1.00 68.25 781 GLU A O 1
ATOM 6304 N N . CYS A 1 782 ? 58.154 -9.356 -31.595 1.00 59.50 782 CYS A N 1
ATOM 6305 C CA . CYS A 1 782 ? 58.632 -8.015 -31.917 1.00 59.50 782 CYS A CA 1
ATOM 6306 C C . CYS A 1 782 ? 59.168 -7.289 -30.681 1.00 59.50 782 CYS A C 1
ATOM 6308 O O . CYS A 1 782 ? 58.860 -7.631 -29.541 1.00 59.50 782 CYS A O 1
ATOM 6310 N N . ARG A 1 783 ? 59.958 -6.234 -30.902 1.00 65.69 783 ARG A N 1
ATOM 6311 C CA . ARG A 1 783 ? 60.366 -5.323 -29.821 1.00 65.69 783 ARG A CA 1
ATOM 6312 C C . ARG A 1 783 ? 59.146 -4.549 -29.310 1.00 65.69 783 ARG A C 1
ATOM 6314 O O . ARG A 1 783 ? 58.238 -4.275 -30.086 1.00 65.69 783 ARG A O 1
ATOM 6321 N N . SER A 1 784 ? 59.148 -4.161 -28.032 1.00 68.81 784 SER A N 1
ATOM 6322 C CA . SER A 1 784 ? 58.026 -3.431 -27.419 1.00 68.81 784 SER A CA 1
ATOM 6323 C C . SER A 1 784 ? 57.651 -2.177 -28.223 1.00 68.81 784 SER A C 1
ATOM 6325 O O . SER A 1 784 ? 58.489 -1.299 -28.460 1.00 68.81 784 SER A O 1
ATOM 6327 N N . LEU A 1 785 ? 56.385 -2.115 -28.643 1.00 68.06 785 LEU A N 1
ATOM 6328 C CA . LEU A 1 785 ? 55.824 -1.047 -29.480 1.00 68.06 785 LEU A CA 1
ATOM 6329 C C . LEU A 1 785 ? 55.183 0.078 -28.651 1.00 68.06 785 LEU A C 1
ATOM 6331 O O . LEU A 1 785 ? 54.849 1.135 -29.191 1.00 68.06 785 LEU A O 1
ATOM 6335 N N . GLY A 1 786 ? 55.068 -0.121 -27.333 1.00 67.81 786 GLY A N 1
ATOM 6336 C CA . GLY A 1 786 ? 54.285 0.730 -26.443 1.00 67.81 786 GLY A CA 1
ATOM 6337 C C . GLY A 1 786 ? 52.780 0.465 -26.571 1.00 67.81 786 GLY A C 1
ATOM 6338 O O . GLY A 1 786 ? 52.371 -0.633 -26.927 1.00 67.81 786 GLY A O 1
ATOM 6339 N N . GLU A 1 787 ? 51.955 1.462 -26.264 1.00 70.31 787 GLU A N 1
ATOM 6340 C CA . GLU A 1 787 ? 50.492 1.360 -26.339 1.00 70.31 787 GLU A CA 1
ATOM 6341 C C . GLU A 1 787 ? 50.027 1.311 -27.796 1.00 70.31 787 GLU A C 1
ATOM 6343 O O . GLU A 1 787 ? 50.344 2.218 -28.570 1.00 70.31 787 GLU A O 1
ATOM 6348 N N . LEU A 1 788 ? 49.285 0.265 -28.167 1.00 75.00 788 LEU A N 1
ATOM 6349 C CA . LEU A 1 788 ? 48.858 0.033 -29.545 1.00 75.00 788 LEU A CA 1
ATOM 6350 C C . LEU A 1 788 ? 47.772 1.032 -29.948 1.00 75.00 788 LEU A C 1
ATOM 6352 O O . LEU A 1 788 ? 46.776 1.187 -29.248 1.00 75.00 788 LEU A O 1
ATOM 6356 N N . ARG A 1 789 ? 47.969 1.713 -31.080 1.00 72.50 789 ARG A N 1
ATOM 6357 C CA . ARG A 1 789 ? 47.048 2.750 -31.570 1.00 72.50 789 ARG A CA 1
ATOM 6358 C C . ARG A 1 789 ? 46.366 2.357 -32.864 1.00 72.50 789 ARG A C 1
ATOM 6360 O O . ARG A 1 789 ? 45.180 2.626 -33.027 1.00 72.50 789 ARG A O 1
ATOM 6367 N N . ARG A 1 790 ? 47.111 1.754 -33.793 1.00 77.81 790 ARG A N 1
ATOM 6368 C CA . ARG A 1 790 ? 46.623 1.453 -35.144 1.00 77.81 790 ARG A CA 1
ATOM 6369 C C . ARG A 1 790 ? 47.212 0.155 -35.676 1.00 77.81 790 ARG A C 1
ATOM 6371 O O . ARG A 1 790 ? 48.307 -0.248 -35.281 1.00 77.81 790 ARG A O 1
ATOM 6378 N N . ILE A 1 791 ? 46.511 -0.456 -36.619 1.00 82.00 791 ILE A N 1
ATOM 6379 C CA . ILE A 1 791 ? 47.022 -1.549 -37.445 1.00 82.00 791 ILE A CA 1
ATOM 6380 C C . ILE A 1 791 ? 46.939 -1.178 -38.920 1.00 82.00 791 ILE A C 1
ATOM 6382 O O . ILE A 1 791 ? 46.087 -0.395 -39.331 1.00 82.00 791 ILE A O 1
ATOM 6386 N N . ILE A 1 792 ? 47.824 -1.767 -39.716 1.00 77.62 792 ILE A N 1
ATOM 6387 C CA . ILE A 1 792 ? 47.812 -1.669 -41.171 1.00 77.62 792 ILE A CA 1
ATOM 6388 C C . ILE A 1 792 ? 47.709 -3.083 -41.707 1.00 77.62 792 ILE A C 1
ATOM 6390 O O . ILE A 1 792 ? 48.591 -3.906 -41.453 1.00 77.62 792 ILE A O 1
ATOM 6394 N N . LEU A 1 793 ? 46.632 -3.368 -42.424 1.00 80.50 793 LEU A N 1
ATOM 6395 C CA . LEU A 1 793 ? 46.347 -4.695 -42.952 1.00 80.50 793 LEU A CA 1
ATOM 6396 C C . LEU A 1 793 ? 46.454 -4.674 -44.472 1.00 80.50 793 LEU A C 1
ATOM 6398 O O . LEU A 1 793 ? 46.041 -3.703 -45.096 1.00 80.50 793 LEU A O 1
ATOM 6402 N N . GLY A 1 794 ? 46.949 -5.746 -45.085 1.00 70.81 794 GLY A N 1
ATOM 6403 C CA . GLY A 1 794 ? 46.990 -5.836 -46.540 1.00 70.81 794 GLY A CA 1
ATOM 6404 C C . GLY A 1 794 ? 47.046 -7.258 -47.078 1.00 70.81 794 GLY A C 1
ATOM 6405 O O . GLY A 1 794 ? 47.038 -8.246 -46.339 1.00 70.81 794 GLY A O 1
ATOM 6406 N N . HIS A 1 795 ? 47.056 -7.342 -48.403 1.00 78.69 795 HIS A N 1
ATOM 6407 C CA . HIS A 1 795 ? 46.942 -8.571 -49.181 1.00 78.69 795 HIS A CA 1
ATOM 6408 C C . HIS A 1 795 ? 48.146 -8.685 -50.132 1.00 78.69 795 HIS A C 1
ATOM 6410 O O . HIS A 1 795 ? 48.726 -7.669 -50.509 1.00 78.69 795 HIS A O 1
ATOM 6416 N N . LYS A 1 796 ? 48.601 -9.901 -50.456 1.00 77.38 796 LYS A N 1
ATOM 6417 C CA . LYS A 1 796 ? 49.758 -10.134 -51.335 1.00 77.38 796 LYS A CA 1
ATOM 6418 C C . LYS A 1 796 ? 49.615 -11.428 -52.132 1.00 77.38 796 LYS A C 1
ATOM 6420 O O . LYS A 1 796 ? 49.282 -12.469 -51.570 1.00 77.38 796 LYS A O 1
ATOM 6425 N N . GLU A 1 797 ? 49.948 -11.365 -53.419 1.00 75.12 797 GLU A N 1
ATOM 6426 C CA . GLU A 1 797 ? 49.874 -12.507 -54.334 1.00 75.12 797 GLU A CA 1
ATOM 6427 C C . GLU A 1 797 ? 50.918 -13.588 -54.024 1.00 75.12 797 GLU A C 1
ATOM 6429 O O . GLU A 1 797 ? 52.063 -13.310 -53.648 1.00 75.12 797 GLU A O 1
ATOM 6434 N N . ARG A 1 798 ? 50.496 -14.841 -54.194 1.00 73.56 798 ARG A N 1
ATOM 6435 C CA . ARG A 1 798 ? 51.301 -16.049 -54.116 1.00 73.56 798 ARG A CA 1
ATOM 6436 C C . ARG A 1 798 ? 51.794 -16.412 -55.527 1.00 73.56 798 ARG A C 1
ATOM 6438 O O . ARG A 1 798 ? 50.971 -16.730 -56.385 1.00 73.56 798 ARG A O 1
ATOM 6445 N N . PRO A 1 799 ? 53.117 -16.482 -55.756 1.00 63.66 799 PRO A N 1
ATOM 6446 C CA . PRO A 1 799 ? 53.690 -16.742 -57.084 1.00 63.66 799 PRO A CA 1
ATOM 6447 C C . PRO A 1 799 ? 53.245 -18.062 -57.738 1.00 63.66 799 PRO A C 1
ATOM 6449 O O . PRO A 1 799 ? 53.211 -18.172 -58.957 1.00 63.66 799 PRO A O 1
ATOM 6452 N N . GLU A 1 800 ? 52.908 -19.070 -56.929 1.00 63.06 800 GLU A N 1
ATOM 6453 C CA . GLU A 1 800 ? 52.524 -20.420 -57.372 1.00 63.06 800 GLU A CA 1
ATOM 6454 C C . GLU A 1 800 ? 51.058 -20.521 -57.846 1.00 63.06 800 GLU A C 1
ATOM 6456 O O . GLU A 1 800 ? 50.691 -21.513 -58.472 1.00 63.06 800 GLU A O 1
ATOM 6461 N N . TYR A 1 801 ? 50.223 -19.507 -57.568 1.00 58.88 801 TYR A N 1
ATOM 6462 C CA . TYR A 1 801 ? 48.804 -19.438 -57.957 1.00 58.88 801 TYR A CA 1
ATOM 6463 C C . TYR A 1 801 ? 48.440 -18.043 -58.516 1.00 58.88 801 TYR A C 1
ATOM 6465 O O . TYR A 1 801 ? 47.680 -17.306 -57.876 1.00 58.88 801 TYR A O 1
ATOM 6473 N N . PRO A 1 802 ? 48.974 -17.669 -59.696 1.00 58.75 802 PRO A N 1
ATOM 6474 C CA . PRO A 1 802 ? 48.766 -16.348 -60.282 1.00 58.75 802 PRO A CA 1
ATOM 6475 C C . PRO A 1 802 ? 47.328 -16.146 -60.784 1.00 58.75 802 PRO A C 1
ATOM 6477 O O . PRO A 1 802 ? 46.729 -17.044 -61.390 1.00 58.75 802 PRO A O 1
ATOM 6480 N N . LEU A 1 803 ? 46.768 -14.957 -60.550 1.00 57.22 803 LEU A N 1
ATOM 6481 C CA . LEU A 1 803 ? 45.396 -14.602 -60.938 1.00 57.22 803 LEU A CA 1
ATOM 6482 C C . LEU A 1 803 ? 45.289 -14.432 -62.466 1.00 57.22 803 LEU A C 1
ATOM 6484 O O . LEU A 1 803 ? 45.735 -13.434 -63.021 1.00 57.22 803 LEU A O 1
ATOM 6488 N N . LYS A 1 804 ? 44.690 -15.401 -63.178 1.00 50.94 804 LYS A N 1
ATOM 6489 C CA . LYS A 1 804 ? 44.591 -15.357 -64.656 1.00 50.94 804 LYS A CA 1
ATOM 6490 C C . LYS A 1 804 ? 43.419 -14.556 -65.244 1.00 50.94 804 LYS A C 1
ATOM 6492 O O . LYS A 1 804 ? 43.427 -14.335 -66.446 1.00 50.94 804 LYS A O 1
ATOM 6497 N N . THR A 1 805 ? 42.471 -14.062 -64.451 1.00 48.97 805 THR A N 1
ATOM 6498 C CA . THR A 1 805 ? 41.411 -13.133 -64.902 1.00 48.97 805 THR A CA 1
ATOM 6499 C C . THR A 1 805 ? 40.827 -12.390 -63.700 1.00 48.97 805 THR A C 1
ATOM 6501 O O . THR A 1 805 ? 40.603 -13.011 -62.659 1.00 48.97 805 THR A O 1
ATOM 6504 N N . TYR A 1 806 ? 40.531 -11.093 -63.858 1.00 48.25 806 TYR A N 1
ATOM 6505 C CA . TYR A 1 806 ? 40.006 -10.191 -62.813 1.00 48.25 806 TYR A CA 1
ATOM 6506 C C . TYR A 1 806 ? 38.646 -10.606 -62.207 1.00 48.25 806 TYR A C 1
ATOM 6508 O O . TYR A 1 806 ? 38.216 -10.017 -61.223 1.00 48.25 806 TYR A O 1
ATOM 6516 N N . GLU A 1 807 ? 38.001 -11.654 -62.722 1.00 46.34 807 GLU A N 1
ATOM 6517 C CA . GLU A 1 807 ? 36.731 -12.192 -62.205 1.00 46.34 807 GLU A CA 1
ATOM 6518 C C . GLU A 1 807 ? 36.896 -13.505 -61.401 1.00 46.34 807 GLU A C 1
ATOM 6520 O O . GLU A 1 807 ? 35.929 -14.191 -61.070 1.00 46.34 807 GLU A O 1
ATOM 6525 N N . GLY A 1 808 ? 38.134 -13.887 -61.063 1.00 48.28 808 GLY A N 1
ATOM 6526 C CA . GLY A 1 808 ? 38.441 -15.110 -60.317 1.00 48.28 808 GLY A CA 1
ATOM 6527 C C . GLY A 1 808 ? 38.345 -14.967 -58.790 1.00 48.28 808 GLY A C 1
ATOM 6528 O O . GLY A 1 808 ? 39.034 -14.154 -58.178 1.00 48.28 808 GLY A O 1
ATOM 6529 N N . ARG A 1 809 ? 37.541 -15.839 -58.168 1.00 51.12 809 ARG A N 1
ATOM 6530 C CA . ARG A 1 809 ? 37.356 -16.048 -56.716 1.00 51.12 809 ARG A CA 1
ATOM 6531 C C . ARG A 1 809 ? 38.705 -16.143 -55.966 1.00 51.12 809 ARG A C 1
ATOM 6533 O O . ARG A 1 809 ? 39.288 -17.222 -55.902 1.00 51.12 809 ARG A O 1
ATOM 6540 N N . GLY A 1 810 ? 39.201 -15.035 -55.404 1.00 52.88 810 GLY A N 1
ATOM 6541 C CA . GLY A 1 810 ? 40.450 -15.001 -54.617 1.00 52.88 810 GLY A CA 1
ATOM 6542 C C . GLY A 1 810 ? 41.266 -13.700 -54.668 1.00 52.88 810 GLY A C 1
ATOM 6543 O O . GLY A 1 810 ? 42.267 -13.602 -53.963 1.00 52.88 810 GLY A O 1
ATOM 6544 N N . ALA A 1 811 ? 40.861 -12.703 -55.465 1.00 58.19 811 ALA A N 1
ATOM 6545 C CA . ALA A 1 811 ? 41.572 -11.420 -55.595 1.00 58.19 811 ALA A CA 1
ATOM 6546 C C . ALA A 1 811 ? 41.380 -10.447 -54.408 1.00 58.19 811 ALA A C 1
ATOM 6548 O O . ALA A 1 811 ? 42.147 -9.500 -54.244 1.00 58.19 811 ALA A O 1
ATOM 6549 N N . MET A 1 812 ? 40.391 -10.689 -53.546 1.00 64.50 812 MET A N 1
ATOM 6550 C CA . MET A 1 812 ? 40.052 -9.827 -52.410 1.00 64.50 812 MET A CA 1
ATOM 6551 C C . MET A 1 812 ? 39.545 -10.657 -51.225 1.00 64.50 812 MET A C 1
ATOM 6553 O O . MET A 1 812 ? 38.944 -11.714 -51.419 1.00 64.50 812 MET A O 1
ATOM 6557 N N . TRP A 1 813 ? 39.800 -10.197 -49.995 1.00 68.88 813 TRP A N 1
ATOM 6558 C CA . TRP A 1 813 ? 39.338 -10.860 -48.764 1.00 68.88 813 TRP A CA 1
ATOM 6559 C C . TRP A 1 813 ? 38.693 -9.879 -47.794 1.00 68.88 813 TRP A C 1
ATOM 6561 O O . TRP A 1 813 ? 39.121 -8.734 -47.691 1.00 68.88 813 TRP A O 1
ATOM 6571 N N . HIS A 1 814 ? 37.636 -10.302 -47.101 1.00 75.00 814 HIS A N 1
ATOM 6572 C CA . HIS A 1 814 ? 36.877 -9.417 -46.219 1.00 75.00 814 HIS A CA 1
ATOM 6573 C C . HIS A 1 814 ? 37.226 -9.655 -44.752 1.00 75.00 814 HIS A C 1
ATOM 6575 O O . HIS A 1 814 ? 37.031 -10.756 -44.234 1.00 75.00 814 HIS A O 1
ATOM 6581 N N . VAL A 1 815 ? 37.657 -8.604 -44.051 1.00 67.31 815 VAL A N 1
ATOM 6582 C CA . VAL A 1 815 ? 38.135 -8.701 -42.665 1.00 67.31 815 VAL A CA 1
ATOM 6583 C C . VAL A 1 815 ? 37.174 -7.978 -41.731 1.00 67.31 815 VAL A C 1
ATOM 6585 O O . VAL A 1 815 ? 36.835 -6.820 -41.947 1.00 67.31 815 VAL A O 1
ATOM 6588 N N . ALA A 1 816 ? 36.685 -8.681 -40.705 1.00 65.50 816 ALA A N 1
ATOM 6589 C CA . ALA A 1 816 ? 35.657 -8.165 -39.800 1.00 65.50 816 ALA A CA 1
ATOM 6590 C C . ALA A 1 816 ? 36.249 -7.306 -38.668 1.00 65.50 816 ALA A C 1
ATOM 6592 O O . ALA A 1 816 ? 35.874 -6.145 -38.519 1.00 65.50 816 ALA A O 1
ATOM 6593 N N . HIS A 1 817 ? 37.178 -7.855 -37.890 1.00 72.06 817 HIS A N 1
ATOM 6594 C CA . HIS A 1 817 ? 37.910 -7.172 -36.819 1.00 72.06 817 HIS A CA 1
ATOM 6595 C C . HIS A 1 817 ? 39.221 -7.925 -36.542 1.00 72.06 817 HIS A C 1
ATOM 6597 O O . HIS A 1 817 ? 39.355 -9.088 -36.927 1.00 72.06 817 HIS A O 1
ATOM 6603 N N . VAL A 1 818 ? 40.182 -7.267 -35.895 1.00 72.50 818 VAL A N 1
ATOM 6604 C CA . VAL A 1 818 ? 41.474 -7.840 -35.486 1.00 72.50 818 VAL A CA 1
ATOM 6605 C C . VAL A 1 818 ? 41.672 -7.585 -33.995 1.00 72.50 818 VAL A C 1
ATOM 6607 O O . VAL A 1 818 ? 41.475 -6.465 -33.536 1.00 72.50 818 VAL A O 1
ATOM 6610 N N . ILE A 1 819 ? 42.072 -8.607 -33.237 1.00 76.44 819 ILE A N 1
ATOM 6611 C CA . ILE A 1 819 ? 42.354 -8.493 -31.799 1.00 76.44 819 ILE A CA 1
ATOM 6612 C C . ILE A 1 819 ? 43.841 -8.745 -31.576 1.00 76.44 819 ILE A C 1
ATOM 6614 O O . ILE A 1 819 ? 44.358 -9.794 -31.959 1.00 76.44 819 ILE A O 1
ATOM 6618 N N . VAL A 1 820 ? 44.521 -7.800 -30.929 1.00 71.88 820 VAL A N 1
ATOM 6619 C CA . VAL A 1 820 ? 45.928 -7.924 -30.540 1.00 71.88 820 VAL A CA 1
ATOM 6620 C C . VAL A 1 820 ? 46.011 -8.028 -29.023 1.00 71.88 820 VAL A C 1
ATOM 6622 O O . VAL A 1 820 ? 45.502 -7.174 -28.304 1.00 71.88 820 VAL A O 1
ATOM 6625 N N . THR A 1 821 ? 46.645 -9.087 -28.524 1.00 74.69 821 THR A N 1
ATOM 6626 C CA . THR A 1 821 ? 46.874 -9.288 -27.086 1.00 74.69 821 THR A CA 1
ATOM 6627 C C . THR A 1 821 ? 48.346 -9.046 -26.790 1.00 74.69 821 THR A C 1
ATOM 6629 O O . THR A 1 821 ? 49.186 -9.699 -27.406 1.00 74.69 821 THR A O 1
ATOM 6632 N N . ASP A 1 822 ? 48.657 -8.140 -25.859 1.00 66.94 822 ASP A N 1
ATOM 6633 C CA . ASP A 1 822 ? 50.010 -8.022 -25.307 1.00 66.94 822 ASP A CA 1
ATOM 6634 C C . ASP A 1 822 ? 50.106 -8.896 -24.041 1.00 66.94 822 ASP A C 1
ATOM 6636 O O . ASP A 1 822 ? 49.578 -8.521 -22.986 1.00 66.94 822 ASP A O 1
ATOM 6640 N N . PRO A 1 823 ? 50.755 -10.073 -24.117 1.00 62.22 823 PRO A N 1
ATOM 6641 C CA . PRO A 1 823 ? 50.812 -11.009 -22.999 1.00 62.22 823 PRO A CA 1
ATOM 6642 C C . PRO A 1 823 ? 51.642 -10.490 -21.815 1.00 62.22 823 PRO A C 1
ATOM 6644 O O . PRO A 1 823 ? 51.520 -11.036 -20.723 1.00 62.22 823 PRO A O 1
ATOM 6647 N N . SER A 1 824 ? 52.467 -9.451 -21.998 1.00 55.84 824 SER A N 1
ATOM 6648 C CA . SER A 1 824 ? 53.300 -8.887 -20.926 1.00 55.84 824 SER A CA 1
ATOM 6649 C C . SER A 1 824 ? 52.531 -7.966 -19.973 1.00 55.84 824 SER A C 1
ATOM 6651 O O . SER A 1 824 ? 52.909 -7.844 -18.810 1.00 55.84 824 SER A O 1
ATOM 6653 N N . ILE A 1 825 ? 51.441 -7.352 -20.447 1.00 62.19 825 ILE A N 1
ATOM 6654 C CA . ILE A 1 825 ? 50.583 -6.446 -19.661 1.00 62.19 825 ILE A CA 1
ATOM 6655 C C . ILE A 1 825 ? 49.157 -6.978 -19.469 1.00 62.19 825 ILE A C 1
ATOM 6657 O O . ILE A 1 825 ? 48.391 -6.389 -18.715 1.00 62.19 825 ILE A O 1
ATOM 6661 N N . GLY A 1 826 ? 48.787 -8.080 -20.130 1.00 59.62 826 GLY A N 1
ATOM 6662 C CA . GLY A 1 826 ? 47.475 -8.717 -19.972 1.00 59.62 826 GLY A CA 1
ATOM 6663 C C . GLY A 1 826 ? 46.307 -7.930 -20.578 1.00 59.62 826 GLY A C 1
ATOM 6664 O O . GLY A 1 826 ? 45.158 -8.185 -20.231 1.00 59.62 826 GLY A O 1
ATOM 6665 N N . VAL A 1 827 ? 46.585 -6.982 -21.480 1.00 62.97 827 VAL A N 1
ATOM 6666 C CA . VAL A 1 827 ? 45.573 -6.118 -22.112 1.00 62.97 827 VAL A CA 1
ATOM 6667 C C . VAL A 1 827 ? 45.324 -6.552 -23.556 1.00 62.97 827 VAL A C 1
ATOM 6669 O O . VAL A 1 827 ? 46.259 -6.861 -24.304 1.00 62.97 827 VAL A O 1
ATOM 6672 N N . LYS A 1 828 ? 44.046 -6.559 -23.951 1.00 69.06 828 LYS A N 1
ATOM 6673 C CA . LYS A 1 828 ? 43.595 -6.831 -25.322 1.00 69.06 828 LYS A CA 1
ATOM 6674 C C . LYS A 1 828 ? 43.168 -5.536 -26.010 1.00 69.06 828 LYS A C 1
ATOM 6676 O O . LYS A 1 828 ? 42.431 -4.740 -25.434 1.00 69.06 828 LYS A O 1
ATOM 6681 N N . PHE A 1 829 ? 43.616 -5.367 -27.249 1.00 69.31 829 PHE A N 1
ATOM 6682 C CA . PHE A 1 829 ? 43.343 -4.224 -28.116 1.00 69.31 829 PHE A CA 1
ATOM 6683 C C . PHE A 1 829 ? 42.519 -4.698 -29.316 1.00 69.31 829 PHE A C 1
ATOM 6685 O O . PHE A 1 829 ? 42.939 -5.616 -30.025 1.00 69.31 829 PHE A O 1
ATOM 6692 N N . GLU A 1 830 ? 41.347 -4.105 -29.536 1.00 76.31 830 GLU A N 1
ATOM 6693 C CA . GLU A 1 830 ? 40.430 -4.490 -30.613 1.00 76.31 830 GLU A CA 1
ATOM 6694 C C . GLU A 1 830 ? 40.421 -3.437 -31.729 1.00 76.31 830 GLU A C 1
ATOM 6696 O O . GLU A 1 830 ? 40.262 -2.248 -31.477 1.00 76.31 830 GLU A O 1
ATOM 6701 N N . PHE A 1 831 ? 40.570 -3.878 -32.978 1.00 75.69 831 PHE A N 1
ATOM 6702 C CA . PHE A 1 831 ? 40.603 -3.033 -34.172 1.00 75.69 831 PHE A CA 1
ATOM 6703 C C . PHE A 1 831 ? 39.444 -3.422 -35.108 1.00 75.69 831 PHE A C 1
ATOM 6705 O O . PHE A 1 831 ? 39.516 -4.468 -35.768 1.00 75.69 831 PHE A O 1
ATOM 6712 N N . PRO A 1 832 ? 38.353 -2.635 -35.180 1.00 72.62 832 PRO A N 1
ATOM 6713 C CA . PRO A 1 832 ? 37.243 -2.908 -36.091 1.00 72.62 832 PRO A CA 1
ATOM 6714 C C . PRO A 1 832 ? 37.644 -2.583 -37.541 1.00 72.62 832 PRO A C 1
ATOM 6716 O O . PRO A 1 832 ? 37.956 -1.441 -37.861 1.00 72.62 832 PRO A O 1
ATOM 6719 N N . VAL A 1 833 ? 37.624 -3.586 -38.430 1.00 69.44 833 VAL A N 1
ATOM 6720 C CA . VAL A 1 833 ? 38.091 -3.446 -39.828 1.00 69.44 833 VAL A CA 1
ATOM 6721 C C . VAL A 1 833 ? 36.921 -3.315 -40.806 1.00 69.44 833 VAL A C 1
ATOM 6723 O O . VAL A 1 833 ? 36.853 -2.357 -41.567 1.00 69.44 833 VAL A O 1
ATOM 6726 N N . ARG A 1 834 ? 35.989 -4.279 -40.777 1.00 73.88 834 ARG A N 1
ATOM 6727 C CA . ARG A 1 834 ? 34.758 -4.372 -41.595 1.00 73.88 834 ARG A CA 1
ATOM 6728 C C . ARG A 1 834 ? 34.909 -3.951 -43.077 1.00 73.88 834 ARG A C 1
ATOM 6730 O O . ARG A 1 834 ? 33.984 -3.368 -43.638 1.00 73.88 834 ARG A O 1
ATOM 6737 N N . LYS A 1 835 ? 36.040 -4.269 -43.724 1.00 72.88 835 LYS A N 1
ATOM 6738 C CA . LYS A 1 835 ? 36.388 -3.831 -45.095 1.00 72.88 835 LYS A CA 1
ATOM 6739 C C . LYS A 1 835 ? 36.896 -4.993 -45.966 1.00 72.88 835 LYS A C 1
ATOM 6741 O O . LYS A 1 835 ? 37.477 -5.954 -45.458 1.00 72.88 835 LYS A O 1
ATOM 6746 N N . TRP A 1 836 ? 36.663 -4.908 -47.282 1.00 72.25 836 TRP A N 1
ATOM 6747 C CA . TRP A 1 836 ? 37.314 -5.759 -48.289 1.00 72.25 836 TRP A CA 1
ATOM 6748 C C . TRP A 1 836 ? 38.730 -5.257 -48.580 1.00 72.25 836 TRP A C 1
ATOM 6750 O O . TRP A 1 836 ? 38.930 -4.078 -48.857 1.00 72.25 836 TRP A O 1
ATOM 6760 N N . MET A 1 837 ? 39.689 -6.172 -48.552 1.00 73.38 837 MET A N 1
ATOM 6761 C CA . MET A 1 837 ? 41.105 -5.919 -48.764 1.00 73.38 837 MET A CA 1
ATOM 6762 C C . MET A 1 837 ? 41.503 -6.404 -50.159 1.00 73.38 837 MET A C 1
ATOM 6764 O O . MET A 1 837 ? 41.489 -7.609 -50.433 1.00 73.38 837 MET A O 1
ATOM 6768 N N . ASP A 1 838 ? 41.839 -5.458 -51.029 1.00 71.25 838 ASP A N 1
ATOM 6769 C CA . ASP A 1 838 ? 42.279 -5.702 -52.404 1.00 71.25 838 ASP A CA 1
ATOM 6770 C C . ASP A 1 838 ? 43.789 -5.997 -52.458 1.00 71.25 838 ASP A C 1
ATOM 6772 O O . ASP A 1 838 ? 44.567 -5.464 -51.666 1.00 71.25 838 ASP A O 1
ATOM 6776 N N . ILE A 1 839 ? 44.202 -6.854 -53.393 1.00 70.81 839 ILE A N 1
ATOM 6777 C CA . ILE A 1 839 ? 45.606 -7.182 -53.672 1.00 70.81 839 ILE A CA 1
ATOM 6778 C C . ILE A 1 839 ? 46.379 -6.026 -54.321 1.00 70.81 839 ILE A C 1
ATOM 6780 O O . ILE A 1 839 ? 47.601 -5.985 -54.219 1.00 70.81 839 ILE A O 1
ATOM 6784 N N . ASN A 1 840 ? 45.669 -5.080 -54.943 1.00 65.50 840 ASN A N 1
ATOM 6785 C CA . ASN A 1 840 ? 46.241 -3.889 -55.574 1.00 65.50 840 ASN A CA 1
ATOM 6786 C C . ASN A 1 840 ? 46.469 -2.733 -54.585 1.00 65.50 840 ASN A C 1
ATOM 6788 O O . ASN A 1 840 ? 46.955 -1.678 -54.986 1.00 65.50 840 ASN A O 1
ATOM 6792 N N . ASN A 1 841 ? 46.087 -2.901 -53.314 1.00 65.00 841 ASN A N 1
ATOM 6793 C CA . ASN A 1 841 ? 46.207 -1.867 -52.295 1.00 65.00 841 ASN A CA 1
ATOM 6794 C C . ASN A 1 841 ? 47.403 -2.148 -51.367 1.00 65.00 841 ASN A C 1
ATOM 6796 O O . ASN A 1 841 ? 47.536 -3.245 -50.820 1.00 65.00 841 ASN A O 1
ATOM 6800 N N . ASP A 1 842 ? 48.237 -1.134 -51.124 1.00 65.94 842 ASP A N 1
ATOM 6801 C CA . ASP A 1 842 ? 49.447 -1.217 -50.287 1.00 65.94 842 ASP A CA 1
ATOM 6802 C C . ASP A 1 842 ? 49.162 -1.315 -48.774 1.00 65.94 842 ASP A C 1
ATOM 6804 O O . ASP A 1 842 ? 50.085 -1.290 -47.954 1.00 65.94 842 ASP A O 1
ATOM 6808 N N . GLY A 1 843 ? 47.892 -1.513 -48.413 1.00 67.06 843 GLY A N 1
ATOM 6809 C CA . GLY A 1 843 ? 47.377 -1.784 -47.078 1.00 67.06 843 GLY A CA 1
ATOM 6810 C C . GLY A 1 843 ? 46.577 -0.621 -46.500 1.00 67.06 843 GLY A C 1
ATOM 6811 O O . GLY A 1 843 ? 46.940 0.540 -46.655 1.00 67.06 843 GLY A O 1
ATOM 6812 N N . ASP A 1 844 ? 45.492 -0.945 -45.802 1.00 71.19 844 ASP A N 1
ATOM 6813 C CA . ASP A 1 844 ? 44.589 0.032 -45.191 1.00 71.19 844 ASP A CA 1
ATOM 6814 C C . ASP A 1 844 ? 44.845 0.160 -43.684 1.00 71.19 844 ASP A C 1
ATOM 6816 O O . ASP A 1 844 ? 45.197 -0.820 -43.020 1.00 71.19 844 ASP A O 1
ATOM 6820 N N . VAL A 1 845 ? 44.666 1.373 -43.149 1.00 78.00 845 VAL A N 1
ATOM 6821 C CA . VAL A 1 845 ? 44.926 1.722 -41.742 1.00 78.00 845 VAL A CA 1
ATOM 6822 C C . VAL A 1 845 ? 43.632 1.682 -40.923 1.00 78.00 845 VAL A C 1
ATOM 6824 O O . VAL A 1 845 ? 42.623 2.242 -41.344 1.00 78.00 845 VAL A O 1
ATOM 6827 N N . PHE A 1 846 ? 43.679 1.072 -39.737 1.00 75.00 846 PHE A N 1
ATOM 6828 C CA . PHE A 1 846 ? 42.542 0.935 -38.818 1.00 75.00 846 PHE A CA 1
ATOM 6829 C C . PHE A 1 846 ? 42.954 1.288 -37.384 1.00 75.00 846 PHE A C 1
ATOM 6831 O O . PHE A 1 846 ? 44.030 0.890 -36.933 1.00 75.00 846 PHE A O 1
ATOM 6838 N N . GLU A 1 847 ? 42.113 2.031 -36.664 1.00 76.75 847 GLU A N 1
ATOM 6839 C CA . GLU A 1 847 ? 42.399 2.527 -35.309 1.00 76.75 847 GLU A CA 1
ATOM 6840 C C . GLU A 1 847 ? 41.806 1.625 -34.214 1.00 76.75 847 GLU A C 1
ATOM 6842 O O . GLU A 1 847 ? 40.862 0.871 -34.455 1.00 76.75 847 GLU A O 1
ATOM 6847 N N . CYS A 1 848 ? 42.396 1.659 -33.016 1.00 64.88 848 CYS A N 1
ATOM 6848 C CA . CYS A 1 848 ? 41.980 0.834 -31.880 1.00 64.88 848 CYS A CA 1
ATOM 6849 C C . CYS A 1 848 ? 40.676 1.351 -31.252 1.00 64.88 848 CYS A C 1
ATOM 6851 O O . CYS A 1 848 ? 40.586 2.523 -30.893 1.00 64.88 848 CYS A O 1
ATOM 6853 N N . ALA A 1 849 ? 39.708 0.460 -31.038 1.00 58.00 849 ALA A N 1
ATOM 6854 C CA . ALA A 1 849 ? 38.569 0.683 -30.153 1.00 58.00 849 ALA A CA 1
ATOM 6855 C C . ALA A 1 849 ? 38.961 0.336 -28.699 1.00 58.00 849 ALA A C 1
ATOM 6857 O O . ALA A 1 849 ? 39.831 -0.504 -28.477 1.00 58.00 849 ALA A O 1
ATOM 6858 N N . GLU A 1 850 ? 38.365 1.036 -27.731 1.00 56.75 850 GLU A N 1
ATOM 6859 C CA . GLU A 1 850 ? 38.705 1.110 -26.295 1.00 56.75 850 GLU A CA 1
ATOM 6860 C C . GLU A 1 850 ? 39.251 -0.164 -25.601 1.00 56.75 850 GLU A C 1
ATOM 6862 O O . GLU A 1 850 ? 38.872 -1.299 -25.894 1.00 56.75 850 GLU A O 1
ATOM 6867 N N . LYS A 1 851 ? 40.122 0.050 -24.599 1.00 50.66 851 LYS A N 1
ATOM 6868 C CA . LYS A 1 851 ? 40.798 -0.992 -23.800 1.00 50.66 851 LYS A CA 1
ATOM 6869 C C . LYS A 1 851 ? 39.823 -1.775 -22.913 1.00 50.66 851 LYS A C 1
ATOM 6871 O O . LYS A 1 851 ? 38.976 -1.182 -22.252 1.00 50.66 851 LYS A O 1
ATOM 6876 N N . LYS A 1 852 ? 40.036 -3.089 -22.781 1.00 47.97 852 LYS A N 1
ATOM 6877 C CA . LYS A 1 852 ? 39.402 -3.927 -21.744 1.00 47.97 852 LYS A CA 1
ATOM 6878 C C . LYS A 1 852 ? 40.471 -4.572 -20.852 1.00 47.97 852 LYS A C 1
ATOM 6880 O O . LYS A 1 852 ? 41.361 -5.247 -21.367 1.00 47.97 852 LYS A O 1
ATOM 6885 N N . GLU A 1 853 ? 40.385 -4.353 -19.537 1.00 39.50 853 GLU A N 1
ATOM 6886 C CA . GLU A 1 853 ? 41.259 -4.957 -18.511 1.00 39.50 853 GLU A CA 1
ATOM 6887 C C . GLU A 1 853 ? 40.622 -6.218 -17.895 1.00 39.50 853 GLU A C 1
ATOM 6889 O O . GLU A 1 853 ? 39.420 -6.244 -17.626 1.00 39.50 853 GLU A O 1
ATOM 6894 N N . ASP A 1 854 ? 41.426 -7.263 -17.657 1.00 36.81 854 ASP A N 1
ATOM 6895 C CA . ASP A 1 854 ? 40.968 -8.564 -17.139 1.00 36.81 854 ASP A CA 1
ATOM 6896 C C . ASP A 1 854 ? 40.891 -8.603 -15.594 1.00 36.81 854 ASP A C 1
ATOM 6898 O O . ASP A 1 854 ? 41.841 -8.313 -14.864 1.00 36.81 854 ASP A O 1
ATOM 6902 N N . THR A 1 855 ? 39.731 -9.013 -15.077 1.00 40.31 855 THR A N 1
ATOM 6903 C CA . THR A 1 855 ? 39.289 -8.887 -13.676 1.00 40.31 855 THR A CA 1
ATOM 6904 C C . THR A 1 855 ? 39.686 -10.084 -12.788 1.00 40.31 855 THR A C 1
ATOM 6906 O O . THR A 1 855 ? 38.833 -10.706 -12.161 1.00 40.31 855 THR A O 1
ATOM 6909 N N . ILE A 1 856 ? 40.976 -10.447 -12.716 1.00 38.47 856 ILE A N 1
ATOM 6910 C CA . ILE A 1 856 ? 41.433 -11.637 -11.944 1.00 38.47 856 ILE A CA 1
ATOM 6911 C C . ILE A 1 856 ? 42.313 -11.291 -10.714 1.00 38.47 856 ILE A C 1
ATOM 6913 O O . ILE A 1 856 ? 42.577 -12.144 -9.870 1.00 38.47 856 ILE A O 1
ATOM 6917 N N . ALA A 1 857 ? 42.694 -10.027 -10.495 1.00 37.94 857 ALA A N 1
ATOM 6918 C CA . ALA A 1 857 ? 43.659 -9.670 -9.438 1.00 37.94 857 ALA A CA 1
ATOM 6919 C C . ALA A 1 857 ? 43.088 -9.323 -8.036 1.00 37.94 857 ALA A C 1
ATOM 6921 O O . ALA A 1 857 ? 43.866 -9.160 -7.098 1.00 37.94 857 ALA A O 1
ATOM 6922 N N . GLN A 1 858 ? 41.767 -9.223 -7.823 1.00 39.66 858 GLN A N 1
ATOM 6923 C CA . GLN A 1 858 ? 41.213 -8.680 -6.559 1.00 39.66 858 GLN A CA 1
ATOM 6924 C C . GLN A 1 858 ? 40.838 -9.699 -5.464 1.00 39.66 858 GLN A C 1
ATOM 6926 O O . GLN A 1 858 ? 40.323 -9.319 -4.414 1.00 39.66 858 GLN A O 1
ATOM 6931 N N . GLN A 1 859 ? 41.121 -10.992 -5.625 1.00 34.97 859 GLN A N 1
ATOM 6932 C CA . GLN A 1 859 ? 40.590 -12.016 -4.711 1.00 34.97 859 GLN A CA 1
ATOM 6933 C C . GLN A 1 859 ? 41.384 -12.268 -3.409 1.00 34.97 859 GLN A C 1
ATOM 6935 O O . GLN A 1 859 ? 41.205 -13.321 -2.801 1.00 34.97 859 GLN A O 1
ATOM 6940 N N . ARG A 1 860 ? 42.253 -11.355 -2.933 1.00 31.61 860 ARG A N 1
ATOM 6941 C CA . ARG A 1 860 ? 43.147 -11.672 -1.792 1.00 31.61 860 ARG A CA 1
ATOM 6942 C C . ARG A 1 860 ? 43.052 -10.897 -0.478 1.00 31.61 860 ARG A C 1
ATOM 6944 O O . ARG A 1 860 ? 43.674 -11.381 0.461 1.00 31.61 860 ARG A O 1
ATOM 6951 N N . HIS A 1 861 ? 42.286 -9.820 -0.285 1.00 32.69 861 HIS A N 1
ATOM 6952 C CA . HIS A 1 861 ? 42.258 -9.140 1.033 1.00 32.69 861 HIS A CA 1
ATOM 6953 C C . HIS A 1 861 ? 40.842 -8.863 1.567 1.00 32.69 861 HIS A C 1
ATOM 6955 O O . HIS A 1 861 ? 40.225 -7.854 1.242 1.00 32.69 861 HIS A O 1
ATOM 6961 N N . ARG A 1 862 ? 40.354 -9.719 2.476 1.00 31.45 862 ARG A N 1
ATOM 6962 C CA . ARG A 1 862 ? 39.309 -9.363 3.453 1.00 31.45 862 ARG A CA 1
ATOM 6963 C C . ARG A 1 862 ? 39.703 -9.861 4.845 1.00 31.45 862 ARG A C 1
ATOM 6965 O O . ARG A 1 862 ? 39.498 -11.023 5.168 1.00 31.45 862 ARG A O 1
ATOM 6972 N N . HIS A 1 863 ? 40.245 -8.958 5.659 1.00 36.53 863 HIS A N 1
ATOM 6973 C CA . HIS A 1 863 ? 40.184 -9.039 7.120 1.00 36.53 863 HIS A CA 1
ATOM 6974 C C . HIS A 1 863 ? 39.152 -8.012 7.608 1.00 36.53 863 HIS A C 1
ATOM 6976 O O . HIS A 1 863 ? 39.053 -6.917 7.056 1.00 36.53 863 HIS A O 1
ATOM 6982 N N . THR A 1 864 ? 38.360 -8.374 8.617 1.00 39.28 864 THR A N 1
ATOM 6983 C CA . THR A 1 864 ? 37.297 -7.531 9.194 1.00 39.28 864 THR A CA 1
ATOM 6984 C C . THR A 1 864 ? 37.864 -6.728 10.374 1.00 39.28 864 THR A C 1
ATOM 6986 O O . THR A 1 864 ? 38.453 -7.339 11.258 1.00 39.28 864 THR A O 1
ATOM 6989 N N . ILE A 1 865 ? 37.678 -5.399 10.413 1.00 44.31 865 ILE A N 1
ATOM 6990 C CA . ILE A 1 865 ? 38.194 -4.482 11.465 1.00 44.31 865 ILE A CA 1
ATOM 6991 C C . ILE A 1 865 ? 37.028 -3.962 12.347 1.00 44.31 865 ILE A C 1
ATOM 6993 O O . ILE A 1 865 ? 35.930 -3.741 11.818 1.00 44.31 865 ILE A O 1
ATOM 6997 N N . LYS A 1 866 ? 37.220 -3.781 13.670 1.00 43.28 866 LYS A N 1
ATOM 6998 C CA . LYS A 1 866 ? 36.166 -3.467 14.675 1.00 43.28 866 LYS A CA 1
ATOM 6999 C C . LYS A 1 866 ? 36.238 -2.028 15.240 1.00 43.28 866 LYS A C 1
ATOM 7001 O O . LYS A 1 866 ? 37.310 -1.520 15.543 1.00 43.28 866 LYS A O 1
ATOM 7006 N N . TYR A 1 867 ? 35.075 -1.383 15.453 1.00 45.19 867 TYR A N 1
ATOM 7007 C CA . TYR A 1 867 ? 34.950 0.036 15.872 1.00 45.19 867 TYR A CA 1
ATOM 7008 C C . TYR A 1 867 ? 33.878 0.229 16.952 1.00 45.19 867 TYR A C 1
ATOM 7010 O O . TYR A 1 867 ? 32.863 -0.470 16.940 1.00 45.19 867 TYR A O 1
ATOM 7018 N N . LYS A 1 868 ? 34.091 1.182 17.866 1.00 43.53 868 LYS A N 1
ATOM 7019 C CA . LYS A 1 868 ? 33.181 1.603 18.945 1.00 43.53 868 LYS A CA 1
ATOM 7020 C C . LYS A 1 868 ? 32.806 3.074 18.732 1.00 43.53 868 LYS A C 1
ATOM 7022 O O . LYS A 1 868 ? 33.684 3.887 18.490 1.00 43.53 868 LYS A O 1
ATOM 7027 N N . ILE A 1 869 ? 31.524 3.417 18.815 1.00 46.34 869 ILE A N 1
ATOM 7028 C CA . ILE A 1 869 ? 31.004 4.777 18.575 1.00 46.34 869 ILE A CA 1
ATOM 7029 C C . ILE A 1 869 ? 30.343 5.262 19.870 1.00 46.34 869 ILE A C 1
ATOM 7031 O O . ILE A 1 869 ? 29.619 4.486 20.493 1.00 46.34 869 ILE A O 1
ATOM 7035 N N . ILE A 1 870 ? 30.619 6.500 20.283 1.00 42.31 870 ILE A N 1
ATOM 7036 C CA . ILE A 1 870 ? 30.061 7.159 21.470 1.00 42.31 870 ILE A CA 1
ATOM 7037 C C . ILE A 1 870 ? 29.452 8.497 21.025 1.00 42.31 870 ILE A C 1
ATOM 7039 O O . ILE A 1 870 ? 30.134 9.325 20.423 1.00 42.31 870 ILE A O 1
ATOM 7043 N N . VAL A 1 871 ? 28.161 8.692 21.296 1.00 42.28 871 VAL A N 1
ATOM 7044 C CA . VAL A 1 871 ? 27.405 9.907 20.946 1.00 42.28 871 VAL A CA 1
ATOM 7045 C C . VAL A 1 871 ? 27.131 10.685 22.229 1.00 42.28 871 VAL A C 1
ATOM 7047 O O . VAL A 1 871 ? 26.667 10.092 23.202 1.00 42.28 871 VAL A O 1
ATOM 7050 N N . HIS A 1 872 ? 27.426 11.988 22.233 1.00 41.88 872 HIS A N 1
ATOM 7051 C CA . HIS A 1 872 ? 27.176 12.872 23.374 1.00 41.88 872 HIS A CA 1
ATOM 7052 C C . HIS A 1 872 ? 26.049 13.846 23.028 1.00 41.88 872 HIS A C 1
ATOM 7054 O O . HIS A 1 872 ? 26.146 14.588 22.051 1.00 41.88 872 HIS A O 1
ATOM 7060 N N . THR A 1 873 ? 24.992 13.827 23.837 1.00 35.66 873 THR A N 1
ATOM 7061 C CA . THR A 1 873 ? 23.882 14.789 23.770 1.00 35.66 873 THR A CA 1
ATOM 7062 C C . THR A 1 873 ? 24.174 15.899 24.779 1.00 35.66 873 THR A C 1
ATOM 7064 O O . THR A 1 873 ? 24.528 15.593 25.918 1.00 35.66 873 THR A O 1
ATOM 7067 N N . GLY A 1 874 ? 24.110 17.163 24.353 1.00 36.44 874 GLY A N 1
ATOM 7068 C CA . GLY A 1 874 ? 24.444 18.315 25.203 1.00 36.44 874 GLY A CA 1
ATOM 7069 C C . GLY A 1 874 ? 23.402 18.569 26.299 1.00 36.44 874 GLY A C 1
ATOM 7070 O O . GLY A 1 874 ? 22.258 18.164 26.156 1.00 36.44 874 GLY A O 1
ATOM 7071 N N . ASP A 1 875 ? 23.783 19.258 27.377 1.00 37.62 875 ASP A N 1
ATOM 7072 C CA . ASP A 1 875 ? 22.923 19.522 28.546 1.00 37.62 875 ASP A CA 1
ATOM 7073 C C . ASP A 1 875 ? 22.234 20.899 28.443 1.00 37.62 875 ASP A C 1
ATOM 7075 O O . ASP A 1 875 ? 22.656 21.892 29.039 1.00 37.62 875 ASP A O 1
ATOM 7079 N N . VAL A 1 876 ? 21.209 20.972 27.588 1.00 35.34 876 VAL A N 1
ATOM 7080 C CA . VAL A 1 876 ? 20.343 22.149 27.371 1.00 35.34 876 VAL A CA 1
ATOM 7081 C C . VAL A 1 876 ? 18.882 21.694 27.494 1.00 35.34 876 VAL A C 1
ATOM 7083 O O . VAL A 1 876 ? 18.569 20.554 27.160 1.00 35.34 876 VAL A O 1
ATOM 7086 N N . SER A 1 877 ? 17.962 22.533 27.978 1.00 34.56 877 SER A N 1
ATOM 7087 C CA . SER A 1 877 ? 16.544 22.150 28.111 1.00 34.56 877 SER A CA 1
ATOM 7088 C C . SER A 1 877 ? 15.975 21.604 26.790 1.00 34.56 877 SER A C 1
ATOM 7090 O O . SER A 1 877 ? 16.143 22.241 25.753 1.00 34.56 877 SER A O 1
ATOM 7092 N N . TYR A 1 878 ? 15.294 20.450 26.840 1.00 37.00 878 TYR A N 1
ATOM 7093 C CA . TYR A 1 878 ? 14.710 19.746 25.680 1.00 37.00 878 TYR A CA 1
ATOM 7094 C C . TYR A 1 878 ? 15.720 19.185 24.652 1.00 37.00 878 TYR A C 1
ATOM 7096 O O . TYR A 1 878 ? 15.376 18.961 23.502 1.00 37.00 878 TYR A O 1
ATOM 7104 N N . CYS A 1 879 ? 16.966 18.917 25.054 1.00 30.05 879 CYS A N 1
ATOM 7105 C CA . CYS A 1 879 ? 18.049 18.429 24.181 1.00 30.05 879 CYS A CA 1
ATOM 7106 C C . CYS A 1 879 ? 17.938 16.978 23.654 1.00 30.05 879 CYS A C 1
ATOM 7108 O O . CYS A 1 879 ? 18.793 16.553 22.875 1.00 30.05 879 CYS A O 1
ATOM 7110 N N . GLY A 1 880 ? 16.946 16.195 24.088 1.00 32.19 880 GLY A N 1
ATOM 7111 C CA . GLY A 1 880 ? 16.730 14.818 23.622 1.00 32.19 880 GLY A CA 1
ATOM 7112 C C . GLY A 1 880 ? 15.957 14.752 22.299 1.00 32.19 880 GLY A C 1
ATOM 7113 O O . GLY A 1 880 ? 15.307 15.716 21.922 1.00 32.19 880 GLY A O 1
ATOM 7114 N N . THR A 1 881 ? 16.001 13.609 21.607 1.00 35.34 881 THR A N 1
ATOM 7115 C CA . THR A 1 881 ? 15.169 13.339 20.418 1.00 35.34 881 THR A CA 1
ATOM 7116 C C . THR A 1 881 ? 14.467 11.990 20.554 1.00 35.34 881 THR A C 1
ATOM 7118 O O . THR A 1 881 ? 15.045 11.045 21.097 1.00 35.34 881 THR A O 1
ATOM 7121 N N . ASP A 1 882 ? 13.221 11.915 20.089 1.00 35.59 882 ASP A N 1
ATOM 7122 C CA . ASP A 1 882 ? 12.402 10.702 19.982 1.00 35.59 882 ASP A CA 1
ATOM 7123 C C . ASP A 1 882 ? 12.354 10.146 18.542 1.00 35.59 882 ASP A C 1
ATOM 7125 O O . ASP A 1 882 ? 11.740 9.107 18.299 1.00 35.59 882 ASP A O 1
ATOM 7129 N N . ALA A 1 883 ? 13.048 10.799 17.601 1.00 33.91 883 ALA A N 1
ATOM 7130 C CA . ALA A 1 883 ? 13.171 10.380 16.210 1.00 33.91 883 ALA A CA 1
ATOM 7131 C C . ALA A 1 883 ? 14.231 9.276 16.014 1.00 33.91 883 ALA A C 1
ATOM 7133 O O . ALA A 1 883 ? 15.195 9.140 16.777 1.00 33.91 883 ALA A O 1
ATOM 7134 N N . ASN A 1 884 ? 14.098 8.486 14.944 1.00 37.72 884 ASN A N 1
ATOM 7135 C CA . ASN A 1 884 ? 15.049 7.413 14.641 1.00 37.72 884 ASN A CA 1
ATOM 7136 C C . ASN A 1 884 ? 16.374 7.964 14.072 1.00 37.72 884 ASN A C 1
ATOM 7138 O O . ASN A 1 884 ? 16.386 8.567 13.003 1.00 37.72 884 ASN A O 1
ATOM 7142 N N . VAL A 1 885 ? 17.507 7.690 14.739 1.00 39.53 885 VAL A N 1
ATOM 7143 C CA . VAL A 1 885 ? 18.850 8.186 14.355 1.00 39.53 885 VAL A CA 1
ATOM 7144 C C . VAL A 1 885 ? 19.706 7.105 13.667 1.00 39.53 885 VAL A C 1
ATOM 7146 O O . VAL A 1 885 ? 19.862 5.989 14.180 1.00 39.53 885 VAL A O 1
ATOM 7149 N N . SER A 1 886 ? 20.331 7.431 12.525 1.00 44.03 886 SER A N 1
ATOM 7150 C CA . SER A 1 886 ? 21.159 6.505 11.718 1.00 44.03 886 SER A CA 1
ATOM 7151 C C . SER A 1 886 ? 22.578 7.051 11.421 1.00 44.03 886 SER A C 1
ATOM 7153 O O . SER A 1 886 ? 22.810 8.253 11.521 1.00 44.03 886 SER A O 1
ATOM 7155 N N . ILE A 1 887 ? 23.563 6.184 11.106 1.00 47.62 887 ILE A N 1
ATOM 7156 C CA . ILE A 1 887 ? 24.951 6.590 10.779 1.00 47.62 887 ILE A CA 1
ATOM 7157 C C . ILE A 1 887 ? 25.558 5.827 9.585 1.00 47.62 887 ILE A C 1
ATOM 7159 O O . ILE A 1 887 ? 25.331 4.625 9.417 1.00 47.62 887 ILE A O 1
ATOM 7163 N N . ILE A 1 888 ? 26.412 6.495 8.794 1.00 46.31 888 ILE A N 1
ATOM 7164 C CA . ILE A 1 888 ? 27.265 5.879 7.753 1.00 46.31 888 ILE A CA 1
ATOM 7165 C C . ILE A 1 888 ? 28.735 6.259 7.979 1.00 46.31 888 ILE A C 1
ATOM 7167 O O . ILE A 1 888 ? 29.065 7.440 8.085 1.00 46.31 888 ILE A O 1
ATOM 7171 N N . LEU A 1 889 ? 29.630 5.264 8.017 1.00 45.25 889 LEU A N 1
ATOM 7172 C CA . LEU A 1 889 ? 31.074 5.456 8.191 1.00 45.25 889 LEU A CA 1
ATOM 7173 C C . LEU A 1 889 ? 31.795 5.238 6.852 1.00 45.25 889 LEU A C 1
ATOM 7175 O O . LEU A 1 889 ? 31.589 4.212 6.200 1.00 45.25 889 LEU A O 1
ATOM 7179 N N . TYR A 1 890 ? 32.653 6.176 6.443 1.00 44.94 890 TYR A N 1
ATOM 7180 C CA . TYR A 1 890 ? 33.404 6.101 5.181 1.00 44.94 890 TYR A CA 1
ATOM 7181 C C . TYR A 1 890 ? 34.902 5.880 5.419 1.00 44.94 890 TYR A C 1
ATOM 7183 O O . TYR A 1 890 ? 35.520 6.614 6.192 1.00 44.94 890 TYR A O 1
ATOM 7191 N N . GLY A 1 891 ? 35.483 4.896 4.723 1.00 40.25 891 GLY A N 1
ATOM 7192 C CA . GLY A 1 891 ? 36.925 4.631 4.684 1.00 40.25 891 GLY A CA 1
ATOM 7193 C C . GLY A 1 891 ? 37.453 4.500 3.249 1.00 40.25 891 GLY A C 1
ATOM 7194 O O . GLY A 1 891 ? 36.692 4.530 2.285 1.00 40.25 891 GLY A O 1
ATOM 7195 N N . THR A 1 892 ? 38.765 4.309 3.085 1.00 33.00 892 THR A N 1
ATOM 7196 C CA . THR A 1 892 ? 39.450 4.259 1.769 1.00 33.00 892 THR A CA 1
ATOM 7197 C C . THR A 1 892 ? 39.033 3.095 0.856 1.00 33.00 892 THR A C 1
ATOM 7199 O O . THR A 1 892 ? 39.430 3.060 -0.304 1.00 33.00 892 THR A O 1
ATOM 7202 N N . LEU A 1 893 ? 38.230 2.154 1.362 1.00 36.16 893 LEU A N 1
ATOM 7203 C CA . LEU A 1 893 ? 37.694 0.996 0.636 1.00 36.16 893 LEU A CA 1
ATOM 7204 C C . LEU A 1 893 ? 36.161 1.050 0.459 1.00 36.16 893 LEU A C 1
ATOM 7206 O O . LEU A 1 893 ? 35.570 0.060 0.030 1.00 36.16 893 LEU A O 1
ATOM 7210 N N . GLY A 1 894 ? 35.513 2.171 0.803 1.00 43.53 894 GLY A N 1
ATOM 7211 C CA . GLY A 1 894 ? 34.063 2.376 0.673 1.00 43.53 894 GLY A CA 1
ATOM 7212 C C . GLY A 1 894 ? 33.346 2.704 1.991 1.00 43.53 894 GLY A C 1
ATOM 7213 O O . GLY A 1 894 ? 33.961 2.782 3.056 1.00 43.53 894 GLY A O 1
ATOM 7214 N N . GLY A 1 895 ? 32.030 2.932 1.904 1.00 38.66 895 GLY A N 1
ATOM 7215 C CA . GLY A 1 895 ? 31.156 3.242 3.044 1.00 38.66 895 GLY A CA 1
ATOM 7216 C C . GLY A 1 895 ? 30.533 2.001 3.690 1.00 38.66 895 GLY A C 1
ATOM 7217 O O . GLY A 1 895 ? 30.390 0.956 3.056 1.00 38.66 895 GLY A O 1
ATOM 7218 N N . THR A 1 896 ? 30.119 2.100 4.954 1.00 44.88 896 THR A N 1
ATOM 7219 C CA . THR A 1 896 ? 29.455 0.994 5.663 1.00 44.88 896 THR A CA 1
ATOM 7220 C C . THR A 1 896 ? 28.021 0.740 5.207 1.00 44.88 896 THR A C 1
ATOM 7222 O O . THR A 1 896 ? 27.479 -0.302 5.562 1.00 44.88 896 THR A O 1
ATOM 7225 N N . GLY A 1 897 ? 27.401 1.655 4.453 1.00 45.59 897 GLY A N 1
ATOM 7226 C CA . GLY A 1 897 ? 25.942 1.728 4.283 1.00 45.59 897 GLY A CA 1
ATOM 7227 C C . GLY A 1 897 ? 25.241 2.238 5.551 1.00 45.59 897 GLY A C 1
ATOM 7228 O O . GLY A 1 897 ? 25.897 2.382 6.586 1.00 45.59 897 GLY A O 1
ATOM 7229 N N . ILE A 1 898 ? 23.927 2.491 5.465 1.00 42.72 898 ILE A N 1
ATOM 7230 C CA . ILE A 1 898 ? 23.090 2.965 6.584 1.00 42.72 898 ILE A CA 1
ATOM 7231 C C . ILE A 1 898 ? 23.142 1.942 7.723 1.00 42.72 898 ILE A C 1
ATOM 7233 O O . ILE A 1 898 ? 22.910 0.740 7.530 1.00 42.72 898 ILE A O 1
ATOM 7237 N N . ARG A 1 899 ? 23.523 2.399 8.916 1.00 47.41 899 ARG A N 1
ATOM 7238 C CA . ARG A 1 899 ? 23.527 1.609 10.146 1.00 47.41 899 ARG A CA 1
ATOM 7239 C C . ARG A 1 899 ? 22.679 2.340 11.177 1.00 47.41 899 ARG A C 1
ATOM 7241 O O . ARG A 1 899 ? 23.101 3.372 11.687 1.00 47.41 899 ARG A O 1
ATOM 7248 N N . LYS A 1 900 ? 21.533 1.763 11.559 1.00 44.59 900 LYS A N 1
ATOM 7249 C CA . LYS A 1 900 ? 20.981 2.011 12.902 1.00 44.59 900 LYS A CA 1
ATOM 7250 C C . LYS A 1 900 ? 22.109 1.666 13.879 1.00 44.59 900 LYS A C 1
ATOM 7252 O O . LYS A 1 900 ? 22.732 0.617 13.700 1.00 44.59 900 LYS A O 1
ATOM 7257 N N . LEU A 1 901 ? 22.468 2.566 14.793 1.00 37.44 901 LEU A N 1
ATOM 7258 C CA . LEU A 1 901 ? 23.743 2.547 15.532 1.00 37.44 901 LEU A CA 1
ATOM 7259 C C . LEU A 1 901 ? 24.119 1.168 16.144 1.00 37.44 901 LEU A C 1
ATOM 7261 O O . LEU A 1 901 ? 23.839 0.923 17.310 1.00 37.44 901 LEU A O 1
ATOM 7265 N N . LYS A 1 902 ? 24.813 0.297 15.373 1.00 34.94 902 LYS A N 1
ATOM 7266 C CA . LYS A 1 902 ? 25.660 -0.862 15.768 1.00 34.94 902 LYS A CA 1
ATOM 7267 C C . LYS A 1 902 ? 26.723 -1.213 14.668 1.00 34.94 902 LYS A C 1
ATOM 7269 O O . LYS A 1 902 ? 26.372 -1.682 13.590 1.00 34.94 902 LYS A O 1
ATOM 7274 N N . GLN A 1 903 ? 28.018 -0.996 15.003 1.00 30.33 903 GLN A N 1
ATOM 7275 C CA . GLN A 1 903 ? 29.367 -1.470 14.518 1.00 30.33 903 GLN A CA 1
ATOM 7276 C C . GLN A 1 903 ? 29.818 -1.511 13.009 1.00 30.33 903 GLN A C 1
ATOM 7278 O O . GLN A 1 903 ? 29.256 -2.302 12.253 1.00 30.33 903 GLN A O 1
ATOM 7283 N N . LYS A 1 904 ? 30.930 -0.798 12.617 1.00 30.69 904 LYS A N 1
ATOM 7284 C CA . LYS A 1 904 ? 32.036 -1.130 11.613 1.00 30.69 904 LYS A CA 1
ATOM 7285 C C . LYS A 1 904 ? 32.814 0.093 10.998 1.00 30.69 904 LYS A C 1
ATOM 7287 O O . LYS A 1 904 ? 32.186 1.091 10.752 1.00 30.69 904 LYS A O 1
ATOM 7292 N N . GLY A 1 905 ? 34.091 -0.043 10.572 1.00 38.88 905 GLY A N 1
ATOM 7293 C CA . GLY A 1 905 ? 34.918 0.811 9.643 1.00 38.88 905 GLY A CA 1
ATOM 7294 C C . GLY A 1 905 ? 35.819 1.993 10.146 1.00 38.88 905 GLY A C 1
ATOM 7295 O O . GLY A 1 905 ? 35.386 2.732 11.015 1.00 38.88 905 GLY A O 1
ATOM 7296 N N . LYS A 1 906 ? 37.049 2.213 9.582 1.00 42.03 906 LYS A N 1
ATOM 7297 C CA . LYS A 1 906 ? 38.002 3.328 9.933 1.00 42.03 906 LYS A CA 1
ATOM 7298 C C . LYS A 1 906 ? 37.596 4.580 9.175 1.00 42.03 906 LYS A C 1
ATOM 7300 O O . LYS A 1 906 ? 37.531 4.535 7.948 1.00 42.03 906 LYS A O 1
ATOM 7305 N N . LEU A 1 907 ? 37.355 5.660 9.915 1.00 44.50 907 LEU A N 1
ATOM 7306 C CA . LEU A 1 907 ? 36.626 6.827 9.436 1.00 44.50 907 LEU A CA 1
ATOM 7307 C C . LEU A 1 907 ? 37.488 7.969 8.931 1.00 44.50 907 LEU A C 1
ATOM 7309 O O . LEU A 1 907 ? 38.447 8.372 9.583 1.00 44.50 907 LEU A O 1
ATOM 7313 N N . THR A 1 908 ? 37.011 8.579 7.850 1.00 42.06 908 THR A N 1
ATOM 7314 C CA . THR A 1 908 ? 37.386 9.933 7.421 1.00 42.06 908 THR A CA 1
ATOM 7315 C C . THR A 1 908 ? 36.201 10.904 7.396 1.00 42.06 908 THR A C 1
ATOM 7317 O O . THR A 1 908 ? 36.418 12.112 7.436 1.00 42.06 908 THR A O 1
ATOM 7320 N N . ARG A 1 909 ? 34.956 10.404 7.328 1.00 42.25 909 ARG A N 1
ATOM 7321 C CA . ARG A 1 909 ? 33.711 11.197 7.280 1.00 42.25 909 ARG A CA 1
ATOM 7322 C C . ARG A 1 909 ? 32.550 10.461 7.959 1.00 42.25 909 ARG A C 1
ATOM 7324 O O . ARG A 1 909 ? 32.499 9.230 7.892 1.00 42.25 909 ARG A O 1
ATOM 7331 N N . LEU A 1 910 ? 31.633 11.225 8.562 1.00 50.47 910 LEU A N 1
ATOM 7332 C CA . LEU A 1 910 ? 30.479 10.766 9.346 1.00 50.47 910 LEU A CA 1
ATOM 7333 C C . LEU A 1 910 ? 29.209 11.508 8.893 1.00 50.47 910 LEU A C 1
ATOM 7335 O O . LEU A 1 910 ? 29.245 12.725 8.740 1.00 50.47 910 LEU A O 1
ATOM 7339 N N . HIS A 1 911 ? 28.120 10.775 8.656 1.00 53.34 911 HIS A N 1
ATOM 7340 C CA . HIS A 1 911 ? 26.814 11.314 8.249 1.00 53.34 911 HIS A CA 1
ATOM 7341 C C . HIS A 1 911 ? 25.727 10.817 9.210 1.00 53.34 911 HIS A C 1
ATOM 7343 O O . HIS A 1 911 ? 25.749 9.629 9.544 1.00 53.34 911 HIS A O 1
ATOM 7349 N N . ILE A 1 912 ? 24.841 11.714 9.660 1.00 55.75 912 ILE A N 1
ATOM 7350 C CA . ILE A 1 912 ? 23.814 11.475 10.685 1.00 55.75 912 ILE A CA 1
ATOM 7351 C C . ILE A 1 912 ? 22.515 12.220 10.326 1.00 55.75 912 ILE A C 1
ATOM 7353 O O . ILE A 1 912 ? 22.580 13.376 9.913 1.00 55.75 912 ILE A O 1
ATOM 7357 N N . GLU A 1 913 ? 21.366 11.554 10.457 1.00 47.44 913 GLU A N 1
ATOM 7358 C CA . GLU A 1 913 ? 20.039 12.022 10.006 1.00 47.44 913 GLU A CA 1
ATOM 7359 C C . GLU A 1 913 ? 18.914 11.553 10.960 1.00 47.44 913 GLU A C 1
ATOM 7361 O O . GLU A 1 913 ? 19.130 10.609 11.731 1.00 47.44 913 GLU A O 1
ATOM 7366 N N . HIS A 1 914 ? 17.737 12.199 10.895 1.00 48.84 914 HIS A N 1
ATOM 7367 C CA . HIS A 1 914 ? 16.495 11.841 11.606 1.00 48.84 914 HIS A CA 1
ATOM 7368 C C . HIS A 1 914 ? 15.295 11.845 10.636 1.00 48.84 914 HIS A C 1
ATOM 7370 O O . HIS A 1 914 ? 15.351 12.480 9.585 1.00 48.84 914 HIS A O 1
ATOM 7376 N N . ASP A 1 915 ? 14.216 11.134 10.969 1.00 46.59 915 ASP A N 1
ATOM 7377 C CA . ASP A 1 915 ? 13.085 10.857 10.061 1.00 46.59 915 ASP A CA 1
ATOM 7378 C C . ASP A 1 915 ? 11.894 11.830 10.167 1.00 46.59 915 ASP A C 1
ATOM 7380 O O . ASP A 1 915 ? 10.891 11.649 9.480 1.00 46.59 915 ASP A O 1
ATOM 7384 N N . ASN A 1 916 ? 12.012 12.867 11.001 1.00 43.41 916 ASN A N 1
ATOM 7385 C CA . ASN A 1 916 ? 11.029 13.945 11.178 1.00 43.41 916 ASN A CA 1
ATOM 7386 C C . ASN A 1 916 ? 9.590 13.481 11.510 1.00 43.41 916 ASN A C 1
ATOM 7388 O O . ASN A 1 916 ? 8.627 14.161 11.167 1.00 43.41 916 ASN A O 1
ATOM 7392 N N . SER A 1 917 ? 9.440 12.310 12.138 1.00 42.19 917 SER A N 1
ATOM 7393 C CA . SER A 1 917 ? 8.158 11.595 12.249 1.00 42.19 917 SER A CA 1
ATOM 7394 C C . SER A 1 917 ? 7.272 11.977 13.449 1.00 42.19 917 SER A C 1
ATOM 7396 O O . SER A 1 917 ? 6.131 11.517 13.530 1.00 42.19 917 SER A O 1
ATOM 7398 N N . THR A 1 918 ? 7.764 12.807 14.375 1.00 40.47 918 THR A N 1
ATOM 7399 C CA . THR A 1 918 ? 7.131 13.112 15.675 1.00 40.47 918 THR A CA 1
ATOM 7400 C C . THR A 1 918 ? 6.853 14.612 15.866 1.00 40.47 918 THR A C 1
ATOM 7402 O O . THR A 1 918 ? 7.166 15.432 15.008 1.00 40.47 918 THR A O 1
ATOM 7405 N N . ILE A 1 919 ? 6.222 14.981 16.991 1.00 34.91 919 ILE A N 1
ATOM 7406 C CA . ILE A 1 919 ? 5.730 16.345 17.294 1.00 34.91 919 ILE A CA 1
ATOM 7407 C C . ILE A 1 919 ? 6.870 17.344 17.583 1.00 34.91 919 ILE A C 1
ATOM 7409 O O . ILE A 1 919 ? 6.683 18.547 17.423 1.00 34.91 919 ILE A O 1
ATOM 7413 N N . SER A 1 920 ? 8.052 16.870 17.988 1.00 37.44 920 SER A N 1
ATOM 7414 C CA . SER A 1 920 ? 9.222 17.714 18.269 1.00 37.44 920 SER A CA 1
ATOM 7415 C C . SER A 1 920 ? 10.499 17.045 17.747 1.00 37.44 920 SER A C 1
ATOM 7417 O O . SER A 1 920 ? 11.357 16.652 18.537 1.00 37.44 920 SER A O 1
ATOM 7419 N N . PRO A 1 921 ? 10.629 16.892 16.417 1.00 43.50 921 PRO A N 1
ATOM 7420 C CA . PRO A 1 921 ? 11.699 16.111 15.799 1.00 43.50 921 PRO A CA 1
ATOM 7421 C C . PRO A 1 921 ? 13.072 16.800 15.881 1.00 43.50 921 PRO A C 1
ATOM 7423 O O . PRO A 1 921 ? 14.084 16.202 15.511 1.00 43.50 921 PRO A O 1
ATOM 7426 N N . ASP A 1 922 ? 13.098 18.044 16.365 1.00 47.56 922 ASP A N 1
ATOM 7427 C CA . ASP A 1 922 ? 14.262 18.906 16.495 1.00 47.56 922 ASP A CA 1
ATOM 7428 C C . ASP A 1 922 ? 15.299 18.297 17.453 1.00 47.56 922 ASP A C 1
ATOM 7430 O O . ASP A 1 922 ? 15.061 18.159 18.651 1.00 47.56 922 ASP A O 1
ATOM 7434 N N . TRP A 1 923 ? 16.485 17.956 16.940 1.00 51.00 923 TRP A N 1
ATOM 7435 C CA . TRP A 1 923 ? 17.550 17.335 17.740 1.00 51.00 923 TRP A CA 1
ATOM 7436 C C . TRP A 1 923 ? 18.831 18.175 17.778 1.00 51.00 923 TRP A C 1
ATOM 7438 O O . TRP A 1 923 ? 19.423 18.448 16.734 1.00 51.00 923 TRP A O 1
ATOM 7448 N N . PHE A 1 924 ? 19.302 18.559 18.972 1.00 53.69 924 PHE A N 1
ATOM 7449 C CA . PHE A 1 924 ? 20.570 19.279 19.149 1.00 53.69 924 PHE A CA 1
ATOM 7450 C C . PHE A 1 924 ? 21.759 18.320 19.332 1.00 53.69 924 PHE A C 1
ATOM 7452 O O . PHE A 1 924 ? 21.942 17.719 20.392 1.00 53.69 924 PHE A O 1
ATOM 7459 N N . LEU A 1 925 ? 22.607 18.207 18.306 1.00 52.12 925 LEU A N 1
ATOM 7460 C CA . LEU A 1 925 ? 23.780 17.333 18.306 1.00 52.12 925 LEU A CA 1
ATOM 7461 C C . LEU A 1 925 ? 25.060 18.122 18.632 1.00 52.12 925 LEU A C 1
ATOM 7463 O O . LEU A 1 925 ? 25.498 18.948 17.832 1.00 52.12 925 LEU A O 1
ATOM 7467 N N . ASP A 1 926 ? 25.682 17.833 19.782 1.00 49.53 926 ASP A N 1
ATOM 7468 C CA . ASP A 1 926 ? 26.921 18.474 20.264 1.00 49.53 926 ASP A CA 1
ATOM 7469 C C . ASP A 1 926 ? 28.163 17.927 19.531 1.00 49.53 926 ASP A C 1
ATOM 7471 O O . ASP A 1 926 ? 28.779 18.623 18.717 1.00 49.53 926 ASP A O 1
ATOM 7475 N N . LYS A 1 927 ? 28.500 16.646 19.732 1.00 53.66 927 LYS A N 1
ATOM 7476 C CA . LYS A 1 927 ? 29.637 15.980 19.070 1.00 53.66 927 LYS A CA 1
ATOM 7477 C C . LYS A 1 927 ? 29.478 14.458 18.995 1.00 53.66 927 LYS A C 1
ATOM 7479 O O . LYS A 1 927 ? 28.804 13.839 19.820 1.00 53.66 927 LYS A O 1
ATOM 7484 N N . VAL A 1 928 ? 30.177 13.835 18.045 1.00 56.66 928 VAL A N 1
ATOM 7485 C CA . VAL A 1 928 ? 30.243 12.378 17.864 1.00 56.66 928 VAL A CA 1
ATOM 7486 C C . VAL A 1 928 ? 31.687 11.889 17.958 1.00 56.66 928 VAL A C 1
ATOM 7488 O O . VAL A 1 928 ? 32.551 12.325 17.202 1.00 56.66 928 VAL A O 1
ATOM 7491 N N . GLU A 1 929 ? 31.961 10.949 18.864 1.00 58.12 929 GLU A N 1
ATOM 7492 C CA . GLU A 1 929 ? 33.292 10.373 19.080 1.00 58.12 929 GLU A CA 1
ATOM 7493 C C . GLU A 1 929 ? 33.343 8.921 18.580 1.00 58.12 929 GLU A C 1
ATOM 7495 O O . GLU A 1 929 ? 32.534 8.073 18.958 1.00 58.12 929 GLU A O 1
ATOM 7500 N N . VAL A 1 930 ? 34.321 8.600 17.733 1.00 53.09 930 VAL A N 1
ATOM 7501 C CA . VAL A 1 930 ? 34.525 7.257 17.182 1.00 53.09 930 VAL A CA 1
ATOM 7502 C C . VAL A 1 930 ? 35.870 6.696 17.621 1.00 53.09 930 VAL A C 1
ATOM 7504 O O . VAL A 1 930 ? 36.922 7.232 17.295 1.00 53.09 930 VAL A O 1
ATOM 7507 N N . ILE A 1 931 ? 35.836 5.572 18.330 1.00 55.53 931 ILE A N 1
ATOM 7508 C CA . ILE A 1 931 ? 36.995 4.867 18.872 1.00 55.53 931 ILE A CA 1
ATOM 7509 C C . ILE A 1 931 ? 37.264 3.616 18.026 1.00 55.53 931 ILE A C 1
ATOM 7511 O O . ILE A 1 931 ? 36.463 2.677 17.986 1.00 55.53 931 ILE A O 1
ATOM 7515 N N . ASN A 1 932 ? 38.413 3.563 17.361 1.00 49.84 932 ASN A N 1
ATOM 7516 C CA . ASN A 1 932 ? 38.913 2.343 16.741 1.00 49.84 932 ASN A CA 1
ATOM 7517 C C . ASN A 1 932 ? 39.500 1.429 17.827 1.00 49.84 932 ASN A C 1
ATOM 7519 O O . ASN A 1 932 ? 40.515 1.758 18.436 1.00 49.84 932 ASN A O 1
ATOM 7523 N N . ILE A 1 933 ? 38.859 0.282 18.062 1.00 48.22 933 ILE A N 1
ATOM 7524 C CA . ILE A 1 933 ? 39.176 -0.619 19.183 1.00 48.22 933 ILE A CA 1
ATOM 7525 C C . ILE A 1 933 ? 40.501 -1.352 18.941 1.00 48.22 933 ILE A C 1
ATOM 7527 O O . ILE A 1 933 ? 41.234 -1.625 19.887 1.00 48.22 933 ILE A O 1
ATOM 7531 N N . ASP A 1 934 ? 40.826 -1.635 17.679 1.00 43.16 934 ASP A N 1
ATOM 7532 C CA . ASP A 1 934 ? 41.975 -2.470 17.317 1.00 43.16 934 ASP A CA 1
ATOM 7533 C C . ASP A 1 934 ? 43.315 -1.711 17.429 1.00 43.16 934 ASP A C 1
ATOM 7535 O O . ASP A 1 934 ? 44.366 -2.329 17.576 1.00 43.16 934 ASP A O 1
ATOM 7539 N N . ILE A 1 935 ? 43.286 -0.371 17.392 1.00 52.00 935 ILE A N 1
ATOM 7540 C CA . ILE A 1 935 ? 44.473 0.505 17.530 1.00 52.00 935 ILE A CA 1
ATOM 7541 C C . ILE A 1 935 ? 44.332 1.564 18.636 1.00 52.00 935 ILE A C 1
ATOM 7543 O O . ILE A 1 935 ? 45.208 2.411 18.783 1.00 52.00 935 ILE A O 1
ATOM 7547 N N . ASN A 1 936 ? 43.242 1.516 19.409 1.00 53.56 936 ASN A N 1
ATOM 7548 C CA . ASN A 1 936 ? 42.910 2.437 20.501 1.00 53.56 936 ASN A CA 1
ATOM 7549 C C . ASN A 1 936 ? 42.996 3.934 20.121 1.00 53.56 936 ASN A C 1
ATOM 7551 O O . ASN A 1 936 ? 43.508 4.756 20.879 1.00 53.56 936 ASN A O 1
ATOM 7555 N N . GLU A 1 937 ? 42.511 4.277 18.926 1.00 51.72 937 GLU A N 1
ATOM 7556 C CA . GLU A 1 937 ? 42.530 5.636 18.364 1.00 51.72 937 GLU A CA 1
ATOM 7557 C C . GLU A 1 937 ? 41.120 6.244 18.428 1.00 51.72 937 GLU A C 1
ATOM 7559 O O . GLU A 1 937 ? 40.177 5.635 17.922 1.00 51.72 937 GLU A O 1
ATOM 7564 N N . THR A 1 938 ? 40.968 7.436 19.016 1.00 52.78 938 THR A N 1
ATOM 7565 C CA . THR A 1 938 ? 39.686 8.162 19.107 1.00 52.78 938 THR A CA 1
ATOM 7566 C C . THR A 1 938 ? 39.669 9.346 18.143 1.00 52.78 938 THR A C 1
ATOM 7568 O O . THR A 1 938 ? 40.548 10.201 18.195 1.00 52.78 938 THR A O 1
ATOM 7571 N N . ILE A 1 939 ? 38.645 9.418 17.295 1.00 55.25 939 ILE A N 1
ATOM 7572 C CA . ILE A 1 939 ? 38.397 10.496 16.331 1.00 55.25 939 ILE A CA 1
ATOM 7573 C C . ILE A 1 939 ? 37.104 11.207 16.742 1.00 55.25 939 ILE A C 1
ATOM 7575 O O . ILE A 1 939 ? 36.077 10.551 16.890 1.00 55.25 939 ILE A O 1
ATOM 7579 N N . SER A 1 940 ? 37.139 12.526 16.932 1.00 51.00 940 SER A N 1
ATOM 7580 C CA . SER A 1 940 ? 35.979 13.325 17.358 1.00 51.00 940 SER A CA 1
ATOM 7581 C C . SER A 1 940 ? 35.485 14.236 16.233 1.00 51.00 940 SER A C 1
ATOM 7583 O O . SER A 1 940 ? 36.291 14.876 15.558 1.00 51.00 940 SER A O 1
ATOM 7585 N N . PHE A 1 941 ? 34.168 14.280 16.039 1.00 56.41 941 PHE A N 1
ATOM 7586 C CA . PHE A 1 941 ? 33.462 15.112 15.068 1.00 56.41 941 PHE A CA 1
ATOM 7587 C C . PHE A 1 941 ? 32.525 16.064 15.820 1.00 56.41 941 PHE A C 1
ATOM 7589 O O . PHE A 1 941 ? 31.521 15.627 16.376 1.00 56.41 941 PHE A O 1
ATOM 7596 N N . SER A 1 942 ? 32.844 17.357 15.856 1.00 50.03 942 SER A N 1
ATOM 7597 C CA . SER A 1 942 ? 31.989 18.371 16.492 1.00 50.03 942 SER A CA 1
ATOM 7598 C C . SER A 1 942 ? 30.861 18.811 15.551 1.00 50.03 942 SER A C 1
ATOM 7600 O O . SER A 1 942 ? 31.131 19.123 14.392 1.00 50.03 942 SER A O 1
ATOM 7602 N N . CYS A 1 943 ? 29.620 18.861 16.046 1.00 57.03 943 CYS A N 1
ATOM 7603 C CA . CYS A 1 943 ? 28.413 19.183 15.272 1.00 57.03 943 CYS A CA 1
ATOM 7604 C C . CYS A 1 943 ? 27.752 20.505 15.712 1.00 57.03 943 CYS A C 1
ATOM 7606 O O . CYS A 1 943 ? 27.444 21.324 14.851 1.00 57.03 943 CYS A O 1
ATOM 7608 N N . ASN A 1 944 ? 27.579 20.733 17.021 1.00 52.38 944 ASN A N 1
ATOM 7609 C CA . ASN A 1 944 ? 27.038 21.953 17.647 1.00 52.38 944 ASN A CA 1
ATOM 7610 C C . ASN A 1 944 ? 25.803 22.589 16.962 1.00 52.38 944 ASN A C 1
ATOM 7612 O O . ASN A 1 944 ? 25.758 23.811 16.789 1.00 52.38 944 ASN A O 1
ATOM 7616 N N . ARG A 1 945 ? 24.801 21.798 16.544 1.00 47.12 945 ARG A N 1
ATOM 7617 C CA . ARG A 1 945 ? 23.620 22.328 15.825 1.00 47.12 945 ARG A CA 1
ATOM 7618 C C . ARG A 1 945 ? 22.330 21.530 16.040 1.00 47.12 945 ARG A C 1
ATOM 7620 O O . ARG A 1 945 ? 22.388 20.352 16.373 1.00 47.12 945 ARG A O 1
ATOM 7627 N N . TRP A 1 946 ? 21.189 22.175 15.771 1.00 51.69 946 TRP A N 1
ATOM 7628 C CA . TRP A 1 946 ? 19.862 21.548 15.669 1.00 51.69 946 TRP A CA 1
ATOM 7629 C C . TRP A 1 946 ? 19.648 20.893 14.289 1.00 51.69 946 TRP A C 1
ATOM 7631 O O . TRP A 1 946 ? 20.063 21.457 13.270 1.00 51.69 946 TRP A O 1
ATOM 7641 N N . LEU A 1 947 ? 18.993 19.730 14.261 1.00 55.38 947 LEU A N 1
ATOM 7642 C CA . LEU A 1 947 ? 18.508 19.009 13.077 1.00 55.38 947 LEU A CA 1
ATOM 7643 C C . LEU A 1 947 ? 16.965 19.091 13.067 1.00 55.38 947 LEU A C 1
ATOM 7645 O O . LEU A 1 947 ? 16.349 18.467 13.922 1.00 55.38 947 LEU A O 1
ATOM 7649 N N . ALA A 1 948 ? 16.370 19.929 12.199 1.00 56.09 948 ALA A N 1
ATOM 7650 C CA . ALA A 1 948 ? 14.949 20.336 12.229 1.00 56.09 948 ALA A CA 1
ATOM 7651 C C . ALA A 1 948 ? 14.425 20.806 10.848 1.00 56.09 948 ALA A C 1
ATOM 7653 O O . ALA A 1 948 ? 15.150 21.522 10.141 1.00 56.09 948 ALA A O 1
ATOM 7654 N N . SER A 1 949 ? 13.166 20.501 10.478 1.00 58.69 949 SER A N 1
ATOM 7655 C CA . SER A 1 949 ? 12.517 21.031 9.256 1.00 58.69 949 SER A CA 1
ATOM 7656 C C . SER A 1 949 ? 12.130 22.507 9.399 1.00 58.69 949 SER A C 1
ATOM 7658 O O . SER A 1 949 ? 11.665 22.939 10.447 1.00 58.69 949 SER A O 1
ATOM 7660 N N . SER A 1 950 ? 12.299 23.302 8.340 1.00 64.31 950 SER A N 1
ATOM 7661 C CA . SER A 1 950 ? 12.154 24.768 8.417 1.00 64.31 950 SER A CA 1
ATOM 7662 C C . SER A 1 950 ? 10.735 25.303 8.148 1.00 64.31 950 SER A C 1
ATOM 7664 O O . SER A 1 950 ? 10.487 26.490 8.336 1.00 64.31 950 SER A O 1
ATOM 7666 N N . PHE A 1 951 ? 9.806 24.454 7.702 1.00 73.94 951 PHE A N 1
ATOM 7667 C CA . PHE A 1 951 ? 8.480 24.825 7.190 1.00 73.94 951 PHE A CA 1
ATOM 7668 C C . PHE A 1 951 ? 7.440 23.737 7.508 1.00 73.94 951 PHE A C 1
ATOM 7670 O O . PHE A 1 951 ? 7.805 22.590 7.758 1.00 73.94 951 PHE A O 1
ATOM 7677 N N . ASN A 1 952 ? 6.149 24.085 7.481 1.00 80.50 952 ASN A N 1
ATOM 7678 C CA . ASN A 1 952 ? 5.060 23.148 7.788 1.00 80.50 952 ASN A CA 1
ATOM 7679 C C . ASN A 1 952 ? 4.721 22.236 6.594 1.00 80.50 952 ASN A C 1
ATOM 7681 O O . ASN A 1 952 ? 4.384 22.728 5.515 1.00 80.50 952 ASN A O 1
ATOM 7685 N N . GLN A 1 953 ? 4.727 20.916 6.814 1.00 78.31 953 GLN A N 1
ATOM 7686 C CA . GLN A 1 953 ? 4.205 19.896 5.889 1.00 78.31 953 GLN A CA 1
ATOM 7687 C C . GLN A 1 953 ? 3.121 19.055 6.580 1.00 78.31 953 GLN A C 1
ATOM 7689 O O . GLN A 1 953 ? 3.370 17.906 6.940 1.00 78.31 953 GLN A O 1
ATOM 7694 N N . PRO A 1 954 ? 1.928 19.620 6.831 1.00 77.75 954 PRO A N 1
ATOM 7695 C CA . PRO A 1 954 ? 0.832 18.883 7.458 1.00 77.75 954 PRO A CA 1
ATOM 7696 C C . PRO A 1 954 ? 0.486 17.622 6.658 1.00 77.75 954 PRO A C 1
ATOM 7698 O O . PRO A 1 954 ? 0.565 17.622 5.434 1.00 77.75 954 PRO A O 1
ATOM 7701 N N . LYS A 1 955 ? 0.084 16.550 7.343 1.00 78.19 955 LYS A N 1
ATOM 7702 C CA . LYS A 1 955 ? -0.420 15.327 6.709 1.00 78.19 955 LYS A CA 1
ATOM 7703 C C . LYS A 1 955 ? -1.930 15.427 6.523 1.00 78.19 955 LYS A C 1
ATOM 7705 O O . LYS A 1 955 ? -2.660 15.649 7.490 1.00 78.19 955 LYS A O 1
ATOM 7710 N N . PHE A 1 956 ? -2.408 15.247 5.296 1.00 78.94 956 PHE A N 1
ATOM 7711 C CA . PHE A 1 956 ? -3.827 15.372 4.975 1.00 78.94 956 PHE A CA 1
ATOM 7712 C C . PHE A 1 956 ? -4.475 14.022 4.675 1.00 78.94 956 PHE A C 1
ATOM 7714 O O . PHE A 1 956 ? -3.854 13.118 4.123 1.00 78.94 956 PHE A O 1
ATOM 7721 N N . ARG A 1 957 ? -5.764 13.887 5.010 1.00 73.75 957 ARG A N 1
ATOM 7722 C CA . ARG A 1 957 ? -6.538 12.708 4.613 1.00 73.75 957 ARG A CA 1
ATOM 7723 C C . ARG A 1 957 ? -6.840 12.739 3.111 1.00 73.75 957 ARG A C 1
ATOM 7725 O O . ARG A 1 957 ? -7.040 13.822 2.547 1.00 73.75 957 ARG A O 1
ATOM 7732 N N . PRO A 1 958 ? -6.990 11.566 2.473 1.00 64.25 958 PRO A N 1
ATOM 7733 C CA . PRO A 1 958 ? -7.612 11.467 1.158 1.00 64.25 958 PRO A CA 1
ATOM 7734 C C . PRO A 1 958 ? -8.948 12.209 1.187 1.00 64.25 958 PRO A C 1
ATOM 7736 O O . PRO A 1 958 ? -9.751 11.944 2.076 1.00 64.25 958 PRO A O 1
ATOM 7739 N N . THR A 1 959 ? -9.183 13.139 0.258 1.00 67.25 959 THR A N 1
ATOM 7740 C CA . THR A 1 959 ? -10.356 14.040 0.198 1.00 67.25 959 THR A CA 1
ATOM 7741 C C . THR A 1 959 ? -10.348 15.321 1.052 1.00 67.25 959 THR A C 1
ATOM 7743 O O . THR A 1 959 ? -11.350 16.032 1.041 1.00 67.25 959 THR A O 1
ATOM 7746 N N . VAL A 1 960 ? -9.218 15.732 1.645 1.00 80.88 960 VAL A N 1
ATOM 7747 C CA . VAL A 1 960 ? -9.052 17.009 2.385 1.00 80.88 960 VAL A CA 1
ATOM 7748 C C . VAL A 1 960 ? -9.790 18.231 1.798 1.00 80.88 960 VAL A C 1
ATOM 7750 O O . VAL A 1 960 ? -9.718 18.497 0.599 1.00 80.88 960 VAL A O 1
ATOM 7753 N N . THR A 1 961 ? -10.494 19.002 2.629 1.00 83.69 961 THR A N 1
ATOM 7754 C CA . THR A 1 961 ? -11.208 20.218 2.206 1.00 83.69 961 THR A CA 1
ATOM 7755 C C . THR A 1 961 ? -10.912 21.412 3.108 1.00 83.69 961 THR A C 1
ATOM 7757 O O . THR A 1 961 ? -10.752 21.283 4.323 1.00 83.69 961 THR A O 1
ATOM 7760 N N . TRP A 1 962 ? -10.883 22.596 2.498 1.00 89.44 962 TRP A N 1
ATOM 7761 C CA . TRP A 1 962 ? -10.856 23.881 3.189 1.00 89.44 962 TRP A CA 1
ATOM 7762 C C . TRP A 1 962 ? -12.210 24.565 3.042 1.00 89.44 962 TRP A C 1
ATOM 7764 O O . TRP A 1 962 ? -12.972 24.279 2.116 1.00 89.44 962 TRP A O 1
ATOM 7774 N N . ASN A 1 963 ? -12.506 25.492 3.947 1.00 85.69 963 ASN A N 1
ATOM 7775 C CA . ASN A 1 963 ? -13.664 26.356 3.810 1.00 85.69 963 ASN A CA 1
ATOM 7776 C C . ASN A 1 963 ? -13.598 27.082 2.460 1.00 85.69 963 ASN A C 1
ATOM 7778 O O . ASN A 1 963 ? -12.578 27.678 2.124 1.00 85.69 963 ASN A O 1
ATOM 7782 N N . ALA A 1 964 ? -14.697 27.054 1.708 1.00 75.69 964 ALA A N 1
ATOM 7783 C CA . ALA A 1 964 ? -14.778 27.709 0.411 1.00 75.69 964 ALA A CA 1
ATOM 7784 C C . ALA A 1 964 ? -14.583 29.232 0.512 1.00 75.69 964 ALA A C 1
ATOM 7786 O O . ALA A 1 964 ? -14.091 29.836 -0.434 1.00 75.69 964 ALA A O 1
ATOM 7787 N N . ASN A 1 965 ? -14.947 29.849 1.642 1.00 84.00 965 ASN A N 1
ATOM 7788 C CA . ASN A 1 965 ? -14.775 31.279 1.884 1.00 84.00 965 ASN A CA 1
ATOM 7789 C C . ASN A 1 965 ? -13.492 31.551 2.680 1.00 84.00 965 ASN A C 1
ATOM 7791 O O . ASN A 1 965 ? -13.386 31.178 3.850 1.00 84.00 965 ASN A O 1
ATOM 7795 N N . GLY A 1 966 ? -12.546 32.248 2.055 1.00 84.88 966 GLY A N 1
ATOM 7796 C CA . GLY A 1 966 ? -11.332 32.745 2.686 1.00 84.88 966 GLY A CA 1
ATOM 7797 C C . GLY A 1 966 ? -11.595 33.943 3.598 1.00 84.88 966 GLY A C 1
ATOM 7798 O O . GLY A 1 966 ? -12.454 34.790 3.346 1.00 84.88 966 GLY A O 1
ATOM 7799 N N . ILE A 1 967 ? -10.826 34.025 4.677 1.00 90.88 967 ILE A N 1
ATOM 7800 C CA . ILE A 1 967 ? -10.776 35.177 5.574 1.00 90.88 967 ILE A CA 1
ATOM 7801 C C . ILE A 1 967 ? -9.651 36.081 5.076 1.00 90.88 967 ILE A C 1
ATOM 7803 O O . ILE A 1 967 ? -8.521 35.627 4.905 1.00 90.88 967 ILE A O 1
ATOM 7807 N N . THR A 1 968 ? -9.921 37.369 4.852 1.00 91.75 968 THR A N 1
ATOM 7808 C CA . THR A 1 968 ? -8.845 38.316 4.515 1.00 91.75 968 THR A CA 1
ATOM 7809 C C . THR A 1 968 ? -7.961 38.509 5.745 1.00 91.75 968 THR A C 1
ATOM 7811 O O . THR A 1 968 ? -8.366 39.168 6.698 1.00 91.75 968 THR A O 1
ATOM 7814 N N . PHE A 1 969 ? -6.768 37.917 5.722 1.00 91.88 969 PHE A N 1
ATOM 7815 C CA . PHE A 1 969 ? -5.798 37.981 6.813 1.00 91.88 969 PHE A CA 1
ATOM 7816 C C . PHE A 1 969 ? -5.049 39.316 6.811 1.00 91.88 969 PHE A C 1
ATOM 7818 O O . PHE A 1 969 ? -4.920 39.964 7.844 1.00 91.88 969 PHE A O 1
ATOM 7825 N N . ALA A 1 970 ? -4.607 39.761 5.633 1.00 91.62 970 ALA A N 1
ATOM 7826 C CA . ALA A 1 970 ? -3.990 41.069 5.454 1.00 91.62 970 ALA A CA 1
ATOM 7827 C C . ALA A 1 970 ? -4.498 41.718 4.167 1.00 91.62 970 ALA A C 1
ATOM 7829 O O . ALA A 1 970 ? -4.642 41.054 3.143 1.00 91.62 970 ALA A O 1
ATOM 7830 N N . ASN A 1 971 ? -4.772 43.018 4.215 1.00 91.06 971 ASN A N 1
ATOM 7831 C CA . ASN A 1 971 ? -5.235 43.797 3.065 1.00 91.06 971 ASN A CA 1
ATOM 7832 C C . ASN A 1 971 ? -4.124 44.721 2.536 1.00 91.06 971 ASN A C 1
ATOM 7834 O O . ASN A 1 971 ? -3.058 44.848 3.146 1.00 91.06 971 ASN A O 1
ATOM 7838 N N . GLN A 1 972 ? -4.411 45.420 1.439 1.00 91.94 972 GLN A N 1
ATOM 7839 C CA . GLN A 1 972 ? -3.480 46.316 0.749 1.00 91.94 972 GLN A CA 1
ATOM 7840 C C . GLN A 1 972 ? -2.819 47.353 1.673 1.00 91.94 972 GLN A C 1
ATOM 7842 O O . GLN A 1 972 ? -1.658 47.701 1.475 1.00 91.94 972 GLN A O 1
ATOM 7847 N N . SER A 1 973 ? -3.508 47.839 2.713 1.00 88.12 973 SER A N 1
ATOM 7848 C CA . SER A 1 973 ? -2.904 48.823 3.626 1.00 88.12 973 SER A CA 1
ATOM 7849 C C . SER A 1 973 ? -1.690 48.260 4.383 1.00 88.12 973 SER A C 1
ATOM 7851 O O . SER A 1 973 ? -0.740 48.999 4.668 1.00 88.12 973 SER A O 1
ATOM 7853 N N . ILE A 1 974 ? -1.693 46.947 4.636 1.00 88.75 974 ILE A N 1
ATOM 7854 C CA . ILE A 1 974 ? -0.664 46.229 5.384 1.00 88.75 974 ILE A CA 1
ATOM 7855 C C . ILE A 1 974 ? 0.416 45.683 4.440 1.00 88.75 974 ILE A C 1
ATOM 7857 O O . ILE A 1 974 ? 1.595 45.997 4.605 1.00 88.75 974 ILE A O 1
ATOM 7861 N N . VAL A 1 975 ? 0.017 44.905 3.428 1.00 89.06 975 VAL A N 1
ATOM 7862 C CA . VAL A 1 975 ? 0.947 44.182 2.534 1.00 89.06 975 VAL A CA 1
ATOM 7863 C C . VAL A 1 975 ? 1.272 44.910 1.229 1.00 89.06 975 VAL A C 1
ATOM 7865 O O . VAL A 1 975 ? 2.077 44.415 0.450 1.00 89.06 975 VAL A O 1
ATOM 7868 N N . GLY A 1 976 ? 0.724 46.111 1.027 1.00 88.75 976 GLY A N 1
ATOM 7869 C CA . GLY A 1 976 ? 0.934 46.892 -0.191 1.00 88.75 976 GLY A CA 1
ATOM 7870 C C . GLY A 1 976 ? 0.214 46.302 -1.403 1.00 88.75 976 GLY A C 1
ATOM 7871 O O . GLY A 1 976 ? -0.543 45.332 -1.303 1.00 88.75 976 GLY A O 1
ATOM 7872 N N . GLN A 1 977 ? 0.427 46.924 -2.555 1.00 89.56 977 GLN A N 1
ATOM 7873 C CA . GLN A 1 977 ? -0.009 46.412 -3.846 1.00 89.56 977 GLN A CA 1
ATOM 7874 C C . GLN A 1 977 ? 0.864 45.237 -4.282 1.00 89.56 977 GLN A C 1
ATOM 7876 O O . GLN A 1 977 ? 2.088 45.278 -4.156 1.00 89.56 977 GLN A O 1
ATOM 7881 N N . TYR A 1 978 ? 0.218 44.219 -4.853 1.00 88.69 978 TYR A N 1
ATOM 7882 C CA . TYR A 1 978 ? 0.871 43.046 -5.441 1.00 88.69 978 TYR A CA 1
ATOM 7883 C C . TYR A 1 978 ? 1.804 42.280 -4.476 1.00 88.69 978 TYR A C 1
ATOM 7885 O O . TYR A 1 978 ? 2.982 42.087 -4.794 1.00 88.69 978 TYR A O 1
ATOM 7893 N N . PRO A 1 979 ? 1.307 41.801 -3.316 1.00 92.06 979 PRO A N 1
ATOM 7894 C CA . PRO A 1 979 ? 2.096 40.939 -2.439 1.00 92.06 979 PRO A CA 1
ATOM 7895 C C . PRO A 1 979 ? 2.576 39.696 -3.203 1.00 92.06 979 PRO A C 1
ATOM 7897 O O . PRO A 1 979 ? 1.829 39.117 -3.993 1.00 92.06 979 PRO A O 1
ATOM 7900 N N . SER A 1 980 ? 3.831 39.294 -2.990 1.00 90.94 980 SER A N 1
ATOM 7901 C CA . SER A 1 980 ? 4.455 38.215 -3.769 1.00 90.94 980 SER A CA 1
ATOM 7902 C C . SER A 1 980 ? 4.510 36.909 -2.978 1.00 90.94 980 SER A C 1
ATOM 7904 O O . SER A 1 980 ? 3.704 36.012 -3.228 1.00 90.94 980 SER A O 1
ATOM 7906 N N . THR A 1 981 ? 5.401 36.813 -1.986 1.00 93.12 981 THR A N 1
ATOM 7907 C CA . THR A 1 981 ? 5.635 35.576 -1.224 1.00 93.12 981 THR A CA 1
ATOM 7908 C C . THR A 1 981 ? 5.013 35.645 0.164 1.00 93.12 981 THR A C 1
ATOM 7910 O O . THR A 1 981 ? 5.109 36.670 0.843 1.00 93.12 981 THR A O 1
ATOM 7913 N N . ILE A 1 982 ? 4.424 34.526 0.591 1.00 94.62 982 ILE A N 1
ATOM 7914 C CA . ILE A 1 982 ? 3.970 34.270 1.958 1.00 94.62 982 ILE A CA 1
ATOM 7915 C C . ILE A 1 982 ? 4.657 33.005 2.478 1.00 94.62 982 ILE A C 1
ATOM 7917 O O . ILE A 1 982 ? 4.717 31.998 1.779 1.00 94.62 982 ILE A O 1
ATOM 7921 N N . PHE A 1 983 ? 5.179 33.056 3.698 1.00 93.81 983 PHE A N 1
ATOM 7922 C CA . PHE A 1 983 ? 5.817 31.923 4.361 1.00 93.81 983 PHE A CA 1
ATOM 7923 C C . PHE A 1 983 ? 5.330 31.830 5.802 1.00 93.81 983 PHE A C 1
ATOM 7925 O O . PHE A 1 983 ? 5.217 32.848 6.488 1.00 93.81 983 PHE A O 1
ATOM 7932 N N . VAL A 1 984 ? 5.065 30.612 6.261 1.00 91.44 984 VAL A N 1
ATOM 7933 C CA . VAL A 1 984 ? 4.682 30.330 7.644 1.00 91.44 984 VAL A CA 1
ATOM 7934 C C . VAL A 1 984 ? 5.667 29.312 8.209 1.00 91.44 984 VAL A C 1
ATOM 7936 O O . VAL A 1 984 ? 5.795 28.209 7.677 1.00 91.44 984 VAL A O 1
ATOM 7939 N N . SER A 1 985 ? 6.393 29.696 9.257 1.00 86.81 985 SER A N 1
ATOM 7940 C CA . SER A 1 985 ? 7.355 28.819 9.934 1.00 86.81 985 SER A CA 1
ATOM 7941 C C . SER A 1 985 ? 6.662 27.787 10.829 1.00 86.81 985 SER A C 1
ATOM 7943 O O . SER A 1 985 ? 5.461 27.866 11.092 1.00 86.81 985 SER A O 1
ATOM 7945 N N . THR A 1 986 ? 7.433 26.824 11.338 1.00 80.81 986 THR A N 1
ATOM 7946 C CA . THR A 1 986 ? 6.950 25.744 12.222 1.00 80.81 986 THR A CA 1
ATOM 7947 C C . THR A 1 986 ? 6.338 26.235 13.535 1.00 80.81 986 THR A C 1
ATOM 7949 O O . THR A 1 986 ? 5.450 25.596 14.084 1.00 80.81 986 THR A O 1
ATOM 7952 N N . ASN A 1 987 ? 6.746 27.413 14.008 1.00 79.94 987 ASN A N 1
ATOM 7953 C CA . ASN A 1 987 ? 6.153 28.099 15.159 1.00 79.94 987 ASN A CA 1
ATOM 7954 C C . ASN A 1 987 ? 5.004 29.059 14.776 1.00 79.94 987 ASN A C 1
ATOM 7956 O O . ASN A 1 987 ? 4.752 30.029 15.488 1.00 79.94 987 ASN A O 1
ATOM 7960 N N . ASN A 1 988 ? 4.389 28.872 13.604 1.00 84.75 988 ASN A N 1
ATOM 7961 C CA . ASN A 1 988 ? 3.296 29.693 13.073 1.00 84.75 988 ASN A CA 1
ATOM 7962 C C . ASN A 1 988 ? 3.592 31.200 12.948 1.00 84.75 988 ASN A C 1
ATOM 7964 O O . ASN A 1 988 ? 2.667 32.008 12.843 1.00 84.75 988 ASN A O 1
ATOM 7968 N N . THR A 1 989 ? 4.867 31.604 12.909 1.00 88.06 989 THR A N 1
ATOM 7969 C CA . THR A 1 989 ? 5.231 32.989 12.578 1.00 88.06 989 THR A CA 1
ATOM 7970 C C . THR A 1 989 ? 5.062 33.197 11.075 1.00 88.06 989 THR A C 1
ATOM 7972 O O . THR A 1 989 ? 5.547 32.415 10.256 1.00 88.06 989 THR A O 1
ATOM 7975 N N . ILE A 1 990 ? 4.346 34.256 10.705 1.00 91.88 990 ILE A N 1
ATOM 7976 C CA . ILE A 1 990 ? 3.967 34.539 9.320 1.00 91.88 990 ILE A CA 1
ATOM 7977 C C . ILE A 1 990 ? 4.865 35.647 8.778 1.00 91.88 990 ILE A C 1
ATOM 7979 O O . ILE A 1 990 ? 5.052 36.675 9.429 1.00 91.88 990 ILE A O 1
ATOM 7983 N N . TYR A 1 991 ? 5.379 35.458 7.566 1.00 92.75 991 TYR A N 1
ATOM 7984 C CA . TYR A 1 991 ? 6.246 36.394 6.860 1.00 92.75 991 TYR A CA 1
ATOM 7985 C C . TYR A 1 991 ? 5.690 36.662 5.466 1.00 92.75 991 TYR A C 1
ATOM 7987 O O . TYR A 1 991 ? 5.441 35.728 4.708 1.00 92.75 991 TYR A O 1
ATOM 7995 N N . ALA A 1 992 ? 5.533 37.931 5.102 1.00 93.69 992 ALA A N 1
ATOM 7996 C CA . ALA A 1 992 ? 5.072 38.331 3.778 1.00 93.69 992 ALA A CA 1
ATOM 7997 C C . ALA A 1 992 ? 5.998 39.379 3.167 1.00 93.69 992 ALA A C 1
ATOM 7999 O O . ALA A 1 992 ? 6.425 40.309 3.857 1.00 93.69 992 ALA A O 1
ATOM 8000 N N . THR A 1 993 ? 6.266 39.279 1.866 1.00 92.19 993 THR A N 1
ATOM 8001 C CA . THR A 1 993 ? 6.936 40.365 1.144 1.00 92.19 993 THR A CA 1
ATOM 8002 C C . THR A 1 993 ? 5.946 41.482 0.806 1.00 92.19 993 THR A C 1
ATOM 8004 O O . THR A 1 993 ? 4.802 41.228 0.425 1.00 92.19 993 THR A O 1
ATOM 8007 N N . ASN A 1 994 ? 6.394 42.734 0.915 1.00 91.31 994 ASN A N 1
ATOM 8008 C CA . ASN A 1 994 ? 5.698 43.925 0.434 1.00 91.31 994 ASN A CA 1
ATOM 8009 C C . ASN A 1 994 ? 6.580 44.615 -0.625 1.00 91.31 994 ASN A C 1
ATOM 8011 O O . ASN A 1 994 ? 7.391 45.486 -0.280 1.00 91.31 994 ASN A O 1
ATOM 8015 N N . PRO A 1 995 ? 6.460 44.216 -1.907 1.00 89.06 995 PRO A N 1
ATOM 8016 C CA . PRO A 1 995 ? 7.296 44.751 -2.978 1.00 89.06 995 PRO A CA 1
ATOM 8017 C C . PRO A 1 995 ? 7.102 46.254 -3.212 1.00 89.06 995 PRO A C 1
ATOM 8019 O O . PRO A 1 995 ? 8.067 46.943 -3.522 1.00 89.06 995 PRO A O 1
ATOM 8022 N N . GLU A 1 996 ? 5.885 46.783 -3.024 1.00 88.88 996 GLU A N 1
ATOM 8023 C CA . GLU A 1 996 ? 5.579 48.212 -3.204 1.00 88.88 996 GLU A CA 1
ATOM 8024 C C . GLU A 1 996 ? 6.333 49.086 -2.193 1.00 88.88 996 GLU A C 1
ATOM 8026 O O . GLU A 1 996 ? 6.907 50.115 -2.553 1.00 88.88 996 GLU A O 1
ATOM 8031 N N . LYS A 1 997 ? 6.345 48.677 -0.918 1.00 87.62 997 LYS A N 1
ATOM 8032 C CA . LYS A 1 997 ? 7.004 49.430 0.160 1.00 87.62 997 LYS A CA 1
ATOM 8033 C C . LYS A 1 997 ? 8.461 49.025 0.385 1.00 87.62 997 LYS A C 1
ATOM 8035 O O . LYS A 1 997 ? 9.105 49.628 1.237 1.00 87.62 997 LYS A O 1
ATOM 8040 N N . ASN A 1 998 ? 8.986 48.050 -0.363 1.00 89.88 998 ASN A N 1
ATOM 8041 C CA . ASN A 1 998 ? 10.325 47.481 -0.178 1.00 89.88 998 ASN A CA 1
ATOM 8042 C C . ASN A 1 998 ? 10.567 46.950 1.248 1.00 89.88 998 ASN A C 1
ATOM 8044 O O . ASN A 1 998 ? 11.620 47.176 1.846 1.00 89.88 998 ASN A O 1
ATOM 8048 N N . THR A 1 999 ? 9.578 46.265 1.823 1.00 90.94 999 THR A N 1
ATOM 8049 C CA . THR A 1 999 ? 9.663 45.734 3.191 1.00 90.94 999 THR A CA 1
ATOM 8050 C C . THR A 1 999 ? 9.222 44.280 3.279 1.00 90.94 999 THR A C 1
ATOM 8052 O O . THR A 1 999 ? 8.537 43.764 2.399 1.00 90.94 999 THR A O 1
ATOM 8055 N N . ILE A 1 1000 ? 9.609 43.617 4.368 1.00 91.31 1000 ILE A N 1
ATOM 8056 C CA . ILE A 1 1000 ? 9.055 42.330 4.793 1.00 91.31 1000 ILE A CA 1
ATOM 8057 C C . ILE A 1 1000 ? 8.209 42.572 6.037 1.00 91.31 1000 ILE A C 1
ATOM 8059 O O . ILE A 1 1000 ? 8.636 43.253 6.973 1.00 91.31 1000 ILE A O 1
ATOM 8063 N N . VAL A 1 1001 ? 7.007 42.017 6.052 1.00 92.88 1001 VAL A N 1
ATOM 8064 C CA . VAL A 1 1001 ? 6.050 42.151 7.148 1.00 92.88 1001 VAL A CA 1
ATOM 8065 C C . VAL A 1 1001 ? 5.997 40.828 7.906 1.00 92.88 1001 VAL A C 1
ATOM 8067 O O . VAL A 1 1001 ? 5.921 39.770 7.286 1.00 92.88 1001 VAL A O 1
ATOM 8070 N N . MET A 1 1002 ? 6.072 40.886 9.236 1.00 91.88 1002 MET A N 1
ATOM 8071 C CA . MET A 1 1002 ? 6.098 39.717 10.116 1.00 91.88 1002 MET A CA 1
ATOM 8072 C C . MET A 1 1002 ? 4.968 39.785 11.149 1.00 91.88 1002 MET A C 1
ATOM 8074 O O . MET A 1 1002 ? 4.720 40.850 11.720 1.00 91.88 1002 MET A O 1
ATOM 8078 N N . TRP A 1 1003 ? 4.338 38.644 11.428 1.00 91.75 1003 TRP A N 1
ATOM 8079 C CA . TRP A 1 1003 ? 3.355 38.453 12.497 1.00 91.75 1003 TRP A CA 1
ATOM 8080 C C . TRP A 1 1003 ? 3.780 37.281 13.379 1.00 91.75 1003 TRP A C 1
ATOM 8082 O O . TRP A 1 1003 ? 4.073 36.206 12.864 1.00 91.75 1003 TRP A O 1
ATOM 8092 N N . GLN A 1 1004 ? 3.791 37.484 14.695 1.00 82.75 1004 GLN A N 1
ATOM 8093 C CA . GLN A 1 1004 ? 3.918 36.400 15.676 1.00 82.75 1004 GLN A CA 1
ATOM 8094 C C . GLN A 1 1004 ? 2.519 35.928 16.100 1.00 82.75 1004 GLN A C 1
ATOM 8096 O O . GLN A 1 1004 ? 1.550 36.671 15.913 1.00 82.75 1004 GLN A O 1
ATOM 8101 N N . GLU A 1 1005 ? 2.431 34.695 16.606 1.00 66.38 1005 GLU A N 1
ATOM 8102 C CA . GLU A 1 1005 ? 1.186 33.951 16.849 1.00 66.38 1005 GLU A CA 1
ATOM 8103 C C . GLU A 1 1005 ? 0.095 34.800 17.541 1.00 66.38 1005 GLU A C 1
ATOM 8105 O O . GLU A 1 1005 ? 0.376 35.617 18.416 1.00 66.38 1005 GLU A O 1
ATOM 8110 N N . GLU A 1 1006 ? -1.151 34.646 17.079 1.00 61.16 1006 GLU A N 1
ATOM 8111 C CA . GLU A 1 1006 ? -2.368 35.350 17.539 1.00 61.16 1006 GLU A CA 1
ATOM 8112 C C . GLU A 1 1006 ? -2.462 36.871 17.283 1.00 61.16 1006 GLU A C 1
ATOM 8114 O O . GLU A 1 1006 ? -3.514 37.471 17.521 1.00 61.16 1006 GLU A O 1
ATOM 8119 N N . SER A 1 1007 ? -1.430 37.520 16.729 1.00 70.06 1007 SER A N 1
ATOM 8120 C CA . SER A 1 1007 ? -1.503 38.956 16.425 1.00 70.06 1007 SER A CA 1
ATOM 8121 C C . SER A 1 1007 ? -2.290 39.261 15.144 1.00 70.06 1007 SER A C 1
ATOM 8123 O O . SER A 1 1007 ? -1.947 38.811 14.051 1.00 70.06 1007 SER A O 1
ATOM 8125 N N . VAL A 1 1008 ? -3.301 40.129 15.255 1.00 69.06 1008 VAL A N 1
ATOM 8126 C CA . VAL A 1 1008 ? -4.087 40.640 14.112 1.00 69.06 1008 VAL A CA 1
ATOM 8127 C C . VAL A 1 1008 ? -3.300 41.678 13.291 1.00 69.06 1008 VAL A C 1
ATOM 8129 O O . VAL A 1 1008 ? -3.546 41.852 12.099 1.00 69.06 1008 VAL A O 1
ATOM 8132 N N . ASN A 1 1009 ? -2.324 42.357 13.905 1.00 79.94 1009 ASN A N 1
ATOM 8133 C CA . ASN A 1 1009 ? -1.487 43.373 13.257 1.00 79.94 1009 ASN A CA 1
ATOM 8134 C C . ASN A 1 1009 ? -0.032 42.895 13.105 1.00 79.94 1009 ASN A C 1
ATOM 8136 O O . ASN A 1 1009 ? 0.418 42.069 13.904 1.00 79.94 1009 ASN A O 1
ATOM 8140 N N . PRO A 1 1010 ? 0.734 43.430 12.134 1.00 85.31 1010 PRO A N 1
ATOM 8141 C CA . PRO A 1 1010 ? 2.155 43.123 12.012 1.00 85.31 1010 PRO A CA 1
ATOM 8142 C C . PRO A 1 1010 ? 2.919 43.417 13.302 1.00 85.31 1010 PRO A C 1
ATOM 8144 O O . PRO A 1 1010 ? 2.845 44.525 13.833 1.00 85.31 1010 PRO A O 1
ATOM 8147 N N . THR A 1 1011 ? 3.685 42.444 13.782 1.00 86.69 1011 THR A N 1
ATOM 8148 C CA . THR A 1 1011 ? 4.519 42.587 14.982 1.00 86.69 1011 THR A CA 1
ATOM 8149 C C . THR A 1 1011 ? 5.870 43.214 14.661 1.00 86.69 1011 THR A C 1
ATOM 8151 O O . THR A 1 1011 ? 6.469 43.870 15.513 1.00 86.69 1011 THR A O 1
ATOM 8154 N N . LYS A 1 1012 ? 6.353 43.059 13.423 1.00 87.69 1012 LYS A N 1
ATOM 8155 C CA . LYS A 1 1012 ? 7.586 43.697 12.954 1.00 87.69 1012 LYS A CA 1
ATOM 8156 C C . LYS A 1 1012 ? 7.522 43.987 11.461 1.00 87.69 1012 LYS A C 1
ATOM 8158 O O . LYS A 1 1012 ? 7.010 43.191 10.680 1.00 87.69 1012 LYS A O 1
ATOM 8163 N N . ILE A 1 1013 ? 8.104 45.115 11.072 1.00 88.56 1013 ILE A N 1
ATOM 8164 C CA . ILE A 1 1013 ? 8.381 45.447 9.676 1.00 88.56 1013 ILE A CA 1
ATOM 8165 C C . ILE A 1 1013 ? 9.899 45.473 9.530 1.00 88.56 1013 ILE A C 1
ATOM 8167 O O . ILE A 1 1013 ? 10.582 46.221 10.229 1.00 88.56 1013 ILE A O 1
ATOM 8171 N N . ILE A 1 1014 ? 10.425 44.617 8.663 1.00 87.56 1014 ILE A N 1
ATOM 8172 C CA . ILE A 1 1014 ? 11.843 44.559 8.326 1.00 87.56 1014 ILE A CA 1
ATOM 8173 C C . ILE A 1 1014 ? 12.029 45.391 7.061 1.00 87.56 1014 ILE A C 1
ATOM 8175 O O . ILE A 1 1014 ? 11.444 45.104 6.017 1.00 87.56 1014 ILE A O 1
ATOM 8179 N N . SER A 1 1015 ? 12.839 46.436 7.165 1.00 82.19 1015 SER A N 1
ATOM 8180 C CA . SER A 1 1015 ? 13.159 47.342 6.066 1.00 82.19 1015 SER A CA 1
ATOM 8181 C C . SER A 1 1015 ? 14.670 47.440 5.889 1.00 82.19 1015 SER A C 1
ATOM 8183 O O . SER A 1 1015 ? 15.396 47.554 6.877 1.00 82.19 1015 SER A O 1
ATOM 8185 N N . SER A 1 1016 ? 15.116 47.446 4.637 1.00 77.50 1016 SER A N 1
ATOM 8186 C CA . SER A 1 1016 ? 16.491 47.744 4.218 1.00 77.50 1016 SER A CA 1
ATOM 8187 C C . SER A 1 1016 ? 16.450 48.715 3.030 1.00 77.50 1016 SER A C 1
ATOM 8189 O O . SER A 1 1016 ? 15.406 49.286 2.719 1.00 77.50 1016 SER A O 1
ATOM 8191 N N . ASP A 1 1017 ? 17.558 48.853 2.314 1.00 80.44 1017 ASP A N 1
ATOM 8192 C CA . ASP A 1 1017 ? 17.663 49.370 0.946 1.00 80.44 1017 ASP A CA 1
ATOM 8193 C C . ASP A 1 1017 ? 17.060 48.433 -0.124 1.00 80.44 1017 ASP A C 1
ATOM 8195 O O . ASP A 1 1017 ? 17.467 48.495 -1.287 1.00 80.44 1017 ASP A O 1
ATOM 8199 N N . PHE A 1 1018 ? 16.092 47.586 0.257 1.00 83.31 1018 PHE A N 1
ATOM 8200 C CA . PHE A 1 1018 ? 15.520 46.577 -0.627 1.00 83.31 1018 PHE A CA 1
ATOM 8201 C C . PHE A 1 1018 ? 14.921 47.180 -1.896 1.00 83.31 1018 PHE A C 1
ATOM 8203 O O . PHE A 1 1018 ? 14.376 48.289 -1.879 1.00 83.31 1018 PHE A O 1
ATOM 8210 N N . LYS A 1 1019 ? 14.964 46.420 -2.992 1.00 85.00 1019 LYS A N 1
ATOM 8211 C CA . LYS A 1 1019 ? 14.372 46.818 -4.276 1.00 85.00 1019 LYS A CA 1
ATOM 8212 C C . LYS A 1 1019 ? 13.399 45.766 -4.791 1.00 85.00 1019 LYS A C 1
ATOM 8214 O O . LYS A 1 1019 ? 13.785 44.882 -5.533 1.00 85.00 1019 LYS A O 1
ATOM 8219 N N . GLN A 1 1020 ? 12.122 45.892 -4.434 1.00 85.56 1020 GLN A N 1
ATOM 8220 C CA . GLN A 1 1020 ? 11.049 44.958 -4.794 1.00 85.56 1020 GLN A CA 1
ATOM 8221 C C . GLN A 1 1020 ? 11.358 43.503 -4.391 1.00 85.56 1020 GLN A C 1
ATOM 8223 O O . GLN A 1 1020 ? 11.505 42.649 -5.264 1.00 85.56 1020 GLN A O 1
ATOM 8228 N N . PRO A 1 1021 ? 11.446 43.195 -3.084 1.00 89.69 1021 PRO A N 1
ATOM 8229 C CA . PRO A 1 1021 ? 11.715 41.835 -2.624 1.00 89.69 1021 PRO A CA 1
ATOM 8230 C C . PRO A 1 1021 ? 10.589 40.884 -3.054 1.00 89.69 1021 PRO A C 1
ATOM 8232 O O . PRO A 1 1021 ? 9.447 41.014 -2.599 1.00 89.69 1021 PRO A O 1
ATOM 8235 N N . LEU A 1 1022 ? 10.888 39.924 -3.933 1.00 90.50 1022 LEU A N 1
ATOM 8236 C CA . LEU A 1 1022 ? 9.872 39.017 -4.482 1.00 90.50 1022 LEU A CA 1
ATOM 8237 C C . LEU A 1 1022 ? 9.720 37.730 -3.675 1.00 90.50 1022 LEU A C 1
ATOM 8239 O O . LEU A 1 1022 ? 8.612 37.189 -3.603 1.00 90.50 1022 LEU A O 1
ATOM 8243 N N . SER A 1 1023 ? 10.794 37.260 -3.044 1.00 92.94 1023 SER A N 1
ATOM 8244 C CA . SER A 1 1023 ? 10.822 35.987 -2.326 1.00 92.94 1023 SER A CA 1
ATOM 8245 C C . SER A 1 1023 ? 11.583 36.048 -1.007 1.00 92.94 1023 SER A C 1
ATOM 8247 O O . SER A 1 1023 ? 12.460 36.886 -0.788 1.00 92.94 1023 SER A O 1
ATOM 8249 N N . LEU A 1 1024 ? 11.200 35.153 -0.100 1.00 94.00 1024 LEU A N 1
ATOM 8250 C CA . LEU A 1 1024 ? 11.858 34.954 1.181 1.00 94.00 1024 LEU A CA 1
ATOM 8251 C C . LEU A 1 1024 ? 11.766 33.484 1.590 1.00 94.00 1024 LEU A C 1
ATOM 8253 O O . LEU A 1 1024 ? 10.841 32.786 1.177 1.00 94.00 1024 LEU A O 1
ATOM 8257 N N . PHE A 1 1025 ? 12.690 33.040 2.435 1.00 93.25 1025 PHE A N 1
ATOM 8258 C CA . PHE A 1 1025 ? 12.634 31.738 3.095 1.00 93.25 1025 PHE A CA 1
ATOM 8259 C C . PHE A 1 1025 ? 13.215 31.848 4.504 1.00 93.25 1025 PHE A C 1
ATOM 8261 O O . PHE A 1 1025 ? 14.199 32.563 4.714 1.00 93.25 1025 PHE A O 1
ATOM 8268 N N . VAL A 1 1026 ? 12.624 31.146 5.469 1.00 89.88 1026 VAL A N 1
ATOM 8269 C CA . VAL A 1 1026 ? 13.101 31.133 6.857 1.00 89.88 1026 VAL A CA 1
ATOM 8270 C C . VAL A 1 1026 ? 13.524 29.720 7.225 1.00 89.88 1026 VAL A C 1
ATOM 8272 O O . VAL A 1 1026 ? 12.753 28.786 7.047 1.00 89.88 1026 VAL A O 1
ATOM 8275 N N . THR A 1 1027 ? 14.750 29.560 7.723 1.00 84.75 1027 THR A N 1
ATOM 8276 C CA . THR A 1 1027 ? 15.281 28.275 8.197 1.00 84.75 1027 THR A CA 1
ATOM 8277 C C . THR A 1 1027 ? 14.917 28.010 9.660 1.00 84.75 1027 THR A C 1
ATOM 8279 O O . THR A 1 1027 ? 14.699 28.945 10.429 1.00 84.75 1027 THR A O 1
ATOM 8282 N N . SER A 1 1028 ? 14.923 26.744 10.084 1.00 72.94 1028 SER A N 1
ATOM 8283 C CA . SER A 1 1028 ? 14.611 26.301 11.458 1.00 72.94 1028 SER A CA 1
ATOM 8284 C C . SER A 1 1028 ? 15.517 26.930 12.524 1.00 72.94 1028 SER A C 1
ATOM 8286 O O . SER A 1 1028 ? 15.082 27.214 13.633 1.00 72.94 1028 SER A O 1
ATOM 8288 N N . ASN A 1 1029 ? 16.762 27.264 12.171 1.00 70.38 1029 ASN A N 1
ATOM 8289 C CA . ASN A 1 1029 ? 17.682 28.020 13.031 1.00 70.38 1029 ASN A CA 1
ATOM 8290 C C . ASN A 1 1029 ? 17.412 29.546 13.069 1.00 70.38 1029 ASN A C 1
ATOM 8292 O O . ASN A 1 1029 ? 18.252 30.306 13.557 1.00 70.38 1029 ASN A O 1
ATOM 8296 N N . GLY A 1 1030 ? 16.286 30.009 12.517 1.00 72.31 1030 GLY A N 1
ATOM 8297 C CA . GLY A 1 1030 ? 15.871 31.414 12.496 1.00 72.31 1030 GLY A CA 1
ATOM 8298 C C . GLY A 1 1030 ? 16.579 32.284 11.452 1.00 72.31 1030 GLY A C 1
ATOM 8299 O O . GLY A 1 1030 ? 16.508 33.512 11.521 1.00 72.31 1030 GLY A O 1
ATOM 8300 N N . GLY A 1 1031 ? 17.295 31.688 10.494 1.00 82.31 1031 GLY A N 1
ATOM 8301 C CA . GLY A 1 1031 ? 17.902 32.416 9.381 1.00 82.31 1031 GLY A CA 1
ATOM 8302 C C . GLY A 1 1031 ? 16.843 32.888 8.387 1.00 82.31 1031 GLY A C 1
ATOM 8303 O O . GLY A 1 1031 ? 16.158 32.068 7.790 1.00 82.31 1031 GLY A O 1
ATOM 8304 N N . ILE A 1 1032 ? 16.722 34.201 8.183 1.00 89.50 1032 ILE A N 1
ATOM 8305 C CA . ILE A 1 1032 ? 15.787 34.777 7.206 1.00 89.50 1032 ILE A CA 1
ATOM 8306 C C . ILE A 1 1032 ? 16.566 35.168 5.954 1.00 89.50 1032 ILE A C 1
ATOM 8308 O O . ILE A 1 1032 ? 17.435 36.038 6.020 1.00 89.50 1032 ILE A O 1
ATOM 8312 N N . TYR A 1 1033 ? 16.251 34.534 4.831 1.00 91.94 1033 TYR A N 1
ATOM 8313 C CA . TYR A 1 1033 ? 16.859 34.781 3.526 1.00 91.94 1033 TYR A CA 1
ATOM 8314 C C . TYR A 1 1033 ? 15.870 35.530 2.648 1.00 91.94 1033 TYR A C 1
ATOM 8316 O O . TYR A 1 1033 ? 14.705 35.147 2.566 1.00 91.94 1033 TYR A O 1
ATOM 8324 N N . ILE A 1 1034 ? 16.320 36.619 2.037 1.00 92.19 1034 ILE A N 1
ATOM 8325 C CA . ILE A 1 1034 ? 15.468 37.574 1.332 1.00 92.19 1034 ILE A CA 1
ATOM 8326 C C . ILE A 1 1034 ? 16.114 37.901 -0.009 1.00 92.19 1034 ILE A C 1
ATOM 8328 O O . ILE A 1 1034 ? 17.312 38.187 -0.083 1.00 92.19 1034 ILE A O 1
ATOM 8332 N N . ASP A 1 1035 ? 15.301 37.864 -1.057 1.00 90.94 1035 ASP A N 1
ATOM 8333 C CA . ASP A 1 1035 ? 15.633 38.420 -2.361 1.00 90.94 1035 ASP A CA 1
ATOM 8334 C C . ASP A 1 1035 ? 15.704 39.949 -2.271 1.00 90.94 1035 ASP A C 1
ATOM 8336 O O . ASP A 1 1035 ? 14.744 40.601 -1.863 1.00 90.94 1035 ASP A O 1
ATOM 8340 N N . ASP A 1 1036 ? 16.840 40.523 -2.659 1.00 85.81 1036 ASP A N 1
ATOM 8341 C CA . ASP A 1 1036 ? 17.052 41.970 -2.719 1.00 85.81 1036 ASP A CA 1
ATOM 8342 C C . ASP A 1 1036 ? 16.934 42.496 -4.166 1.00 85.81 1036 ASP A C 1
ATOM 8344 O O . ASP A 1 1036 ? 17.570 43.469 -4.562 1.00 85.81 1036 ASP A O 1
ATOM 8348 N N . GLY A 1 1037 ? 16.119 41.842 -4.993 1.00 71.00 1037 GLY A N 1
ATOM 8349 C CA . GLY A 1 1037 ? 15.678 42.379 -6.272 1.00 71.00 1037 GLY A CA 1
ATOM 8350 C C . GLY A 1 1037 ? 16.722 42.519 -7.383 1.00 71.00 1037 GLY A C 1
ATOM 8351 O O . GLY A 1 1037 ? 17.931 42.374 -7.205 1.00 71.00 1037 GLY A O 1
ATOM 8352 N N . HIS A 1 1038 ? 16.238 42.860 -8.580 1.00 72.94 1038 HIS A N 1
ATOM 8353 C CA . HIS A 1 1038 ? 17.050 42.984 -9.793 1.00 72.94 1038 HIS A CA 1
ATOM 8354 C C . HIS A 1 1038 ? 18.044 44.153 -9.735 1.00 72.94 1038 HIS A C 1
ATOM 8356 O O . HIS A 1 1038 ? 19.144 44.042 -10.266 1.00 72.94 1038 HIS A O 1
ATOM 8362 N N . GLU A 1 1039 ? 17.673 45.283 -9.123 1.00 78.94 1039 GLU A N 1
ATOM 8363 C CA . GLU A 1 1039 ? 18.544 46.469 -9.069 1.00 78.94 1039 GLU A CA 1
ATOM 8364 C C . GLU A 1 1039 ? 19.778 46.252 -8.181 1.00 78.94 1039 GLU A C 1
ATOM 8366 O O . GLU A 1 1039 ? 20.871 46.663 -8.569 1.00 78.94 1039 GLU A O 1
ATOM 8371 N N . ASN A 1 1040 ? 19.628 45.591 -7.024 1.00 82.88 1040 ASN A N 1
ATOM 8372 C CA . ASN A 1 1040 ? 20.757 45.314 -6.129 1.00 82.88 1040 ASN A CA 1
ATOM 8373 C C . ASN A 1 1040 ? 21.435 43.964 -6.429 1.00 82.88 1040 ASN A C 1
ATOM 8375 O O . ASN A 1 1040 ? 22.595 43.782 -6.057 1.00 82.88 1040 ASN A O 1
ATOM 8379 N N . GLY A 1 1041 ? 20.748 43.031 -7.101 1.00 83.88 1041 GLY A N 1
ATOM 8380 C CA . GLY A 1 1041 ? 21.341 41.816 -7.670 1.00 83.88 1041 GLY A CA 1
ATOM 8381 C C . GLY A 1 1041 ? 21.931 40.858 -6.634 1.00 83.88 1041 GLY A C 1
ATOM 8382 O O . GLY A 1 1041 ? 23.036 40.335 -6.805 1.00 83.88 1041 GLY A O 1
ATOM 8383 N N . ARG A 1 1042 ? 21.238 40.645 -5.512 1.00 89.06 1042 ARG A N 1
ATOM 8384 C CA . ARG A 1 1042 ? 21.752 39.817 -4.411 1.00 89.06 1042 ARG A CA 1
ATOM 8385 C C . ARG A 1 1042 ? 20.643 39.158 -3.596 1.00 89.06 1042 ARG A C 1
ATOM 8387 O O . ARG A 1 1042 ? 19.537 39.672 -3.500 1.00 89.06 1042 ARG A O 1
ATOM 8394 N N . VAL A 1 1043 ? 20.973 38.040 -2.960 1.00 90.50 1043 VAL A N 1
ATOM 8395 C CA . VAL A 1 1043 ? 20.184 37.430 -1.883 1.00 90.50 1043 VAL A CA 1
ATOM 8396 C C . VAL A 1 1043 ? 20.906 37.700 -0.573 1.00 90.50 1043 VAL A C 1
ATOM 8398 O O . VAL A 1 1043 ? 22.122 37.492 -0.459 1.00 90.50 1043 VAL A O 1
ATOM 8401 N N . GLN A 1 1044 ? 20.165 38.171 0.422 1.00 89.88 1044 GLN A N 1
ATOM 8402 C CA . GLN A 1 1044 ? 20.700 38.542 1.724 1.00 89.88 1044 GLN A CA 1
ATOM 8403 C C . GLN A 1 1044 ? 20.128 37.669 2.832 1.00 89.88 1044 GLN A C 1
ATOM 8405 O O . GLN A 1 1044 ? 18.961 37.293 2.811 1.00 89.88 1044 GLN A O 1
ATOM 8410 N N . ARG A 1 1045 ? 20.948 37.401 3.846 1.00 90.38 1045 ARG A N 1
ATOM 8411 C CA . ARG A 1 1045 ? 20.521 36.853 5.128 1.00 90.38 1045 ARG A CA 1
ATOM 8412 C C . ARG A 1 1045 ? 20.381 37.987 6.137 1.00 90.38 1045 ARG A C 1
ATOM 8414 O O . ARG A 1 1045 ? 21.332 38.738 6.360 1.00 90.38 1045 ARG A O 1
ATOM 8421 N N . TRP A 1 1046 ? 19.224 38.088 6.776 1.00 87.94 1046 TRP A N 1
ATOM 8422 C CA . TRP A 1 1046 ? 19.001 39.004 7.887 1.00 87.94 1046 TRP A CA 1
ATOM 8423 C C . TRP A 1 1046 ? 19.469 38.386 9.202 1.00 87.94 1046 TRP A C 1
ATOM 8425 O O . TRP A 1 1046 ? 19.131 37.247 9.532 1.00 87.94 1046 TRP A O 1
ATOM 8435 N N . ASN A 1 1047 ? 20.234 39.151 9.975 1.00 79.00 1047 ASN A N 1
ATOM 8436 C CA . ASN A 1 1047 ? 20.624 38.791 11.327 1.00 79.00 1047 ASN A CA 1
ATOM 8437 C C . ASN A 1 1047 ? 19.726 39.526 12.326 1.00 79.00 1047 ASN A C 1
ATOM 8439 O O . ASN A 1 1047 ? 19.843 40.738 12.507 1.00 79.00 1047 ASN A O 1
ATOM 8443 N N . ALA A 1 1048 ? 18.846 38.785 12.997 1.00 73.19 1048 ALA A N 1
ATOM 8444 C CA . ALA A 1 1048 ? 17.901 39.351 13.955 1.00 73.19 1048 ALA A CA 1
ATOM 8445 C C . ALA A 1 1048 ? 18.582 39.994 15.180 1.00 73.19 1048 ALA A C 1
ATOM 8447 O O . ALA A 1 1048 ? 18.061 40.978 15.704 1.00 73.19 1048 ALA A O 1
ATOM 8448 N N . ALA A 1 1049 ? 19.741 39.480 15.617 1.00 72.25 1049 ALA A N 1
ATOM 8449 C CA . ALA A 1 1049 ? 20.442 39.961 16.811 1.00 72.25 1049 ALA A CA 1
ATOM 8450 C C . ALA A 1 1049 ? 21.109 41.324 16.586 1.00 72.25 1049 ALA A C 1
ATOM 8452 O O . ALA A 1 1049 ? 21.071 42.192 17.454 1.00 72.25 1049 ALA A O 1
ATOM 8453 N N . THR A 1 1050 ? 21.699 41.527 15.408 1.00 77.81 1050 THR A N 1
ATOM 8454 C CA . THR A 1 1050 ? 22.372 42.784 15.042 1.00 77.81 1050 THR A CA 1
ATOM 8455 C C . THR A 1 1050 ? 21.490 43.712 14.211 1.00 77.81 1050 THR A C 1
ATOM 8457 O O . THR A 1 1050 ? 21.848 44.868 14.016 1.00 77.81 1050 THR A O 1
ATOM 8460 N N . SER A 1 1051 ? 20.340 43.229 13.724 1.00 78.31 1051 SER A N 1
ATOM 8461 C CA . SER A 1 1051 ? 19.484 43.914 12.744 1.00 78.31 1051 SER A CA 1
ATOM 8462 C C . SER A 1 1051 ? 20.244 44.347 11.480 1.00 78.31 1051 SER A C 1
ATOM 8464 O O . SER A 1 1051 ? 19.960 45.396 10.908 1.00 78.31 1051 SER A O 1
ATOM 8466 N N . THR A 1 1052 ? 21.211 43.536 11.039 1.00 83.25 1052 THR A N 1
ATOM 8467 C CA . THR A 1 1052 ? 22.029 43.785 9.840 1.00 83.25 1052 THR A CA 1
ATOM 8468 C C . THR A 1 1052 ? 21.815 42.712 8.774 1.00 83.25 1052 THR A C 1
ATOM 8470 O O . THR A 1 1052 ? 21.347 41.612 9.070 1.00 83.25 1052 THR A O 1
ATOM 8473 N N . PHE A 1 1053 ? 22.184 43.024 7.530 1.00 85.69 1053 PHE A N 1
ATOM 8474 C CA . PHE A 1 1053 ? 22.104 42.109 6.391 1.00 85.69 1053 PHE A CA 1
ATOM 8475 C C . PHE A 1 1053 ? 23.489 41.657 5.936 1.00 85.69 1053 PHE A C 1
ATOM 8477 O O . PHE A 1 1053 ? 24.444 42.435 5.950 1.00 85.69 1053 PHE A O 1
ATOM 8484 N N . VAL A 1 1054 ? 23.586 40.397 5.518 1.00 87.62 1054 VAL A N 1
ATOM 8485 C CA . VAL A 1 1054 ? 24.794 39.812 4.929 1.00 87.62 1054 VAL A CA 1
ATOM 8486 C C . VAL A 1 1054 ? 24.433 39.211 3.579 1.00 87.62 1054 VAL A C 1
ATOM 8488 O O . VAL A 1 1054 ? 23.544 38.368 3.500 1.00 87.62 1054 VAL A O 1
ATOM 8491 N N . THR A 1 1055 ? 25.119 39.624 2.515 1.00 87.81 1055 THR A N 1
ATOM 8492 C CA . THR A 1 1055 ? 24.957 39.007 1.193 1.00 87.81 1055 THR A CA 1
ATOM 8493 C C . THR A 1 1055 ? 25.448 37.564 1.226 1.00 87.81 1055 THR A C 1
ATOM 8495 O O . THR A 1 1055 ? 26.577 37.311 1.639 1.00 87.81 1055 THR A O 1
ATOM 8498 N N . VAL A 1 1056 ? 24.608 36.633 0.773 1.00 87.44 1056 VAL A N 1
ATOM 8499 C CA . VAL A 1 1056 ? 24.925 35.194 0.715 1.00 87.44 1056 VAL A CA 1
ATOM 8500 C C . VAL A 1 1056 ? 25.021 34.661 -0.713 1.00 87.44 1056 VAL A C 1
ATOM 8502 O O . VAL A 1 1056 ? 25.644 33.630 -0.942 1.00 87.44 1056 VAL A O 1
ATOM 8505 N N . MET A 1 1057 ? 24.436 35.365 -1.682 1.00 87.38 1057 MET A N 1
ATOM 8506 C CA . MET A 1 1057 ? 24.476 34.997 -3.094 1.00 87.38 1057 MET A CA 1
ATOM 8507 C C . MET A 1 1057 ? 24.354 36.257 -3.949 1.00 87.38 1057 MET A C 1
ATOM 8509 O O . MET A 1 1057 ? 23.511 37.104 -3.669 1.00 87.38 1057 MET A O 1
ATOM 8513 N N . ASN A 1 1058 ? 25.171 36.381 -4.993 1.00 87.44 1058 ASN A N 1
ATOM 8514 C CA . ASN A 1 1058 ? 24.976 37.406 -6.018 1.00 87.44 1058 ASN A CA 1
ATOM 8515 C C . ASN A 1 1058 ? 24.133 36.820 -7.149 1.00 87.44 1058 ASN A C 1
ATOM 8517 O O . ASN A 1 1058 ? 24.404 35.710 -7.613 1.00 87.44 1058 ASN A O 1
ATOM 8521 N N . VAL A 1 1059 ? 23.124 37.565 -7.587 1.00 85.94 1059 VAL A N 1
ATOM 8522 C CA . VAL A 1 1059 ? 22.187 37.158 -8.635 1.00 85.94 1059 VAL A CA 1
ATOM 8523 C C . VAL A 1 1059 ? 22.077 38.258 -9.679 1.00 85.94 1059 VAL A C 1
ATOM 8525 O O . VAL A 1 1059 ? 22.198 39.439 -9.387 1.00 85.94 1059 VAL A O 1
ATOM 8528 N N . ILE A 1 1060 ? 21.866 37.872 -10.931 1.00 82.56 1060 ILE A N 1
ATOM 8529 C CA . ILE A 1 1060 ? 21.790 38.824 -12.050 1.00 82.56 1060 ILE A CA 1
ATOM 8530 C C . ILE A 1 1060 ? 20.365 39.342 -12.310 1.00 82.56 1060 ILE A C 1
ATOM 8532 O O . ILE A 1 1060 ? 20.164 40.156 -13.203 1.00 82.56 1060 ILE A O 1
ATOM 8536 N N . SER A 1 1061 ? 19.381 38.870 -11.541 1.00 83.44 1061 SER A N 1
ATOM 8537 C CA . SER A 1 1061 ? 17.995 39.351 -11.498 1.00 83.44 1061 SER A CA 1
ATOM 8538 C C . SER A 1 1061 ? 17.318 38.895 -10.202 1.00 83.44 1061 SER A C 1
ATOM 8540 O O . SER A 1 1061 ? 17.865 38.034 -9.514 1.00 83.44 1061 SER A O 1
ATOM 8542 N N . SER A 1 1062 ? 16.118 39.411 -9.908 1.00 85.31 1062 SER A N 1
ATOM 8543 C CA . SER A 1 1062 ? 15.325 38.976 -8.750 1.00 85.31 1062 SER A CA 1
ATOM 8544 C C . SER A 1 1062 ? 15.063 37.466 -8.757 1.00 85.31 1062 SER A C 1
ATOM 8546 O O . SER A 1 1062 ? 14.721 36.900 -9.802 1.00 85.31 1062 SER A O 1
ATOM 8548 N N . CYS A 1 1063 ? 15.155 36.844 -7.583 1.00 90.81 1063 CYS A N 1
ATOM 8549 C CA . CYS A 1 1063 ? 14.720 35.470 -7.353 1.00 90.81 1063 CYS A CA 1
ATOM 8550 C C . CYS A 1 1063 ? 13.198 35.441 -7.168 1.00 90.81 1063 CYS A C 1
ATOM 8552 O O . CYS A 1 1063 ? 12.666 36.036 -6.227 1.00 90.81 1063 CYS A O 1
ATOM 8554 N N . THR A 1 1064 ? 12.479 34.715 -8.023 1.00 92.12 1064 THR A N 1
ATOM 8555 C CA . THR A 1 1064 ? 11.016 34.555 -7.894 1.00 92.12 1064 THR A CA 1
ATOM 8556 C C . THR A 1 1064 ? 10.623 33.612 -6.761 1.00 92.12 1064 THR A C 1
ATOM 8558 O O . THR A 1 1064 ? 9.534 33.738 -6.206 1.00 92.12 1064 THR A O 1
ATOM 8561 N N . SER A 1 1065 ? 11.523 32.712 -6.364 1.00 94.50 1065 SER A N 1
ATOM 8562 C CA . SER A 1 1065 ? 11.355 31.820 -5.220 1.00 94.50 1065 SER A CA 1
ATOM 8563 C C . SER A 1 1065 ? 12.719 31.441 -4.639 1.00 94.50 1065 SER A C 1
ATOM 8565 O O . SER A 1 1065 ? 13.690 31.252 -5.380 1.00 94.50 1065 SER A O 1
ATOM 8567 N N . LEU A 1 1066 ? 12.780 31.356 -3.309 1.00 95.12 1066 LEU A N 1
ATOM 8568 C CA . LEU A 1 1066 ? 13.946 30.944 -2.533 1.00 95.12 1066 LEU A CA 1
ATOM 8569 C C . LEU A 1 1066 ? 13.583 29.719 -1.698 1.00 95.12 1066 LEU A C 1
ATOM 8571 O O . LEU A 1 1066 ? 12.487 29.646 -1.146 1.00 95.12 1066 LEU A O 1
ATOM 8575 N N . PHE A 1 1067 ? 14.528 28.794 -1.568 1.00 94.56 1067 PHE A N 1
ATOM 8576 C CA . PHE A 1 1067 ? 14.393 27.626 -0.704 1.00 94.56 1067 PHE A CA 1
ATOM 8577 C C . PHE A 1 1067 ? 15.755 27.264 -0.113 1.00 94.56 1067 PHE A C 1
ATOM 8579 O O . PHE A 1 1067 ? 16.760 27.321 -0.820 1.00 94.56 1067 PHE A O 1
ATOM 8586 N N . VAL A 1 1068 ? 15.808 26.892 1.165 1.00 91.94 1068 VAL A N 1
ATOM 8587 C CA . VAL A 1 1068 ? 17.031 26.374 1.796 1.00 91.94 1068 VAL A CA 1
ATOM 8588 C C . VAL A 1 1068 ? 16.780 24.939 2.237 1.00 91.94 1068 VAL A C 1
ATOM 8590 O O . VAL A 1 1068 ? 15.853 24.688 3.005 1.00 91.94 1068 VAL A O 1
ATOM 8593 N N . ASP A 1 1069 ? 17.586 24.004 1.731 1.00 86.81 1069 ASP A N 1
ATOM 8594 C CA . ASP A 1 1069 ? 17.466 22.588 2.086 1.00 86.81 1069 ASP A CA 1
ATOM 8595 C C . ASP A 1 1069 ? 18.107 22.254 3.445 1.00 86.81 1069 ASP A C 1
ATOM 8597 O O . ASP A 1 1069 ? 18.775 23.073 4.082 1.00 86.81 1069 ASP A O 1
ATOM 8601 N N . ILE A 1 1070 ? 17.915 21.010 3.885 1.00 78.81 1070 ILE A N 1
ATOM 8602 C CA . ILE A 1 1070 ? 18.443 20.483 5.153 1.00 78.81 1070 ILE A CA 1
ATOM 8603 C C . ILE A 1 1070 ? 19.982 20.466 5.235 1.00 78.81 1070 ILE A C 1
ATOM 8605 O O . ILE A 1 1070 ? 20.533 20.300 6.321 1.00 78.81 1070 ILE A O 1
ATOM 8609 N N . HIS A 1 1071 ? 20.687 20.646 4.113 1.00 75.75 1071 HIS A N 1
ATOM 8610 C CA . HIS A 1 1071 ? 22.149 20.694 4.038 1.00 75.75 1071 HIS A CA 1
ATOM 8611 C C . HIS A 1 1071 ? 22.699 22.129 3.979 1.00 75.75 1071 HIS A C 1
ATOM 8613 O O . HIS A 1 1071 ? 23.877 22.322 3.668 1.00 75.75 1071 HIS A O 1
ATOM 8619 N N . ASP A 1 1072 ? 21.866 23.129 4.281 1.00 83.31 1072 ASP A N 1
ATOM 8620 C CA . ASP A 1 1072 ? 22.179 24.553 4.145 1.00 83.31 1072 ASP A CA 1
ATOM 8621 C C . ASP A 1 1072 ? 22.578 24.931 2.705 1.00 83.31 1072 ASP A C 1
ATOM 8623 O O . ASP A 1 1072 ? 23.448 25.778 2.483 1.00 83.31 1072 ASP A O 1
ATOM 8627 N N . THR A 1 1073 ? 21.960 24.305 1.700 1.00 88.75 1073 THR A N 1
ATOM 8628 C CA . THR A 1 1073 ? 22.081 24.746 0.307 1.00 88.75 1073 THR A CA 1
ATOM 8629 C C . THR A 1 1073 ? 20.929 25.684 -0.020 1.00 88.75 1073 THR A C 1
ATOM 8631 O O . THR A 1 1073 ? 19.761 25.318 0.095 1.00 88.75 1073 THR A O 1
ATOM 8634 N N . LEU A 1 1074 ? 21.261 26.902 -0.442 1.00 92.25 1074 LEU A N 1
ATOM 8635 C CA . LEU A 1 1074 ? 20.304 27.903 -0.899 1.00 92.25 1074 LEU A CA 1
ATOM 8636 C C . LEU A 1 1074 ? 20.028 27.705 -2.389 1.00 92.25 1074 LEU A C 1
ATOM 8638 O O . LEU A 1 1074 ? 20.966 27.713 -3.185 1.00 92.25 1074 LEU A O 1
ATOM 8642 N N . TYR A 1 1075 ? 18.754 27.595 -2.755 1.00 94.69 1075 TYR A N 1
ATOM 8643 C CA . TYR A 1 1075 ? 18.256 27.547 -4.126 1.00 94.69 1075 TYR A CA 1
ATOM 8644 C C . TYR A 1 1075 ? 17.537 28.855 -4.454 1.00 94.69 1075 TYR A C 1
ATOM 8646 O O . TYR A 1 1075 ? 16.782 29.380 -3.635 1.00 94.69 1075 TYR A O 1
ATOM 8654 N N . CYS A 1 1076 ? 17.753 29.361 -5.664 1.00 94.81 1076 CYS A N 1
ATOM 8655 C CA . CYS A 1 1076 ? 17.095 30.550 -6.190 1.00 94.81 1076 CYS A CA 1
ATOM 8656 C C . CYS A 1 1076 ? 16.564 30.272 -7.599 1.00 94.81 1076 CYS A C 1
ATOM 8658 O O . CYS A 1 1076 ? 17.316 29.866 -8.492 1.00 94.81 1076 CYS A O 1
ATOM 8660 N N . SER A 1 1077 ? 15.266 30.513 -7.796 1.00 95.31 1077 SER A N 1
ATOM 8661 C CA . SER A 1 1077 ? 14.625 30.430 -9.108 1.00 95.31 1077 SER A CA 1
ATOM 8662 C C . SER A 1 1077 ? 14.862 31.707 -9.912 1.00 95.31 1077 SER A C 1
ATOM 8664 O O . SER A 1 1077 ? 14.425 32.790 -9.517 1.00 95.31 1077 SER A O 1
ATOM 8666 N N . MET A 1 1078 ? 15.551 31.578 -11.047 1.00 92.94 1078 MET A N 1
ATOM 8667 C CA . MET A 1 1078 ? 15.934 32.690 -11.915 1.00 92.94 1078 MET A CA 1
ATOM 8668 C C . MET A 1 1078 ? 15.000 32.747 -13.124 1.00 92.94 1078 MET A C 1
ATOM 8670 O O . MET A 1 1078 ? 15.257 32.148 -14.171 1.00 92.94 1078 MET A O 1
ATOM 8674 N N . TYR A 1 1079 ? 13.899 33.479 -12.962 1.00 92.19 1079 TYR A N 1
ATOM 8675 C CA . TYR A 1 1079 ? 12.810 33.552 -13.935 1.00 92.19 1079 TYR A CA 1
ATOM 8676 C C . TYR A 1 1079 ? 13.266 33.945 -15.348 1.00 92.19 1079 TYR A C 1
ATOM 8678 O O . TYR A 1 1079 ? 12.996 33.225 -16.306 1.00 92.19 1079 TYR A O 1
ATOM 8686 N N . TYR A 1 1080 ? 14.012 35.046 -15.484 1.00 90.19 1080 TYR A N 1
ATOM 8687 C CA . TYR A 1 1080 ? 14.450 35.565 -16.789 1.00 90.19 1080 TYR A CA 1
ATOM 8688 C C . TYR A 1 1080 ? 15.625 34.796 -17.402 1.00 90.19 1080 TYR A C 1
ATOM 8690 O O . TYR A 1 1080 ? 15.965 34.998 -18.563 1.00 90.19 1080 TYR A O 1
ATOM 8698 N N . GLN A 1 1081 ? 16.279 33.939 -16.621 1.00 92.06 1081 GLN A N 1
ATOM 8699 C CA . GLN A 1 1081 ? 17.430 33.150 -17.045 1.00 92.06 1081 GLN A CA 1
ATOM 8700 C C . GLN A 1 1081 ? 17.051 31.697 -17.278 1.00 92.06 1081 GLN A C 1
ATOM 8702 O O . GLN A 1 1081 ? 17.925 30.919 -17.633 1.00 92.06 1081 GLN A O 1
ATOM 8707 N N . HIS A 1 1082 ? 15.782 31.319 -17.095 1.00 94.62 1082 HIS A N 1
ATOM 8708 C CA . HIS A 1 1082 ? 15.292 29.984 -17.433 1.00 94.62 1082 HIS A CA 1
ATOM 8709 C C . HIS A 1 1082 ? 16.064 28.857 -16.716 1.00 94.62 1082 HIS A C 1
ATOM 8711 O O . HIS A 1 1082 ? 16.316 27.790 -17.281 1.00 94.62 1082 HIS A O 1
ATOM 8717 N N . GLN A 1 1083 ? 16.480 29.105 -15.469 1.00 94.75 1083 GLN A N 1
ATOM 8718 C CA . GLN A 1 1083 ? 17.218 28.146 -14.645 1.00 94.75 1083 GLN A CA 1
ATOM 8719 C C . GLN A 1 1083 ? 16.979 28.360 -13.147 1.00 94.75 1083 GLN A C 1
ATOM 8721 O O . GLN A 1 1083 ? 16.536 29.418 -12.709 1.00 94.75 1083 GLN A O 1
ATOM 8726 N N . VAL A 1 1084 ? 17.328 27.359 -12.351 1.00 95.31 1084 VAL A N 1
ATOM 8727 C CA . VAL A 1 1084 ? 17.406 27.421 -10.891 1.00 95.31 1084 VAL A CA 1
ATOM 8728 C C . VAL A 1 1084 ? 18.875 27.313 -10.510 1.00 95.31 1084 VAL A C 1
ATOM 8730 O O . VAL A 1 1084 ? 19.569 26.398 -10.954 1.00 95.31 1084 VAL A O 1
ATOM 8733 N N . LEU A 1 1085 ? 19.362 28.246 -9.701 1.00 93.19 1085 LEU A N 1
ATOM 8734 C CA . LEU A 1 1085 ? 20.735 28.267 -9.200 1.00 93.19 1085 LEU A CA 1
ATOM 8735 C C . LEU A 1 1085 ? 20.776 27.757 -7.761 1.00 93.19 1085 LEU A C 1
ATOM 8737 O O . LEU A 1 1085 ? 19.809 27.928 -7.022 1.00 93.19 1085 LEU A O 1
ATOM 8741 N N . LYS A 1 1086 ? 21.904 27.176 -7.348 1.00 91.81 1086 LYS A N 1
ATOM 8742 C CA . LYS A 1 1086 ? 22.148 26.787 -5.958 1.00 91.81 1086 LYS A CA 1
ATOM 8743 C C . LYS A 1 1086 ? 23.551 27.136 -5.473 1.00 91.81 1086 LYS A C 1
ATOM 8745 O O . LYS A 1 1086 ? 24.495 27.158 -6.262 1.00 91.81 1086 LYS A O 1
ATOM 8750 N N . THR A 1 1087 ? 23.690 27.378 -4.174 1.00 89.69 1087 THR A N 1
ATOM 8751 C CA . THR A 1 1087 ? 24.978 27.612 -3.504 1.00 89.69 1087 THR A CA 1
ATOM 8752 C C . THR A 1 1087 ? 24.966 27.051 -2.084 1.00 89.69 1087 THR A C 1
ATOM 8754 O O . THR A 1 1087 ? 23.941 27.086 -1.409 1.00 89.69 1087 THR A O 1
ATOM 8757 N N . SER A 1 1088 ? 26.108 26.547 -1.616 1.00 86.50 1088 SER A N 1
ATOM 8758 C CA . SER A 1 1088 ? 26.268 26.105 -0.225 1.00 86.50 1088 SER A CA 1
ATOM 8759 C C . SER A 1 1088 ? 26.472 27.308 0.695 1.00 86.50 1088 SER A C 1
ATOM 8761 O O . SER A 1 1088 ? 27.294 28.175 0.399 1.00 86.50 1088 SER A O 1
ATOM 8763 N N . LEU A 1 1089 ? 25.755 27.355 1.819 1.00 82.12 1089 LEU A N 1
ATOM 8764 C CA . LEU A 1 1089 ? 25.892 28.404 2.837 1.00 82.12 1089 LEU A CA 1
ATOM 8765 C C . LEU A 1 1089 ? 27.040 28.132 3.827 1.00 82.12 1089 LEU A C 1
ATOM 8767 O O . LEU A 1 1089 ? 27.394 29.014 4.608 1.00 82.12 1089 LEU A O 1
ATOM 8771 N N . ASN A 1 1090 ? 27.631 26.932 3.791 1.00 68.81 1090 ASN A N 1
ATOM 8772 C CA . ASN A 1 1090 ? 28.743 26.521 4.659 1.00 68.81 1090 ASN A CA 1
ATOM 8773 C C . ASN A 1 1090 ? 30.128 26.864 4.083 1.00 68.81 1090 ASN A C 1
ATOM 8775 O O . ASN A 1 1090 ? 31.143 26.685 4.758 1.00 68.81 1090 ASN A O 1
ATOM 8779 N N . ASP A 1 1091 ? 30.193 27.341 2.839 1.00 58.16 1091 ASP A N 1
ATOM 8780 C CA . ASP A 1 1091 ? 31.452 27.684 2.189 1.00 58.16 1091 ASP A CA 1
ATOM 8781 C C . ASP A 1 1091 ? 31.905 29.090 2.614 1.00 58.16 1091 ASP A C 1
ATOM 8783 O O . ASP A 1 1091 ? 31.309 30.105 2.256 1.00 58.16 1091 ASP A O 1
ATOM 8787 N N . THR A 1 1092 ? 32.970 29.165 3.415 1.00 46.44 1092 THR A N 1
ATOM 8788 C CA . THR A 1 1092 ? 33.518 30.431 3.939 1.00 46.44 1092 THR A CA 1
ATOM 8789 C C . THR A 1 1092 ? 34.146 31.320 2.859 1.00 46.44 1092 THR A C 1
ATOM 8791 O O . THR A 1 1092 ? 34.470 32.479 3.122 1.00 46.44 1092 THR A O 1
ATOM 8794 N N . MET A 1 1093 ? 34.327 30.801 1.641 1.00 47.88 1093 MET A N 1
ATOM 8795 C CA . MET A 1 1093 ? 34.822 31.551 0.488 1.00 47.88 1093 MET A CA 1
ATOM 8796 C C . MET A 1 1093 ? 33.635 32.153 -0.275 1.00 47.88 1093 MET A C 1
ATOM 8798 O O . MET A 1 1093 ? 33.126 31.570 -1.232 1.00 47.88 1093 MET A O 1
ATOM 8802 N N . MET A 1 1094 ? 33.193 33.339 0.154 1.00 48.47 1094 MET A N 1
ATOM 8803 C CA . MET A 1 1094 ? 32.160 34.114 -0.540 1.00 48.47 1094 MET A CA 1
ATOM 8804 C C . MET A 1 1094 ? 32.466 34.213 -2.051 1.00 48.47 1094 MET A C 1
ATOM 8806 O O . MET A 1 1094 ? 33.498 34.764 -2.432 1.00 48.47 1094 MET A O 1
ATOM 8810 N N . ASN A 1 1095 ? 31.535 33.732 -2.891 1.00 49.19 1095 ASN A N 1
ATOM 8811 C CA . ASN A 1 1095 ? 31.446 33.914 -4.357 1.00 49.19 1095 ASN A CA 1
ATOM 8812 C C . ASN A 1 1095 ? 32.156 32.939 -5.326 1.00 49.19 1095 ASN A C 1
ATOM 8814 O O . ASN A 1 1095 ? 32.507 33.381 -6.418 1.00 49.19 1095 ASN A O 1
ATOM 8818 N N . SER A 1 1096 ? 32.325 31.637 -5.052 1.00 49.97 1096 SER A N 1
ATOM 8819 C CA . SER A 1 1096 ? 32.912 30.744 -6.090 1.00 49.97 1096 SER A CA 1
ATOM 8820 C C . SER A 1 1096 ? 32.151 29.475 -6.489 1.00 49.97 1096 SER A C 1
ATOM 8822 O O . SER A 1 1096 ? 32.497 28.903 -7.517 1.00 49.97 1096 SER A O 1
ATOM 8824 N N . ASN A 1 1097 ? 31.076 29.082 -5.796 1.00 66.06 1097 ASN A N 1
ATOM 8825 C CA . ASN A 1 1097 ? 30.395 27.803 -6.061 1.00 66.06 1097 ASN A CA 1
ATOM 8826 C C . ASN A 1 1097 ? 28.881 27.935 -6.330 1.00 66.06 1097 ASN A C 1
ATOM 8828 O O . ASN A 1 1097 ? 28.112 27.044 -5.971 1.00 66.06 1097 ASN A O 1
ATOM 8832 N N . VAL A 1 1098 ? 28.435 29.028 -6.969 1.00 81.88 1098 VAL A N 1
ATOM 8833 C CA . VAL A 1 1098 ? 27.069 29.080 -7.521 1.00 81.88 1098 VAL A CA 1
ATOM 8834 C C . VAL A 1 1098 ? 27.015 28.160 -8.735 1.00 81.88 1098 VAL A C 1
ATOM 8836 O O . VAL A 1 1098 ? 27.714 28.388 -9.722 1.00 81.88 1098 VAL A O 1
ATOM 8839 N N . VAL A 1 1099 ? 26.186 27.125 -8.663 1.00 88.19 1099 VAL A N 1
ATOM 8840 C CA . VAL A 1 1099 ? 26.021 26.136 -9.731 1.00 88.19 1099 VAL A CA 1
ATOM 8841 C C . VAL A 1 1099 ? 24.561 26.034 -10.141 1.00 88.19 1099 VAL A C 1
ATOM 8843 O O . VAL A 1 1099 ? 23.654 26.262 -9.342 1.00 88.19 1099 VAL A O 1
ATOM 8846 N N . THR A 1 1100 ? 24.321 25.674 -11.395 1.00 89.69 1100 THR A N 1
ATOM 8847 C CA . THR A 1 1100 ? 22.972 25.400 -11.887 1.00 89.69 1100 THR A CA 1
ATOM 8848 C C . THR A 1 1100 ? 22.428 24.127 -11.236 1.00 89.69 1100 THR A C 1
ATOM 8850 O O . THR A 1 1100 ? 23.081 23.084 -11.240 1.00 89.69 1100 THR A O 1
ATOM 8853 N N . ALA A 1 1101 ? 21.235 24.227 -10.655 1.00 90.75 1101 ALA A N 1
ATOM 8854 C CA . ALA A 1 1101 ? 20.493 23.123 -10.058 1.00 90.75 1101 ALA A CA 1
ATOM 8855 C C . ALA A 1 1101 ? 19.528 22.473 -11.059 1.00 90.75 1101 ALA A C 1
ATOM 8857 O O . ALA A 1 1101 ? 19.441 21.252 -11.104 1.00 90.75 1101 ALA A O 1
ATOM 8858 N N . ALA A 1 1102 ? 18.829 23.279 -11.863 1.00 92.62 1102 ALA A N 1
ATOM 8859 C CA . 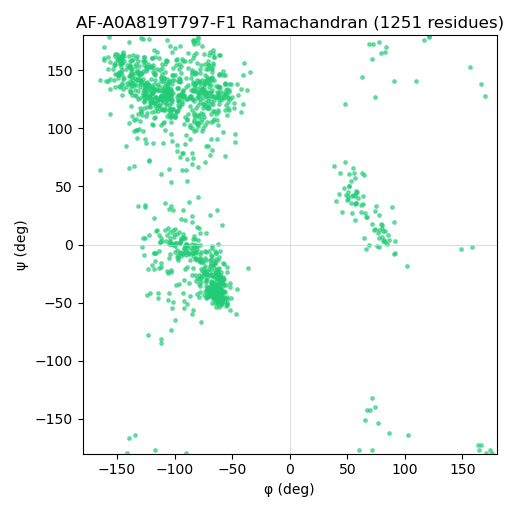ALA A 1 1102 ? 17.890 22.820 -12.885 1.00 92.62 1102 ALA A CA 1
ATOM 8860 C C . ALA A 1 1102 ? 17.761 23.855 -14.008 1.00 92.62 1102 ALA A C 1
ATOM 8862 O O . ALA A 1 1102 ? 17.893 25.050 -13.757 1.00 92.62 1102 ALA A O 1
ATOM 8863 N N . GLY A 1 1103 ? 17.468 23.404 -15.230 1.00 89.94 1103 GLY A N 1
ATOM 8864 C CA . GLY A 1 1103 ? 17.390 24.261 -16.418 1.00 89.94 1103 GLY A CA 1
ATOM 8865 C C . GLY A 1 1103 ? 18.763 24.711 -16.911 1.00 89.94 1103 GLY A C 1
ATOM 8866 O O . GLY A 1 1103 ? 19.555 25.272 -16.170 1.00 89.94 1103 GLY A O 1
ATOM 8867 N N . ILE A 1 1104 ? 19.063 24.493 -18.187 1.00 90.50 1104 ILE A N 1
ATOM 8868 C CA . ILE A 1 1104 ? 20.381 24.812 -18.772 1.00 90.50 1104 ILE A CA 1
ATOM 8869 C C . ILE A 1 1104 ? 20.591 26.303 -19.105 1.00 90.50 1104 ILE A C 1
ATOM 8871 O O . ILE A 1 1104 ? 21.492 26.641 -19.871 1.00 90.50 1104 ILE A O 1
ATOM 8875 N N . GLY A 1 1105 ? 19.743 27.194 -18.589 1.00 90.12 1105 GLY A N 1
ATOM 8876 C CA . GLY A 1 1105 ? 19.810 28.630 -18.869 1.00 90.12 1105 GLY A CA 1
ATOM 8877 C C . GLY A 1 1105 ? 19.269 29.040 -20.246 1.00 90.12 1105 GLY A C 1
ATOM 8878 O O . GLY A 1 1105 ? 19.479 30.168 -20.686 1.00 90.12 1105 GLY A O 1
ATOM 8879 N N . ILE A 1 1106 ? 18.614 28.114 -20.953 1.00 91.50 1106 ILE A N 1
ATOM 8880 C CA . ILE A 1 1106 ? 18.039 28.318 -22.286 1.00 91.50 1106 ILE A CA 1
ATOM 8881 C C . ILE A 1 1106 ? 16.532 28.113 -22.186 1.00 91.50 1106 ILE A C 1
ATOM 8883 O O . ILE A 1 1106 ? 16.088 27.050 -21.744 1.00 91.50 1106 ILE A O 1
ATOM 8887 N N . GLN A 1 1107 ? 15.776 29.111 -22.647 1.00 94.06 1107 GLN A N 1
ATOM 8888 C CA . GLN A 1 1107 ? 14.325 29.034 -22.770 1.00 94.06 1107 GLN A CA 1
ATOM 8889 C C . GLN A 1 1107 ? 13.918 27.851 -23.655 1.00 94.06 1107 GLN A C 1
ATOM 8891 O O . GLN A 1 1107 ? 14.369 27.737 -24.798 1.00 94.06 1107 GLN A O 1
ATOM 8896 N N . GLY A 1 1108 ? 13.047 26.985 -23.146 1.00 91.75 1108 GLY A N 1
ATOM 8897 C CA . GLY A 1 1108 ? 12.479 25.896 -23.931 1.00 91.75 1108 GLY A CA 1
ATOM 8898 C C . GLY A 1 1108 ? 11.685 24.898 -23.099 1.00 91.75 1108 GLY A C 1
ATOM 8899 O O . GLY A 1 1108 ? 11.561 25.034 -21.885 1.00 91.75 1108 GLY A O 1
ATOM 8900 N N . SER A 1 1109 ? 11.156 23.877 -23.771 1.00 90.00 1109 SER A N 1
ATOM 8901 C CA . SER A 1 1109 ? 10.241 22.880 -23.198 1.00 90.00 1109 SER A CA 1
ATOM 8902 C C . SER A 1 1109 ? 10.831 21.467 -23.109 1.00 90.00 1109 SER A C 1
ATOM 8904 O O . SER A 1 1109 ? 10.157 20.535 -22.653 1.00 90.00 1109 SER A O 1
ATOM 8906 N N . ALA A 1 1110 ? 12.096 21.277 -23.503 1.00 89.38 1110 ALA A N 1
ATOM 8907 C CA . ALA A 1 1110 ? 12.799 20.010 -23.301 1.00 89.38 1110 ALA A CA 1
ATOM 8908 C C . ALA A 1 1110 ? 12.896 19.657 -21.804 1.00 89.38 1110 ALA A C 1
ATOM 8910 O O . ALA A 1 1110 ? 12.733 20.517 -20.941 1.00 89.38 1110 ALA A O 1
ATOM 8911 N N . SER A 1 1111 ? 13.185 18.395 -21.475 1.00 88.44 1111 SER A N 1
ATOM 8912 C CA . SER A 1 1111 ? 13.251 17.929 -20.078 1.00 88.44 1111 SER A CA 1
ATOM 8913 C C . SER A 1 1111 ? 14.346 18.606 -19.246 1.00 88.44 1111 SER A C 1
ATOM 8915 O O . SER A 1 1111 ? 14.255 18.666 -18.033 1.00 88.44 1111 SER A O 1
ATOM 8917 N N . ASN A 1 1112 ? 15.396 19.134 -19.869 1.00 90.38 1112 ASN A N 1
ATOM 8918 C CA . ASN A 1 1112 ? 16.459 19.895 -19.203 1.00 90.38 1112 ASN A CA 1
ATOM 8919 C C . ASN A 1 1112 ? 16.353 21.415 -19.430 1.00 90.38 1112 ASN A C 1
ATOM 8921 O O . ASN A 1 1112 ? 17.261 22.158 -19.054 1.00 90.38 1112 ASN A O 1
ATOM 8925 N N . GLN A 1 1113 ? 15.284 21.882 -20.075 1.00 94.00 1113 GLN A N 1
ATOM 8926 C CA . GLN A 1 1113 ? 15.010 23.295 -20.322 1.00 94.00 1113 GLN A CA 1
ATOM 8927 C C . GLN A 1 1113 ? 13.813 23.746 -19.485 1.00 94.00 1113 GLN A C 1
ATOM 8929 O O . GLN A 1 1113 ? 12.938 22.951 -19.133 1.00 94.00 1113 GLN A O 1
ATOM 8934 N N . LEU A 1 1114 ? 13.810 25.031 -19.149 1.00 94.94 1114 LEU A N 1
ATOM 8935 C CA . LEU A 1 1114 ? 12.736 25.688 -18.417 1.00 94.94 1114 LEU A CA 1
ATOM 8936 C C . LEU A 1 1114 ? 12.309 26.931 -19.198 1.00 94.94 1114 LEU A C 1
ATOM 8938 O O . LEU A 1 1114 ? 13.074 27.476 -19.993 1.00 94.94 1114 LEU A O 1
ATOM 8942 N N . ASP A 1 1115 ? 11.095 27.396 -18.960 1.00 94.50 1115 ASP A N 1
ATOM 8943 C CA . ASP A 1 1115 ? 10.566 28.645 -19.472 1.00 94.50 1115 ASP A CA 1
ATOM 8944 C C . ASP A 1 1115 ? 9.888 29.438 -18.344 1.00 94.50 1115 ASP A C 1
ATOM 8946 O O . ASP A 1 1115 ? 8.753 29.167 -17.948 1.00 94.50 1115 ASP A O 1
ATOM 8950 N N . GLY A 1 1116 ? 10.620 30.408 -17.783 1.00 93.81 1116 GLY A N 1
ATOM 8951 C CA . GLY A 1 1116 ? 10.155 31.207 -16.654 1.00 93.81 1116 GLY A CA 1
ATOM 8952 C C . GLY A 1 1116 ? 9.943 30.387 -15.377 1.00 93.81 1116 GLY A C 1
ATOM 8953 O O . GLY A 1 1116 ? 8.823 30.367 -14.868 1.00 93.81 1116 GLY A O 1
ATOM 8954 N N . PRO A 1 1117 ? 10.967 29.706 -14.822 1.00 96.00 1117 PRO A N 1
ATOM 8955 C CA . PRO A 1 1117 ? 10.800 28.976 -13.572 1.00 96.00 1117 PRO A CA 1
ATOM 8956 C C . PRO A 1 1117 ? 10.437 29.942 -12.439 1.00 96.00 1117 PRO A C 1
ATOM 8958 O O . PRO A 1 1117 ? 11.113 30.952 -12.210 1.00 96.00 1117 PRO A O 1
ATOM 8961 N N . PHE A 1 1118 ? 9.347 29.648 -11.736 1.00 95.00 1118 PHE A N 1
ATOM 8962 C CA . PHE A 1 1118 ? 8.781 30.547 -10.736 1.00 95.00 1118 PHE A CA 1
ATOM 8963 C C . PHE A 1 1118 ? 8.927 29.984 -9.321 1.00 95.00 1118 PHE A C 1
ATOM 8965 O O . PHE A 1 1118 ? 9.849 30.368 -8.609 1.00 95.00 1118 PHE A O 1
ATOM 8972 N N . GLY A 1 1119 ? 8.039 29.077 -8.914 1.00 94.38 1119 GLY A N 1
ATOM 8973 C CA . GLY A 1 1119 ? 8.067 28.434 -7.602 1.00 94.38 1119 GLY A CA 1
ATOM 8974 C C . GLY A 1 1119 ? 9.009 27.240 -7.573 1.00 94.38 1119 GLY A C 1
ATOM 8975 O O . GLY A 1 1119 ? 9.035 26.456 -8.522 1.00 94.38 1119 GLY A O 1
ATOM 8976 N N . ILE A 1 1120 ? 9.747 27.079 -6.476 1.00 96.56 1120 ILE A N 1
ATOM 8977 C CA . ILE A 1 1120 ? 10.589 25.904 -6.240 1.00 96.56 1120 ILE A CA 1
ATOM 8978 C C . ILE A 1 1120 ? 10.290 25.269 -4.885 1.00 96.56 1120 ILE A C 1
ATOM 8980 O O . ILE A 1 1120 ? 9.930 25.955 -3.931 1.00 96.56 1120 ILE A O 1
ATOM 8984 N N . PHE A 1 1121 ? 10.470 23.955 -4.807 1.00 95.00 1121 PHE A N 1
ATOM 8985 C CA . PHE A 1 1121 ? 10.383 23.194 -3.566 1.00 95.00 1121 PHE A CA 1
ATOM 8986 C C . PHE A 1 1121 ? 11.409 22.059 -3.595 1.00 95.00 1121 PHE A C 1
ATOM 8988 O O . PHE A 1 1121 ? 11.514 21.364 -4.605 1.00 95.00 1121 PHE A O 1
ATOM 8995 N N . VAL A 1 1122 ? 12.163 21.866 -2.511 1.00 92.25 1122 VAL A N 1
ATOM 8996 C CA . VAL A 1 1122 ? 13.139 20.770 -2.396 1.00 92.25 1122 VAL A CA 1
ATOM 8997 C C . VAL A 1 1122 ? 12.691 19.826 -1.289 1.00 92.25 1122 VAL A C 1
ATOM 8999 O O . VAL A 1 1122 ? 12.462 20.261 -0.161 1.00 92.25 1122 VAL A O 1
ATOM 9002 N N . ASP A 1 1123 ? 12.534 18.542 -1.611 1.00 83.94 1123 ASP A N 1
ATOM 9003 C CA . ASP A 1 1123 ? 12.121 17.540 -0.628 1.00 83.94 1123 ASP A CA 1
ATOM 9004 C C . ASP A 1 1123 ? 13.309 16.996 0.193 1.00 83.94 1123 ASP A C 1
ATOM 9006 O O . ASP A 1 1123 ? 14.473 17.329 -0.038 1.00 83.94 1123 ASP A O 1
ATOM 9010 N N . VAL A 1 1124 ? 13.020 16.139 1.176 1.00 77.12 1124 VAL A N 1
ATOM 9011 C CA . VAL A 1 1124 ? 14.044 15.538 2.053 1.00 77.12 1124 VAL A CA 1
ATOM 9012 C C . VAL A 1 1124 ? 15.060 14.655 1.315 1.00 77.12 1124 VAL A C 1
ATOM 9014 O O . VAL A 1 1124 ? 16.160 14.449 1.819 1.00 77.12 1124 VAL A O 1
ATOM 9017 N N . ASN A 1 1125 ? 14.733 14.163 0.114 1.00 76.69 1125 ASN A N 1
ATOM 9018 C CA . ASN A 1 1125 ? 15.656 13.404 -0.733 1.00 76.69 1125 ASN A CA 1
ATOM 9019 C C . ASN A 1 1125 ? 16.547 14.319 -1.592 1.00 76.69 1125 ASN A C 1
ATOM 9021 O O . ASN A 1 1125 ? 17.391 13.825 -2.344 1.00 76.69 1125 ASN A O 1
ATOM 9025 N N . LEU A 1 1126 ? 16.385 15.640 -1.462 1.00 84.12 1126 LEU A N 1
ATOM 9026 C CA . LEU A 1 1126 ? 16.993 16.674 -2.299 1.00 84.12 1126 LEU A CA 1
ATOM 9027 C C . LEU A 1 1126 ? 16.477 16.668 -3.743 1.00 84.12 1126 LEU A C 1
ATOM 9029 O O . LEU A 1 1126 ? 17.165 17.154 -4.645 1.00 84.12 1126 LEU A O 1
ATOM 9033 N N . ASP A 1 1127 ? 15.276 16.133 -3.967 1.00 90.00 1127 ASP A N 1
ATOM 9034 C CA . ASP A 1 1127 ? 14.618 16.226 -5.263 1.00 90.00 1127 ASP A CA 1
ATOM 9035 C C . ASP A 1 1127 ? 13.988 17.622 -5.413 1.00 90.00 1127 ASP A C 1
ATOM 9037 O O . ASP A 1 1127 ? 13.284 18.109 -4.523 1.00 90.00 1127 ASP A O 1
ATOM 9041 N N . LEU A 1 1128 ? 14.259 18.283 -6.542 1.00 95.31 1128 LEU A N 1
ATOM 9042 C CA . LEU A 1 1128 ? 13.868 19.667 -6.812 1.00 95.31 1128 LEU A CA 1
ATOM 9043 C C . LEU A 1 1128 ? 12.634 19.718 -7.720 1.00 95.31 1128 LEU A C 1
ATOM 9045 O O . LEU A 1 1128 ? 12.683 19.338 -8.890 1.00 95.31 1128 LEU A O 1
ATOM 9049 N N . TYR A 1 1129 ? 11.543 20.263 -7.195 1.00 96.75 1129 TYR A N 1
ATOM 9050 C CA . TYR A 1 1129 ? 10.316 20.552 -7.928 1.00 96.75 1129 TYR A CA 1
ATOM 9051 C C . TYR A 1 1129 ? 10.344 22.001 -8.407 1.00 96.75 1129 TYR A C 1
ATOM 9053 O O . TYR A 1 1129 ? 10.587 22.914 -7.618 1.00 96.75 1129 TYR A O 1
ATOM 9061 N N . VAL A 1 1130 ? 10.083 22.217 -9.695 1.00 97.06 1130 VAL A N 1
ATOM 9062 C CA . VAL A 1 1130 ? 10.137 23.532 -10.343 1.00 97.06 1130 VAL A CA 1
ATOM 9063 C C . VAL A 1 1130 ? 8.826 23.810 -11.066 1.00 97.06 1130 VAL A C 1
ATOM 9065 O O . VAL A 1 1130 ? 8.415 23.037 -11.933 1.00 97.06 1130 VAL A O 1
ATOM 9068 N N . ALA A 1 1131 ? 8.182 24.927 -10.728 1.00 96.62 1131 ALA A N 1
ATOM 9069 C CA . ALA A 1 1131 ? 7.010 25.438 -11.425 1.00 96.62 1131 ALA A CA 1
ATOM 9070 C C . ALA A 1 1131 ? 7.481 26.155 -12.692 1.00 96.62 1131 ALA A C 1
ATOM 9072 O O . ALA A 1 1131 ? 8.028 27.256 -12.641 1.00 96.62 1131 ALA A O 1
ATOM 9073 N N . ASP A 1 1132 ? 7.317 25.490 -13.824 1.00 95.19 1132 ASP A N 1
ATOM 9074 C CA . ASP A 1 1132 ? 7.797 25.911 -15.131 1.00 95.19 1132 ASP A CA 1
ATOM 9075 C C . ASP A 1 1132 ? 6.667 26.684 -15.830 1.00 95.19 1132 ASP A C 1
ATOM 9077 O O . ASP A 1 1132 ? 5.892 26.112 -16.604 1.00 95.19 1132 ASP A O 1
ATOM 9081 N N . CYS A 1 1133 ? 6.505 27.957 -15.439 1.00 94.25 1133 CYS A N 1
ATOM 9082 C CA . CYS A 1 1133 ? 5.302 28.760 -15.684 1.00 94.25 1133 CYS A CA 1
ATOM 9083 C C . CYS A 1 1133 ? 4.886 28.749 -17.160 1.00 94.25 1133 CYS A C 1
ATOM 9085 O O . CYS A 1 1133 ? 3.774 28.337 -17.479 1.00 94.25 1133 CYS A O 1
ATOM 9087 N N . TYR A 1 1134 ? 5.759 29.144 -18.083 1.00 93.56 1134 TYR A N 1
ATOM 9088 C CA . TYR A 1 1134 ? 5.355 29.298 -19.483 1.00 93.56 1134 TYR A CA 1
ATOM 9089 C C . TYR A 1 1134 ? 5.250 27.978 -20.251 1.00 93.56 1134 TYR A C 1
ATOM 9091 O O . TYR A 1 1134 ? 4.659 27.942 -21.329 1.00 93.56 1134 TYR A O 1
ATOM 9099 N N . ASN A 1 1135 ? 5.742 26.883 -19.670 1.00 92.62 1135 ASN A N 1
ATOM 9100 C CA . ASN A 1 1135 ? 5.506 25.528 -20.165 1.00 92.62 1135 ASN A CA 1
ATOM 9101 C C . ASN A 1 1135 ? 4.272 24.860 -19.525 1.00 92.62 1135 ASN A C 1
ATOM 9103 O O . ASN A 1 1135 ? 4.039 23.670 -19.762 1.00 92.62 1135 ASN A O 1
ATOM 9107 N N . ASP A 1 1136 ? 3.504 25.591 -18.706 1.00 93.88 1136 ASP A N 1
ATOM 9108 C CA . ASP A 1 1136 ? 2.269 25.137 -18.060 1.00 93.88 1136 ASP A CA 1
ATOM 9109 C C . ASP A 1 1136 ? 2.429 23.792 -17.318 1.00 93.88 1136 ASP A C 1
ATOM 9111 O O . ASP A 1 1136 ? 1.546 22.921 -17.359 1.00 93.88 1136 ASP A O 1
ATOM 9115 N N . ARG A 1 1137 ? 3.580 23.602 -16.651 1.00 93.62 1137 ARG A N 1
ATOM 9116 C CA . ARG A 1 1137 ? 3.936 22.343 -15.977 1.00 93.62 1137 ARG A CA 1
ATOM 9117 C C . ARG A 1 1137 ? 4.727 22.516 -14.684 1.00 93.62 1137 ARG A C 1
ATOM 9119 O O . ARG A 1 1137 ? 5.329 23.551 -14.426 1.00 93.62 1137 ARG A O 1
ATOM 9126 N N . VAL A 1 1138 ? 4.773 21.448 -13.897 1.00 94.94 1138 VAL A N 1
ATOM 9127 C CA . VAL A 1 1138 ? 5.711 21.255 -12.790 1.00 94.94 1138 VAL A CA 1
ATOM 9128 C C . VAL A 1 1138 ? 6.674 20.134 -13.163 1.00 94.94 1138 VAL A C 1
ATOM 9130 O O . VAL A 1 1138 ? 6.245 19.028 -13.506 1.00 94.94 1138 VAL A O 1
ATOM 9133 N N . GLN A 1 1139 ? 7.972 20.421 -13.097 1.00 93.25 1139 GLN A N 1
ATOM 9134 C CA . GLN A 1 1139 ? 9.039 19.460 -13.365 1.00 93.25 1139 GLN A CA 1
ATOM 9135 C C . GLN A 1 1139 ? 9.743 19.033 -12.080 1.00 93.25 1139 GLN A C 1
ATOM 9137 O O . GLN A 1 1139 ? 10.062 19.865 -11.238 1.00 93.25 1139 GLN A O 1
ATOM 9142 N N . LEU A 1 1140 ? 10.017 17.737 -11.969 1.00 94.44 1140 LEU A N 1
ATOM 9143 C CA . LEU A 1 1140 ? 10.793 17.114 -10.908 1.00 94.44 1140 LEU A CA 1
ATOM 9144 C C . LEU A 1 1140 ? 12.190 16.771 -11.423 1.00 94.44 1140 LEU A C 1
ATOM 9146 O O . LEU A 1 1140 ? 12.333 15.914 -12.295 1.00 94.44 1140 LEU A O 1
ATOM 9150 N N . PHE A 1 1141 ? 13.209 17.406 -10.860 1.00 93.69 1141 PHE A N 1
ATOM 9151 C CA . PHE A 1 1141 ? 14.615 17.089 -11.074 1.00 93.69 1141 PHE A CA 1
ATOM 9152 C C . PHE A 1 1141 ? 15.102 16.256 -9.894 1.00 93.69 1141 PHE A C 1
ATOM 9154 O O . PHE A 1 1141 ? 15.211 16.761 -8.776 1.00 93.69 1141 PHE A O 1
ATOM 9161 N N . GLN A 1 1142 ? 15.365 14.973 -10.133 1.00 89.38 1142 GLN A N 1
ATOM 9162 C CA . GLN A 1 1142 ? 15.898 14.099 -9.091 1.00 89.38 1142 GLN A CA 1
ATOM 9163 C C . GLN A 1 1142 ? 17.321 14.522 -8.720 1.00 89.38 1142 GLN A C 1
ATOM 9165 O O . GLN A 1 1142 ? 18.063 15.029 -9.567 1.00 89.38 1142 GLN A O 1
ATOM 9170 N N . SER A 1 1143 ? 17.715 14.325 -7.464 1.00 83.62 1143 SER A N 1
ATOM 9171 C CA . SER A 1 1143 ? 19.028 14.765 -6.982 1.00 83.62 1143 SER A CA 1
ATOM 9172 C C . SER A 1 1143 ? 20.179 14.231 -7.851 1.00 83.62 1143 SER A C 1
ATOM 9174 O O . SER A 1 1143 ? 20.396 13.025 -7.965 1.00 83.62 1143 SER A O 1
ATOM 9176 N N . GLY A 1 1144 ? 20.930 15.146 -8.475 1.00 72.81 1144 GLY A N 1
ATOM 9177 C CA . GLY A 1 1144 ? 22.062 14.833 -9.359 1.00 72.81 1144 GLY A CA 1
ATOM 9178 C C . GLY A 1 1144 ? 21.715 14.664 -10.844 1.00 72.81 1144 GLY A C 1
ATOM 9179 O O . GLY A 1 1144 ? 22.633 14.617 -11.663 1.00 72.81 1144 GLY A O 1
ATOM 9180 N N . GLU A 1 1145 ? 20.432 14.641 -11.206 1.00 82.50 1145 GLU A N 1
ATOM 9181 C CA . GLU A 1 1145 ? 19.968 14.544 -12.591 1.00 82.50 1145 GLU A CA 1
ATOM 9182 C C . GLU A 1 1145 ? 19.777 15.927 -13.230 1.00 82.50 1145 GLU A C 1
ATOM 9184 O O . GLU A 1 1145 ? 19.324 16.880 -12.598 1.00 82.50 1145 GLU A O 1
ATOM 9189 N N . LEU A 1 1146 ? 20.095 16.038 -14.523 1.00 80.31 1146 LEU A N 1
ATOM 9190 C CA . LEU A 1 1146 ? 19.928 17.281 -15.297 1.00 80.31 1146 LEU A CA 1
ATOM 9191 C C . LEU A 1 1146 ? 18.625 17.320 -16.109 1.00 80.31 1146 LEU A C 1
ATOM 9193 O O . LEU A 1 1146 ? 18.269 18.368 -16.647 1.00 80.31 1146 LEU A O 1
ATOM 9197 N N . HIS A 1 1147 ? 17.927 16.188 -16.222 1.00 86.94 1147 HIS A N 1
ATOM 9198 C CA . HIS A 1 1147 ? 16.666 16.061 -16.946 1.00 86.94 1147 HIS A CA 1
ATOM 9199 C C . HIS A 1 1147 ? 15.508 15.909 -15.959 1.00 86.94 1147 HIS A C 1
ATOM 9201 O O . HIS A 1 1147 ? 15.482 14.975 -15.162 1.00 86.94 1147 HIS A O 1
ATOM 9207 N N . GLY A 1 1148 ? 14.544 16.818 -16.043 1.00 85.75 1148 GLY A N 1
ATOM 9208 C CA . GLY A 1 1148 ? 13.326 16.819 -15.256 1.00 85.75 1148 GLY A CA 1
ATOM 9209 C C . GLY A 1 1148 ? 12.248 15.898 -15.826 1.00 85.75 1148 GLY A C 1
ATOM 9210 O O . GLY A 1 1148 ? 12.125 15.696 -17.038 1.00 85.75 1148 GLY A O 1
ATOM 9211 N N . VAL A 1 1149 ? 11.435 15.348 -14.928 1.00 89.38 1149 VAL A N 1
ATOM 9212 C CA . VAL A 1 1149 ? 10.220 14.593 -15.241 1.00 89.38 1149 VAL A CA 1
ATOM 9213 C C . VAL A 1 1149 ? 9.017 15.486 -14.969 1.00 89.38 1149 VAL A C 1
ATOM 9215 O O . VAL A 1 1149 ? 8.894 16.063 -13.894 1.00 89.38 1149 VAL A O 1
ATOM 9218 N N . THR A 1 1150 ? 8.103 15.615 -15.929 1.00 90.12 1150 THR A N 1
ATOM 9219 C CA . THR A 1 1150 ? 6.865 16.379 -15.710 1.00 90.12 1150 THR A CA 1
ATOM 9220 C C . THR A 1 1150 ? 5.938 15.608 -14.770 1.00 90.12 1150 THR A C 1
ATOM 9222 O O . THR A 1 1150 ? 5.505 14.509 -15.110 1.00 90.12 1150 THR A O 1
ATOM 9225 N N . VAL A 1 1151 ? 5.636 16.180 -13.602 1.00 90.25 1151 VAL A N 1
ATOM 9226 C CA . VAL A 1 1151 ? 4.777 15.565 -12.569 1.00 90.25 1151 VAL A CA 1
ATOM 9227 C C . VAL A 1 1151 ? 3.364 16.159 -12.532 1.00 90.25 1151 VAL A C 1
ATOM 9229 O O . VAL A 1 1151 ? 2.424 15.492 -12.103 1.00 90.25 1151 VAL A O 1
ATOM 9232 N N . ALA A 1 1152 ? 3.183 17.382 -13.039 1.00 90.00 1152 ALA A N 1
ATOM 9233 C CA . ALA A 1 1152 ? 1.877 18.014 -13.228 1.00 90.00 1152 ALA A CA 1
ATOM 9234 C C . ALA A 1 1152 ? 1.894 18.948 -14.446 1.00 90.00 1152 ALA A C 1
ATOM 9236 O O . ALA A 1 1152 ? 2.928 19.554 -14.713 1.00 90.00 1152 ALA A O 1
ATOM 9237 N N . GLY A 1 1153 ? 0.779 19.099 -15.169 1.00 84.81 1153 GLY A N 1
ATOM 9238 C CA . GLY A 1 1153 ? 0.671 20.044 -16.291 1.00 84.81 1153 GLY A CA 1
ATOM 9239 C C . GLY A 1 1153 ? 0.316 19.432 -17.644 1.00 84.81 1153 GLY A C 1
ATOM 9240 O O . GLY A 1 1153 ? 0.116 18.226 -17.778 1.00 84.81 1153 GLY A O 1
ATOM 9241 N N . SER A 1 1154 ? 0.211 20.303 -18.652 1.00 64.25 1154 SER A N 1
ATOM 9242 C CA . SER A 1 1154 ? -0.388 19.993 -19.961 1.00 64.25 1154 SER A CA 1
ATOM 9243 C C . SER A 1 1154 ? 0.605 19.588 -21.060 1.00 64.25 1154 SER A C 1
ATOM 9245 O O . SER A 1 1154 ? 0.191 19.148 -22.129 1.00 64.25 1154 SER A O 1
ATOM 9247 N N . THR A 1 1155 ? 1.909 19.691 -20.802 1.00 56.53 1155 THR A N 1
ATOM 9248 C CA . THR A 1 1155 ? 2.981 19.403 -21.772 1.00 56.53 1155 THR A CA 1
ATOM 9249 C C . THR A 1 1155 ? 3.560 17.982 -21.660 1.00 56.53 1155 THR A C 1
ATOM 9251 O O . THR A 1 1155 ? 4.566 17.671 -22.300 1.00 56.53 1155 THR A O 1
ATOM 9254 N N . SER A 1 1156 ? 2.926 17.087 -20.892 1.00 47.22 1156 SER A N 1
ATOM 9255 C CA . SER A 1 1156 ? 3.229 15.649 -20.878 1.00 47.22 1156 SER A CA 1
ATOM 9256 C C . SER A 1 1156 ? 2.411 14.890 -21.933 1.00 47.22 1156 SER A C 1
ATOM 9258 O O . SER A 1 1156 ? 1.281 15.253 -22.248 1.00 47.22 1156 SER A O 1
ATOM 9260 N N . LEU A 1 1157 ? 2.953 13.774 -22.438 1.00 44.88 1157 LEU A N 1
ATOM 9261 C CA . LEU A 1 1157 ? 2.255 12.838 -23.344 1.00 44.88 1157 LEU A CA 1
ATOM 9262 C C . LEU A 1 1157 ? 0.913 12.320 -22.775 1.00 44.88 1157 LEU A C 1
ATOM 9264 O O . LEU A 1 1157 ? 0.071 11.870 -23.541 1.00 44.88 1157 LEU A O 1
ATOM 9268 N N . ASN A 1 1158 ? 0.719 12.425 -21.453 1.00 47.78 1158 ASN A N 1
ATOM 9269 C CA . ASN A 1 1158 ? -0.525 12.188 -20.718 1.00 47.78 1158 ASN A CA 1
ATOM 9270 C C . ASN A 1 1158 ? -0.718 13.328 -19.691 1.00 47.78 1158 ASN A C 1
ATOM 9272 O O . ASN A 1 1158 ? -0.076 13.280 -18.633 1.00 47.78 1158 ASN A O 1
ATOM 9276 N N . PRO A 1 1159 ? -1.515 14.375 -19.973 1.00 53.72 1159 PRO A N 1
ATOM 9277 C CA . PRO A 1 1159 ? -1.684 15.505 -19.058 1.00 53.72 1159 PRO A CA 1
ATOM 9278 C C . PRO A 1 1159 ? -2.440 15.076 -17.793 1.00 53.72 1159 PRO A C 1
ATOM 9280 O O . PRO A 1 1159 ? -3.567 14.595 -17.874 1.00 53.72 1159 PRO A O 1
ATOM 9283 N N . THR A 1 1160 ? -1.826 15.247 -16.618 1.00 74.12 1160 THR A N 1
ATOM 9284 C CA . THR A 1 1160 ? -2.434 14.883 -15.319 1.00 74.12 1160 THR A CA 1
ATOM 9285 C C . THR A 1 1160 ? -3.404 15.949 -14.808 1.00 74.12 1160 THR A C 1
ATOM 9287 O O . THR A 1 1160 ? -4.388 15.633 -14.146 1.00 74.12 1160 THR A O 1
ATOM 9290 N N . ILE A 1 1161 ? -3.138 17.216 -15.133 1.00 87.31 1161 ILE A N 1
ATOM 9291 C CA . ILE A 1 1161 ? -4.003 18.370 -14.881 1.00 87.31 1161 ILE A CA 1
ATOM 9292 C C . ILE A 1 1161 ? -3.634 19.503 -15.842 1.00 87.31 1161 ILE A C 1
ATOM 9294 O O . ILE A 1 1161 ? -2.459 19.748 -16.113 1.00 87.31 1161 ILE A O 1
ATOM 9298 N N . THR A 1 1162 ? -4.629 20.225 -16.358 1.00 89.19 1162 THR A N 1
ATOM 9299 C CA . THR A 1 1162 ? -4.393 21.451 -17.129 1.00 89.19 1162 THR A CA 1
ATOM 9300 C C . THR A 1 1162 ? -4.062 22.599 -16.179 1.00 89.19 1162 THR A C 1
ATOM 9302 O O . THR A 1 1162 ? -4.949 23.121 -15.503 1.00 89.19 1162 THR A O 1
ATOM 9305 N N . LEU A 1 1163 ? -2.788 22.982 -16.141 1.00 91.81 1163 LEU A N 1
ATOM 9306 C CA . LEU A 1 1163 ? -2.293 24.168 -15.442 1.00 91.81 1163 LEU A CA 1
ATOM 9307 C C . LEU A 1 1163 ? -2.137 25.325 -16.431 1.00 91.81 1163 LEU A C 1
ATOM 9309 O O . LEU A 1 1163 ? -2.044 25.093 -17.637 1.00 91.81 1163 LEU A O 1
ATOM 9313 N N . ARG A 1 1164 ? -2.101 26.557 -15.922 1.00 92.56 1164 ARG A N 1
ATOM 9314 C CA . ARG A 1 1164 ? -1.676 27.744 -16.661 1.00 92.56 1164 ARG A CA 1
ATOM 9315 C C . ARG A 1 1164 ? -0.781 28.632 -15.808 1.00 92.56 1164 ARG A C 1
ATOM 9317 O O . ARG A 1 1164 ? -1.255 29.271 -14.868 1.00 92.56 1164 ARG A O 1
ATOM 9324 N N . CYS A 1 1165 ? 0.497 28.696 -16.172 1.00 93.56 1165 CYS A N 1
ATOM 9325 C CA . CYS A 1 1165 ? 1.551 29.351 -15.404 1.00 93.56 1165 CYS A CA 1
ATOM 9326 C C . CYS A 1 1165 ? 1.543 28.961 -13.920 1.00 93.56 1165 CYS A C 1
ATOM 9328 O O . CYS A 1 1165 ? 1.168 29.766 -13.076 1.00 93.56 1165 CYS A O 1
ATOM 9330 N N . PRO A 1 1166 ? 1.914 27.727 -13.548 1.00 96.38 1166 PRO A N 1
ATOM 9331 C CA . PRO A 1 1166 ? 2.054 27.403 -12.134 1.00 96.38 1166 PRO A CA 1
ATOM 9332 C C . PRO A 1 1166 ? 3.146 28.268 -11.476 1.00 96.38 1166 PRO A C 1
ATOM 9334 O O . PRO A 1 1166 ? 4.226 28.429 -12.045 1.00 96.38 1166 PRO A O 1
ATOM 9337 N N . THR A 1 1167 ? 2.885 28.815 -10.281 1.00 95.38 1167 THR A N 1
ATOM 9338 C CA . THR A 1 1167 ? 3.812 29.753 -9.601 1.00 95.38 1167 THR A CA 1
ATOM 9339 C C . THR A 1 1167 ? 4.255 29.338 -8.201 1.00 95.38 1167 THR A C 1
ATOM 9341 O O . THR A 1 1167 ? 5.294 29.798 -7.743 1.00 95.38 1167 THR A O 1
ATOM 9344 N N . GLY A 1 1168 ? 3.518 28.464 -7.515 1.00 93.44 1168 GLY A N 1
ATOM 9345 C CA . GLY A 1 1168 ? 3.833 28.022 -6.153 1.00 93.44 1168 GLY A C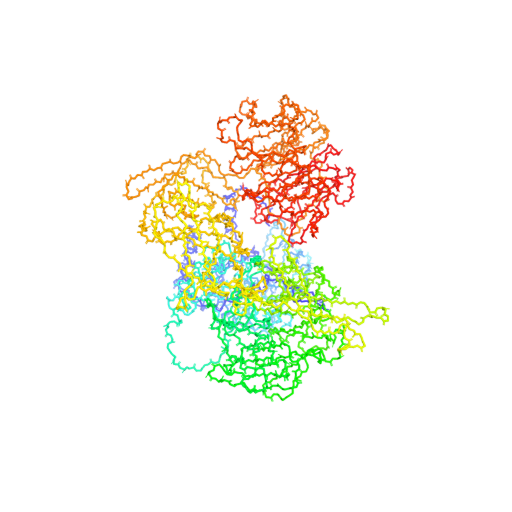A 1
ATOM 9346 C C . GLY A 1 1168 ? 3.666 26.517 -6.006 1.00 93.44 1168 GLY A C 1
ATOM 9347 O O . GLY A 1 1168 ? 2.740 25.955 -6.590 1.00 93.44 1168 GLY A O 1
ATOM 9348 N N . ILE A 1 1169 ? 4.562 25.875 -5.251 1.00 95.00 1169 ILE A N 1
ATOM 9349 C CA . ILE A 1 1169 ? 4.598 24.421 -5.046 1.00 95.00 1169 ILE A CA 1
ATOM 9350 C C . ILE A 1 1169 ? 4.893 24.115 -3.578 1.00 95.00 1169 ILE A C 1
ATOM 9352 O O . ILE A 1 1169 ? 5.862 24.640 -3.035 1.00 95.00 1169 ILE A O 1
ATOM 9356 N N . ILE A 1 1170 ? 4.102 23.227 -2.970 1.00 92.19 1170 ILE A N 1
ATOM 9357 C CA . ILE A 1 1170 ? 4.378 22.613 -1.661 1.00 92.19 1170 ILE A CA 1
ATOM 9358 C C . ILE A 1 1170 ? 3.988 21.130 -1.711 1.00 92.19 1170 ILE A C 1
ATOM 9360 O O . ILE A 1 1170 ? 3.014 20.764 -2.373 1.00 92.19 1170 ILE A O 1
ATOM 9364 N N . LEU A 1 1171 ? 4.744 20.284 -1.006 1.00 89.75 1171 LEU A N 1
ATOM 9365 C CA . LEU A 1 1171 ? 4.383 18.893 -0.726 1.00 89.75 1171 LEU A CA 1
ATOM 9366 C C . LEU A 1 1171 ? 3.833 18.745 0.696 1.00 89.75 1171 LEU A C 1
ATOM 9368 O O . LEU A 1 1171 ? 4.372 19.354 1.624 1.00 89.75 1171 LEU A O 1
ATOM 9372 N N . ASP A 1 1172 ? 2.820 17.900 0.871 1.00 83.38 1172 ASP A N 1
ATOM 9373 C CA . ASP A 1 1172 ? 2.405 17.428 2.197 1.00 83.38 1172 ASP A CA 1
ATOM 9374 C C . ASP A 1 1172 ? 3.318 16.296 2.722 1.00 83.38 1172 ASP A C 1
ATOM 9376 O O . ASP A 1 1172 ? 4.260 15.874 2.041 1.00 83.38 1172 ASP A O 1
ATOM 9380 N N . ALA A 1 1173 ? 3.061 15.800 3.939 1.00 75.19 1173 ALA A N 1
ATOM 9381 C CA . ALA A 1 1173 ? 3.868 14.735 4.552 1.00 75.19 1173 ALA A CA 1
ATOM 9382 C C . ALA A 1 1173 ? 3.850 13.401 3.773 1.00 75.19 1173 ALA A C 1
ATOM 9384 O O . ALA A 1 1173 ? 4.803 12.628 3.855 1.00 75.19 1173 ALA A O 1
ATOM 9385 N N . ASP A 1 1174 ? 2.790 13.136 3.001 1.00 75.50 1174 ASP A N 1
ATOM 9386 C CA . ASP A 1 1174 ? 2.641 11.933 2.171 1.00 75.50 1174 ASP A CA 1
ATOM 9387 C C . ASP A 1 1174 ? 3.139 12.153 0.725 1.00 75.50 1174 ASP A C 1
ATOM 9389 O O . ASP A 1 1174 ? 2.998 11.278 -0.134 1.00 75.50 1174 ASP A O 1
ATOM 9393 N N . LYS A 1 1175 ? 3.794 13.297 0.469 1.00 82.25 1175 LYS A N 1
ATOM 9394 C CA . LYS A 1 1175 ? 4.334 13.739 -0.825 1.00 82.25 1175 LYS A CA 1
ATOM 9395 C C . LYS A 1 1175 ? 3.278 14.010 -1.901 1.00 82.25 1175 LYS A C 1
ATOM 9397 O O . LYS A 1 1175 ? 3.583 13.940 -3.095 1.00 82.25 1175 LYS A O 1
ATOM 9402 N N . TYR A 1 1176 ? 2.057 14.362 -1.515 1.00 87.94 1176 TYR A N 1
ATOM 9403 C CA . TYR A 1 1176 ? 1.076 14.908 -2.445 1.00 87.94 1176 TYR A CA 1
ATOM 9404 C C . TYR A 1 1176 ? 1.384 16.369 -2.781 1.00 87.94 1176 TYR A C 1
ATOM 9406 O O . TYR A 1 1176 ? 1.804 17.154 -1.932 1.00 87.94 1176 TYR A O 1
ATOM 9414 N N . LEU A 1 1177 ? 1.174 16.731 -4.047 1.00 92.00 1177 LEU A N 1
ATOM 9415 C CA . LEU A 1 1177 ? 1.559 18.009 -4.630 1.00 92.00 1177 LEU A CA 1
ATOM 9416 C C . LEU A 1 1177 ? 0.420 19.027 -4.576 1.00 92.00 1177 LEU A C 1
ATOM 9418 O O . LEU A 1 1177 ? -0.666 18.788 -5.106 1.00 92.00 1177 LEU A O 1
ATOM 9422 N N . PHE A 1 1178 ? 0.708 20.194 -4.008 1.00 94.44 1178 PHE A N 1
ATOM 9423 C CA . PHE A 1 1178 ? -0.174 21.354 -3.967 1.00 94.44 1178 PHE A CA 1
ATOM 9424 C C . PHE A 1 1178 ? 0.434 22.470 -4.817 1.00 94.44 1178 PHE A C 1
ATOM 9426 O O . PHE A 1 1178 ? 1.604 22.820 -4.652 1.00 94.44 1178 PHE A O 1
ATOM 9433 N N . ILE A 1 1179 ? -0.349 23.003 -5.754 1.00 95.81 1179 ILE A N 1
ATOM 9434 C CA . ILE A 1 1179 ? 0.127 23.899 -6.811 1.00 95.81 1179 ILE A CA 1
ATOM 9435 C C . ILE A 1 1179 ? -0.752 25.143 -6.883 1.00 95.81 1179 ILE A C 1
ATOM 9437 O O . ILE A 1 1179 ? -1.982 25.054 -6.916 1.00 95.81 1179 ILE A O 1
ATOM 9441 N N . VAL A 1 1180 ? -0.114 26.304 -6.994 1.00 96.44 1180 VAL A N 1
ATOM 9442 C CA . VAL A 1 1180 ? -0.782 27.553 -7.367 1.00 96.44 1180 VAL A CA 1
ATOM 9443 C C . VAL A 1 1180 ? -0.869 27.637 -8.881 1.00 96.44 1180 VAL A C 1
ATOM 9445 O O . VAL A 1 1180 ? 0.152 27.720 -9.558 1.00 96.44 1180 VAL A O 1
ATOM 9448 N N . ASP A 1 1181 ? -2.088 27.623 -9.405 1.00 94.56 1181 ASP A N 1
ATOM 9449 C CA . ASP A 1 1181 ? -2.398 27.703 -10.829 1.00 94.56 1181 ASP A CA 1
ATOM 9450 C C . ASP A 1 1181 ? -2.756 29.165 -11.171 1.00 94.56 1181 ASP A C 1
ATOM 9452 O O . ASP A 1 1181 ? -3.930 29.551 -11.184 1.00 94.56 1181 ASP A O 1
ATOM 9456 N N . PHE A 1 1182 ? -1.727 30.007 -11.340 1.00 94.06 1182 PHE A N 1
ATOM 9457 C CA . PHE A 1 1182 ? -1.807 31.478 -11.323 1.00 94.06 1182 PHE A CA 1
ATOM 9458 C C . PHE A 1 1182 ? -2.820 32.042 -12.324 1.00 94.06 1182 PHE A C 1
ATOM 9460 O O . PHE A 1 1182 ? -3.720 32.797 -11.937 1.00 94.06 1182 PHE A O 1
ATOM 9467 N N . LEU A 1 1183 ? -2.724 31.666 -13.606 1.00 91.75 1183 LEU A N 1
ATOM 9468 C CA . LEU A 1 1183 ? -3.604 32.223 -14.643 1.00 91.75 1183 LEU A CA 1
ATOM 9469 C C . LEU A 1 1183 ? -5.012 31.628 -14.605 1.00 91.75 1183 LEU A C 1
ATOM 9471 O O . LEU A 1 1183 ? -5.941 32.291 -15.056 1.00 91.75 1183 LEU A O 1
ATOM 9475 N N . ASN A 1 1184 ? -5.200 30.432 -14.042 1.00 91.06 1184 ASN A N 1
ATOM 9476 C CA . ASN A 1 1184 ? -6.540 29.907 -13.751 1.00 91.06 1184 ASN A CA 1
ATOM 9477 C C . ASN A 1 1184 ? -7.085 30.405 -12.400 1.00 91.06 1184 ASN A C 1
ATOM 9479 O O . ASN A 1 1184 ? -8.234 30.134 -12.068 1.00 91.06 1184 ASN A O 1
ATOM 9483 N N . SER A 1 1185 ? -6.268 31.143 -11.642 1.00 92.69 1185 SER A N 1
ATOM 9484 C CA . SER A 1 1185 ? -6.583 31.763 -10.353 1.00 92.69 1185 SER A CA 1
ATOM 9485 C C . SER A 1 1185 ? -7.185 30.820 -9.321 1.00 92.69 1185 SER A C 1
ATOM 9487 O O . SER A 1 1185 ? -8.199 31.105 -8.690 1.00 92.69 1185 SER A O 1
ATOM 9489 N N . ARG A 1 1186 ? -6.520 29.685 -9.132 1.00 93.31 1186 ARG A N 1
ATOM 9490 C CA . ARG A 1 1186 ? -6.931 28.651 -8.184 1.00 93.31 1186 ARG A CA 1
ATOM 9491 C C . ARG A 1 1186 ? -5.723 27.973 -7.556 1.00 93.31 1186 ARG A C 1
ATOM 9493 O O . ARG A 1 1186 ? -4.610 28.071 -8.068 1.00 93.31 1186 ARG A O 1
ATOM 9500 N N . ILE A 1 1187 ? -5.963 27.241 -6.477 1.00 94.19 1187 ILE A N 1
ATOM 9501 C CA . ILE A 1 1187 ? -4.995 26.290 -5.924 1.00 94.19 1187 ILE A CA 1
ATOM 9502 C C . ILE A 1 1187 ? -5.540 24.890 -6.154 1.00 94.19 1187 ILE A C 1
ATOM 9504 O O . ILE A 1 1187 ? -6.717 24.620 -5.899 1.00 94.19 1187 ILE A O 1
ATOM 9508 N N . VAL A 1 1188 ? -4.686 24.009 -6.658 1.00 93.38 1188 VAL A N 1
ATOM 9509 C CA . VAL A 1 1188 ? -5.006 22.609 -6.934 1.00 93.38 1188 VAL A CA 1
ATOM 9510 C C . VAL A 1 1188 ? -4.134 21.713 -6.066 1.00 93.38 1188 VAL A C 1
ATOM 9512 O O . VAL A 1 1188 ? -3.000 22.066 -5.757 1.00 93.38 1188 VAL A O 1
ATOM 9515 N N . GLY A 1 1189 ? -4.654 20.561 -5.666 1.00 91.06 1189 GLY A N 1
ATOM 9516 C CA . GLY A 1 1189 ? -3.906 19.570 -4.899 1.00 91.06 1189 GLY A CA 1
ATOM 9517 C C . GLY A 1 1189 ? -4.168 18.174 -5.428 1.00 91.06 1189 GLY A C 1
ATOM 9518 O O . GLY A 1 1189 ? -5.281 17.884 -5.873 1.00 91.06 1189 GLY A O 1
ATOM 9519 N N . SER A 1 1190 ? -3.142 17.331 -5.409 1.00 90.50 1190 SER A N 1
ATOM 9520 C CA . SER A 1 1190 ? -3.291 15.902 -5.664 1.00 90.50 1190 SER A CA 1
ATOM 9521 C C . SER A 1 1190 ? -3.684 15.156 -4.394 1.00 90.50 1190 SER A C 1
ATOM 9523 O O . SER A 1 1190 ? -3.251 15.524 -3.309 1.00 90.50 1190 SER A O 1
ATOM 9525 N N . ASP A 1 1191 ? -4.414 14.063 -4.539 1.00 81.88 1191 ASP A N 1
ATOM 9526 C CA . ASP A 1 1191 ? -4.527 13.005 -3.538 1.00 81.88 1191 ASP A CA 1
ATOM 9527 C C . ASP A 1 1191 ? -4.510 11.633 -4.242 1.00 81.88 1191 ASP A C 1
ATOM 9529 O O . ASP A 1 1191 ? -4.159 11.528 -5.423 1.00 81.88 1191 ASP A O 1
ATOM 9533 N N . LEU A 1 1192 ? -4.874 10.561 -3.536 1.00 76.00 1192 LEU A N 1
ATOM 9534 C CA . LEU A 1 1192 ? -4.939 9.209 -4.105 1.00 76.00 1192 LEU A CA 1
ATOM 9535 C C . LEU A 1 1192 ? -5.990 9.027 -5.219 1.00 76.00 1192 LEU A C 1
ATOM 9537 O O . LEU A 1 1192 ? -5.988 7.989 -5.879 1.00 76.00 1192 LEU A O 1
ATOM 9541 N N . HIS A 1 1193 ? -6.836 10.030 -5.472 1.00 72.50 1193 HIS A N 1
ATOM 9542 C CA . HIS A 1 1193 ? -7.785 10.088 -6.586 1.00 72.50 1193 HIS A CA 1
ATOM 9543 C C . HIS A 1 1193 ? -7.338 11.028 -7.725 1.00 72.50 1193 HIS A C 1
ATOM 9545 O O . HIS A 1 1193 ? -8.069 11.184 -8.703 1.00 72.50 1193 HIS A O 1
ATOM 9551 N N . GLY A 1 1194 ? -6.152 11.644 -7.639 1.00 81.81 1194 GLY A N 1
ATOM 9552 C CA . GLY A 1 1194 ? -5.622 12.574 -8.644 1.00 81.81 1194 GLY A CA 1
ATOM 9553 C C . GLY A 1 1194 ? -5.729 14.048 -8.237 1.00 81.81 1194 GLY A C 1
ATOM 9554 O O . GLY A 1 1194 ? -5.885 14.367 -7.062 1.00 81.81 1194 GLY A O 1
ATOM 9555 N N . PHE A 1 1195 ? -5.586 14.971 -9.197 1.00 89.00 1195 PHE A N 1
ATOM 9556 C CA . PHE A 1 1195 ? -5.648 16.412 -8.922 1.00 89.00 1195 PHE A CA 1
ATOM 9557 C C . PHE A 1 1195 ? -7.080 16.943 -8.892 1.00 89.00 1195 PHE A C 1
ATOM 9559 O O . PHE A 1 1195 ? -7.878 16.684 -9.792 1.00 89.00 1195 PHE A O 1
ATOM 9566 N N . ARG A 1 1196 ? -7.366 17.808 -7.918 1.00 88.00 1196 ARG A N 1
ATOM 9567 C CA . ARG A 1 1196 ? -8.610 18.580 -7.845 1.00 88.00 1196 ARG A CA 1
ATOM 9568 C C . ARG A 1 1196 ? -8.351 20.022 -7.447 1.00 88.00 1196 ARG A C 1
ATOM 9570 O O . ARG A 1 1196 ? -7.322 20.359 -6.866 1.00 88.00 1196 ARG A O 1
ATOM 9577 N N . CYS A 1 1197 ? -9.308 20.882 -7.770 1.00 89.88 1197 CYS A N 1
ATOM 9578 C CA . CYS A 1 1197 ? -9.289 22.265 -7.321 1.00 89.88 1197 CYS A CA 1
ATOM 9579 C C . CYS A 1 1197 ? -9.714 22.349 -5.849 1.00 89.88 1197 CYS A C 1
ATOM 9581 O O . CYS A 1 1197 ? -10.723 21.759 -5.469 1.00 89.88 1197 CYS A O 1
ATOM 9583 N N . LEU A 1 1198 ? -8.934 23.068 -5.041 1.00 90.25 1198 LEU A N 1
ATOM 9584 C CA . LEU A 1 1198 ? -9.137 23.203 -3.598 1.00 90.25 1198 LEU A CA 1
ATOM 9585 C C . LEU A 1 1198 ? -9.797 24.537 -3.244 1.00 90.25 1198 LEU A C 1
ATOM 9587 O O . LEU A 1 1198 ? -10.790 24.561 -2.525 1.00 90.25 1198 LEU A O 1
ATOM 9591 N N . VAL A 1 1199 ? -9.263 25.645 -3.770 1.00 89.38 1199 VAL A N 1
ATOM 9592 C CA . VAL A 1 1199 ? -9.780 27.008 -3.553 1.00 89.38 1199 VAL A CA 1
ATOM 9593 C C . VAL A 1 1199 ? -9.670 27.839 -4.836 1.00 89.38 1199 VAL A C 1
ATOM 9595 O O . VAL A 1 1199 ? -8.785 27.600 -5.658 1.00 89.38 1199 VAL A O 1
ATOM 9598 N N . GLY A 1 1200 ? -10.569 28.813 -5.026 1.00 83.06 1200 GLY A N 1
ATOM 9599 C CA . GLY A 1 1200 ? -10.596 29.679 -6.219 1.00 83.06 1200 GLY A CA 1
ATOM 9600 C C . GLY A 1 1200 ? -11.255 29.061 -7.462 1.00 83.06 1200 GLY A C 1
ATOM 9601 O O . GLY A 1 1200 ? -11.083 29.550 -8.571 1.00 83.06 1200 GLY A O 1
ATOM 9602 N N . CYS A 1 1201 ? -12.035 27.986 -7.310 1.00 79.94 1201 CYS A N 1
ATOM 9603 C CA . CYS A 1 1201 ? -12.559 27.195 -8.435 1.00 79.94 1201 CYS A CA 1
ATOM 9604 C C . CYS A 1 1201 ? -13.702 27.856 -9.237 1.00 79.94 1201 CYS A C 1
ATOM 9606 O O . CYS A 1 1201 ? -14.138 27.292 -10.238 1.00 79.94 1201 CYS A O 1
ATOM 9608 N N . TYR A 1 1202 ? -14.204 29.018 -8.800 1.00 67.44 1202 TYR A N 1
ATOM 9609 C CA . TYR A 1 1202 ? -15.449 29.634 -9.287 1.00 67.44 1202 TYR A CA 1
ATOM 9610 C C . TYR A 1 1202 ? -15.256 31.014 -9.949 1.00 67.44 1202 TYR A C 1
ATOM 9612 O O . TYR A 1 1202 ? -16.195 31.806 -10.003 1.00 67.44 1202 TYR A O 1
ATOM 9620 N N . GLY A 1 1203 ? -14.055 31.321 -10.452 1.00 62.84 1203 GLY A N 1
ATOM 9621 C CA . GLY A 1 1203 ? -13.786 32.527 -11.250 1.00 62.84 1203 GLY A CA 1
ATOM 9622 C C . GLY A 1 1203 ? -12.794 33.518 -10.628 1.00 62.84 1203 GLY A C 1
ATOM 9623 O O . GLY A 1 1203 ? -12.318 33.324 -9.513 1.00 62.84 1203 GLY A O 1
ATOM 9624 N N . GLN A 1 1204 ? -12.484 34.577 -11.387 1.00 69.56 1204 GLN A N 1
ATOM 9625 C CA . GLN A 1 1204 ? -11.426 35.567 -11.119 1.00 69.56 1204 GLN A CA 1
ATOM 9626 C C . GLN A 1 1204 ? -11.967 36.905 -10.580 1.00 69.56 1204 GLN A C 1
ATOM 9628 O O . GLN A 1 1204 ? -11.696 37.959 -11.160 1.00 69.56 1204 GLN A O 1
ATOM 9633 N N . GLU A 1 1205 ? -12.759 36.896 -9.508 1.00 72.62 1205 GLU A N 1
ATOM 9634 C CA . GLU A 1 1205 ? -13.241 38.147 -8.894 1.00 72.62 1205 GLU A CA 1
ATOM 9635 C C . GLU A 1 1205 ? -12.733 38.327 -7.451 1.00 72.62 1205 GLU A C 1
ATOM 9637 O O . GLU A 1 1205 ? -11.884 37.581 -6.961 1.00 72.62 1205 GLU A O 1
ATOM 9642 N N . SER A 1 1206 ? -13.176 39.394 -6.785 1.00 75.62 1206 SER A N 1
ATOM 9643 C CA . SER A 1 1206 ? -12.658 39.836 -5.481 1.00 75.62 1206 SER A CA 1
ATOM 9644 C C . SER A 1 1206 ? -13.399 39.246 -4.273 1.00 75.62 1206 SER A C 1
ATOM 9646 O O . SER A 1 1206 ? -13.113 39.614 -3.126 1.00 75.62 1206 SER A O 1
ATOM 9648 N N . GLN A 1 1207 ? -14.340 38.323 -4.495 1.00 81.56 1207 GLN A N 1
ATOM 9649 C CA . GLN A 1 1207 ? -15.101 37.679 -3.420 1.00 81.56 1207 GLN A CA 1
ATOM 9650 C C . GLN A 1 1207 ? -14.197 36.798 -2.538 1.00 81.56 1207 GLN A C 1
ATOM 9652 O O . GLN A 1 1207 ? -13.082 36.441 -2.919 1.00 81.56 1207 GLN A O 1
ATOM 9657 N N . SER A 1 1208 ? -14.650 36.457 -1.328 1.00 81.38 1208 SER A N 1
ATOM 9658 C CA . SER A 1 1208 ? -13.870 35.665 -0.357 1.00 81.38 1208 SER A CA 1
ATOM 9659 C C . SER A 1 1208 ? -13.561 34.239 -0.826 1.00 81.38 1208 SER A C 1
ATOM 9661 O O . SER A 1 1208 ? -12.600 33.632 -0.374 1.00 81.38 1208 SER A O 1
ATOM 9663 N N . ASN A 1 1209 ? -14.354 33.686 -1.738 1.00 79.88 1209 ASN A N 1
ATOM 9664 C CA . ASN A 1 1209 ? -14.165 32.354 -2.323 1.00 79.88 1209 ASN A CA 1
ATOM 9665 C C . ASN A 1 1209 ? -13.413 32.352 -3.664 1.00 79.88 1209 ASN A C 1
ATOM 9667 O O . ASN A 1 1209 ? -13.247 31.296 -4.280 1.00 79.88 1209 ASN A O 1
ATOM 9671 N N . GLN A 1 1210 ? -12.978 33.522 -4.130 1.00 87.38 1210 GLN A N 1
ATOM 9672 C CA . GLN A 1 1210 ? -12.300 33.709 -5.407 1.00 87.38 1210 GLN A CA 1
ATOM 9673 C C . GLN A 1 1210 ? -10.892 34.263 -5.186 1.00 87.38 1210 GLN A C 1
ATOM 9675 O O . GLN A 1 1210 ? -10.603 34.936 -4.191 1.00 87.38 1210 GLN A O 1
ATOM 9680 N N . LEU A 1 1211 ? -10.003 33.939 -6.119 1.00 91.25 1211 LEU A N 1
ATOM 9681 C CA . LEU A 1 1211 ? -8.629 34.423 -6.162 1.00 91.25 1211 LEU A CA 1
ATOM 9682 C C . LEU A 1 1211 ? -8.417 35.121 -7.505 1.00 91.25 1211 LEU A C 1
ATOM 9684 O O . LEU A 1 1211 ? -9.099 34.822 -8.485 1.00 91.25 1211 LEU A O 1
ATOM 9688 N N . ALA A 1 1212 ? -7.459 36.035 -7.562 1.00 91.25 1212 ALA A N 1
ATOM 9689 C CA . ALA A 1 1212 ? -7.064 36.714 -8.781 1.00 91.25 1212 ALA A CA 1
ATOM 9690 C C . ALA A 1 1212 ? -5.536 36.742 -8.858 1.00 91.25 1212 ALA A C 1
ATOM 9692 O O . ALA A 1 1212 ? -4.869 37.486 -8.136 1.00 91.25 1212 ALA A O 1
ATOM 9693 N N . ASN A 1 1213 ? -4.990 35.925 -9.765 1.00 92.19 1213 ASN A N 1
ATOM 9694 C CA . ASN A 1 1213 ? -3.547 35.782 -9.960 1.00 92.19 1213 ASN A CA 1
ATOM 9695 C C . ASN A 1 1213 ? -2.802 35.462 -8.638 1.00 92.19 1213 ASN A C 1
ATOM 9697 O O . ASN A 1 1213 ? -1.897 36.203 -8.253 1.00 92.19 1213 ASN A O 1
ATOM 9701 N N . PRO A 1 1214 ? -3.193 34.404 -7.898 1.00 94.94 1214 PRO A N 1
ATOM 9702 C CA . PRO A 1 1214 ? -2.493 34.012 -6.681 1.00 94.94 1214 PRO A CA 1
ATOM 9703 C C . PRO A 1 1214 ? -1.067 33.576 -7.024 1.00 94.94 1214 PRO A C 1
ATOM 9705 O O . PRO A 1 1214 ? -0.881 32.856 -7.998 1.00 94.94 1214 PRO A O 1
ATOM 9708 N N . VAL A 1 1215 ? -0.072 33.996 -6.238 1.00 93.94 1215 VAL A N 1
ATOM 9709 C CA . VAL A 1 1215 ? 1.354 33.764 -6.558 1.00 93.94 1215 VAL A CA 1
ATOM 9710 C C . VAL A 1 1215 ? 1.974 32.676 -5.687 1.00 93.94 1215 VAL A C 1
ATOM 9712 O O . VAL A 1 1215 ? 2.625 31.768 -6.200 1.00 93.94 1215 VAL A O 1
ATOM 9715 N N . SER A 1 1216 ? 1.755 32.755 -4.376 1.00 95.12 1216 SER A N 1
ATOM 9716 C CA . SER A 1 1216 ? 2.408 31.927 -3.358 1.00 95.12 1216 SER A CA 1
ATOM 9717 C C . SER A 1 1216 ? 1.397 31.506 -2.292 1.00 95.12 1216 SER A C 1
ATOM 9719 O O . SER A 1 1216 ? 0.409 32.207 -2.057 1.00 95.12 1216 SER A O 1
ATOM 9721 N N . PHE A 1 1217 ? 1.640 30.370 -1.643 1.00 95.75 1217 PHE A N 1
ATOM 9722 C CA . PHE A 1 1217 ? 0.860 29.901 -0.503 1.00 95.75 1217 PHE A CA 1
ATOM 9723 C C . PHE A 1 1217 ? 1.746 29.146 0.493 1.00 95.75 1217 PHE A C 1
ATOM 9725 O O . PHE A 1 1217 ? 2.826 28.697 0.123 1.00 95.75 1217 PHE A O 1
ATOM 9732 N N . SER A 1 1218 ? 1.287 29.012 1.739 1.00 94.00 1218 SER A N 1
ATOM 9733 C CA . SER A 1 1218 ? 1.950 28.251 2.808 1.00 94.00 1218 SER A CA 1
ATOM 9734 C C . SER A 1 1218 ? 0.921 27.722 3.813 1.00 94.00 1218 SER A C 1
ATOM 9736 O O . SER A 1 1218 ? -0.160 28.302 3.952 1.00 94.00 1218 SER A O 1
ATOM 9738 N N . PHE A 1 1219 ? 1.259 26.647 4.529 1.00 92.38 1219 PHE A N 1
ATOM 9739 C CA . PHE A 1 1219 ? 0.429 26.088 5.602 1.00 92.38 1219 PHE A CA 1
ATOM 9740 C C . PHE A 1 1219 ? 0.910 26.526 6.990 1.00 92.38 1219 PHE A C 1
ATOM 9742 O O . PHE A 1 1219 ? 2.113 26.671 7.205 1.00 92.38 1219 PHE A O 1
ATOM 9749 N N . ASP A 1 1220 ? -0.016 26.710 7.932 1.00 88.12 1220 ASP A N 1
ATOM 9750 C CA . ASP A 1 1220 ? 0.309 26.702 9.366 1.00 88.12 1220 ASP A CA 1
ATOM 9751 C C . ASP A 1 1220 ? 0.366 25.262 9.914 1.00 88.12 1220 ASP A C 1
ATOM 9753 O O . ASP A 1 1220 ? 0.029 24.306 9.207 1.00 88.12 1220 ASP A O 1
ATOM 9757 N N . SER A 1 1221 ? 0.803 25.088 11.165 1.00 83.00 1221 SER A N 1
ATOM 9758 C CA . SER A 1 1221 ? 0.916 23.769 11.808 1.00 83.00 1221 SER A CA 1
ATOM 9759 C C . SER A 1 1221 ? -0.428 23.038 11.932 1.00 83.00 1221 SER A C 1
ATOM 9761 O O . SER A 1 1221 ? -0.470 21.814 12.032 1.00 83.00 1221 SER A O 1
ATOM 9763 N N . TYR A 1 1222 ? -1.542 23.771 11.856 1.00 81.94 1222 TYR A N 1
ATOM 9764 C CA . TYR A 1 1222 ? -2.900 23.231 11.892 1.00 81.94 1222 TYR A CA 1
ATOM 9765 C C . TYR A 1 1222 ? -3.435 22.848 10.501 1.00 81.94 1222 TYR A C 1
ATOM 9767 O O . TYR A 1 1222 ? -4.559 22.360 10.386 1.00 81.94 1222 TYR A O 1
ATOM 9775 N N . GLY A 1 1223 ? -2.666 23.089 9.435 1.00 85.25 1223 GLY A N 1
ATOM 9776 C CA . GLY A 1 1223 ? -3.065 22.819 8.055 1.00 85.25 1223 GLY A CA 1
ATOM 9777 C C . GLY A 1 1223 ? -3.964 23.885 7.418 1.00 85.25 1223 GLY A C 1
ATOM 9778 O O . GLY A 1 1223 ? -4.509 23.655 6.334 1.00 85.25 1223 GLY A O 1
ATOM 9779 N N . ASN A 1 1224 ? -4.128 25.063 8.031 1.00 90.50 1224 ASN A N 1
ATOM 9780 C CA . ASN A 1 1224 ? -4.800 26.187 7.376 1.00 90.50 1224 ASN A CA 1
ATOM 9781 C C . ASN A 1 1224 ? -3.904 26.769 6.282 1.00 90.50 1224 ASN A C 1
ATOM 9783 O O . ASN A 1 1224 ? -2.687 26.860 6.433 1.00 90.50 1224 ASN A O 1
ATOM 9787 N N . MET A 1 1225 ? -4.521 27.210 5.190 1.00 93.81 1225 MET A N 1
ATOM 9788 C CA . MET A 1 1225 ? -3.810 27.673 4.003 1.00 93.81 1225 MET A CA 1
ATOM 9789 C C . MET A 1 1225 ? -3.789 29.201 3.942 1.00 93.81 1225 MET A C 1
ATOM 9791 O O . MET A 1 1225 ? -4.843 29.834 3.955 1.00 93.81 1225 MET A O 1
ATOM 9795 N N . PHE A 1 1226 ? -2.603 29.794 3.828 1.00 94.62 1226 PHE A N 1
ATOM 9796 C CA . PHE A 1 1226 ? -2.410 31.224 3.588 1.00 94.62 1226 PHE A CA 1
ATOM 9797 C C . PHE A 1 1226 ? -1.985 31.443 2.146 1.00 94.62 1226 PHE A C 1
ATOM 9799 O O . PHE A 1 1226 ? -1.024 30.829 1.700 1.00 94.62 1226 PHE A O 1
ATOM 9806 N N . VAL A 1 1227 ? -2.679 32.318 1.425 1.00 95.38 1227 VAL A N 1
ATOM 9807 C CA . VAL A 1 1227 ? -2.503 32.529 -0.016 1.00 95.38 1227 VAL A CA 1
ATOM 9808 C C . VAL A 1 1227 ? -2.256 34.002 -0.298 1.00 95.38 1227 VAL A C 1
ATOM 9810 O O . VAL A 1 1227 ? -3.047 34.852 0.113 1.00 95.38 1227 VAL A O 1
ATOM 9813 N N . SER A 1 1228 ? -1.187 34.301 -1.033 1.00 95.19 1228 SER A N 1
ATOM 9814 C CA . SER A 1 1228 ? -0.921 35.632 -1.575 1.00 95.19 1228 SER A CA 1
ATOM 9815 C C . SER A 1 1228 ? -1.765 35.855 -2.833 1.00 95.19 1228 SER A C 1
ATOM 9817 O O . SER A 1 1228 ? -1.450 35.335 -3.906 1.00 95.19 1228 SER A O 1
ATOM 9819 N N . ASP A 1 1229 ? -2.861 36.600 -2.690 1.00 93.69 1229 ASP A N 1
ATOM 9820 C CA . ASP A 1 1229 ? -3.833 36.922 -3.739 1.00 93.69 1229 ASP A CA 1
ATOM 9821 C C . ASP A 1 1229 ? -3.439 38.256 -4.400 1.00 93.69 1229 ASP A C 1
ATOM 9823 O O . ASP A 1 1229 ? -3.933 39.336 -4.050 1.00 93.69 1229 ASP A O 1
ATOM 9827 N N . GLN A 1 1230 ? -2.452 38.173 -5.298 1.00 92.31 1230 GLN A N 1
ATOM 9828 C CA . GLN A 1 1230 ? -1.635 39.306 -5.736 1.00 92.31 1230 GLN A CA 1
ATOM 9829 C C . GLN A 1 1230 ? -2.458 40.432 -6.369 1.00 92.31 1230 GLN A C 1
ATOM 9831 O O . GLN A 1 1230 ? -2.303 41.594 -5.988 1.00 92.31 1230 GLN A O 1
ATOM 9836 N N . ARG A 1 1231 ? -3.351 40.121 -7.320 1.00 92.38 1231 ARG A N 1
ATOM 9837 C CA . ARG A 1 1231 ? -4.116 41.153 -8.043 1.00 92.38 1231 ARG A CA 1
ATOM 9838 C C . ARG A 1 1231 ? -5.178 41.809 -7.163 1.00 92.38 1231 ARG A C 1
ATOM 9840 O O . ARG A 1 1231 ? -5.465 42.990 -7.339 1.00 92.38 1231 ARG A O 1
ATOM 9847 N N . ASN A 1 1232 ? -5.699 41.080 -6.180 1.00 92.06 1232 ASN A N 1
ATOM 9848 C CA . ASN A 1 1232 ? -6.592 41.629 -5.160 1.00 92.06 1232 ASN A CA 1
ATOM 9849 C C . ASN A 1 1232 ? -5.834 42.344 -4.021 1.00 92.06 1232 ASN A C 1
ATOM 9851 O O . ASN A 1 1232 ? -6.473 42.866 -3.108 1.00 92.06 1232 ASN A O 1
ATOM 9855 N N . SER A 1 1233 ? -4.494 42.391 -4.063 1.00 93.50 1233 SER A N 1
ATOM 9856 C CA . SER A 1 1233 ? -3.634 43.046 -3.065 1.00 93.50 1233 SER A CA 1
ATOM 9857 C C . SER A 1 1233 ? -3.957 42.632 -1.625 1.00 93.50 1233 SER A C 1
ATOM 9859 O O . SER A 1 1233 ? -4.091 43.468 -0.728 1.00 93.50 1233 SER A O 1
ATOM 9861 N N . ARG A 1 1234 ? -4.133 41.325 -1.400 1.00 93.50 1234 ARG A N 1
ATOM 9862 C CA . ARG A 1 1234 ? -4.470 40.766 -0.085 1.00 93.50 1234 ARG A CA 1
ATOM 9863 C C . ARG A 1 1234 ? -3.807 39.413 0.153 1.00 93.50 1234 ARG A C 1
ATOM 9865 O O . ARG A 1 1234 ? -3.420 38.725 -0.785 1.00 93.50 1234 ARG A O 1
ATOM 9872 N N . ILE A 1 1235 ? -3.745 39.010 1.418 1.00 94.00 1235 ILE A N 1
ATOM 9873 C CA . ILE A 1 1235 ? -3.456 37.636 1.834 1.00 94.00 1235 ILE A CA 1
ATOM 9874 C C . ILE A 1 1235 ? -4.753 37.028 2.359 1.00 94.00 1235 ILE A C 1
ATOM 9876 O O . ILE A 1 1235 ? -5.379 37.593 3.260 1.00 94.00 1235 ILE A O 1
ATOM 9880 N N . GLN A 1 1236 ? -5.158 35.886 1.808 1.00 93.06 1236 GLN A N 1
ATOM 9881 C CA . GLN A 1 1236 ? -6.331 35.139 2.263 1.00 93.06 1236 GLN A CA 1
ATOM 9882 C C . GLN A 1 1236 ? -5.927 33.929 3.103 1.00 93.06 1236 GLN A C 1
ATOM 9884 O O . GLN A 1 1236 ? -4.997 33.213 2.745 1.00 93.06 1236 GLN A O 1
ATOM 9889 N N . LYS A 1 1237 ? -6.650 33.690 4.199 1.00 93.75 1237 LYS A N 1
ATOM 9890 C CA . LYS A 1 1237 ? -6.541 32.501 5.048 1.00 93.75 1237 LYS A CA 1
ATOM 9891 C C . LYS A 1 1237 ? -7.763 31.611 4.836 1.00 93.75 1237 LYS A C 1
ATOM 9893 O O . LYS A 1 1237 ? -8.885 32.031 5.114 1.00 93.75 1237 LYS A O 1
ATOM 9898 N N . PHE A 1 1238 ? -7.551 30.377 4.404 1.00 93.25 1238 PHE A N 1
ATOM 9899 C CA . PHE A 1 1238 ? -8.586 29.355 4.289 1.00 93.25 1238 PHE A CA 1
ATOM 9900 C C . PHE A 1 1238 ? -8.451 28.367 5.444 1.00 93.25 1238 PHE A C 1
ATOM 9902 O O . PHE A 1 1238 ? -7.379 27.803 5.672 1.00 93.25 1238 PHE A O 1
ATOM 9909 N N . LEU A 1 1239 ? -9.540 28.179 6.190 1.00 89.94 1239 LEU A N 1
ATOM 9910 C CA . LEU A 1 1239 ? -9.564 27.280 7.341 1.00 89.94 1239 LEU A CA 1
ATOM 9911 C C . LEU A 1 1239 ? -9.777 25.839 6.896 1.00 89.94 1239 LEU A C 1
ATOM 9913 O O . LEU A 1 1239 ? -10.618 25.578 6.035 1.00 89.94 1239 LEU A O 1
ATOM 9917 N N . LEU A 1 1240 ? -9.039 24.918 7.500 1.00 88.88 1240 LEU A N 1
ATOM 9918 C CA . LEU A 1 1240 ? -9.207 23.496 7.248 1.00 88.88 1240 LEU A CA 1
ATOM 9919 C C . LEU A 1 1240 ? -10.504 22.965 7.894 1.00 88.88 1240 LEU A C 1
ATOM 9921 O O . LEU A 1 1240 ? -10.856 23.352 9.010 1.00 88.88 1240 LEU A O 1
ATOM 9925 N N . MET A 1 1241 ? -11.226 22.075 7.208 1.00 82.75 1241 MET A N 1
ATOM 9926 C CA . MET A 1 1241 ? -12.453 21.460 7.734 1.00 82.75 1241 MET A CA 1
ATOM 9927 C C . MET A 1 1241 ? -12.132 20.331 8.734 1.00 82.75 1241 MET A C 1
ATOM 9929 O O . MET A 1 1241 ? -11.227 19.531 8.502 1.00 82.75 1241 MET A O 1
ATOM 9933 N N . LYS A 1 1242 ? -12.890 20.231 9.839 1.00 61.28 1242 LYS A N 1
ATOM 9934 C CA . LYS A 1 1242 ? -12.580 19.347 10.990 1.00 61.28 1242 LYS A CA 1
ATOM 9935 C C . LYS A 1 1242 ? -12.421 17.856 10.651 1.00 61.28 1242 LYS A C 1
ATOM 9937 O O . LYS A 1 1242 ? -11.619 17.190 11.294 1.00 61.28 1242 LYS A O 1
ATOM 9942 N N . ASP A 1 1243 ? -13.111 17.356 9.627 1.00 58.62 1243 ASP A N 1
ATOM 9943 C CA . ASP A 1 1243 ? -13.072 15.934 9.237 1.00 58.62 1243 ASP A CA 1
ATOM 9944 C C . ASP A 1 1243 ? -11.999 15.620 8.176 1.00 58.62 1243 ASP A C 1
ATOM 9946 O O . ASP A 1 1243 ? -11.799 14.470 7.785 1.00 58.62 1243 ASP A O 1
ATOM 9950 N N . SER A 1 1244 ? -11.303 16.654 7.697 1.00 50.56 1244 SER A N 1
ATOM 9951 C CA . SER A 1 1244 ? -10.311 16.594 6.616 1.00 50.56 1244 SER A CA 1
ATOM 9952 C C . SER A 1 1244 ? -8.865 16.457 7.107 1.00 50.56 1244 SER A C 1
ATOM 9954 O O . SER A 1 1244 ? -7.955 16.277 6.297 1.00 50.56 1244 SER A O 1
ATOM 9956 N N . PHE A 1 1245 ? -8.656 16.536 8.422 1.00 43.81 1245 PHE A N 1
ATOM 9957 C CA . PHE A 1 1245 ? -7.357 16.426 9.077 1.00 43.81 1245 PHE A CA 1
ATOM 9958 C C . PHE A 1 1245 ? -7.231 15.077 9.781 1.00 43.81 1245 PHE A C 1
ATOM 9960 O O . PHE A 1 1245 ? -8.210 14.582 10.349 1.00 43.81 1245 PHE A O 1
ATOM 9967 N N . ASP A 1 1246 ? -6.042 14.474 9.766 1.00 48.19 1246 ASP A N 1
ATOM 9968 C CA . ASP A 1 1246 ? -5.824 13.259 10.541 1.00 48.19 1246 ASP A CA 1
ATOM 9969 C C . ASP A 1 1246 ? -5.563 13.618 12.010 1.00 48.19 1246 ASP A C 1
ATOM 9971 O O . ASP A 1 1246 ? -4.513 14.138 12.380 1.00 48.19 1246 ASP A O 1
ATOM 9975 N N . LEU A 1 1247 ? -6.570 13.395 12.859 1.00 38.72 1247 LEU A N 1
ATOM 9976 C CA . LEU A 1 1247 ? -6.556 13.761 14.284 1.00 38.72 1247 LEU A CA 1
ATOM 9977 C C . LEU A 1 1247 ? -5.548 12.959 15.126 1.00 38.72 1247 LEU A C 1
ATOM 9979 O O . LEU A 1 1247 ? -5.411 13.225 16.317 1.00 38.72 1247 LEU A O 1
ATOM 9983 N N . SER A 1 1248 ? -4.816 12.023 14.522 1.00 40.81 1248 SER A N 1
ATOM 9984 C CA . SER A 1 1248 ? -3.686 11.320 15.137 1.00 40.81 1248 SER A CA 1
ATOM 9985 C C . SER A 1 1248 ? -2.510 12.247 15.488 1.00 40.81 1248 SER A C 1
ATOM 9987 O O . SER A 1 1248 ? -1.642 11.833 16.250 1.00 40.81 1248 SER A O 1
ATOM 9989 N N . PHE A 1 1249 ? -2.496 13.500 15.002 1.00 37.06 1249 PHE A N 1
ATOM 9990 C CA . PHE A 1 1249 ? -1.353 14.415 15.147 1.00 37.06 1249 PHE A CA 1
ATOM 9991 C C . PHE A 1 1249 ? -1.650 15.803 15.746 1.00 37.06 1249 PHE A C 1
ATOM 9993 O O . PHE A 1 1249 ? -0.738 16.617 15.827 1.00 37.06 1249 PHE A O 1
ATOM 10000 N N . ASN A 1 1250 ? -2.871 16.091 16.216 1.00 27.92 1250 ASN A N 1
ATOM 10001 C CA . ASN A 1 1250 ? -3.198 17.400 16.806 1.00 27.92 1250 ASN A CA 1
ATOM 10002 C C . ASN A 1 1250 ? -3.788 17.287 18.219 1.00 27.92 1250 ASN A C 1
ATOM 10004 O O . ASN A 1 1250 ? -5.004 17.323 18.401 1.00 27.92 1250 ASN A O 1
ATOM 10008 N N . GLN A 1 1251 ? -2.913 17.262 19.227 1.00 24.27 1251 GLN A N 1
ATOM 10009 C CA . GLN A 1 1251 ? -3.139 18.028 20.455 1.00 24.27 1251 GLN A CA 1
ATOM 10010 C C . GLN A 1 1251 ? -1.824 18.685 20.901 1.00 24.27 1251 GLN A C 1
ATOM 10012 O O . GLN A 1 1251 ? -0.871 17.966 21.201 1.00 24.27 1251 GLN A O 1
ATOM 10017 N N . PRO A 1 1252 ? -1.753 20.026 20.976 1.00 26.48 1252 PRO A N 1
ATOM 10018 C CA . PRO A 1 1252 ? -0.737 20.684 21.780 1.00 26.48 1252 PRO A CA 1
ATOM 10019 C C . PRO A 1 1252 ? -1.049 20.418 23.261 1.00 26.48 1252 PRO A C 1
ATOM 10021 O O . PRO A 1 1252 ? -2.196 20.573 23.690 1.00 26.48 1252 PRO A O 1
ATOM 10024 N N . LYS A 1 1253 ? -0.041 19.970 24.013 1.00 25.47 1253 LYS A N 1
ATOM 10025 C CA . LYS A 1 1253 ? -0.039 20.024 25.480 1.00 25.47 1253 LYS A CA 1
ATOM 10026 C C . LYS A 1 1253 ? 0.420 21.393 25.947 1.00 25.47 1253 LYS A C 1
ATOM 10028 O O . LYS A 1 1253 ? 1.361 21.920 25.313 1.00 25.47 1253 LYS A O 1
#

Sequence (1253 aa):
VKSVVTDLDELVSQITRDHKIQKKVEEPLSINIFTTNVDAGKSTTGVNGEFVFSQILIDCLLRLKSTEIDKNELINLCENEYVGNYTELNNLREFQQSYSPNEVLWWYTKETFFYKTLNAALRTQNIHLIFLFRAYIYDIYHQLQKYQSKKFVRVYRCQLMSNDEINSLKQNIDQFISINSFFSTTDDRSTALFLLGDLTTQIDSERVLFEIEADPKVVTTKPFANISKHSDFPDESEVLFMIGSIFRLNSIDHNDDQIWIIKMTLCDDDEHDLKQVLMYMKQQIENEEINLRTLGKLLWKMGKLDLAEKYFNRLLQELPSNDPLLSNLYEDLGELASQTGDYDMSVQWHQKSLAIKNKNQLTVNPTIKKTNNSIVLVNYINNNTKWKQHGITIAGGNGSGNQLNQLYCPFGIYIDHRHQTIYIADWGNHRIVEWKYAAKTGQVVAGGNEIGKRSDQLHRPTDVIVDKRNDSLIICDGGNRRVVRWSRQNDKNGETIISDIDCSSLAMDNNGDLYVSDHVKNEVRRWKQEEREGTIVAGGNGQGKHLNQLQYPIYIFVDEDHSVYVSDHHNHRVMKWMKGAKEGIIVAGGQGGGNSLKQLSSPCGVIVDHLGNVYVADSDNHRIMRWCEGSCEGSIVVGGNGEGEKPNQFSNPVGLSFDVQGNLYVADWKVVEIEHDGETLANSWFLDDITIEMPTKGRAFCFACHEWLSKEKGDGETKRILKVQDSNQSSFRPYKQHAGTTQHGWIIIEGNKKRSEKFYMKNEPHIKILRGGQTDTFTFECRSLGELRRIILGHKERPEYPLKTYEGRGAMWHVAHVIVTDPSIGVKFEFPVRKWMDINNDGDVFECAEKKEDTIAQQRHRHTIKYKIIVHTGDVSYCGTDANVSIILYGTLGGTGIRKLKQKGKLTRLHIEHDNSTISPDWFLDKVEVINIDINETISFSCNRWLASSFNQPKFRPTVTWNANGITFANQSIVGQYPSTIFVSTNNTIYATNPEKNTIVMWQEESVNPTKIISSDFKQPLSLFVTSNGGIYIDDGHENGRVQRWNAATSTFVTVMNVISSCTSLFVDIHDTLYCSMYYQHQVLKTSLNDTMMNSNVVTAAGIGIQGSASNQLDGPFGIFVDVNLDLYVADCYNDRVQLFQSGELHGVTVAGSTSLNPTITLRCPTGIILDADKYLFIVDFLNSRIVGSDLHGFRCLVGCYGQESQSNQLANPVSFSFDSYGNMFVSDQRNSRIQKFLLMKDSFDLSFNQPK

Organism: NCBI:txid433720

InterPro domains:
  IPR001024 PLAT/LH2 domain [PF01477] (736-839)
  IPR001024 PLAT/LH2 domain [PF01477] (867-951)
  IPR001024 PLAT/LH2 domain [PS50095] (610-723)
  IPR001024 PLAT/LH2 domain [PS50095] (718-851)
  IPR001024 PLAT/LH2 domain [PS50095] (865-961)
  IPR001024 PLAT/LH2 domain [SM00308] (865-962)
  IPR011042 Six-bladed beta-propeller, TolB-like [G3DSA:2.120.10.30] (501-629)
  IPR011042 Six-bladed beta-propeller, TolB-like [G3DSA:2.120.10.30] (1057-1252)
  IPR011990 Tetratricopeptide-like helical domain superfamily [G3DSA:1.25.40.10] (270-371)
  IPR011990 Tetratricopeptide-like helical domain superfamily [SSF48452] (292-360)
  IPR019734 Tetratricopeptide repeat [PS50005] (289-322)
  IPR019734 Tetratricopeptide repeat [PS50005] (327-360)
  IPR019734 Tetratricopeptide repeat [SM00028] (289-322)
  IPR019734 Tetratricopeptide repeat [SM00028] (327-360)
  IPR036392 PLAT/LH2 domain superfamily [SSF49723] (657-717)
  IPR036392 PLAT/LH2 domain superfamily [SSF49723] (737-843)
  IPR036392 PLAT/LH2 domain superfamily [SSF49723] (864-952)
  IPR052970 Inner ear hair cell lipoxygenase homology domain-containing protein [PTHR45901] (737-950)

Secondary structure (DSSP, 8-state):
-------HHHHHHHHHHHTS---TTSPPP-EEEE-----TTS-STTS-HHHHHHHHHHHHHHHSPPPHHHHHHHHHHHHHHTTT-HHHHHHHHHHHHH--GGGHHHHHHSTTHHHHHHHHHHHTT-HHHHHHHHHHHHHHHHHHHHT---S-EEEEEEEEEEHHHHHHHHTTTTSEEEESS-EEEES-HHHHHHHTTT----TTEEEEEEEEEE-TTT-SSS-EEE-GGGSS-GGG-EEEEPTT-EEEEEEEEEETTTEEEEEEEEPPTT-HHHHHHHHHHHHHS-S----HHHHHHHHHHTT-HHHHHHHHHHHHHHS-TT-THHHHHHHHHHHHHHHTT-HHHHHHHHHHHHHHHHHHHSS-------------------TT----SS----S--S-BSSSTT-BSSEEEEEEETTTTEEEEEEGGGTEEEEEETT-SS-EEEEE-SSSSSSTT--SS--EEEEETTTTEEEEEEGGGTEEEEEETTT---EEEEEES--EEEEEE-TT--EEEEETTTTEEEEE-TT-SSPEEEEE-S-BSSSTT-BSSEEEEEE-TT-PEEEEEGGGTEEEEE-TT-SS-EEEEE-S-B-SSTT-BSS---EEE-TT-PEEEEETTTTEEEEE-TT-SS-EEEEE-S-BSSSTT-BSS---EEE-TT--EEE-----EEEE----STT--EEEEEEEEEETTTTEEEEEEEEEEE-SSSTTS-SEEEE------SS------TT-S-SSEEEEEEEESS-BPP-EEE--BTTB--S-TT-------------SEEEEEEEEE--TTS---STTSTTSEEEEEEEEEEETTTTEEEEEEEEEEEETTSS-EEEEPEEEE----S-TT------EEEEEEE--STT----SPPEEEEEETTEE---EES------SEEEEE----SS---EEEEEEEEEETTTTEEEEEEEEEEE--SS----B-TT--B-SS-EEEE-HHHH-SS---EEE-TT--EEEEETTTTEEEEE-TT-SS-SEEEESS-S----EEE-TT--EEEE-HHHHTEEEEEETTTTEEEEEEE-SS--S-EEE-TTSEEEEEEGGGTEEEEEETT-SSTTS--EEEES-SSBS-STT-BSSEEEEEE-TT-PEEEEEGGGTEEEEE-TT-SSPEEEEESSSSS-SS--SSEEEEEE-TT--EEEEETTTTEEEEEETTEEEEEE-TT-SSSSTT--SSEEEEEE-TT--EEEEETTTTEEEEEPBPTTSB-GGG----

Nearest PDB structures (foldseek):
  7zpw-assembly2_D  TM=8.927E-01  e=6.719E-17  synthetic construct
  6qsd-assembly1_A  TM=8.852E-01  e=5.768E-17  synthetic construct
  3wwa-assembly1_A  TM=8.929E-01  e=1.237E-16  unclassified
  7zpz-assembly1_A  TM=8.959E-01  e=2.789E-16  synthetic construct
  1rwl-assembly1_A  TM=8.341E-01  e=1.776E-13  Mycobacterium tuberculosis

Foldseek 3Di:
DDDPDPDPVVVVVVVVVVLVDDDPFADDWDKDWWDDDDPPPDDPVRTDPVLLLLVVLLVLLLQEDDDVVLLVVLLVVQCVVCVPVVVQPVVSVCCVVPPDLVQLQAVCQDPHCNVSVQQVCLRVVVSSNCSSCSVSLNSVQVVLVVQFDQAKAKWKAKHKDFPVVVVVLQVRAQIKMWTSGKDKTASDPVLRVVSVPPDDDDVGIFMEMEIEIEDSVQDDPWGKHQCLVSYPHVPSSIIITRGGFMWHFHDWDADPVRYIYTYIYGDGPVPPVNVVSNVVVVVVQPPDRSYLQSSLVSCVVVVVLVVSLVSLVVVCVVDDPLDPCQLVSLQSQLVSCVVVVVNVSSVVSNVSSVVNVVVVVVPDDDDDDDDDDDDDDFDDDDPPDQDDQFADDFAAPPDDDDFQRHAHQWAAWDADQVQQWIWTQSQVQQFIWIGHGPDNGTDTQAANPDDDDFQLHAHRWRYWDADPVQCWIWIRSQVQQFIWTGHNPDDSGTDTPGHNANWQEWDAAPQRWIWTDRQVQQFIFIHHVPDPDTDTQAANPDDDLFQRHAHRFRYWDADNQRWIWTQRFQQQFIWIGGGPDNGTDTQAARPGDDDDQQTAHRWADWDAGPQGKIWIQSFVQQFIWIGHPPDNGIDTSAANPDDDDGSRHFHRWHYWDAHSVGDIDIDGFHKDKDFDPAPDPPLWDQQAKDWDADPVVGDIWIWGDRAILDCVDGPNHRMDITHTDPPDDDPPPVCPPLQFAQFKKWKKWAAPADIWDIGIRDRDPVRHDRDVPDDDDDDDDDDDRHHTWKMWIATAGDPVDDDPDPPDRHQKHFDAKDWDADPVQRKIWIWGDRDIHGNPDPTDMTTTDDIDHDDDPPPDDDDFFKKDKDFDFDPDPPQDAPFQKWKWFADPVGIPPIDSPDIGDDHDDMDMATDQPAPCRKHAGAKMWMARPVVRDIDIGGDGDIQDFWADFADWDFPWAWDLFWDFLWFCVAQNAFWAEWGATQQRKIWTHRQVVQWIFIDHPPDSHTPDIQHDCAHRWREWGAGPVGWIWIWRFQVQQFIWTADPVVRDIDTQDGHNGTFLYWDAASQRKIWGQDQQQQFIWIDHSPDPPRDDDTDTPAAPSDDDDFQRTAHRWHEWDADNQRWIWTQRAQNQFIWIAGVPRNGTDTPADDNDPDHLDHAHGWHYWDAHPVRWIWIQRQCLQFIWIQDPVGIDTHAQNPDADLGSRHAHRWHYWGAHNQGWIWIRRNNSRTIIIIGIDPVTHDPVHDDDD

Mean predicted aligned error: 23.48 Å

Radius of gyration: 41.35 Å; Cα contacts (8 Å, |Δi|>4): 2820; chains: 1; bounding box: 108×92×122 Å

pLDDT: mean 74.23, std 19.63, range [21.95, 97.06]

Solvent-accessible surface area (backbone atoms only — not comparable to full-atom values): 68210 Å² total; per-residue (Å²): 143,88,74,92,74,93,41,71,68,56,49,51,50,46,55,52,48,58,72,71,54,79,63,98,47,72,70,73,80,42,74,42,75,42,65,87,84,83,64,97,86,66,74,89,78,71,58,56,62,66,60,54,50,53,52,50,49,52,58,51,42,59,65,39,84,72,54,71,67,42,51,51,52,45,51,54,50,51,55,62,72,41,64,91,39,67,67,51,54,47,50,51,53,48,44,75,75,66,69,46,71,92,47,42,54,27,52,50,56,30,99,42,60,61,31,53,53,50,54,50,23,36,47,70,61,36,61,67,59,46,57,46,43,22,57,58,54,37,32,40,50,54,51,25,53,76,48,42,44,89,55,73,45,59,35,20,35,46,38,67,42,41,62,66,58,54,52,54,51,67,78,41,59,74,22,43,35,31,34,51,37,68,47,71,28,13,63,43,61,65,59,25,59,56,68,56,59,92,70,74,72,56,96,72,44,44,48,33,35,39,42,37,42,39,54,47,87,48,39,84,88,60,42,35,16,68,41,20,94,46,33,70,52,50,86,60,47,29,28,41,35,41,65,53,46,48,26,33,32,68,49,76,48,75,48,97,85,69,33,36,37,40,34,32,34,56,50,49,67,78,39,66,74,62,38,53,54,53,50,58,52,53,66,75,48,68,97,64,81,74,40,54,61,55,52,16,54,50,31,39,77,71,68,38,52,72,59,14,50,52,34,43,53,52,47,60,71,70,51,60,99,82,43,82,62,53,34,58,51,22,42,53,50,11,52,50,25,47,72,74,66,41,53,70,56,12,52,52,25,42,52,55,17,49,52,48,58,52,54,62,65,74,70,66,77,91,73,92,73,93,77,93,76,86,84,79,87,82,60,82,71,59,100,79,72,73,67,70,60,59,56,77,86,73,72,50,86,70,55,64,38,83,52,56,36,26,40,25,57,45,32,18,46,31,68,43,75,93,72,48,31,36,40,33,12,20,20,71,54,15,23,32,34,41,34,48,74,93,42,83,48,41,42,80,72,42,39,61,66,56,81,43,83,52,48,47,26,23,25,39,22,30,16,45,46,77,40,78,88,77,50,22,38,40,32,28,24,24,69,68,20,25,32,29,41,29,45,69,87,79,46,75,45,35,46,79,77,42,72,90,33,48,33,32,23,67,38,69,51,97,86,61,33,41,34,38,22,22,30,83,66,10,28,28,30,37,30,52,87,90,52,92,68,60,46,78,60,40,44,65,68,44,77,42,83,52,56,38,27,22,30,41,27,41,22,48,34,67,51,97,81,56,27,42,35,34,14,21,16,82,53,5,23,30,34,39,20,50,71,88,46,81,46,39,44,79,66,39,45,62,72,41,72,41,83,52,55,45,27,21,23,46,23,29,17,43,44,67,51,97,86,55,34,39,37,34,17,22,11,80,56,12,25,33,34,36,22,51,78,92,52,84,50,39,45,80,66,42,44,58,70,47,74,47,87,51,51,42,27,25,22,45,28,32,19,54,41,65,49,79,84,57,51,81,45,75,28,50,40,77,77,46,78,52,73,62,89,66,90,52,103,79,51,69,44,74,42,52,65,47,76,53,73,42,85,94,76,77,47,70,49,51,28,66,60,74,40,39,32,9,77,88,44,78,87,42,40,40,61,48,80,34,46,78,65,67,93,69,80,68,91,71,61,81,77,54,81,60,34,21,28,76,38,26,40,35,40,30,49,31,23,80,75,33,68,54,70,81,45,73,48,74,42,43,102,92,44,87,51,63,44,61,94,66,87,83,88,86,88,83,90,76,79,89,26,65,62,74,47,35,38,34,42,33,36,39,86,41,87,94,66,69,86,88,51,100,87,52,89,38,61,39,31,56,44,61,62,49,77,49,71,44,84,90,78,60,39,44,43,38,28,69,56,72,43,76,39,42,51,90,41,98,45,53,79,35,53,56,47,81,82,54,81,73,92,76,84,80,88,79,86,86,82,90,68,62,39,47,79,50,77,48,70,50,99,50,93,79,33,64,62,90,47,65,60,40,38,36,34,29,37,101,90,51,64,67,52,88,26,68,89,71,79,56,64,68,70,82,50,80,49,76,56,67,70,67,80,57,99,64,42,46,28,43,42,36,37,40,38,39,32,35,64,86,75,73,46,76,48,75,47,82,60,72,43,74,48,60,77,34,54,43,48,48,59,69,39,82,83,53,47,49,46,64,60,32,44,79,67,38,46,39,91,76,37,24,59,49,26,35,28,39,44,28,29,64,80,43,34,36,39,32,27,13,29,69,76,21,32,38,41,29,27,51,72,95,52,87,56,74,71,44,74,51,74,68,93,44,40,46,25,36,18,54,36,56,42,62,90,68,45,37,36,34,26,26,6,48,88,69,21,29,30,30,36,48,38,82,88,78,73,44,74,43,80,76,43,82,35,94,45,40,29,52,19,43,43,69,47,98,83,45,34,41,35,34,18,29,31,96,45,7,21,26,38,30,32,63,72,82,56,89,66,84,88,79,63,76,40,76,62,39,28,76,53,42,77,41,81,51,54,37,30,20,25,39,24,26,13,52,39,68,49,97,80,52,30,37,37,36,16,19,15,80,51,16,22,31,31,39,26,47,65,93,41,66,56,31,45,76,77,39,12,54,76,46,102,70,56,69,40,88,46,36,35,23,30,22,53,50,55,36,65,86,66,38,49,34,36,24,21,16,77,68,10,29,32,34,35,42,48,95,89,45,67,43,76,65,44,16,82,83,45,75,49,87,52,55,44,31,23,28,46,30,37,23,55,33,30,31,73,85,49,28,41,38,33,16,21,14,76,68,15,30,30,33,35,27,49,54,40,84,88,25,49,56,73,91,77,71,76,90,128